Protein AF-A0A954Y7G8-F1 (afdb_monomer_lite)

Sequence (777 aa):
MRSQLVDWLDNVVYNYHSGFQAGESETDVNPNWRANFDGNTYVSNVGGSGRPMMTGGRTQNYDLYYGLNALDRDGDSSDDPITYTRAQAMADQSVVSSAYNWYATPFDAPPVWQNANPQEAYLRVLAEFGATPWDRDEVNQLMHDDVLARSGSRISDEAQLVARGVSNGGFGALGGGVAPLDSDGDGMPNDWETKHGTDPFSPNNNADYDQDGYTDLEEYLNDLAAFAAIGPLEFHGIGRYADSKRWTNDWEPSRMDEVRIGNAAAFVDAPGQKAGSLLLGHQDGAGGRLYLTSGWLEVSDGVTIDAAGSGRVEHYGGELRVLNGGVDIVDGEYNLYGGRLESPSVDKQAGALFGFSGGELSTDRIGFDLTNNGGVIEVGGEGVGQTVVEGDLTLNDGILSLDLSSTGDSDLLVVQGHATLGGTISLSGSTNGHGQSWIIMSADSFSGSFDFESPQFSITQNGNLLTLHWAGFLQAPVPEPATISAFALCAFVLVLWRRTAVLLVVLVASVSSGVQQASAVTVAGELVVDLRAYDLDANSSTWFNNDQTGATVGDFKKKGAGDLNVVSSVAGVGKALYLPLDDNTDGDGVIGNSVVSSSSTPTALEGNSSRSVEAWVYANSLSGSSTPVGWGHSGNGQMSSFRYTSNSVNGMFSGWFIDAGWGGATLPTGQWTHVAWTYDGASVRGFINGQLLSTVSLTSNTNYPLTTQDDLLVVGAGRSGETDSFNGYIADVRVHTGVLSPAAVANNFGEGILVGPSGVGGDYNNDGAVNAADYTV

Radius of gyration: 35.36 Å; chains: 1; bounding box: 102×67×94 Å

Foldseek 3Di:
DDQAEDEAALAEAAADPAAAEAEDPDPDPDRNHEYEHFLYEYAAFAVGDLAANYEYDPDQRYEYEYAKYWYDRPRHQDPDTHIDGPVRCCVDCSHHPDHYNYDPDDDDDDDDDHDPHNVLSVVCCLQDPDQCSPDDFPLRVVVSVCRNRSPDDDDPDQVVLVVVPAPPSNPTDDDDDDDADQQCPLQDHPVLCVLQVHDSNDNQQQPDSFPPPDGPVVLRVCLVRDDEDPAAWEAAAEEELQQLVRTPPSHRAHLDHHYEFAQYEYEDAAARHEHQEYEFNPDAQRQGEYEYAAHEYEYEAEYEYDHQQRGEYHYFAHEYAYHHAYYEFERYEYADAAYEYAGQEHYYDDNYYYHAQAYEYHYQEYAEEDAHNAYEYEAQPDAQGHHEYAAEYHDPEYEYEKEDELVQGIGEYEYAAEYEDEYAYHYDYDPPNAFHKHFHYFHCYYDDYYPYDDQQWDWDDDGRTIMITGPHHPDDDDDDDDDDDPDPPPDPPPPDDDDDDDDDDDDDPDPPPDPPQQDPQDAFAFWQFWFALQQDDCQAQWGAGSGPDPFYLGIKGFDPDGRFRWDQDALNDGIWGAQAPDDCPVPPQFRPRKIWGPHWGDPLPFFLFKKKKKWKWAAQDADDWAFQKWEADPDQLAIWTQTCHQDQWARGTDSPNQHHGQNRDDGDHRFIWMWMWIHHSFWIFIDILLDTRDIGGSVPDPPGGNGHDIDIMMGQAYYPRRHRGGHGIIGTIIMHSGGDDSVSSLSNSLLPRPNGSRSDFDPRVSPPDRDCVSSPD

Structure (mmCIF, N/CA/C/O backbone):
data_AF-A0A954Y7G8-F1
#
_entry.id   AF-A0A954Y7G8-F1
#
loop_
_atom_site.group_PDB
_atom_site.id
_atom_site.type_symbol
_atom_site.label_atom_id
_atom_site.label_alt_id
_atom_site.label_comp_id
_atom_site.label_asym_id
_atom_site.label_entity_id
_atom_site.label_seq_id
_atom_site.pdbx_PDB_ins_code
_atom_site.Cartn_x
_atom_site.Cartn_y
_atom_site.Cartn_z
_atom_site.occupancy
_atom_site.B_iso_or_equiv
_atom_site.auth_seq_id
_atom_site.auth_comp_id
_atom_site.auth_asym_id
_atom_site.auth_atom_id
_atom_site.pdbx_PDB_model_num
ATOM 1 N N . MET A 1 1 ? 37.444 12.276 -31.781 1.00 43.94 1 MET A N 1
ATOM 2 C CA . MET A 1 1 ? 36.540 11.615 -32.746 1.00 43.94 1 MET A CA 1
ATOM 3 C C . MET A 1 1 ? 35.509 10.870 -31.923 1.00 43.94 1 MET A C 1
ATOM 5 O O . MET A 1 1 ? 35.932 10.171 -31.012 1.00 43.94 1 MET A O 1
ATOM 9 N N . ARG A 1 2 ? 34.206 11.077 -32.155 1.00 44.97 2 ARG A N 1
ATOM 10 C CA . ARG A 1 2 ? 33.175 10.245 -31.516 1.00 44.97 2 ARG A CA 1
ATOM 11 C C . ARG A 1 2 ? 33.248 8.867 -32.173 1.00 44.97 2 ARG A C 1
ATOM 13 O O . ARG A 1 2 ? 33.074 8.787 -33.386 1.00 44.97 2 ARG A O 1
ATOM 20 N N . SER A 1 3 ? 33.577 7.832 -31.406 1.00 57.09 3 SER A N 1
ATOM 21 C CA . SER A 1 3 ? 33.286 6.456 -31.811 1.00 57.09 3 SER A CA 1
ATOM 22 C C . SER A 1 3 ? 31.768 6.300 -31.858 1.00 57.09 3 SER A C 1
ATOM 24 O O . SER A 1 3 ? 31.068 6.886 -31.032 1.00 57.09 3 SER A O 1
ATOM 26 N N . GLN A 1 4 ? 31.261 5.579 -32.854 1.00 77.62 4 GLN A N 1
ATOM 27 C CA . GLN A 1 4 ? 29.834 5.278 -32.947 1.00 77.62 4 GLN A CA 1
ATOM 28 C C . GLN A 1 4 ? 29.643 3.897 -32.326 1.00 77.62 4 GLN A C 1
ATOM 30 O O . GLN A 1 4 ? 30.236 2.926 -32.797 1.00 77.62 4 GLN A O 1
ATOM 35 N N . LEU A 1 5 ? 28.910 3.849 -31.214 1.00 85.00 5 LEU A N 1
ATOM 36 C CA . LEU A 1 5 ? 28.547 2.620 -30.519 1.00 85.00 5 LEU A CA 1
ATOM 37 C C . LEU A 1 5 ? 27.127 2.235 -30.931 1.00 85.00 5 LEU A C 1
ATOM 39 O O . LEU A 1 5 ? 26.235 3.080 -30.907 1.00 85.00 5 LEU A O 1
ATOM 43 N N . VAL A 1 6 ? 26.942 0.971 -31.297 1.00 87.31 6 VAL A N 1
ATOM 44 C CA . VAL A 1 6 ? 25.632 0.337 -31.437 1.00 87.31 6 VAL A CA 1
ATOM 45 C C . VAL A 1 6 ? 25.474 -0.649 -30.286 1.00 87.31 6 VAL A C 1
ATOM 47 O O . VAL A 1 6 ? 26.241 -1.604 -30.182 1.00 87.31 6 VAL A O 1
ATOM 50 N N . ASP A 1 7 ? 24.503 -0.403 -29.420 1.00 90.12 7 ASP A N 1
ATOM 51 C CA . ASP A 1 7 ? 24.153 -1.305 -28.327 1.00 90.12 7 ASP A CA 1
ATOM 52 C C . ASP A 1 7 ? 23.043 -2.232 -28.841 1.00 90.12 7 ASP A C 1
ATOM 54 O O . ASP A 1 7 ? 21.915 -1.793 -29.064 1.00 90.12 7 ASP A O 1
ATOM 58 N N . TRP A 1 8 ? 23.395 -3.473 -29.187 1.00 90.31 8 TRP A N 1
ATOM 59 C CA . TRP A 1 8 ? 22.492 -4.443 -29.813 1.00 90.31 8 TRP A CA 1
ATOM 60 C C . TRP A 1 8 ? 22.258 -5.603 -28.841 1.00 90.31 8 TRP A C 1
ATOM 62 O O . TRP A 1 8 ? 22.958 -6.623 -28.861 1.00 90.31 8 TRP A O 1
ATOM 72 N N . LEU A 1 9 ? 21.298 -5.385 -27.945 1.00 90.56 9 LEU A N 1
ATOM 73 C CA . LEU A 1 9 ? 21.000 -6.237 -26.798 1.00 90.56 9 LEU A CA 1
ATOM 74 C C . LEU A 1 9 ? 19.595 -6.842 -26.934 1.00 90.56 9 LEU A C 1
ATOM 76 O O . LEU A 1 9 ? 18.673 -6.150 -27.360 1.00 90.56 9 LEU A O 1
ATOM 80 N N . ASP A 1 10 ? 19.452 -8.128 -26.611 1.00 90.44 10 ASP A N 1
ATOM 81 C CA . ASP A 1 10 ? 18.176 -8.857 -26.456 1.00 90.44 10 ASP A CA 1
ATOM 82 C C . ASP A 1 10 ? 17.210 -8.853 -27.656 1.00 90.44 10 ASP A C 1
ATOM 84 O O . ASP A 1 10 ? 16.004 -9.063 -27.524 1.00 90.44 10 ASP A O 1
ATOM 88 N N . ASN A 1 11 ? 17.728 -8.673 -28.871 1.00 89.56 11 ASN A N 1
ATOM 89 C CA . ASN A 1 11 ? 16.902 -8.679 -30.076 1.00 89.56 11 ASN A CA 1
ATOM 90 C C . ASN A 1 11 ? 16.532 -10.107 -30.483 1.00 89.56 11 ASN A C 1
ATOM 92 O O . ASN A 1 11 ? 17.407 -10.955 -30.686 1.00 89.56 11 ASN A O 1
ATOM 96 N N . VAL A 1 12 ? 15.242 -10.331 -30.726 1.00 87.44 12 VAL A N 1
ATOM 97 C CA . VAL A 1 12 ? 14.721 -11.539 -31.375 1.00 87.44 12 VAL A CA 1
ATOM 98 C C . VAL A 1 12 ? 14.546 -11.275 -32.866 1.00 87.44 12 VAL A C 1
ATOM 100 O O . VAL A 1 12 ? 13.776 -10.405 -33.270 1.00 87.44 12 VAL A O 1
ATOM 103 N N . VAL A 1 13 ? 15.261 -12.025 -33.705 1.00 87.94 13 VAL A N 1
ATOM 104 C CA . VAL A 1 13 ? 15.278 -11.821 -35.158 1.00 87.94 13 VAL A CA 1
ATOM 105 C C . VAL A 1 13 ? 14.857 -13.097 -35.885 1.00 87.94 13 VAL A C 1
ATOM 107 O O . VAL A 1 13 ? 15.654 -14.007 -36.119 1.00 87.94 13 VAL A O 1
ATOM 110 N N . TYR A 1 14 ? 13.588 -13.140 -36.285 1.00 84.44 14 TYR A N 1
ATOM 111 C CA . TYR A 1 14 ? 12.996 -14.246 -37.034 1.00 84.44 14 TYR A CA 1
ATOM 112 C C . TYR A 1 14 ? 13.127 -14.067 -38.564 1.00 84.44 14 TYR A C 1
ATOM 114 O O . TYR A 1 14 ? 13.008 -12.960 -39.093 1.00 84.44 14 TYR A O 1
ATOM 122 N N . ASN A 1 15 ? 13.354 -15.171 -39.289 1.00 81.19 15 ASN A N 1
ATOM 123 C CA . ASN A 1 15 ? 13.344 -15.267 -40.760 1.00 81.19 15 ASN A CA 1
ATOM 124 C C . ASN A 1 15 ? 14.248 -14.240 -41.480 1.00 81.19 15 ASN A C 1
ATOM 126 O O . ASN A 1 15 ? 13.892 -13.604 -42.482 1.00 81.19 15 ASN A O 1
ATOM 130 N N . TYR A 1 16 ? 15.455 -14.059 -40.950 1.00 80.31 16 TYR A N 1
ATOM 131 C CA . TYR A 1 16 ? 16.419 -13.096 -41.465 1.00 80.31 16 TYR A CA 1
ATOM 132 C C . TYR A 1 16 ? 17.116 -13.593 -42.745 1.00 80.31 16 TYR A C 1
ATOM 134 O O . TYR A 1 16 ? 17.543 -14.741 -42.871 1.00 80.31 16 TYR A O 1
ATOM 142 N N . HIS A 1 17 ? 17.290 -12.688 -43.716 1.00 72.38 17 HIS A N 1
ATOM 143 C CA . HIS A 1 17 ? 18.068 -12.974 -44.932 1.00 72.38 17 HIS A CA 1
ATOM 144 C C . HIS A 1 17 ? 19.559 -12.650 -44.770 1.00 72.38 17 HIS A C 1
ATOM 146 O O . HIS A 1 17 ? 20.407 -13.243 -45.428 1.00 72.38 17 HIS A O 1
ATOM 152 N N . SER A 1 18 ? 19.887 -11.711 -43.897 1.00 71.44 18 SER A N 1
ATOM 153 C CA . SER A 1 18 ? 21.233 -11.422 -43.418 1.00 71.44 18 SER A CA 1
ATOM 154 C C . SER A 1 18 ? 21.058 -11.024 -41.964 1.00 71.44 18 SER A C 1
ATOM 156 O O . SER A 1 18 ? 20.142 -10.253 -41.680 1.00 71.44 18 SER A O 1
ATOM 158 N N . GLY A 1 19 ? 21.883 -11.561 -41.066 1.00 78.69 19 GLY A N 1
ATOM 159 C CA . GLY A 1 19 ? 21.891 -11.110 -39.677 1.00 78.69 19 GLY A CA 1
ATOM 160 C C . GLY A 1 19 ? 22.449 -9.687 -39.556 1.00 78.69 19 GLY A C 1
ATOM 161 O O . GLY A 1 19 ? 22.646 -9.011 -40.570 1.00 78.69 19 GLY A O 1
ATOM 162 N N . PHE A 1 20 ? 22.753 -9.243 -38.337 1.00 83.00 20 PHE A N 1
ATOM 163 C CA . PHE A 1 20 ? 23.319 -7.920 -38.072 1.00 83.00 20 PHE A CA 1
ATOM 164 C C . PHE A 1 20 ? 24.516 -7.621 -38.991 1.00 83.00 20 PHE A C 1
ATOM 166 O O . PHE A 1 20 ? 25.539 -8.314 -38.956 1.00 83.00 20 PHE A O 1
ATOM 173 N N . GLN A 1 21 ? 24.378 -6.610 -39.855 1.00 78.25 21 GLN A N 1
ATOM 174 C CA . GLN A 1 21 ? 25.394 -6.259 -40.846 1.00 78.25 21 GLN A CA 1
ATOM 175 C C . GLN A 1 21 ? 26.307 -5.151 -40.323 1.00 78.25 21 GLN A C 1
ATOM 177 O O . GLN A 1 21 ? 25.949 -3.978 -40.318 1.00 78.25 21 GLN A O 1
ATOM 182 N N . ALA A 1 22 ? 27.523 -5.532 -39.943 1.00 71.38 22 ALA A N 1
ATOM 183 C CA . ALA A 1 22 ? 28.572 -4.613 -39.518 1.00 71.38 22 ALA A CA 1
ATOM 184 C C . ALA A 1 22 ? 29.523 -4.328 -40.688 1.00 71.38 22 ALA A C 1
ATOM 186 O O . ALA A 1 22 ? 30.456 -5.090 -40.963 1.00 71.38 22 ALA A O 1
ATOM 187 N N . GLY A 1 23 ? 29.273 -3.240 -41.413 1.00 62.84 23 GLY A N 1
ATOM 188 C CA . GLY A 1 23 ? 30.077 -2.869 -42.572 1.00 62.84 23 GLY A CA 1
ATOM 189 C C . GLY A 1 23 ? 29.912 -1.413 -42.985 1.00 62.84 23 GLY A C 1
ATOM 190 O O . GLY A 1 23 ? 28.871 -0.798 -42.784 1.00 62.84 23 GLY A O 1
ATOM 191 N N . GLU A 1 24 ? 30.966 -0.885 -43.594 1.00 60.81 24 GLU A N 1
ATOM 192 C CA . GLU A 1 24 ? 31.040 0.456 -44.168 1.00 60.81 24 GLU A CA 1
ATOM 193 C C . GLU A 1 24 ? 30.759 0.427 -45.681 1.00 60.81 24 GLU A C 1
ATOM 195 O O . GLU A 1 24 ? 31.104 -0.532 -46.377 1.00 60.81 24 GLU A O 1
ATOM 200 N N . SER A 1 25 ? 30.121 1.479 -46.202 1.00 58.69 25 SER A N 1
ATOM 201 C CA . SER A 1 25 ? 29.846 1.649 -47.638 1.00 58.69 25 SER A CA 1
ATOM 202 C C . SER A 1 25 ? 30.961 2.383 -48.397 1.00 58.69 25 SER A C 1
ATOM 204 O O . SER A 1 25 ? 30.956 2.385 -49.629 1.00 58.69 25 SER A O 1
ATOM 206 N N . GLU A 1 26 ? 31.919 2.983 -47.685 1.00 54.97 26 GLU A N 1
ATOM 207 C CA . GLU A 1 26 ? 33.029 3.760 -48.244 1.00 54.97 26 GLU A CA 1
ATOM 208 C C . GLU A 1 26 ? 34.387 3.110 -47.956 1.00 54.97 26 GLU A C 1
ATOM 210 O O . GLU A 1 26 ? 34.553 2.337 -47.020 1.00 54.97 26 GLU A O 1
ATOM 215 N N . THR A 1 27 ? 35.394 3.434 -48.769 1.00 54.91 27 THR A N 1
ATOM 216 C CA . THR A 1 27 ? 36.765 2.903 -48.649 1.00 54.91 27 THR A CA 1
ATOM 217 C C . THR A 1 27 ? 37.603 3.610 -47.576 1.00 54.91 27 THR A C 1
ATOM 219 O O . THR A 1 27 ? 38.829 3.667 -47.697 1.00 54.91 27 THR A O 1
ATOM 222 N N . ASP A 1 28 ? 36.961 4.224 -46.584 1.00 52.75 28 ASP A N 1
ATOM 223 C CA . ASP A 1 28 ? 37.626 5.100 -45.626 1.00 52.75 28 ASP A CA 1
ATOM 224 C C . ASP A 1 28 ? 38.273 4.274 -44.510 1.00 52.75 28 ASP A C 1
ATOM 226 O O . ASP A 1 28 ? 37.631 3.519 -43.793 1.00 52.75 28 ASP A O 1
ATOM 230 N N . VAL A 1 29 ? 39.590 4.392 -44.364 1.00 54.19 29 VAL A N 1
ATOM 231 C CA . VAL A 1 29 ? 40.408 3.485 -43.537 1.00 54.19 29 VAL A CA 1
ATOM 232 C C . VAL A 1 29 ? 40.320 3.743 -42.021 1.00 54.19 29 VAL A C 1
ATOM 234 O O . VAL A 1 29 ? 41.244 3.362 -41.301 1.00 54.19 29 VAL A O 1
ATOM 237 N N . ASN A 1 30 ? 39.294 4.454 -41.522 1.00 57.56 30 ASN A N 1
ATOM 238 C CA . ASN A 1 30 ? 39.236 4.862 -40.107 1.00 57.56 30 ASN A CA 1
ATOM 239 C C . ASN A 1 30 ? 37.869 5.332 -39.522 1.00 57.56 30 ASN A C 1
ATOM 241 O O . ASN A 1 30 ? 37.814 6.422 -38.936 1.00 57.56 30 ASN A O 1
ATOM 245 N N . PRO A 1 31 ? 36.769 4.559 -39.587 1.00 57.84 31 PRO A N 1
ATOM 246 C CA . PRO A 1 31 ? 35.634 4.773 -38.693 1.00 57.84 31 PRO A CA 1
ATOM 247 C C . PRO A 1 31 ? 35.654 3.767 -37.527 1.00 57.84 31 PRO A C 1
ATOM 249 O O . PRO A 1 31 ? 35.390 2.584 -37.703 1.00 57.84 31 PRO A O 1
ATOM 252 N N . ASN A 1 32 ? 35.931 4.255 -36.311 1.00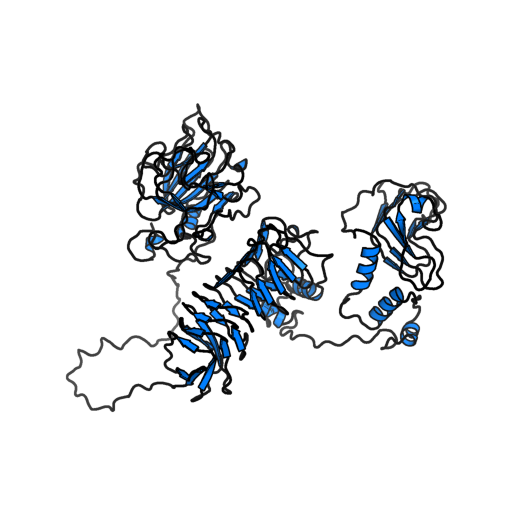 69.38 32 ASN A N 1
ATOM 253 C CA . ASN A 1 32 ? 35.915 3.462 -35.071 1.00 69.38 32 ASN A CA 1
ATOM 254 C C . ASN A 1 32 ? 34.476 3.077 -34.660 1.00 69.38 32 ASN A C 1
ATOM 256 O O . ASN A 1 32 ? 33.927 3.647 -33.707 1.00 69.38 32 ASN A O 1
ATOM 260 N N . TRP A 1 33 ? 33.858 2.154 -35.396 1.00 78.25 33 TRP A N 1
ATOM 261 C CA . TRP A 1 33 ? 32.575 1.552 -35.040 1.00 78.25 33 TRP A CA 1
ATOM 262 C C . TRP A 1 33 ? 32.755 0.494 -33.960 1.00 78.25 33 TRP A C 1
ATOM 264 O O . TRP A 1 33 ? 33.653 -0.346 -34.037 1.00 78.25 33 TRP A O 1
ATOM 274 N N . ARG A 1 34 ? 31.873 0.543 -32.965 1.00 85.44 34 ARG A N 1
ATOM 275 C CA . ARG A 1 34 ? 31.806 -0.397 -31.850 1.00 85.44 34 ARG A CA 1
ATOM 276 C C . ARG A 1 34 ? 30.417 -1.005 -31.787 1.00 85.44 34 ARG A C 1
ATOM 278 O O . ARG A 1 34 ? 29.441 -0.297 -32.027 1.00 85.44 34 ARG A O 1
ATOM 285 N N . ALA A 1 35 ? 30.315 -2.272 -31.405 1.00 88.00 35 ALA A N 1
ATOM 286 C CA . ALA A 1 35 ? 29.053 -2.818 -30.926 1.00 88.00 35 ALA A CA 1
ATOM 287 C C . ALA A 1 35 ? 29.220 -3.675 -29.678 1.00 88.00 35 ALA A C 1
ATOM 289 O O . ALA A 1 35 ? 30.183 -4.438 -29.571 1.00 88.00 35 ALA A O 1
ATOM 290 N N . ASN A 1 36 ? 28.238 -3.575 -28.790 1.00 91.38 36 ASN A N 1
ATOM 291 C CA . ASN A 1 36 ? 27.902 -4.645 -27.866 1.00 91.38 36 ASN A CA 1
ATOM 292 C C . ASN A 1 36 ? 26.857 -5.522 -28.564 1.00 91.38 36 ASN A C 1
ATOM 294 O O . ASN A 1 36 ? 25.878 -5.000 -29.093 1.00 91.38 36 ASN A O 1
ATOM 298 N N . PHE A 1 37 ? 27.092 -6.830 -28.618 1.00 92.25 37 PHE A N 1
ATOM 299 C CA . PHE A 1 37 ? 26.195 -7.801 -29.242 1.00 92.25 37 PHE A CA 1
ATOM 300 C C . PHE A 1 37 ? 25.951 -8.945 -28.256 1.00 92.25 37 PHE A C 1
ATOM 302 O O . PHE A 1 37 ? 26.748 -9.888 -28.163 1.00 92.25 37 PHE A O 1
ATOM 309 N N . ASP A 1 38 ? 24.893 -8.828 -27.460 1.00 92.69 38 ASP A N 1
ATOM 310 C CA . ASP A 1 38 ? 24.639 -9.707 -26.316 1.00 92.69 38 ASP A CA 1
ATOM 311 C C . ASP A 1 38 ? 23.150 -10.049 -26.155 1.00 92.69 38 ASP A C 1
ATOM 313 O O . ASP A 1 38 ? 22.292 -9.278 -26.568 1.00 92.69 38 ASP A O 1
ATOM 317 N N . GLY A 1 39 ? 22.845 -11.222 -25.604 1.00 93.00 39 GLY A N 1
ATOM 318 C CA . GLY A 1 39 ? 21.482 -11.703 -25.334 1.00 93.00 39 GLY A CA 1
ATOM 319 C C . GLY A 1 39 ? 20.543 -11.862 -26.540 1.00 93.00 39 GLY A C 1
ATOM 320 O O . GLY A 1 39 ? 19.366 -12.162 -26.371 1.00 93.00 39 GLY A O 1
ATOM 321 N N . ASN A 1 40 ? 21.024 -11.717 -27.778 1.00 92.94 40 ASN A N 1
ATOM 322 C CA . ASN A 1 40 ? 20.170 -11.787 -28.967 1.00 92.94 40 ASN A CA 1
ATOM 323 C C . ASN A 1 40 ? 19.841 -13.234 -29.368 1.00 92.94 40 ASN A C 1
ATOM 325 O O . ASN A 1 40 ? 20.706 -14.111 -29.288 1.00 92.94 40 ASN A O 1
ATOM 329 N N . THR A 1 41 ? 18.644 -13.450 -29.918 1.00 91.50 41 THR A N 1
ATOM 330 C CA . THR A 1 41 ? 18.193 -14.739 -30.469 1.00 91.50 41 THR A CA 1
ATOM 331 C C . THR A 1 41 ? 17.824 -14.609 -31.943 1.00 91.50 41 THR A C 1
ATOM 333 O O . THR A 1 41 ? 16.988 -13.797 -32.327 1.00 91.50 41 THR A O 1
ATOM 336 N N . TYR A 1 42 ? 18.436 -15.430 -32.790 1.00 89.69 42 TYR A N 1
ATOM 337 C CA . TYR A 1 42 ? 18.208 -15.453 -34.236 1.00 89.69 42 TYR A CA 1
ATOM 338 C C . TYR A 1 42 ? 17.591 -16.787 -34.646 1.00 89.69 42 TYR A C 1
ATOM 340 O O . TYR A 1 42 ? 18.183 -17.832 -34.385 1.00 89.69 42 TYR A O 1
ATOM 348 N N . VAL A 1 43 ? 16.437 -16.755 -35.318 1.00 86.38 43 VAL A N 1
ATOM 349 C CA . VAL A 1 43 ? 15.675 -17.960 -35.688 1.00 86.38 43 VAL A CA 1
ATOM 350 C C . VAL A 1 43 ? 15.424 -18.005 -37.193 1.00 86.38 43 VAL A C 1
ATOM 352 O O . VAL A 1 43 ? 14.922 -17.052 -37.797 1.00 86.38 43 VAL A O 1
ATOM 355 N N . SER A 1 44 ? 15.786 -19.125 -37.814 1.00 81.56 44 SER A N 1
ATOM 356 C CA . SER A 1 44 ? 15.522 -19.396 -39.230 1.00 81.56 44 SER A CA 1
ATOM 357 C C . SER A 1 44 ? 14.102 -19.933 -39.456 1.00 81.56 44 SER A C 1
ATOM 359 O O . SER A 1 44 ? 13.496 -20.531 -38.575 1.00 81.56 44 SER A O 1
ATOM 361 N N . ASN A 1 45 ? 13.559 -19.744 -40.659 1.00 80.88 45 ASN A N 1
ATOM 362 C CA . ASN A 1 45 ? 12.325 -20.415 -41.071 1.00 80.88 45 ASN A CA 1
ATOM 363 C C . ASN A 1 45 ? 12.586 -21.885 -41.464 1.00 80.88 45 ASN A C 1
ATOM 365 O O . ASN A 1 45 ? 13.735 -22.273 -41.704 1.00 80.88 45 ASN A O 1
ATOM 369 N N . VAL A 1 46 ? 11.524 -22.692 -41.589 1.00 71.81 46 VAL A N 1
ATOM 370 C CA . VAL A 1 46 ? 11.651 -24.101 -42.009 1.00 71.81 46 VAL A CA 1
ATOM 371 C C . VAL A 1 46 ? 12.300 -24.202 -43.400 1.00 71.81 46 VAL A C 1
ATOM 373 O O . VAL A 1 46 ? 11.843 -23.581 -44.362 1.00 71.81 46 VAL A O 1
ATOM 376 N N . GLY A 1 47 ? 13.360 -25.009 -43.520 1.00 65.50 47 GLY A N 1
ATOM 377 C CA . GLY A 1 47 ? 14.195 -25.117 -44.726 1.00 65.50 47 GLY A CA 1
ATOM 378 C C . GLY A 1 47 ? 15.193 -23.962 -44.894 1.00 65.50 47 GLY A C 1
ATOM 379 O O . GLY A 1 47 ? 15.435 -23.525 -46.021 1.00 65.50 47 GLY A O 1
ATOM 380 N N . GLY A 1 48 ? 15.709 -23.457 -43.770 1.00 63.16 48 GLY A N 1
ATOM 381 C CA . GLY A 1 48 ? 16.303 -22.132 -43.587 1.00 63.16 48 GLY A CA 1
ATOM 382 C C . GLY A 1 48 ? 17.535 -21.726 -44.410 1.00 63.16 48 GLY A C 1
ATOM 383 O O . GLY A 1 48 ? 18.069 -22.432 -45.266 1.00 63.16 48 GLY A O 1
ATOM 384 N N . SER A 1 49 ? 18.000 -20.502 -44.140 1.00 61.25 49 SER A N 1
ATOM 385 C CA . SER A 1 49 ? 19.010 -19.821 -44.960 1.00 61.25 49 SER A CA 1
ATOM 386 C C . SER A 1 49 ? 20.462 -20.249 -44.689 1.00 61.25 49 SER A C 1
ATOM 388 O O . SER A 1 49 ? 21.331 -19.973 -45.523 1.00 61.25 49 SER A O 1
ATOM 390 N N . GLY A 1 50 ? 20.727 -20.901 -43.547 1.00 67.44 50 GLY A N 1
ATOM 391 C CA . GLY A 1 50 ? 22.059 -21.338 -43.106 1.00 67.44 50 GLY A CA 1
ATOM 392 C C . GLY A 1 50 ? 23.030 -20.190 -42.801 1.00 67.44 50 GLY A C 1
ATOM 393 O O . GLY A 1 50 ? 24.230 -20.321 -43.052 1.00 67.44 50 GLY A O 1
ATOM 394 N N . ARG A 1 51 ? 22.523 -19.032 -42.348 1.00 78.75 51 ARG A N 1
ATOM 395 C CA . ARG A 1 51 ? 23.295 -17.779 -42.252 1.00 78.75 51 ARG A CA 1
ATOM 396 C C . ARG A 1 51 ? 23.679 -17.391 -40.821 1.00 78.75 51 ARG A C 1
ATOM 398 O O . ARG A 1 51 ? 22.877 -17.583 -39.911 1.00 78.75 51 ARG A O 1
ATOM 405 N N . PRO A 1 52 ? 24.862 -16.779 -40.632 1.00 86.25 52 PRO A N 1
ATOM 406 C CA . PRO A 1 52 ? 25.319 -16.308 -39.329 1.00 86.25 52 PRO A CA 1
ATOM 407 C C . PRO A 1 52 ? 24.460 -15.151 -38.792 1.00 86.25 52 PRO A C 1
ATOM 409 O O . PRO A 1 52 ? 23.945 -14.340 -39.569 1.00 86.25 52 PRO A O 1
ATOM 412 N N . MET A 1 53 ? 24.386 -15.040 -37.459 1.00 87.62 53 MET A N 1
ATOM 413 C CA . MET A 1 53 ? 23.714 -13.944 -36.735 1.00 87.62 53 MET A CA 1
ATOM 414 C C . MET A 1 53 ? 24.307 -12.577 -37.053 1.00 87.62 53 MET A C 1
ATOM 416 O O . MET A 1 53 ? 23.621 -11.563 -36.999 1.00 87.62 53 MET A O 1
ATOM 420 N N . MET A 1 54 ? 25.598 -12.553 -37.376 1.00 85.44 54 MET A N 1
ATOM 421 C CA . MET A 1 54 ? 26.344 -11.338 -37.651 1.00 85.44 54 MET A CA 1
ATOM 422 C C . MET A 1 54 ? 27.171 -11.520 -38.922 1.00 85.44 54 MET A C 1
ATOM 424 O O . MET A 1 54 ? 27.872 -12.522 -39.090 1.00 85.44 54 MET A O 1
ATOM 428 N N . THR A 1 55 ? 27.074 -10.559 -39.839 1.00 80.31 55 THR A N 1
ATOM 429 C CA . THR A 1 55 ? 27.799 -10.556 -41.115 1.00 80.31 55 THR A CA 1
ATOM 430 C C . THR A 1 55 ? 28.658 -9.303 -41.225 1.00 80.31 55 THR A C 1
ATOM 432 O O . THR A 1 55 ? 28.154 -8.190 -41.081 1.00 80.31 55 THR A O 1
ATOM 435 N N . GLY A 1 56 ? 29.955 -9.466 -41.485 1.00 69.00 56 GLY A N 1
ATOM 436 C CA . GLY A 1 56 ? 30.908 -8.352 -41.496 1.00 69.00 56 GLY A CA 1
ATOM 437 C C . GLY A 1 56 ? 31.410 -7.984 -42.888 1.00 69.00 56 GLY A C 1
ATOM 438 O O . GLY A 1 56 ? 31.504 -8.843 -43.769 1.00 69.00 56 GLY A O 1
ATOM 439 N N . GLY A 1 57 ? 31.790 -6.716 -43.062 1.00 62.47 57 GLY A N 1
ATOM 440 C CA . GLY A 1 57 ? 32.463 -6.209 -44.261 1.00 62.47 57 GLY A CA 1
ATOM 441 C C . GLY A 1 57 ? 33.799 -6.905 -44.584 1.00 62.47 57 GLY A C 1
ATOM 442 O O . GLY A 1 57 ? 34.273 -7.791 -43.875 1.00 62.47 57 GLY A O 1
ATOM 443 N N . ARG A 1 58 ? 34.437 -6.501 -45.693 1.00 57.00 58 ARG A N 1
ATOM 444 C CA . ARG A 1 58 ? 35.699 -7.112 -46.174 1.00 57.00 58 ARG A CA 1
ATOM 445 C C . ARG A 1 58 ? 36.961 -6.642 -45.423 1.00 57.00 58 ARG A C 1
ATOM 447 O O . ARG A 1 58 ? 38.053 -7.097 -45.756 1.00 57.00 58 ARG A O 1
ATOM 454 N N . THR A 1 59 ? 36.821 -5.737 -44.458 1.00 59.12 59 THR A N 1
ATOM 455 C CA . THR A 1 59 ? 37.892 -5.039 -43.725 1.00 59.12 59 THR A CA 1
ATOM 456 C C . THR A 1 59 ? 37.711 -5.208 -42.211 1.00 59.12 59 THR A C 1
ATOM 458 O O . THR A 1 59 ? 36.590 -5.173 -41.711 1.00 59.12 59 THR A O 1
ATOM 461 N N . GLN A 1 60 ? 38.810 -5.401 -41.468 1.00 62.59 60 GLN A N 1
ATOM 462 C CA . GLN A 1 60 ? 38.821 -5.603 -40.004 1.00 62.59 60 GLN A CA 1
ATOM 463 C C . GLN A 1 60 ? 38.694 -4.267 -39.239 1.00 62.59 60 GLN A C 1
ATOM 465 O O . GLN A 1 60 ? 39.548 -3.916 -38.428 1.00 62.59 60 GLN A O 1
ATOM 470 N N . ASN A 1 61 ? 37.640 -3.503 -39.531 1.00 68.81 61 ASN A N 1
ATOM 471 C CA . ASN A 1 61 ? 37.462 -2.119 -39.065 1.00 68.81 61 ASN A CA 1
ATOM 472 C C . ASN A 1 61 ? 36.361 -1.972 -37.992 1.00 68.81 61 ASN A C 1
ATOM 474 O O . ASN A 1 61 ? 35.884 -0.868 -37.752 1.00 68.81 61 ASN A O 1
ATOM 478 N N . TYR A 1 62 ? 35.920 -3.075 -37.376 1.00 79.12 62 TYR A N 1
ATOM 479 C CA . TYR A 1 62 ? 34.771 -3.089 -36.468 1.00 79.12 62 TYR A CA 1
ATOM 480 C C . TYR A 1 62 ? 35.131 -3.749 -35.130 1.00 79.12 62 TYR A C 1
ATOM 482 O O . TYR A 1 62 ? 35.525 -4.922 -35.085 1.00 79.12 62 TYR A O 1
ATOM 490 N N . ASP A 1 63 ? 34.992 -2.981 -34.053 1.00 86.00 63 ASP A N 1
ATOM 491 C CA . ASP A 1 63 ? 35.262 -3.394 -32.678 1.00 86.00 63 ASP A CA 1
ATOM 492 C C . ASP A 1 63 ? 34.001 -4.045 -32.082 1.00 86.00 63 ASP A C 1
ATOM 494 O O . ASP A 1 63 ? 32.927 -3.446 -32.060 1.00 86.00 63 ASP A O 1
ATOM 498 N N . LEU A 1 64 ? 34.107 -5.283 -31.604 1.00 88.06 64 LEU A N 1
ATOM 499 C CA . LEU A 1 64 ? 32.964 -6.088 -31.174 1.00 88.06 64 LEU A CA 1
ATOM 500 C C . LEU A 1 64 ? 33.170 -6.637 -29.763 1.00 88.06 64 LEU A C 1
ATOM 502 O O . LEU A 1 64 ? 34.038 -7.484 -29.544 1.00 88.06 64 LEU A O 1
ATOM 506 N N . TYR A 1 65 ? 32.321 -6.220 -28.829 1.00 92.12 65 TYR A N 1
ATOM 507 C CA . TYR A 1 65 ? 32.004 -7.035 -27.667 1.00 92.12 65 TYR A CA 1
ATOM 508 C C . TYR A 1 65 ? 30.883 -8.003 -28.045 1.00 92.12 65 TYR A C 1
ATOM 510 O O . TYR A 1 65 ? 29.882 -7.617 -28.641 1.00 92.12 65 TYR A O 1
ATOM 518 N N . TYR A 1 66 ? 31.068 -9.268 -27.691 1.00 92.88 66 TYR A N 1
ATOM 519 C CA . TYR A 1 66 ? 30.092 -10.326 -27.898 1.00 92.88 66 TYR A CA 1
ATOM 520 C C . TYR A 1 66 ? 30.003 -11.120 -26.596 1.00 92.88 66 TYR A C 1
ATOM 522 O O . TYR A 1 66 ? 31.038 -11.606 -26.118 1.00 92.88 66 TYR A O 1
ATOM 530 N N . GLY A 1 67 ? 28.801 -11.253 -26.040 1.00 93.25 67 GLY A N 1
ATOM 531 C CA . GLY A 1 67 ? 28.543 -12.039 -24.833 1.00 93.25 67 GLY A CA 1
ATOM 532 C C . GLY A 1 67 ? 27.982 -13.426 -25.144 1.00 93.25 67 GLY A C 1
ATOM 533 O O . GLY A 1 67 ? 28.720 -14.302 -25.620 1.00 93.25 67 GLY A O 1
ATOM 534 N N . LEU A 1 68 ? 26.698 -13.631 -24.854 1.00 94.25 68 LEU A N 1
ATOM 535 C CA . LEU A 1 68 ? 25.950 -14.870 -25.046 1.00 94.25 68 LEU A CA 1
ATOM 536 C C . LEU A 1 68 ? 24.743 -14.621 -25.959 1.00 94.25 68 LEU A C 1
ATOM 538 O O . LEU A 1 68 ? 23.806 -13.935 -25.585 1.00 94.25 68 LEU A O 1
ATOM 542 N N . ASN A 1 69 ? 24.746 -15.211 -27.153 1.00 94.31 69 ASN A N 1
ATOM 543 C CA . ASN A 1 69 ? 23.653 -15.070 -28.124 1.00 94.31 69 ASN A CA 1
ATOM 544 C C . ASN A 1 69 ? 23.204 -16.462 -28.590 1.00 94.31 69 ASN A C 1
ATOM 546 O O . ASN A 1 69 ? 24.024 -17.389 -28.602 1.00 94.31 69 ASN A O 1
ATOM 550 N N . ALA A 1 70 ? 21.937 -16.623 -28.972 1.00 92.69 70 ALA A N 1
ATOM 551 C CA . ALA A 1 70 ? 21.375 -17.889 -29.433 1.00 92.69 70 ALA A CA 1
ATOM 552 C C . ALA A 1 70 ? 21.050 -17.880 -30.932 1.00 92.69 70 ALA A C 1
ATOM 554 O O . ALA A 1 70 ? 20.591 -16.884 -31.489 1.00 92.69 70 ALA A O 1
ATOM 555 N N . LEU A 1 71 ? 21.293 -19.012 -31.589 1.00 89.75 71 LEU A N 1
ATOM 556 C CA . LEU A 1 71 ? 21.097 -19.186 -33.023 1.00 89.75 71 LEU A CA 1
ATOM 557 C C . LEU A 1 71 ? 20.397 -20.511 -33.310 1.00 89.75 71 LEU A C 1
ATOM 559 O O . LEU A 1 71 ? 20.957 -21.577 -33.053 1.00 89.75 71 LEU A O 1
ATOM 563 N N . ASP A 1 72 ? 19.233 -20.422 -33.943 1.00 86.56 72 ASP A N 1
ATOM 564 C CA . ASP A 1 72 ? 18.641 -21.512 -34.703 1.00 86.56 72 ASP A CA 1
ATOM 565 C C . ASP A 1 72 ? 18.877 -21.314 -36.209 1.00 86.56 72 ASP A C 1
ATOM 567 O O . ASP A 1 72 ? 18.517 -20.292 -36.814 1.00 86.56 72 ASP A O 1
ATOM 571 N N . ARG A 1 73 ? 19.519 -22.312 -36.821 1.00 81.31 73 ARG A N 1
ATOM 572 C CA . ARG A 1 73 ? 19.960 -22.267 -38.221 1.00 81.31 73 ARG A CA 1
ATOM 573 C C . ARG A 1 73 ? 19.764 -23.548 -39.013 1.00 81.31 73 ARG A C 1
ATOM 575 O O . ARG A 1 73 ? 20.061 -23.524 -40.210 1.00 81.31 73 ARG A O 1
ATOM 582 N N . ASP A 1 74 ? 19.395 -24.660 -38.382 1.00 74.94 74 ASP A N 1
ATOM 583 C CA . ASP A 1 74 ? 19.197 -25.903 -39.133 1.00 74.94 74 ASP A CA 1
ATOM 584 C C . ASP A 1 74 ? 17.854 -25.895 -39.879 1.00 74.94 74 ASP A C 1
ATOM 586 O O . ASP A 1 74 ? 17.730 -26.545 -40.922 1.00 74.94 74 ASP A O 1
ATOM 590 N N . GLY A 1 75 ? 16.928 -25.030 -39.444 1.00 70.44 75 GLY A N 1
ATOM 591 C CA . GLY A 1 75 ? 15.669 -24.766 -40.123 1.00 70.44 75 GLY A CA 1
ATOM 592 C C . GLY A 1 75 ? 14.745 -25.973 -40.081 1.00 70.44 75 GLY A C 1
ATOM 593 O O . GLY A 1 75 ? 14.041 -26.234 -41.063 1.00 70.44 75 GLY A O 1
ATOM 594 N N . ASP A 1 76 ? 14.786 -26.737 -38.993 1.00 73.12 76 ASP A N 1
ATOM 595 C CA . ASP A 1 76 ? 13.795 -27.760 -38.705 1.00 73.12 76 ASP A CA 1
ATOM 596 C C . ASP A 1 76 ? 12.520 -27.141 -38.069 1.00 73.12 76 ASP A C 1
ATOM 598 O O . ASP A 1 76 ? 12.312 -25.922 -38.082 1.00 73.12 76 ASP A O 1
ATOM 602 N N . SER A 1 77 ? 11.605 -27.991 -37.596 1.00 71.62 77 SER A N 1
ATOM 603 C CA . SER A 1 77 ? 10.346 -27.586 -36.953 1.00 71.62 77 SER A CA 1
ATOM 604 C C . SER A 1 77 ? 10.401 -27.540 -35.416 1.00 71.62 77 SER A C 1
ATOM 606 O O . SER A 1 77 ? 9.352 -27.422 -34.787 1.00 71.62 77 SER A O 1
ATOM 608 N N . SER A 1 78 ? 11.572 -27.732 -34.815 1.00 77.25 78 SER A N 1
ATOM 609 C CA . SER A 1 78 ? 11.816 -27.773 -33.371 1.00 77.25 78 SER A CA 1
ATOM 610 C C . SER A 1 78 ? 12.264 -26.391 -32.914 1.00 77.25 78 SER A C 1
ATOM 612 O O . SER A 1 78 ? 13.112 -25.794 -33.557 1.00 77.25 78 SER A O 1
ATOM 614 N N . ASP A 1 79 ? 11.695 -25.840 -31.841 1.00 74.12 79 ASP A N 1
ATOM 615 C CA . ASP A 1 79 ? 12.047 -24.477 -31.422 1.00 74.12 79 ASP A CA 1
ATOM 616 C C . ASP A 1 79 ? 13.181 -24.445 -30.381 1.00 74.12 79 ASP A C 1
ATOM 618 O O . ASP A 1 79 ? 12.962 -24.099 -29.221 1.00 74.12 79 ASP A O 1
ATOM 622 N N . ASP A 1 80 ? 14.390 -24.874 -30.774 1.00 81.31 80 ASP A N 1
ATOM 623 C CA . ASP A 1 80 ? 15.544 -25.073 -29.877 1.00 81.31 80 ASP A CA 1
ATOM 624 C C . ASP A 1 80 ? 16.824 -24.274 -30.247 1.00 81.31 80 ASP A C 1
ATOM 626 O O . ASP A 1 80 ? 17.901 -24.849 -30.445 1.00 81.31 80 ASP A O 1
ATOM 630 N N . PRO A 1 81 ? 16.778 -22.921 -30.248 1.00 85.75 81 PRO A N 1
ATOM 631 C CA . PRO A 1 81 ? 17.935 -22.078 -30.559 1.00 85.75 81 PRO A CA 1
ATOM 632 C C . PRO A 1 81 ? 19.130 -22.333 -29.623 1.00 85.75 81 PRO A C 1
ATOM 634 O O . PRO A 1 81 ? 19.048 -22.189 -28.400 1.00 85.75 81 PRO A O 1
ATOM 637 N N . ILE A 1 82 ? 20.287 -22.649 -30.212 1.00 88.75 82 ILE A N 1
ATOM 638 C CA . ILE A 1 82 ? 21.510 -23.047 -29.496 1.00 88.75 82 ILE A CA 1
ATOM 639 C C . ILE A 1 82 ? 22.295 -21.810 -29.042 1.00 88.75 82 ILE A C 1
ATOM 641 O O . ILE A 1 82 ? 22.564 -20.918 -29.847 1.00 88.75 82 ILE A O 1
ATOM 645 N N . THR A 1 83 ? 22.738 -21.763 -27.780 1.00 93.62 83 THR A N 1
ATOM 646 C CA . THR A 1 83 ? 23.610 -20.682 -27.286 1.00 93.62 83 THR A CA 1
ATOM 647 C C . THR A 1 83 ? 25.060 -20.802 -27.757 1.00 93.62 83 THR A C 1
ATOM 649 O O . THR A 1 83 ? 25.678 -21.869 -27.747 1.00 93.62 83 THR A O 1
ATOM 652 N N . TYR A 1 84 ? 25.645 -19.653 -28.094 1.00 93.50 84 TYR A N 1
ATOM 653 C CA . TYR A 1 84 ? 27.047 -19.505 -28.461 1.00 93.50 84 TYR A CA 1
ATOM 654 C C . TYR A 1 84 ? 27.702 -18.433 -27.594 1.00 93.50 84 TYR A C 1
ATOM 656 O O . TYR A 1 84 ? 27.357 -17.254 -27.680 1.00 93.50 84 TYR A O 1
ATOM 664 N N . THR A 1 85 ? 28.695 -18.832 -26.797 1.00 94.44 85 THR A N 1
ATOM 665 C CA . THR A 1 85 ? 29.608 -17.905 -26.106 1.00 94.44 85 THR A CA 1
ATOM 666 C C . THR A 1 85 ? 30.570 -17.244 -27.095 1.00 94.44 85 THR A C 1
ATOM 668 O O . THR A 1 85 ? 30.859 -17.801 -28.160 1.00 94.44 85 THR A O 1
ATOM 671 N N . ARG A 1 86 ? 31.180 -16.115 -26.705 1.00 92.69 86 ARG A N 1
ATOM 672 C CA . ARG A 1 86 ? 32.258 -15.453 -27.470 1.00 92.69 86 ARG A CA 1
ATOM 673 C C . ARG A 1 86 ? 33.311 -16.417 -28.025 1.00 92.69 86 ARG A C 1
ATOM 675 O O . ARG A 1 86 ? 33.675 -16.318 -29.191 1.00 92.69 86 ARG A O 1
ATOM 682 N N . ALA A 1 87 ? 33.797 -17.361 -27.217 1.00 92.69 87 ALA A N 1
ATOM 683 C CA . ALA A 1 87 ? 34.847 -18.292 -27.639 1.00 92.69 87 ALA A CA 1
ATOM 684 C C . ALA A 1 87 ? 34.383 -19.264 -28.740 1.00 92.69 87 ALA A C 1
ATOM 686 O O . ALA A 1 87 ? 35.175 -19.620 -29.610 1.00 92.69 87 ALA A O 1
ATOM 687 N N . GLN A 1 88 ? 33.108 -19.669 -28.726 1.00 94.19 88 GLN A N 1
ATOM 688 C CA . GLN A 1 88 ? 32.514 -20.508 -29.771 1.00 94.19 88 GLN A CA 1
ATOM 689 C C . GLN A 1 88 ? 32.226 -19.687 -31.037 1.00 94.19 88 GLN A C 1
ATOM 691 O O . GLN A 1 88 ? 32.576 -20.123 -32.130 1.00 94.19 88 GLN A O 1
ATOM 696 N N . ALA A 1 89 ? 31.681 -18.474 -30.897 1.00 90.75 89 ALA A N 1
ATOM 697 C CA . ALA A 1 89 ? 31.416 -17.567 -32.018 1.00 90.75 89 ALA A CA 1
ATOM 698 C C . ALA A 1 89 ? 32.702 -17.141 -32.757 1.00 90.75 89 ALA A C 1
ATOM 700 O O . ALA A 1 89 ? 32.723 -17.083 -33.983 1.00 90.75 89 ALA A O 1
ATOM 701 N N . MET A 1 90 ? 33.807 -16.932 -32.031 1.00 89.06 90 MET A N 1
ATOM 702 C CA . MET A 1 90 ? 35.140 -16.699 -32.611 1.00 89.06 90 MET A CA 1
ATOM 703 C C . MET A 1 90 ? 35.686 -17.896 -33.410 1.00 89.06 90 MET A C 1
ATOM 705 O O . MET A 1 90 ? 36.571 -17.713 -34.248 1.00 89.06 90 MET A O 1
ATOM 709 N N . ALA A 1 91 ? 35.213 -19.114 -33.127 1.00 90.94 91 ALA A N 1
ATOM 710 C CA . ALA A 1 91 ? 35.697 -20.353 -33.733 1.00 90.94 91 ALA A CA 1
ATOM 711 C C . ALA A 1 91 ? 34.814 -20.862 -34.891 1.00 90.94 91 ALA A C 1
ATOM 713 O O . ALA A 1 91 ? 35.325 -21.579 -35.753 1.00 90.94 91 ALA A O 1
ATOM 714 N N . ASP A 1 92 ? 33.527 -20.498 -34.937 1.00 89.62 92 ASP A N 1
ATOM 715 C CA . ASP A 1 92 ? 32.587 -20.909 -35.988 1.00 89.62 92 ASP A CA 1
ATOM 716 C C . ASP A 1 92 ? 32.136 -19.726 -36.868 1.00 89.62 92 ASP A C 1
ATOM 718 O O . ASP A 1 92 ? 31.229 -18.960 -36.533 1.00 89.62 92 ASP A O 1
ATOM 722 N N . GLN A 1 93 ? 32.718 -19.634 -38.070 1.00 86.50 93 GLN A N 1
ATOM 723 C CA . GLN A 1 93 ? 32.360 -18.621 -39.074 1.00 86.50 93 GLN A CA 1
ATOM 724 C C . GLN A 1 93 ? 30.925 -18.745 -39.617 1.00 86.50 93 GLN A C 1
ATOM 726 O O . GLN A 1 93 ? 30.434 -17.829 -40.274 1.00 86.50 93 GLN A O 1
ATOM 731 N N . SER A 1 94 ? 30.232 -19.857 -39.354 1.00 84.19 94 SER A N 1
ATOM 732 C CA . SER A 1 94 ? 28.806 -20.008 -39.667 1.00 84.19 94 SER A CA 1
ATOM 733 C C . SER A 1 94 ? 27.877 -19.476 -38.561 1.00 84.19 94 SER A C 1
ATOM 735 O O . SER A 1 94 ? 26.658 -19.505 -38.722 1.00 84.19 94 SER A O 1
ATOM 737 N N . VAL A 1 95 ? 28.440 -18.946 -37.466 1.00 87.44 95 VAL A N 1
ATOM 738 C CA . VAL A 1 95 ? 27.740 -18.185 -36.411 1.00 87.44 95 VAL A CA 1
ATOM 739 C C . VAL A 1 95 ? 28.003 -16.681 -36.566 1.00 87.44 95 VAL A C 1
ATOM 741 O O . VAL A 1 95 ? 27.066 -15.888 -36.484 1.00 87.44 95 VAL A O 1
ATOM 744 N N . VAL A 1 96 ? 29.252 -16.291 -36.867 1.00 88.00 96 VAL A N 1
ATOM 745 C CA . VAL A 1 96 ? 29.690 -14.897 -37.102 1.00 88.00 96 VAL A CA 1
ATOM 746 C C . VAL A 1 96 ? 30.648 -14.840 -38.308 1.00 88.00 96 VAL A C 1
ATOM 748 O O . VAL A 1 96 ? 31.716 -15.443 -38.285 1.00 88.00 96 VAL A O 1
ATOM 751 N N . SER A 1 97 ? 30.286 -14.132 -39.388 1.00 80.69 97 SER A N 1
ATOM 752 C CA . SER A 1 97 ? 30.826 -14.415 -40.741 1.00 80.69 97 SER A CA 1
ATOM 753 C C . SER A 1 97 ? 32.259 -13.967 -41.049 1.00 80.69 97 SER A C 1
ATOM 755 O O . SER A 1 97 ? 32.839 -14.420 -42.036 1.00 80.69 97 SER A O 1
ATOM 757 N N . SER A 1 98 ? 32.782 -12.987 -40.316 1.00 75.06 98 SER A N 1
ATOM 758 C CA . SER A 1 98 ? 33.956 -12.195 -40.712 1.00 75.06 98 SER A CA 1
ATOM 759 C C . SER A 1 98 ? 34.864 -11.938 -39.509 1.00 75.06 98 SER A C 1
ATOM 761 O O . SER A 1 98 ? 34.506 -12.221 -38.369 1.00 75.06 98 SER A O 1
ATOM 763 N N . ALA A 1 99 ? 36.072 -11.426 -39.747 1.00 72.00 99 ALA A N 1
ATOM 764 C CA . ALA A 1 99 ? 37.010 -11.132 -38.669 1.00 72.00 99 ALA A CA 1
ATOM 765 C C . ALA A 1 99 ? 36.750 -9.740 -38.064 1.00 72.00 99 ALA A C 1
ATOM 767 O O . ALA A 1 99 ? 36.920 -8.729 -38.742 1.00 72.00 99 ALA A O 1
ATOM 768 N N . TYR A 1 100 ? 36.385 -9.721 -36.784 1.00 81.44 100 TYR A N 1
ATOM 769 C CA . TYR A 1 100 ? 36.194 -8.529 -35.953 1.00 81.44 100 TYR A CA 1
ATOM 770 C C . TYR A 1 100 ? 37.393 -8.304 -35.025 1.00 81.44 100 TYR A C 1
ATOM 772 O O . TYR A 1 100 ? 38.146 -9.242 -34.740 1.00 81.44 100 TYR A O 1
ATOM 780 N N . ASN A 1 101 ? 37.536 -7.090 -34.490 1.00 85.12 101 ASN A N 1
ATOM 781 C CA . ASN A 1 101 ? 38.386 -6.861 -33.323 1.00 85.12 101 ASN A CA 1
ATOM 782 C C . ASN A 1 101 ? 37.575 -7.254 -32.083 1.00 85.12 101 ASN A C 1
ATOM 784 O O . ASN A 1 101 ? 36.659 -6.537 -31.693 1.00 85.12 101 ASN A O 1
ATOM 788 N N . TRP A 1 102 ? 37.861 -8.413 -31.490 1.00 87.50 102 TRP A N 1
ATOM 789 C CA . TRP A 1 102 ? 37.067 -8.950 -30.379 1.00 87.50 102 TRP A CA 1
ATOM 790 C C . TRP A 1 102 ? 37.495 -8.358 -29.032 1.00 87.50 102 TRP A C 1
ATOM 792 O O . TRP A 1 102 ? 38.660 -8.462 -28.642 1.00 87.50 102 TRP A O 1
ATOM 802 N N . TYR A 1 103 ? 36.536 -7.803 -28.294 1.00 91.38 103 TYR A N 1
ATOM 803 C CA . TYR A 1 103 ? 36.724 -7.226 -26.966 1.00 91.38 103 TYR A CA 1
ATOM 804 C C . TYR A 1 103 ? 36.198 -8.157 -25.871 1.00 91.38 103 TYR A C 1
ATOM 806 O O . TYR A 1 103 ? 35.230 -8.900 -26.043 1.00 91.38 103 TYR A O 1
ATOM 814 N N . ALA A 1 104 ? 36.893 -8.157 -24.731 1.00 92.19 104 ALA A N 1
ATOM 815 C CA . ALA A 1 104 ? 36.602 -9.071 -23.628 1.00 92.19 104 ALA A CA 1
ATOM 816 C C . ALA A 1 104 ? 35.466 -8.592 -22.708 1.00 92.19 104 ALA A C 1
ATOM 818 O O . ALA A 1 104 ? 34.865 -9.421 -22.024 1.00 92.19 104 ALA A O 1
ATOM 819 N N . THR A 1 105 ? 35.208 -7.285 -22.713 1.00 92.62 105 THR A N 1
ATOM 820 C CA . THR A 1 105 ? 34.262 -6.536 -21.876 1.00 92.62 105 THR A CA 1
ATOM 821 C C . THR A 1 105 ? 33.381 -5.660 -22.770 1.00 92.62 105 THR A C 1
ATOM 823 O O . THR A 1 105 ? 33.881 -5.239 -23.822 1.00 92.62 105 THR A O 1
ATOM 826 N N . PRO A 1 106 ? 32.137 -5.346 -22.368 1.00 92.19 106 PRO A N 1
ATOM 827 C CA . PRO A 1 106 ? 31.292 -4.407 -23.097 1.00 92.19 106 PRO A CA 1
ATOM 828 C C . PRO A 1 106 ? 31.927 -3.018 -23.185 1.00 92.19 106 PRO A C 1
ATOM 830 O O . PRO A 1 106 ? 32.775 -2.631 -22.370 1.00 92.19 106 PRO A O 1
ATOM 833 N N . PHE A 1 107 ? 31.526 -2.276 -24.210 1.00 92.00 107 PHE A N 1
ATOM 834 C CA . PHE A 1 107 ? 31.765 -0.848 -24.325 1.00 92.00 107 PHE A CA 1
ATOM 835 C C . PHE A 1 107 ? 30.753 -0.085 -23.470 1.00 92.00 107 PHE A C 1
ATOM 837 O O . PHE A 1 107 ? 29.597 -0.484 -23.370 1.00 92.00 107 PHE A O 1
ATOM 844 N N . ASP A 1 108 ? 31.211 1.025 -22.897 1.00 91.62 108 ASP A N 1
ATOM 845 C CA . ASP A 1 108 ? 30.419 1.926 -22.061 1.00 91.62 108 ASP A CA 1
ATOM 846 C C . ASP A 1 108 ? 29.202 2.482 -22.825 1.00 91.62 108 ASP A C 1
ATOM 848 O O . ASP A 1 108 ? 29.362 3.156 -23.850 1.00 91.62 108 ASP A O 1
ATOM 852 N N . ALA A 1 109 ? 28.009 2.168 -22.323 1.00 87.38 109 ALA A N 1
ATOM 853 C CA . ALA A 1 109 ? 26.699 2.529 -22.856 1.00 87.38 109 ALA A CA 1
ATOM 854 C C . ALA A 1 109 ? 25.781 2.957 -21.693 1.00 87.38 109 ALA A C 1
ATOM 856 O O . ALA A 1 109 ? 26.041 2.568 -20.550 1.00 87.38 109 ALA A O 1
ATOM 857 N N . PRO A 1 110 ? 24.717 3.747 -21.938 1.00 83.88 110 PRO A N 1
ATOM 858 C CA . PRO A 1 110 ? 23.671 3.951 -20.939 1.00 83.88 110 PRO A CA 1
ATOM 859 C C . PRO A 1 110 ? 23.130 2.591 -20.472 1.00 83.88 110 PRO A C 1
ATOM 861 O O . PRO A 1 110 ? 22.896 1.736 -21.324 1.00 83.88 110 PRO A O 1
ATOM 864 N N . PRO A 1 111 ? 22.938 2.367 -19.161 1.00 76.81 111 PRO A N 1
ATOM 865 C CA . PRO A 1 111 ? 22.422 1.096 -18.680 1.00 76.81 111 PRO A CA 1
ATOM 866 C C . PRO A 1 111 ? 21.017 0.869 -19.238 1.00 76.81 111 PRO A C 1
ATOM 868 O O . PRO A 1 111 ? 20.131 1.707 -19.073 1.00 76.81 111 PRO A O 1
ATOM 871 N N . VAL A 1 112 ? 20.829 -0.277 -19.882 1.00 77.94 112 VAL A N 1
ATOM 872 C CA . VAL A 1 112 ? 19.519 -0.824 -20.231 1.00 77.94 112 VAL A CA 1
ATOM 873 C C . VAL A 1 112 ? 19.373 -2.171 -19.539 1.00 77.94 112 VAL A C 1
ATOM 875 O O . VAL A 1 112 ? 20.361 -2.874 -19.315 1.00 77.94 112 VAL A O 1
ATOM 878 N N . TRP A 1 113 ? 18.146 -2.510 -19.157 1.00 72.69 113 TRP A N 1
ATOM 879 C CA . TRP A 1 113 ? 17.853 -3.807 -18.563 1.00 72.69 113 TRP A CA 1
ATOM 880 C C . TRP A 1 113 ? 18.078 -4.928 -19.590 1.00 72.69 113 TRP A C 1
ATOM 882 O O . TRP A 1 113 ? 17.804 -4.741 -20.778 1.00 72.69 113 TRP A O 1
ATOM 892 N N . GLN A 1 114 ? 18.570 -6.081 -19.131 1.00 77.25 114 GLN A N 1
ATOM 893 C CA . GLN A 1 114 ? 18.868 -7.235 -19.975 1.00 77.25 114 GLN A CA 1
ATOM 894 C C . GLN A 1 114 ? 18.402 -8.545 -19.316 1.00 77.25 114 GLN A C 1
ATOM 896 O O . GLN A 1 114 ? 18.598 -8.738 -18.114 1.00 77.25 114 GLN A O 1
ATOM 901 N N . ASN A 1 115 ? 17.830 -9.454 -20.110 1.00 81.75 115 ASN A N 1
ATOM 902 C CA . ASN A 1 115 ? 17.469 -10.815 -19.709 1.00 81.75 115 ASN A CA 1
ATOM 903 C C . ASN A 1 115 ? 18.726 -11.596 -19.284 1.00 81.75 115 ASN A C 1
ATOM 905 O O . ASN A 1 115 ? 19.825 -11.354 -19.792 1.00 81.75 115 ASN A O 1
ATOM 909 N N . ALA A 1 116 ? 18.589 -12.599 -18.407 1.00 79.75 116 ALA A N 1
ATOM 910 C CA . ALA A 1 116 ? 19.754 -13.355 -17.937 1.00 79.75 116 ALA A CA 1
ATOM 911 C C . ALA A 1 116 ? 20.362 -14.251 -19.035 1.00 79.75 116 ALA A C 1
ATOM 913 O O . ALA A 1 116 ? 21.517 -14.677 -18.929 1.00 79.75 116 ALA A O 1
ATOM 914 N N . ASN A 1 117 ? 19.595 -14.560 -20.086 1.00 86.38 117 ASN A N 1
ATOM 915 C CA . ASN A 1 117 ? 20.053 -15.282 -21.269 1.00 86.38 117 ASN A CA 1
ATOM 916 C C . ASN A 1 117 ? 19.162 -15.012 -22.507 1.00 86.38 117 ASN A C 1
ATOM 918 O O . ASN A 1 117 ? 18.004 -14.615 -22.372 1.00 86.38 117 ASN A O 1
ATOM 922 N N . PRO A 1 118 ? 19.672 -15.284 -23.726 1.00 89.94 118 PRO A N 1
ATOM 923 C CA . PRO A 1 118 ? 18.918 -15.113 -24.973 1.00 89.94 118 PRO A CA 1
ATOM 924 C C . PRO A 1 118 ? 17.626 -15.948 -25.096 1.00 89.94 118 PRO A C 1
ATOM 926 O O . PRO A 1 118 ? 16.726 -15.559 -25.845 1.00 89.94 118 PRO A O 1
ATOM 929 N N . GLN A 1 119 ? 17.494 -17.082 -24.396 1.00 84.88 119 GLN A N 1
ATOM 930 C CA . GLN A 1 119 ? 16.262 -17.887 -24.416 1.00 84.88 119 GLN A CA 1
ATOM 931 C C . GLN A 1 119 ? 15.122 -17.213 -23.643 1.00 84.88 119 GLN A C 1
ATOM 933 O O . GLN A 1 119 ? 13.986 -17.244 -24.107 1.00 84.88 119 GLN A O 1
ATOM 938 N N . GLU A 1 120 ? 15.410 -16.565 -22.514 1.00 83.00 120 GLU A N 1
ATOM 939 C CA . GLU A 1 120 ? 14.430 -15.745 -21.787 1.00 83.00 120 GLU A CA 1
ATOM 940 C C . GLU A 1 120 ? 13.953 -14.569 -22.641 1.00 83.00 120 GLU A C 1
ATOM 942 O O . GLU A 1 120 ? 12.747 -14.405 -22.814 1.00 83.00 120 GLU A O 1
ATOM 947 N N . ALA A 1 121 ? 14.877 -13.841 -23.285 1.00 83.31 121 ALA A N 1
ATOM 948 C CA . ALA A 1 121 ? 14.529 -12.778 -24.232 1.00 83.31 121 ALA A CA 1
ATOM 949 C C . ALA A 1 121 ? 13.603 -13.285 -25.356 1.00 83.31 121 ALA A C 1
ATOM 951 O O . ALA A 1 121 ? 12.640 -12.617 -25.733 1.00 83.31 121 ALA A O 1
ATOM 952 N N . TYR A 1 122 ? 13.860 -14.496 -25.862 1.00 84.69 122 TYR A N 1
ATOM 953 C CA . TYR A 1 122 ? 13.044 -15.131 -26.894 1.00 84.69 122 TYR A CA 1
ATOM 954 C C . TYR A 1 122 ? 11.624 -15.469 -26.426 1.00 84.69 122 TYR A C 1
ATOM 956 O O . TYR A 1 122 ? 10.653 -15.053 -27.061 1.00 84.69 122 TYR A O 1
ATOM 964 N N . LEU A 1 123 ? 11.501 -16.175 -25.299 1.00 83.81 123 LEU A N 1
ATOM 965 C CA . LEU A 1 123 ? 10.208 -16.531 -24.711 1.00 83.81 123 LEU A CA 1
ATOM 966 C C . LEU A 1 123 ? 9.397 -15.286 -24.343 1.00 83.81 123 LEU A C 1
ATOM 968 O O . LEU A 1 123 ? 8.191 -15.246 -24.585 1.00 83.81 123 LEU A O 1
ATOM 972 N N . ARG A 1 124 ? 10.065 -14.254 -23.819 1.00 79.44 124 ARG A N 1
ATOM 973 C CA . ARG A 1 124 ? 9.433 -12.997 -23.433 1.00 79.44 124 ARG A CA 1
ATOM 974 C C . ARG A 1 124 ? 8.868 -12.241 -24.632 1.00 79.44 124 ARG A C 1
ATOM 976 O O . ARG A 1 124 ? 7.700 -11.873 -24.616 1.00 79.44 124 ARG A O 1
ATOM 983 N N . VAL A 1 125 ? 9.648 -12.060 -25.701 1.00 82.75 125 VAL A N 1
ATOM 984 C CA . VAL A 1 125 ? 9.143 -11.402 -26.921 1.00 82.75 125 VAL A CA 1
ATOM 985 C C . VAL A 1 125 ? 7.965 -12.180 -27.514 1.00 82.75 125 VAL A C 1
ATOM 987 O O . VAL A 1 125 ? 6.991 -11.562 -27.929 1.00 82.75 125 VAL A O 1
ATOM 990 N N . LEU A 1 126 ? 7.991 -13.516 -27.516 1.00 81.69 126 LEU A N 1
ATOM 991 C CA . LEU A 1 126 ? 6.838 -14.310 -27.962 1.00 81.69 126 LEU A CA 1
ATOM 992 C C . LEU A 1 126 ? 5.592 -14.084 -27.091 1.00 81.69 126 LEU A C 1
ATOM 994 O O . LEU A 1 126 ? 4.497 -13.925 -27.631 1.00 81.69 126 LEU A O 1
ATOM 998 N N . ALA A 1 127 ? 5.755 -14.028 -25.767 1.00 80.00 127 ALA A N 1
ATOM 999 C CA . ALA A 1 127 ? 4.662 -13.783 -24.832 1.00 80.00 127 ALA A CA 1
ATOM 1000 C C . ALA A 1 127 ? 4.086 -12.360 -24.944 1.00 80.00 127 ALA A C 1
ATOM 1002 O O . ALA A 1 127 ? 2.866 -12.199 -24.897 1.00 80.00 127 ALA A O 1
ATOM 1003 N N . GLU A 1 128 ? 4.933 -11.347 -25.149 1.00 78.25 128 GLU A N 1
ATOM 1004 C CA . GLU A 1 128 ? 4.592 -9.929 -24.957 1.00 78.25 128 GLU A CA 1
ATOM 1005 C C . GLU A 1 128 ? 4.554 -9.075 -26.241 1.00 78.25 128 GLU A C 1
ATOM 1007 O O . GLU A 1 128 ? 4.164 -7.912 -26.171 1.00 78.25 128 GLU A O 1
ATOM 1012 N N . PHE A 1 129 ? 4.914 -9.586 -27.429 1.00 77.81 129 PHE A N 1
ATOM 1013 C CA . PHE A 1 129 ? 4.898 -8.735 -28.632 1.00 77.81 129 PHE A CA 1
ATOM 1014 C C . PHE A 1 129 ? 3.482 -8.241 -29.005 1.00 77.81 129 PHE A C 1
ATOM 1016 O O . PHE A 1 129 ? 2.486 -8.974 -28.931 1.00 77.81 129 PHE A O 1
ATOM 1023 N N . GLY A 1 130 ? 3.440 -7.017 -29.539 1.00 73.31 130 GLY A N 1
ATOM 1024 C CA . GLY A 1 130 ? 2.224 -6.317 -29.955 1.00 73.31 130 GLY A CA 1
ATOM 1025 C C . GLY A 1 130 ? 1.889 -5.156 -29.018 1.00 73.31 130 GLY A C 1
ATOM 1026 O O . GLY A 1 130 ? 2.591 -4.920 -28.045 1.00 73.31 130 GLY A O 1
ATOM 1027 N N . ALA A 1 131 ? 0.826 -4.414 -29.336 1.00 70.56 131 ALA A N 1
ATOM 1028 C CA . ALA A 1 131 ? 0.290 -3.386 -28.437 1.00 70.56 131 ALA A CA 1
ATOM 1029 C C . ALA A 1 131 ? -0.657 -3.976 -27.373 1.00 70.56 131 ALA A C 1
ATOM 1031 O O . ALA A 1 131 ? -0.838 -3.387 -26.317 1.00 70.56 131 ALA A O 1
ATOM 1032 N N . THR A 1 132 ? -1.252 -5.140 -27.656 1.00 73.12 132 THR A N 1
ATOM 1033 C CA . THR A 1 132 ? -2.217 -5.843 -26.798 1.00 73.12 132 THR A CA 1
ATOM 1034 C C . THR A 1 132 ? -1.896 -7.346 -26.767 1.00 73.12 132 THR A C 1
ATOM 1036 O O . THR A 1 132 ? -2.609 -8.153 -27.365 1.00 73.12 132 THR A O 1
ATOM 1039 N N . PRO A 1 133 ? -0.797 -7.784 -26.123 1.00 74.88 133 PRO A N 1
ATOM 1040 C CA . PRO A 1 133 ? -0.390 -9.195 -26.144 1.00 74.88 133 PRO A CA 1
ATOM 1041 C C . PRO A 1 133 ? -1.422 -10.157 -25.524 1.00 74.88 133 PRO A C 1
ATOM 1043 O O . PRO A 1 133 ? -1.434 -11.338 -25.872 1.00 74.88 133 PRO A O 1
ATOM 1046 N N . TRP A 1 134 ? -2.310 -9.661 -24.656 1.00 72.31 134 TRP A N 1
ATOM 1047 C CA . TRP A 1 134 ? -3.439 -10.401 -24.076 1.00 72.31 134 TRP A CA 1
ATOM 1048 C C . TRP A 1 134 ? -4.672 -10.514 -24.993 1.00 72.31 134 TRP A C 1
ATOM 1050 O O . TRP A 1 134 ? -5.477 -11.421 -24.799 1.00 72.31 134 TRP A O 1
ATOM 1060 N N . ASP A 1 135 ? -4.818 -9.636 -25.991 1.00 77.81 135 ASP A N 1
ATOM 1061 C CA . ASP A 1 135 ? -5.924 -9.634 -26.961 1.00 77.81 135 ASP A CA 1
ATOM 1062 C C . ASP A 1 135 ? -5.384 -9.260 -28.351 1.00 77.81 135 ASP A C 1
ATOM 1064 O O . ASP A 1 135 ? -5.370 -8.099 -28.772 1.00 77.81 135 ASP A O 1
ATOM 1068 N N . ARG A 1 136 ? -4.814 -10.262 -29.030 1.00 84.06 136 ARG A N 1
ATOM 1069 C CA . ARG A 1 136 ? -4.161 -10.102 -30.334 1.00 84.06 136 ARG A CA 1
ATOM 1070 C C . ARG A 1 136 ? -5.188 -10.124 -31.458 1.00 84.06 136 ARG A C 1
ATOM 1072 O O . ARG A 1 136 ? -5.966 -11.070 -31.570 1.00 84.06 136 ARG A O 1
ATOM 1079 N N . ASP A 1 137 ? -5.114 -9.142 -32.355 1.00 84.75 137 ASP A N 1
ATOM 1080 C CA . ASP A 1 137 ? -5.904 -9.161 -33.588 1.00 84.75 137 ASP A CA 1
ATOM 1081 C C . ASP A 1 137 ? -5.474 -10.287 -34.557 1.00 84.75 137 ASP A C 1
ATOM 1083 O O . ASP A 1 137 ? -4.467 -10.974 -34.360 1.00 84.75 137 ASP A O 1
ATOM 1087 N N . GLU A 1 138 ? -6.239 -10.479 -35.637 1.00 88.62 138 GLU A N 1
ATOM 1088 C CA . GLU A 1 138 ? -5.981 -11.524 -36.640 1.00 88.62 138 GLU A CA 1
ATOM 1089 C C . GLU A 1 138 ? -4.583 -11.444 -37.289 1.00 88.62 138 GLU A C 1
ATOM 1091 O O . GLU A 1 138 ? -4.047 -12.470 -37.711 1.00 88.62 138 GLU A O 1
ATOM 1096 N N . VAL A 1 139 ? -3.990 -10.250 -37.402 1.00 87.62 139 VAL A N 1
ATOM 1097 C CA . VAL A 1 139 ? -2.669 -10.037 -38.016 1.00 87.62 139 VAL A CA 1
ATOM 1098 C C . VAL A 1 139 ? -1.570 -10.317 -36.997 1.00 87.62 139 VAL A C 1
ATOM 1100 O O . VAL A 1 139 ? -0.632 -11.058 -37.301 1.00 87.62 139 VAL A O 1
ATOM 1103 N N . ASN A 1 140 ? -1.701 -9.790 -35.778 1.00 86.31 140 ASN A N 1
ATOM 1104 C CA . ASN A 1 140 ? -0.798 -10.077 -34.670 1.00 86.31 140 ASN A CA 1
ATOM 1105 C C . ASN A 1 140 ? -0.775 -11.578 -34.353 1.00 86.31 140 ASN A C 1
ATOM 1107 O O . ASN A 1 140 ? 0.307 -12.156 -34.272 1.00 86.31 140 ASN A O 1
ATOM 1111 N N . GLN A 1 141 ? -1.932 -12.237 -34.255 1.00 87.44 141 GLN A N 1
ATOM 1112 C CA . GLN A 1 141 ? -2.003 -13.679 -34.010 1.00 87.44 141 GLN A CA 1
ATOM 1113 C C . GLN A 1 141 ? -1.360 -14.487 -35.148 1.00 87.44 141 GLN A C 1
ATOM 1115 O O . GLN A 1 141 ? -0.591 -15.410 -34.888 1.00 87.44 141 GLN A O 1
ATOM 1120 N N . LEU A 1 142 ? -1.580 -14.106 -36.413 1.00 89.00 142 LEU A N 1
ATOM 1121 C CA . LEU A 1 142 ? -0.913 -14.758 -37.545 1.00 89.00 142 LEU A CA 1
ATOM 1122 C C . LEU A 1 142 ? 0.615 -14.598 -37.492 1.00 89.00 142 LEU A C 1
ATOM 1124 O O . LEU A 1 142 ? 1.334 -15.525 -37.860 1.00 89.00 142 LEU A O 1
ATOM 1128 N N . MET A 1 143 ? 1.113 -13.439 -37.047 1.00 86.12 143 MET A N 1
ATOM 1129 C CA . MET A 1 143 ? 2.547 -13.189 -36.877 1.00 86.12 143 MET A CA 1
ATOM 1130 C C . MET A 1 143 ? 3.150 -13.990 -35.716 1.00 86.12 143 MET A C 1
ATOM 1132 O O . MET A 1 143 ? 4.240 -14.530 -35.883 1.00 86.12 143 MET A O 1
ATOM 1136 N N . HIS A 1 144 ? 2.447 -14.117 -34.585 1.00 86.06 144 HIS A N 1
ATOM 1137 C CA . HIS A 1 144 ? 2.832 -15.000 -33.475 1.00 86.06 144 HIS A CA 1
ATOM 1138 C C . HIS A 1 144 ? 2.994 -16.446 -33.952 1.00 86.06 144 HIS A C 1
ATOM 1140 O O . HIS A 1 144 ? 4.059 -17.055 -33.817 1.00 86.06 144 HIS A O 1
ATOM 1146 N N . ASP A 1 145 ? 1.937 -16.965 -34.576 1.00 86.50 145 ASP A N 1
ATOM 1147 C CA . ASP A 1 145 ? 1.868 -18.351 -35.019 1.00 86.50 145 ASP A CA 1
ATOM 1148 C C . ASP A 1 145 ? 2.897 -18.630 -36.127 1.00 86.50 145 ASP A C 1
ATOM 1150 O O . ASP A 1 145 ? 3.419 -19.738 -36.212 1.00 86.50 145 ASP A O 1
ATOM 1154 N N . ASP A 1 146 ? 3.263 -17.623 -36.929 1.00 85.56 146 ASP A N 1
ATOM 1155 C CA . ASP A 1 146 ? 4.335 -17.717 -37.925 1.00 85.56 146 ASP A CA 1
ATOM 1156 C C . ASP A 1 146 ? 5.734 -17.890 -37.344 1.00 85.56 146 ASP A C 1
ATOM 1158 O O . ASP A 1 146 ? 6.559 -18.561 -37.974 1.00 85.56 146 ASP A O 1
ATOM 1162 N N . VAL A 1 147 ? 6.019 -17.265 -36.198 1.00 81.56 147 VAL A N 1
ATOM 1163 C CA . VAL A 1 147 ? 7.307 -17.430 -35.515 1.00 81.56 147 VAL A CA 1
ATOM 1164 C C . VAL A 1 147 ? 7.352 -18.823 -34.889 1.00 81.56 147 VAL A C 1
ATOM 1166 O O . VAL A 1 147 ? 8.263 -19.585 -35.206 1.00 81.56 147 VAL A O 1
ATOM 1169 N N . LEU A 1 148 ? 6.318 -19.204 -34.125 1.00 81.50 148 LEU A N 1
ATOM 1170 C CA . LEU A 1 148 ? 6.223 -20.522 -33.478 1.00 81.50 148 LEU A CA 1
ATOM 1171 C C . LEU A 1 148 ? 6.224 -21.692 -34.475 1.00 81.50 148 LEU A C 1
ATOM 1173 O O . LEU A 1 148 ? 6.947 -22.669 -34.297 1.00 81.50 148 LEU A O 1
ATOM 1177 N N . ALA A 1 149 ? 5.427 -21.612 -35.544 1.00 82.38 149 ALA A N 1
ATOM 1178 C CA . ALA A 1 149 ? 5.373 -22.641 -36.586 1.00 82.38 149 ALA A CA 1
ATOM 1179 C C . ALA A 1 149 ? 6.504 -22.508 -37.622 1.00 82.38 149 ALA A C 1
ATOM 1181 O O . ALA A 1 149 ? 6.587 -23.309 -38.560 1.00 82.38 149 ALA A O 1
ATOM 1182 N N . ARG A 1 150 ? 7.356 -21.481 -37.484 1.00 81.25 150 ARG A N 1
ATOM 1183 C CA . ARG A 1 150 ? 8.475 -21.146 -38.376 1.00 81.25 150 ARG A CA 1
ATOM 1184 C C . ARG A 1 150 ? 8.072 -21.033 -39.857 1.00 81.25 150 ARG A C 1
ATOM 1186 O O . ARG A 1 150 ? 8.914 -21.206 -40.746 1.00 81.25 150 ARG A O 1
ATOM 1193 N N . SER A 1 151 ? 6.810 -20.690 -40.125 1.00 82.38 151 SER A N 1
ATOM 1194 C CA . SER A 1 151 ? 6.170 -20.667 -41.449 1.00 82.38 151 SER A CA 1
ATOM 1195 C C . SER A 1 151 ? 6.166 -19.308 -42.152 1.00 82.38 151 SER A C 1
ATOM 1197 O O . SER A 1 151 ? 5.783 -19.231 -43.324 1.00 82.38 151 SER A O 1
ATOM 1199 N N . GLY A 1 152 ? 6.581 -18.244 -41.464 1.00 79.12 152 GLY A N 1
ATOM 1200 C CA . GLY A 1 152 ? 6.440 -16.881 -41.954 1.00 79.12 152 GLY A CA 1
ATOM 1201 C C . GLY A 1 152 ? 7.202 -16.577 -43.238 1.00 79.12 152 GLY A C 1
ATOM 1202 O O . GLY A 1 152 ? 8.196 -17.207 -43.607 1.00 79.12 152 GLY A O 1
ATOM 1203 N N . SER A 1 153 ? 6.727 -15.555 -43.946 1.00 78.50 153 SER A N 1
ATOM 1204 C CA . SER A 1 153 ? 7.320 -15.085 -45.197 1.00 78.50 153 SER A CA 1
ATOM 1205 C C . SER A 1 153 ? 7.108 -13.582 -45.382 1.00 78.50 153 SER A C 1
ATOM 1207 O O . SER A 1 153 ? 6.313 -12.957 -44.682 1.00 78.50 153 SER A O 1
ATOM 1209 N N . ARG A 1 154 ? 7.848 -12.975 -46.318 1.00 78.44 154 ARG A N 1
ATOM 1210 C CA . ARG A 1 154 ? 7.735 -11.541 -46.619 1.00 78.44 154 ARG A CA 1
ATOM 1211 C C . ARG A 1 154 ? 6.407 -11.234 -47.311 1.00 78.44 154 ARG A C 1
ATOM 1213 O O . ARG A 1 154 ? 6.308 -11.373 -48.530 1.00 78.44 154 ARG A O 1
ATOM 1220 N N . ILE A 1 155 ? 5.443 -10.746 -46.536 1.00 83.12 155 ILE A N 1
ATOM 1221 C CA . ILE A 1 155 ? 4.202 -10.158 -47.046 1.00 83.12 155 ILE A CA 1
ATOM 1222 C C . ILE A 1 155 ? 4.578 -8.998 -47.975 1.00 83.12 155 ILE A C 1
ATOM 1224 O O . ILE A 1 155 ? 5.256 -8.057 -47.563 1.00 83.12 155 ILE A O 1
ATOM 1228 N N . SER A 1 156 ? 4.205 -9.109 -49.249 1.00 85.88 156 SER A N 1
ATOM 1229 C CA . SER A 1 156 ? 4.530 -8.108 -50.283 1.00 85.88 156 SER A CA 1
ATOM 1230 C C . SER A 1 156 ? 3.308 -7.329 -50.783 1.00 85.88 156 SER A C 1
ATOM 1232 O O . SER A 1 156 ? 3.472 -6.307 -51.446 1.00 85.88 156 SER A O 1
ATOM 1234 N N . ASP A 1 157 ? 2.110 -7.823 -50.474 1.00 89.06 157 ASP A N 1
ATOM 1235 C CA . ASP A 1 157 ? 0.805 -7.220 -50.741 1.00 89.06 157 ASP A CA 1
ATOM 1236 C C . ASP A 1 157 ? -0.240 -7.837 -49.789 1.00 89.06 157 ASP A C 1
ATOM 1238 O O . ASP A 1 157 ? -0.054 -8.946 -49.277 1.00 89.06 157 ASP A O 1
ATOM 1242 N N . GLU A 1 158 ? -1.340 -7.130 -49.541 1.00 88.88 158 GLU A N 1
ATOM 1243 C CA . GLU A 1 158 ? -2.363 -7.504 -48.558 1.00 88.88 158 GLU A CA 1
ATOM 1244 C C . GLU A 1 158 ? -3.190 -8.731 -48.990 1.00 88.88 158 GLU A C 1
ATOM 1246 O O . GLU A 1 158 ? -3.731 -9.453 -48.149 1.00 88.88 158 GLU A O 1
ATOM 1251 N N . ALA A 1 159 ? -3.235 -9.056 -50.289 1.00 90.62 159 ALA A N 1
ATOM 1252 C CA . ALA A 1 159 ? -3.927 -10.255 -50.765 1.00 90.62 159 ALA A CA 1
ATOM 1253 C C . ALA A 1 159 ? -3.227 -11.548 -50.304 1.00 90.62 159 ALA A C 1
ATOM 1255 O O . ALA A 1 159 ? -3.876 -12.593 -50.199 1.00 90.62 159 ALA A O 1
ATOM 1256 N N . GLN A 1 160 ? -1.936 -11.481 -49.957 1.00 91.06 160 GLN A N 1
ATOM 1257 C CA . GLN A 1 160 ? -1.217 -12.579 -49.305 1.00 91.06 160 GLN A CA 1
ATOM 1258 C C . GLN A 1 160 ? -1.724 -12.831 -47.879 1.00 91.06 160 GLN A C 1
ATOM 1260 O O . GLN A 1 160 ? -1.781 -13.986 -47.468 1.00 91.06 160 GLN A O 1
ATOM 1265 N N . LEU A 1 161 ? -2.156 -11.798 -47.147 1.00 91.25 161 LEU A N 1
ATOM 1266 C CA . LEU A 1 161 ? -2.783 -11.953 -45.828 1.00 91.25 161 LEU A CA 1
ATOM 1267 C C . LEU A 1 161 ? -4.201 -12.532 -45.953 1.00 91.25 161 LEU A C 1
ATOM 1269 O O . LEU A 1 161 ? -4.538 -13.482 -45.247 1.00 91.25 161 LEU A O 1
ATOM 1273 N N . VAL A 1 162 ? -4.987 -12.076 -46.937 1.00 91.62 162 VAL A N 1
ATOM 1274 C CA . VAL A 1 162 ? -6.306 -12.669 -47.254 1.00 91.62 162 VAL A CA 1
ATOM 1275 C C . VAL A 1 162 ? -6.194 -14.155 -47.601 1.00 91.62 162 VAL A C 1
ATOM 1277 O O . VAL A 1 162 ? -6.970 -14.973 -47.112 1.00 91.62 162 VAL A O 1
ATOM 1280 N N . ALA A 1 163 ? -5.205 -14.534 -48.417 1.00 91.44 163 ALA A N 1
ATOM 1281 C CA . ALA A 1 163 ? -4.957 -15.930 -48.781 1.00 91.44 163 ALA A CA 1
ATOM 1282 C C . ALA A 1 163 ? -4.577 -16.818 -47.578 1.00 91.44 163 ALA A C 1
ATOM 1284 O O . ALA A 1 163 ? -4.671 -18.043 -47.668 1.00 91.44 163 ALA A O 1
ATOM 1285 N N . ARG A 1 164 ? -4.167 -16.203 -46.463 1.00 89.38 164 ARG A N 1
ATOM 1286 C CA . ARG A 1 164 ? -3.812 -16.850 -45.197 1.00 89.38 164 ARG A CA 1
ATOM 1287 C C . ARG A 1 164 ? -4.922 -16.798 -44.143 1.00 89.38 164 ARG A C 1
ATOM 1289 O O . ARG A 1 164 ? -4.724 -17.314 -43.051 1.00 89.38 164 ARG A O 1
ATOM 1296 N N . GLY A 1 165 ? -6.087 -16.245 -44.484 1.00 90.31 165 GLY A N 1
ATOM 1297 C CA . GLY A 1 165 ? -7.277 -16.233 -43.631 1.00 90.31 165 GLY A CA 1
ATOM 1298 C C . GLY A 1 165 ? -7.546 -14.918 -42.899 1.00 90.31 165 GLY A C 1
ATOM 1299 O O . GLY A 1 165 ? -8.596 -14.816 -42.275 1.00 90.31 165 GLY A O 1
ATOM 1300 N N . VAL A 1 166 ? -6.671 -13.912 -43.013 1.00 92.12 166 VAL A N 1
ATOM 1301 C CA . VAL A 1 166 ? -6.910 -12.584 -42.422 1.00 92.12 166 VAL A CA 1
ATOM 1302 C C . VAL A 1 166 ? -8.095 -11.919 -43.118 1.00 92.12 166 VAL A C 1
ATOM 1304 O O . VAL A 1 166 ? -8.164 -11.863 -44.353 1.00 92.12 166 VAL A O 1
ATOM 1307 N N . SER A 1 167 ? -9.040 -11.406 -42.335 1.00 91.50 167 SER A N 1
ATOM 1308 C CA . SER A 1 167 ? -10.256 -10.789 -42.851 1.00 91.50 167 SER A CA 1
ATOM 1309 C C . SER A 1 167 ? -10.017 -9.345 -43.331 1.00 91.50 167 SER A C 1
ATOM 1311 O O . SER A 1 167 ? -8.882 -8.890 -43.498 1.00 91.50 167 SER A O 1
ATOM 1313 N N . ASN A 1 168 ? -11.103 -8.627 -43.645 1.00 90.94 168 ASN A N 1
ATOM 1314 C CA . ASN A 1 168 ? -11.080 -7.206 -44.021 1.00 90.94 168 ASN A CA 1
ATOM 1315 C C . ASN A 1 168 ? -10.077 -6.845 -45.144 1.00 90.94 168 ASN A C 1
ATOM 1317 O O . ASN A 1 168 ? -9.431 -5.803 -45.124 1.00 90.94 168 ASN A O 1
ATOM 1321 N N . GLY A 1 169 ? -9.897 -7.733 -46.127 1.00 89.88 169 GLY A N 1
ATOM 1322 C CA . GLY A 1 169 ? -8.957 -7.499 -47.230 1.00 89.88 169 GLY A CA 1
ATOM 1323 C C . GLY A 1 169 ? -7.473 -7.586 -46.848 1.00 89.88 169 GLY A C 1
ATOM 1324 O O . GLY A 1 169 ? -6.644 -7.136 -47.631 1.00 89.88 169 GLY A O 1
ATOM 1325 N N . GLY A 1 170 ? -7.143 -8.186 -45.699 1.00 89.56 170 GLY A N 1
ATOM 1326 C CA . GLY A 1 170 ? -5.775 -8.385 -45.215 1.00 89.56 170 GLY A CA 1
ATOM 1327 C C . GLY A 1 170 ? -5.385 -7.465 -44.056 1.00 89.56 170 GLY A C 1
ATOM 1328 O O . GLY A 1 170 ? -4.310 -7.641 -43.498 1.00 89.56 170 GLY A O 1
ATOM 1329 N N . PHE A 1 171 ? -6.255 -6.527 -43.670 1.00 87.75 171 PHE A N 1
ATOM 1330 C CA . PHE A 1 171 ? -6.047 -5.627 -42.527 1.00 87.75 171 PHE A CA 1
ATOM 1331 C C . PHE A 1 171 ? -6.522 -6.201 -41.187 1.00 87.75 171 PHE A C 1
ATOM 1333 O O . PHE A 1 171 ? -6.277 -5.593 -40.153 1.00 87.75 171 PHE A O 1
ATOM 1340 N N . GLY A 1 172 ? -7.220 -7.338 -41.208 1.00 88.50 172 GLY A N 1
ATOM 1341 C CA . GLY A 1 172 ? -7.837 -7.924 -40.025 1.00 88.50 172 GLY A CA 1
ATOM 1342 C C . GLY A 1 172 ? -9.138 -7.229 -39.614 1.00 88.50 172 GLY A C 1
ATOM 1343 O O . GLY A 1 172 ? -9.434 -6.091 -40.003 1.00 88.50 172 GLY A O 1
ATOM 1344 N N . ALA A 1 173 ? -9.946 -7.943 -38.837 1.00 84.88 173 ALA A N 1
ATOM 1345 C CA . ALA A 1 173 ? -11.074 -7.366 -38.123 1.00 84.88 173 ALA A CA 1
ATOM 1346 C C . ALA A 1 173 ? -10.602 -6.916 -36.738 1.00 84.88 173 ALA A C 1
ATOM 1348 O O . ALA A 1 173 ? -10.239 -7.746 -35.910 1.00 84.88 173 ALA A O 1
ATOM 1349 N N . LEU A 1 174 ? -10.647 -5.609 -36.478 1.00 75.00 174 LEU A N 1
ATOM 1350 C CA . LEU A 1 174 ? -10.518 -5.098 -35.117 1.00 75.00 174 LEU A CA 1
ATOM 1351 C C . LEU A 1 174 ? -11.827 -5.372 -34.372 1.00 75.00 174 LEU A C 1
ATOM 1353 O O . LEU A 1 174 ? -12.907 -5.006 -34.852 1.00 75.00 174 LEU A O 1
ATOM 1357 N N . GLY A 1 175 ? -11.731 -6.014 -33.207 1.00 70.06 175 GLY A N 1
ATOM 1358 C CA . GLY A 1 175 ? -12.852 -6.145 -32.284 1.00 70.06 175 GLY A CA 1
ATOM 1359 C C . GLY A 1 175 ? -13.321 -4.758 -31.854 1.00 70.06 175 GLY A C 1
ATOM 1360 O O . GLY A 1 175 ? -12.556 -3.982 -31.291 1.00 70.06 175 GLY A O 1
ATOM 1361 N N . GLY A 1 176 ? -14.573 -4.412 -32.154 1.00 67.44 176 GLY A N 1
ATOM 1362 C CA . GLY A 1 176 ? -15.149 -3.157 -31.682 1.00 67.44 176 GLY A CA 1
ATOM 1363 C C . GLY A 1 176 ? -15.468 -3.247 -30.192 1.00 67.44 176 GLY A C 1
ATOM 1364 O O . GLY A 1 176 ? -16.239 -4.119 -29.793 1.00 67.44 176 GLY A O 1
ATOM 1365 N N . GLY A 1 177 ? -14.921 -2.335 -29.391 1.00 71.62 177 GLY A N 1
ATOM 1366 C CA . GLY A 1 177 ? -15.348 -2.131 -28.008 1.00 71.62 177 GLY A CA 1
ATOM 1367 C C . GLY A 1 177 ? -16.624 -1.290 -27.918 1.00 71.62 177 GLY A C 1
ATOM 1368 O O . GLY A 1 177 ? -16.947 -0.516 -28.825 1.00 71.62 177 GLY A O 1
ATOM 1369 N N . VAL A 1 178 ? -17.338 -1.402 -26.797 1.00 82.62 178 VAL A N 1
ATOM 1370 C CA . VAL A 1 178 ? -18.227 -0.319 -26.358 1.00 82.62 178 VAL A CA 1
ATOM 1371 C C . VAL A 1 178 ? -17.312 0.748 -25.771 1.00 82.62 178 VAL A C 1
ATOM 1373 O O . VAL A 1 178 ? -16.596 0.462 -24.817 1.00 82.62 178 VAL A O 1
ATOM 1376 N N . ALA A 1 179 ? -17.291 1.943 -26.364 1.00 84.44 179 ALA A N 1
ATOM 1377 C CA . ALA A 1 179 ? -16.577 3.063 -25.764 1.00 84.44 179 ALA A CA 1
ATOM 1378 C C . ALA A 1 179 ? -17.167 3.324 -24.364 1.00 84.44 179 ALA A C 1
ATOM 1380 O O . ALA A 1 179 ? -18.400 3.379 -24.260 1.00 84.44 179 ALA A O 1
ATOM 1381 N N . PRO A 1 180 ? -16.335 3.454 -23.314 1.00 90.75 180 PRO A N 1
ATOM 1382 C CA . PRO A 1 180 ? -16.793 3.894 -22.003 1.00 90.75 180 PRO A CA 1
ATOM 1383 C C . PRO A 1 180 ? -17.580 5.205 -22.095 1.00 90.75 180 PRO A C 1
ATOM 1385 O O . PRO A 1 180 ? -17.445 5.956 -23.066 1.00 90.75 180 PRO A O 1
ATOM 1388 N N . LEU A 1 181 ? -18.420 5.477 -21.096 1.00 95.81 181 LEU A N 1
ATOM 1389 C CA . LEU A 1 181 ? -19.082 6.772 -21.024 1.00 95.81 181 LEU A CA 1
ATOM 1390 C C . LEU A 1 181 ? -18.040 7.833 -20.658 1.00 95.81 181 LEU A C 1
ATOM 1392 O O . LEU A 1 181 ? -17.418 7.738 -19.608 1.00 95.81 181 LEU A O 1
ATOM 1396 N N . ASP A 1 182 ? -17.891 8.802 -21.550 1.00 95.75 182 ASP A N 1
ATOM 1397 C CA . ASP A 1 182 ? -17.155 10.055 -21.395 1.00 95.75 182 ASP A CA 1
ATOM 1398 C C . ASP A 1 182 ? -18.216 11.158 -21.575 1.00 95.75 182 ASP A C 1
ATOM 1400 O O . ASP A 1 182 ? -18.878 11.254 -22.621 1.00 95.75 182 ASP A O 1
ATOM 1404 N N . SER A 1 183 ? -18.509 11.870 -20.488 1.00 97.31 183 SER A N 1
ATOM 1405 C CA . SER A 1 183 ? -19.656 12.775 -20.359 1.00 97.31 183 SER A CA 1
ATOM 1406 C C . SER A 1 183 ? -19.376 14.188 -20.881 1.00 97.31 183 SER A C 1
ATOM 1408 O O . SER A 1 183 ? -20.329 14.880 -21.265 1.00 97.31 183 SER A O 1
ATOM 1410 N N . ASP A 1 184 ? -18.115 14.627 -20.907 1.00 95.50 184 ASP A N 1
ATOM 1411 C CA . ASP A 1 184 ? -17.718 15.969 -21.350 1.00 95.50 184 ASP A CA 1
ATOM 1412 C C . ASP A 1 184 ? -16.883 15.995 -22.646 1.00 95.50 184 ASP A C 1
ATOM 1414 O O . ASP A 1 184 ? -16.883 17.011 -23.357 1.00 95.50 184 ASP A O 1
ATOM 1418 N N . GLY A 1 185 ? -16.322 14.851 -23.039 1.00 96.06 185 GLY A N 1
ATOM 1419 C CA . GLY A 1 185 ? -15.621 14.610 -24.292 1.00 96.06 185 GLY A CA 1
ATOM 1420 C C . GLY A 1 185 ? -14.121 14.895 -24.250 1.00 96.06 185 GLY A C 1
ATOM 1421 O O . GLY A 1 185 ? -13.563 15.194 -25.314 1.00 96.06 185 GLY A O 1
ATOM 1422 N N . ASP A 1 186 ? -13.482 14.884 -23.077 1.00 95.19 186 ASP A N 1
ATOM 1423 C CA . ASP A 1 186 ? -12.056 15.197 -22.930 1.00 95.19 186 ASP A CA 1
ATOM 1424 C C . ASP A 1 186 ? -11.097 14.020 -23.197 1.00 95.19 186 ASP A C 1
ATOM 1426 O O . ASP A 1 186 ? -9.908 14.239 -23.465 1.00 95.19 186 ASP A O 1
ATOM 1430 N N . GLY A 1 187 ? -11.635 12.797 -23.267 1.00 93.56 187 GLY A N 1
ATOM 1431 C CA . GLY A 1 187 ? -10.903 11.565 -23.554 1.00 93.56 187 GLY A CA 1
ATOM 1432 C C . GLY A 1 187 ? -10.733 10.624 -22.361 1.00 93.56 187 GLY A C 1
ATOM 1433 O O . GLY A 1 187 ? -10.218 9.521 -22.565 1.00 93.56 187 GLY A O 1
ATOM 1434 N N . MET A 1 188 ? -11.169 11.018 -21.162 1.00 95.12 188 MET A N 1
ATOM 1435 C CA . MET A 1 188 ? -11.186 10.179 -19.961 1.00 95.12 188 MET A CA 1
ATOM 1436 C C . MET A 1 188 ? -12.607 9.627 -19.693 1.00 95.12 188 MET A C 1
ATOM 1438 O O . MET A 1 188 ? -13.595 10.316 -19.928 1.00 95.12 188 MET A O 1
ATOM 1442 N N . PRO A 1 189 ? -12.767 8.361 -19.258 1.00 96.38 189 PRO A N 1
ATOM 1443 C CA . PRO A 1 189 ? -14.073 7.825 -18.874 1.00 96.38 189 PRO A CA 1
ATOM 1444 C C . PRO A 1 189 ? -14.541 8.289 -17.497 1.00 96.38 189 PRO A C 1
ATOM 1446 O O . PRO A 1 189 ? -13.769 8.213 -16.541 1.00 96.38 189 PRO A O 1
ATOM 1449 N N . ASN A 1 190 ? -15.846 8.526 -17.349 1.00 94.19 190 ASN A N 1
ATOM 1450 C CA . ASN A 1 190 ? -16.478 8.900 -16.080 1.00 94.19 190 ASN A CA 1
ATOM 1451 C C . ASN A 1 190 ? -16.110 7.971 -14.908 1.00 94.19 190 ASN A C 1
ATOM 1453 O O . ASN A 1 190 ? -15.964 8.423 -13.773 1.00 94.19 190 ASN A O 1
ATOM 1457 N N . ASP A 1 191 ? -16.013 6.663 -15.170 1.00 90.50 191 ASP A N 1
ATOM 1458 C CA . ASP A 1 191 ? -15.711 5.645 -14.156 1.00 90.50 191 ASP A CA 1
ATOM 1459 C C . ASP A 1 191 ? -14.241 5.724 -13.704 1.00 90.50 191 ASP A C 1
ATOM 1461 O O . ASP A 1 191 ? -13.930 5.485 -12.537 1.00 90.50 191 ASP A O 1
ATOM 1465 N N . TRP A 1 192 ? -13.334 6.088 -14.620 1.00 91.00 192 TRP A N 1
ATOM 1466 C CA . TRP A 1 192 ? -11.934 6.359 -14.296 1.00 91.00 192 TRP A CA 1
ATOM 1467 C C . TRP A 1 192 ? -11.849 7.659 -13.496 1.00 91.00 192 TRP A C 1
ATOM 1469 O O . TRP A 1 192 ? -11.358 7.654 -12.374 1.00 91.00 192 TRP A O 1
ATOM 1479 N N . GLU A 1 193 ? -12.432 8.738 -14.004 1.00 93.12 193 GLU A N 1
ATOM 1480 C CA . GLU A 1 193 ? -12.456 10.052 -13.358 1.00 93.12 193 GLU A CA 1
ATOM 1481 C C . GLU A 1 193 ? -12.993 10.017 -11.921 1.00 93.12 193 GLU A C 1
ATOM 1483 O O . GLU A 1 193 ? -12.334 10.470 -10.983 1.00 93.12 193 GLU A O 1
ATOM 1488 N N . THR A 1 194 ? -14.150 9.378 -11.719 1.00 88.75 194 THR A N 1
ATOM 1489 C CA . THR A 1 194 ? -14.778 9.229 -10.394 1.00 88.75 194 THR A CA 1
ATOM 1490 C C . THR A 1 194 ? -13.845 8.520 -9.407 1.00 88.75 194 THR A C 1
ATOM 1492 O O . THR A 1 194 ? -13.771 8.911 -8.242 1.00 88.75 194 THR A O 1
ATOM 1495 N N . LYS A 1 195 ? -13.093 7.511 -9.866 1.00 83.81 195 LYS A N 1
ATOM 1496 C CA . LYS A 1 195 ? -12.127 6.756 -9.051 1.00 83.81 195 LYS A CA 1
ATOM 1497 C C . LYS A 1 195 ? -10.858 7.554 -8.713 1.00 83.81 195 LYS A C 1
ATOM 1499 O O . LYS A 1 195 ? -10.265 7.335 -7.656 1.00 83.81 195 LYS A O 1
ATOM 1504 N N . HIS A 1 196 ? -10.440 8.473 -9.581 1.00 84.94 196 HIS A N 1
ATOM 1505 C CA . HIS A 1 196 ? -9.269 9.333 -9.353 1.00 84.94 196 HIS A CA 1
ATOM 1506 C C . HIS A 1 196 ? -9.663 10.670 -8.682 1.00 84.94 196 HIS A C 1
ATOM 1508 O O . HIS A 1 196 ? -8.810 11.458 -8.289 1.00 84.94 196 HIS A O 1
ATOM 1514 N N . GLY A 1 197 ? -10.962 10.890 -8.435 1.00 86.38 197 GLY A N 1
ATOM 1515 C CA . GLY A 1 197 ? -11.485 12.044 -7.699 1.00 86.38 197 GLY A CA 1
ATOM 1516 C C . GLY A 1 197 ? -11.673 13.304 -8.548 1.00 86.38 197 GLY A C 1
ATOM 1517 O O . GLY A 1 197 ? -11.812 14.394 -7.984 1.00 86.38 197 GLY A O 1
ATOM 1518 N N . THR A 1 198 ? -11.683 13.170 -9.876 1.00 88.75 198 THR A N 1
ATOM 1519 C CA . THR A 1 198 ? -11.990 14.259 -10.814 1.00 88.75 198 THR A CA 1
ATOM 1520 C C . THR A 1 198 ? -13.510 14.383 -11.035 1.00 88.75 198 THR A C 1
ATOM 1522 O O . THR A 1 198 ? -14.296 13.654 -10.425 1.00 88.75 198 THR A O 1
ATOM 1525 N N . ASP A 1 199 ? -13.962 15.370 -11.819 1.00 91.56 199 ASP A N 1
ATOM 1526 C CA . ASP A 1 199 ? -15.391 15.653 -12.048 1.00 91.56 199 ASP A CA 1
ATOM 1527 C C . ASP A 1 199 ? -15.788 15.253 -13.479 1.00 91.56 199 ASP A C 1
ATOM 1529 O O . ASP A 1 199 ? -15.490 16.036 -14.381 1.00 91.56 199 ASP A O 1
ATOM 1533 N N . PRO A 1 200 ? -16.538 14.142 -13.683 1.00 96.38 200 PRO A N 1
ATOM 1534 C CA . PRO A 1 200 ? -16.929 13.619 -15.002 1.00 96.38 200 PRO A CA 1
ATOM 1535 C C . PRO A 1 200 ? -17.781 14.528 -15.898 1.00 96.38 200 PRO A C 1
ATOM 1537 O O . PRO A 1 200 ? -18.432 14.070 -16.836 1.00 96.38 200 PRO A O 1
ATOM 1540 N N . PHE A 1 201 ? -17.927 15.801 -15.557 1.00 96.31 201 PHE A N 1
ATOM 1541 C CA . PHE A 1 201 ? -18.679 16.792 -16.316 1.00 96.31 201 PHE A CA 1
ATOM 1542 C C . PHE A 1 201 ? -17.865 18.077 -16.557 1.00 96.31 201 PHE A C 1
ATOM 1544 O O . PHE A 1 201 ? -18.445 19.100 -16.950 1.00 96.31 201 PHE A O 1
ATOM 1551 N N . SER A 1 202 ? -16.556 18.059 -16.289 1.00 96.12 202 SER A N 1
ATOM 1552 C CA . SER A 1 202 ? -15.667 19.217 -16.322 1.00 96.12 202 SER A CA 1
ATOM 1553 C C . SER A 1 202 ? -14.309 18.877 -16.961 1.00 96.12 202 SER A C 1
ATOM 1555 O O . SER A 1 202 ? -13.400 18.503 -16.226 1.00 96.12 202 SER A O 1
ATOM 1557 N N . PRO A 1 203 ? -14.081 19.199 -18.251 1.00 95.81 203 PRO A N 1
ATOM 1558 C CA . PRO A 1 203 ? -12.955 18.661 -19.014 1.00 95.81 203 PRO A CA 1
ATOM 1559 C C . PRO A 1 203 ? -11.615 19.091 -18.409 1.00 95.81 203 PRO A C 1
ATOM 1561 O O . PRO A 1 203 ? -11.211 20.260 -18.520 1.00 95.81 203 PRO A O 1
ATOM 1564 N N . ASN A 1 204 ? -10.946 18.146 -17.750 1.00 93.81 204 ASN A N 1
ATOM 1565 C CA . ASN A 1 204 ? -9.742 18.345 -16.953 1.00 93.81 204 ASN A CA 1
ATOM 1566 C C . ASN A 1 204 ? -8.568 17.460 -17.382 1.00 93.81 204 ASN A C 1
ATOM 1568 O O . ASN A 1 204 ? -7.548 17.491 -16.716 1.00 93.81 204 ASN A O 1
ATOM 1572 N N . ASN A 1 205 ? -8.613 16.828 -18.555 1.00 95.50 205 ASN A N 1
ATOM 1573 C CA . ASN A 1 205 ? -7.536 16.040 -19.178 1.00 95.50 205 ASN A CA 1
ATOM 1574 C C . ASN A 1 205 ? -6.108 16.662 -19.212 1.00 95.50 205 ASN A C 1
ATOM 1576 O O . ASN A 1 205 ? -5.166 15.990 -19.623 1.00 95.50 205 ASN A O 1
ATOM 1580 N N . ASN A 1 206 ? -5.945 17.959 -18.901 1.00 96.00 206 ASN A N 1
ATOM 1581 C CA . ASN A 1 206 ? -4.652 18.664 -18.789 1.00 96.00 206 ASN A CA 1
ATOM 1582 C C . ASN A 1 206 ? -4.382 19.205 -17.364 1.00 96.00 206 ASN A C 1
ATOM 1584 O O . ASN A 1 206 ? -3.532 20.086 -17.196 1.00 96.00 206 ASN A O 1
ATOM 1588 N N . ALA A 1 207 ? -5.178 18.798 -16.377 1.00 94.62 207 ALA A N 1
ATOM 1589 C CA . ALA A 1 207 ? -4.878 18.974 -14.968 1.00 94.62 207 ALA A CA 1
ATOM 1590 C C . ALA A 1 207 ? -3.896 17.877 -14.521 1.00 94.62 207 ALA A C 1
ATOM 1592 O O . ALA A 1 207 ? -3.314 17.193 -15.360 1.00 94.62 207 ALA A O 1
ATOM 1593 N N . ASP A 1 208 ? -3.649 17.849 -13.220 1.00 87.19 208 ASP A N 1
ATOM 1594 C CA . ASP A 1 208 ? -2.636 17.057 -12.529 1.00 87.19 208 ASP A CA 1
ATOM 1595 C C . ASP A 1 208 ? -3.209 16.872 -11.112 1.00 87.19 208 ASP A C 1
ATOM 1597 O O . ASP A 1 208 ? -3.066 17.750 -10.247 1.00 87.19 208 ASP A O 1
ATOM 1601 N N . TYR A 1 209 ? -4.080 15.867 -10.949 1.00 84.12 209 TYR A N 1
ATOM 1602 C CA . TYR A 1 209 ? -4.921 15.729 -9.748 1.00 84.12 209 TYR A CA 1
ATOM 1603 C C . TYR A 1 209 ? -4.123 15.310 -8.501 1.00 84.12 209 TYR A C 1
ATOM 1605 O O . TYR A 1 209 ? -4.510 15.683 -7.385 1.00 84.12 209 TYR A O 1
ATOM 1613 N N . ASP A 1 210 ? -2.997 14.609 -8.671 1.00 78.38 210 ASP A N 1
ATOM 1614 C CA . ASP A 1 210 ? -2.130 14.137 -7.585 1.00 78.38 210 ASP A CA 1
ATOM 1615 C C . ASP A 1 210 ? -0.861 15.003 -7.359 1.00 78.38 210 ASP A C 1
ATOM 1617 O O . ASP A 1 210 ? -0.298 14.985 -6.257 1.00 78.38 210 ASP A O 1
ATOM 1621 N N . GLN A 1 211 ? -0.511 15.872 -8.322 1.00 81.31 211 GLN A N 1
ATOM 1622 C CA . GLN A 1 211 ? 0.641 16.789 -8.338 1.00 81.31 211 GLN A CA 1
ATOM 1623 C C . GLN A 1 211 ? 2.012 16.119 -8.552 1.00 81.31 211 GLN A C 1
ATOM 1625 O O . GLN A 1 211 ? 3.032 16.654 -8.088 1.00 81.31 211 GLN A O 1
ATOM 1630 N N . ASP A 1 212 ? 2.071 14.983 -9.253 1.00 71.75 212 ASP A N 1
ATOM 1631 C CA . ASP A 1 212 ? 3.328 14.336 -9.650 1.00 71.75 212 ASP A CA 1
ATOM 1632 C C . ASP A 1 212 ? 3.996 14.977 -10.892 1.00 71.75 212 ASP A C 1
ATOM 1634 O O . ASP A 1 212 ? 5.231 14.959 -11.022 1.00 71.75 212 ASP A O 1
ATOM 1638 N N . GLY A 1 213 ? 3.205 15.659 -11.731 1.00 83.75 213 GLY A N 1
ATOM 1639 C CA . GLY A 1 213 ? 3.644 16.388 -12.921 1.00 83.75 213 GLY A CA 1
ATOM 1640 C C . GLY A 1 213 ? 3.335 15.733 -14.274 1.00 83.75 213 GLY A C 1
ATOM 1641 O O . GLY A 1 213 ? 3.744 16.303 -15.296 1.00 83.75 213 GLY A O 1
ATOM 1642 N N . TYR A 1 214 ? 2.641 14.594 -14.310 1.00 84.75 214 TYR A N 1
ATOM 1643 C CA . TYR A 1 214 ? 1.928 14.112 -15.497 1.00 84.75 214 TYR A CA 1
ATOM 1644 C C . TYR A 1 214 ? 0.526 14.726 -15.583 1.00 84.75 214 TYR A C 1
ATOM 1646 O O . TYR A 1 214 ? 0.058 15.403 -14.670 1.00 84.75 214 TYR A O 1
ATOM 1654 N N . THR A 1 215 ? -0.123 14.576 -16.738 1.00 94.38 215 THR A N 1
ATOM 1655 C CA . THR A 1 215 ? -1.527 14.974 -16.890 1.00 94.38 215 THR A CA 1
ATOM 1656 C C . THR A 1 215 ? -2.479 13.819 -16.622 1.00 94.38 215 THR A C 1
ATOM 1658 O O . THR A 1 215 ? -2.167 12.680 -16.964 1.00 94.38 215 THR A O 1
ATOM 1661 N N . ASP A 1 216 ? -3.685 14.124 -16.139 1.00 92.06 216 ASP A N 1
ATOM 1662 C CA . ASP A 1 216 ? -4.749 13.135 -15.899 1.00 92.06 216 ASP A CA 1
ATOM 1663 C C . ASP A 1 216 ? -4.966 12.202 -17.123 1.00 92.06 216 ASP A C 1
ATOM 1665 O O . ASP A 1 216 ? -5.153 10.992 -16.995 1.00 92.06 216 ASP A O 1
ATOM 1669 N N . LEU A 1 217 ? -4.842 12.737 -18.350 1.00 94.62 217 LEU A N 1
ATOM 1670 C CA . LEU A 1 217 ? -4.918 11.948 -19.586 1.00 94.62 217 LEU A CA 1
ATOM 1671 C C . LEU A 1 217 ? -3.698 11.043 -19.824 1.00 94.62 217 LEU A C 1
ATOM 1673 O O . LEU A 1 217 ? -3.843 9.957 -20.386 1.00 94.62 217 LEU A O 1
ATOM 1677 N N . GLU A 1 218 ? -2.493 11.484 -19.464 1.00 92.12 218 GLU A N 1
ATOM 1678 C CA . GLU A 1 218 ? -1.287 10.652 -19.544 1.00 92.12 218 GLU A CA 1
ATOM 1679 C C . GLU A 1 218 ? -1.367 9.488 -18.554 1.00 92.12 218 GLU A C 1
ATOM 1681 O O . GLU A 1 218 ? -1.036 8.366 -18.939 1.00 92.12 218 GLU A O 1
ATOM 1686 N N . GLU A 1 219 ? -1.900 9.712 -17.350 1.00 88.00 219 GLU A N 1
ATOM 1687 C CA . GLU A 1 219 ? -2.210 8.644 -16.397 1.00 88.00 219 GLU A CA 1
ATOM 1688 C C . GLU A 1 219 ? -3.255 7.669 -16.941 1.00 88.00 219 GLU A C 1
ATOM 1690 O O . GLU A 1 219 ? -2.992 6.467 -16.967 1.00 88.00 219 GLU A O 1
ATOM 1695 N N . TYR A 1 220 ? -4.391 8.148 -17.464 1.00 90.62 220 TYR A N 1
ATOM 1696 C CA . TYR A 1 220 ? -5.405 7.274 -18.068 1.00 90.62 220 TYR A CA 1
ATOM 1697 C C . TYR A 1 220 ? -4.839 6.420 -19.221 1.00 90.62 220 TYR A C 1
ATOM 1699 O O . TYR A 1 220 ? -5.125 5.224 -19.338 1.00 90.62 220 TYR A O 1
ATOM 1707 N N . LEU A 1 221 ? -3.999 7.008 -20.077 1.00 89.69 221 LEU A N 1
ATOM 1708 C CA . LEU A 1 221 ? -3.358 6.285 -21.178 1.00 89.69 221 LEU A CA 1
ATOM 1709 C C . LEU A 1 221 ? -2.298 5.288 -20.688 1.00 89.69 221 LEU A C 1
ATOM 1711 O O . LEU A 1 221 ? -2.204 4.193 -21.248 1.00 89.69 221 LEU A O 1
ATOM 1715 N N . ASN A 1 222 ? -1.528 5.633 -19.652 1.00 84.19 222 ASN A N 1
ATOM 1716 C CA . ASN A 1 222 ? -0.574 4.731 -19.004 1.00 84.19 222 ASN A CA 1
ATOM 1717 C C . ASN A 1 222 ? -1.298 3.542 -18.353 1.00 84.19 222 ASN A C 1
ATOM 1719 O O . ASN A 1 222 ? -0.911 2.389 -18.546 1.00 84.19 222 ASN A O 1
ATOM 1723 N N . ASP A 1 223 ? -2.423 3.811 -17.694 1.00 83.00 223 ASP A N 1
ATOM 1724 C CA . ASP A 1 223 ? -3.332 2.814 -17.142 1.00 83.00 223 ASP A CA 1
ATOM 1725 C C . ASP A 1 223 ? -3.814 1.824 -18.195 1.00 83.00 223 ASP A C 1
ATOM 1727 O O . ASP A 1 223 ? -3.723 0.609 -18.004 1.00 83.00 223 ASP A O 1
ATOM 1731 N N . LEU A 1 224 ? -4.316 2.305 -19.332 1.00 81.19 224 LEU A N 1
ATOM 1732 C CA . LEU A 1 224 ? -4.715 1.422 -20.426 1.00 81.19 224 LEU A CA 1
ATOM 1733 C C . LEU A 1 224 ? -3.533 0.592 -20.948 1.00 81.19 224 LEU A C 1
ATOM 1735 O O . LEU A 1 224 ? -3.697 -0.601 -21.204 1.00 81.19 224 LEU A O 1
ATOM 1739 N N . ALA A 1 225 ? -2.355 1.207 -21.074 1.00 79.81 225 ALA A N 1
ATOM 1740 C CA . ALA A 1 225 ? -1.155 0.599 -21.641 1.00 79.81 225 ALA A CA 1
ATOM 1741 C C . ALA A 1 225 ? -0.386 -0.339 -20.690 1.00 79.81 225 ALA A C 1
ATOM 1743 O O . ALA A 1 225 ? 0.554 -0.992 -21.146 1.00 79.81 225 ALA A O 1
ATOM 1744 N N . ALA A 1 226 ? -0.762 -0.420 -19.408 1.00 79.81 226 ALA A N 1
ATOM 1745 C CA . ALA A 1 226 ? -0.056 -1.193 -18.387 1.00 79.81 226 ALA A CA 1
ATOM 1746 C C . ALA A 1 226 ? 0.262 -2.639 -18.817 1.00 79.81 226 ALA A C 1
ATOM 1748 O O . ALA A 1 226 ? -0.615 -3.392 -19.253 1.00 79.81 226 ALA A O 1
ATOM 1749 N N . PHE A 1 227 ? 1.527 -3.028 -18.642 1.00 77.81 227 PHE A N 1
ATOM 1750 C CA . PHE A 1 227 ? 2.080 -4.329 -19.007 1.00 77.81 227 PHE A CA 1
ATOM 1751 C C . PHE A 1 227 ? 2.997 -4.861 -17.904 1.00 77.81 227 PHE A C 1
ATOM 1753 O O . PHE A 1 227 ? 3.495 -4.094 -17.085 1.00 77.81 227 PHE A O 1
ATOM 1760 N N . ALA A 1 228 ? 3.216 -6.177 -17.902 1.00 79.75 228 ALA A N 1
ATOM 1761 C CA . ALA A 1 228 ? 3.949 -6.844 -16.837 1.00 79.75 228 ALA A CA 1
ATOM 1762 C C . ALA A 1 228 ? 5.442 -6.470 -16.800 1.00 79.75 228 ALA A C 1
ATOM 1764 O O . ALA A 1 228 ? 6.150 -6.490 -17.814 1.00 79.75 228 ALA A O 1
ATOM 1765 N N . ALA A 1 229 ? 5.921 -6.215 -15.589 1.00 79.88 229 ALA A N 1
ATOM 1766 C CA . ALA A 1 229 ? 7.310 -6.211 -15.194 1.00 79.88 229 ALA A CA 1
ATOM 1767 C C . ALA A 1 229 ? 7.949 -7.590 -15.392 1.00 79.88 229 ALA A C 1
ATOM 1769 O O . ALA A 1 229 ? 7.304 -8.636 -15.511 1.00 79.88 229 ALA A O 1
ATOM 1770 N N . ILE A 1 230 ? 9.278 -7.591 -15.423 1.00 68.62 230 ILE A N 1
ATOM 1771 C CA . ILE A 1 230 ? 10.062 -8.720 -15.919 1.00 68.62 230 ILE A CA 1
ATOM 1772 C C . ILE A 1 230 ? 10.419 -9.659 -14.766 1.00 68.62 230 ILE A C 1
ATOM 1774 O O . ILE A 1 230 ? 11.580 -9.814 -14.381 1.00 68.62 230 ILE A O 1
ATOM 1778 N N . GLY A 1 231 ? 9.371 -10.252 -14.197 1.00 79.31 231 GLY A N 1
ATOM 1779 C CA . GLY A 1 231 ? 9.393 -10.969 -12.927 1.00 79.31 231 GLY A CA 1
ATOM 1780 C C . GLY A 1 231 ? 8.972 -10.088 -11.741 1.00 79.31 231 GLY A C 1
ATOM 1781 O O . GLY A 1 231 ? 8.697 -8.902 -11.922 1.00 79.31 231 GLY A O 1
ATOM 1782 N N . PRO A 1 232 ? 8.905 -10.663 -10.525 1.00 88.06 232 PRO A N 1
ATOM 1783 C CA . PRO A 1 232 ? 8.361 -9.971 -9.361 1.00 88.06 232 PRO A CA 1
ATOM 1784 C C . PRO A 1 232 ? 9.159 -8.730 -8.944 1.00 88.06 232 PRO A C 1
ATOM 1786 O O . PRO A 1 232 ? 10.394 -8.739 -8.904 1.00 88.06 232 PRO A O 1
ATOM 1789 N N . LEU A 1 233 ? 8.433 -7.680 -8.571 1.00 91.38 233 LEU A N 1
ATOM 1790 C CA . LEU A 1 233 ? 8.961 -6.420 -8.065 1.00 91.38 233 LEU A CA 1
ATOM 1791 C C . LEU A 1 233 ? 9.113 -6.509 -6.546 1.00 91.38 233 LEU A C 1
ATOM 1793 O O . LEU A 1 233 ? 8.132 -6.628 -5.819 1.00 91.38 233 LEU A O 1
ATOM 1797 N N . GLU A 1 234 ? 10.347 -6.440 -6.053 1.00 91.44 234 GLU A N 1
ATOM 1798 C CA . GLU A 1 234 ? 10.636 -6.402 -4.614 1.00 91.44 234 GLU A CA 1
ATOM 1799 C C . GLU A 1 234 ? 10.767 -4.934 -4.170 1.00 91.44 234 GLU A C 1
ATOM 1801 O O . GLU A 1 234 ? 11.425 -4.146 -4.855 1.00 91.44 234 GLU A O 1
ATOM 1806 N N . PHE A 1 235 ? 10.155 -4.570 -3.038 1.00 90.12 235 PHE A N 1
ATOM 1807 C CA . PHE A 1 235 ? 10.271 -3.247 -2.413 1.00 90.12 235 PHE A CA 1
ATOM 1808 C C . PHE A 1 235 ? 11.476 -3.183 -1.471 1.00 90.12 235 PHE A C 1
ATOM 1810 O O . PHE A 1 235 ? 11.668 -4.073 -0.637 1.00 90.12 235 PHE A O 1
ATOM 1817 N N . HIS A 1 236 ? 12.251 -2.097 -1.535 1.00 80.25 236 HIS A N 1
ATOM 1818 C CA . HIS A 1 236 ? 13.506 -1.953 -0.792 1.00 80.25 236 HIS A CA 1
ATOM 1819 C C . HIS A 1 236 ? 13.515 -0.737 0.149 1.00 80.25 236 HIS A C 1
ATOM 1821 O O . HIS A 1 236 ? 13.371 0.421 -0.255 1.00 80.25 236 HIS A O 1
ATOM 1827 N N . GLY A 1 237 ? 13.790 -0.998 1.431 1.00 71.81 237 GLY A N 1
ATOM 1828 C CA . GLY A 1 237 ? 13.945 0.030 2.464 1.00 71.81 237 GLY A CA 1
ATOM 1829 C C . GLY A 1 237 ? 12.615 0.561 3.009 1.00 71.81 237 GLY A C 1
ATOM 1830 O O . GLY A 1 237 ? 11.687 -0.202 3.250 1.00 71.81 237 GLY A O 1
ATOM 1831 N N . ILE A 1 238 ? 12.550 1.870 3.267 1.00 76.75 238 ILE A N 1
ATOM 1832 C CA . ILE A 1 238 ? 11.393 2.555 3.873 1.00 76.75 238 ILE A CA 1
ATOM 1833 C C . ILE A 1 238 ? 11.013 3.745 2.981 1.00 76.75 238 ILE A C 1
ATOM 1835 O O . ILE A 1 238 ? 11.874 4.598 2.734 1.00 76.75 238 ILE A O 1
ATOM 1839 N N . GLY A 1 239 ? 9.783 3.813 2.459 1.00 71.69 239 GLY A N 1
ATOM 1840 C CA . GLY A 1 239 ? 9.370 4.898 1.554 1.00 71.69 239 GLY A CA 1
ATOM 1841 C C . GLY A 1 239 ? 7.976 4.759 0.928 1.00 71.69 239 GLY A C 1
ATOM 1842 O O . GLY A 1 239 ? 7.273 3.780 1.159 1.00 71.69 239 GLY A O 1
ATOM 1843 N N . ARG A 1 240 ? 7.584 5.757 0.127 1.00 84.88 240 ARG A N 1
ATOM 1844 C CA . ARG A 1 240 ? 6.324 5.773 -0.635 1.00 84.88 240 ARG A CA 1
ATOM 1845 C C . ARG A 1 240 ? 6.280 4.622 -1.648 1.00 84.88 240 ARG A C 1
ATOM 1847 O O . ARG A 1 240 ? 7.285 4.345 -2.296 1.00 84.88 240 ARG A O 1
ATOM 1854 N N . TYR A 1 241 ? 5.113 4.001 -1.805 1.00 90.44 241 TYR A N 1
ATOM 1855 C CA . TYR A 1 241 ? 4.866 2.929 -2.773 1.00 90.44 241 TYR A CA 1
ATOM 1856 C C . TYR A 1 241 ? 5.116 3.400 -4.217 1.00 90.44 241 TYR A C 1
ATOM 1858 O O . TYR A 1 241 ? 5.817 2.726 -4.957 1.00 90.44 241 TYR A O 1
ATOM 1866 N N . ALA A 1 242 ? 4.638 4.590 -4.589 1.00 85.69 242 ALA A N 1
ATOM 1867 C CA . ALA A 1 242 ? 4.845 5.198 -5.910 1.00 85.69 242 ALA A CA 1
ATOM 1868 C C . ALA A 1 242 ? 6.278 5.718 -6.201 1.00 85.69 242 ALA A C 1
ATOM 1870 O O . ALA A 1 242 ? 6.554 6.229 -7.281 1.00 85.69 242 ALA A O 1
ATOM 1871 N N . ASP A 1 243 ? 7.237 5.628 -5.266 1.00 82.94 243 ASP A N 1
ATOM 1872 C CA . ASP A 1 243 ? 8.636 5.961 -5.589 1.00 82.94 243 ASP A CA 1
ATOM 1873 C C . ASP A 1 243 ? 9.251 4.799 -6.384 1.00 82.94 243 ASP A C 1
ATOM 1875 O O . ASP A 1 243 ? 9.748 3.832 -5.805 1.00 82.94 243 ASP A O 1
ATOM 1879 N N . SER A 1 244 ? 9.218 4.895 -7.720 1.00 84.00 244 SER A N 1
ATOM 1880 C CA . SER A 1 244 ? 9.713 3.864 -8.649 1.00 84.00 244 SER A CA 1
ATOM 1881 C C . SER A 1 244 ? 11.112 3.337 -8.296 1.00 84.00 244 SER A C 1
ATOM 1883 O O . SER A 1 244 ? 11.383 2.148 -8.440 1.00 84.00 244 SER A O 1
ATOM 1885 N N . LYS A 1 245 ? 11.980 4.178 -7.716 1.00 83.94 245 LYS A N 1
ATOM 1886 C CA . LYS A 1 245 ? 13.354 3.837 -7.289 1.00 83.94 245 LYS A CA 1
ATOM 1887 C C . LYS A 1 245 ? 13.434 2.970 -6.030 1.00 83.94 245 LYS A C 1
ATOM 1889 O O . LYS A 1 245 ? 14.531 2.627 -5.585 1.00 83.94 245 LYS A O 1
ATOM 1894 N N . ARG A 1 246 ? 12.300 2.655 -5.401 1.00 86.94 246 ARG A N 1
ATOM 1895 C CA . ARG A 1 246 ? 12.208 1.686 -4.296 1.00 86.94 246 ARG A CA 1
ATOM 1896 C C . ARG A 1 246 ? 11.920 0.277 -4.770 1.00 86.94 246 ARG A C 1
ATOM 1898 O O . ARG A 1 246 ? 12.056 -0.651 -3.976 1.00 86.94 246 ARG A O 1
ATOM 1905 N N . TRP A 1 247 ? 11.578 0.119 -6.039 1.00 88.62 247 TRP A N 1
ATOM 1906 C CA . TRP A 1 247 ? 11.323 -1.162 -6.667 1.00 88.62 247 TRP A CA 1
ATOM 1907 C C . TRP A 1 247 ? 12.542 -1.664 -7.428 1.00 88.62 247 TRP A C 1
ATOM 1909 O O . TRP A 1 247 ? 13.391 -0.900 -7.897 1.00 88.62 247 TRP A O 1
ATOM 1919 N N . THR A 1 248 ? 12.626 -2.981 -7.582 1.00 84.75 248 THR A N 1
ATOM 1920 C CA . THR A 1 248 ? 13.618 -3.600 -8.462 1.00 84.75 248 THR A CA 1
ATOM 1921 C C . THR A 1 248 ? 13.498 -3.039 -9.890 1.00 84.75 248 THR A C 1
ATOM 1923 O O . THR A 1 248 ? 12.431 -3.096 -10.491 1.00 84.75 248 THR A O 1
ATOM 1926 N N . ASN A 1 249 ? 14.619 -2.575 -10.455 1.00 77.62 249 ASN A N 1
ATOM 1927 C CA . ASN A 1 249 ? 14.741 -1.976 -11.798 1.00 77.62 249 ASN A CA 1
ATOM 1928 C C . ASN A 1 249 ? 14.146 -0.560 -11.982 1.00 77.62 249 ASN A C 1
ATOM 1930 O O . ASN A 1 249 ? 13.901 -0.178 -13.124 1.00 77.62 249 ASN A O 1
ATOM 1934 N N . ASP A 1 250 ? 13.967 0.223 -10.910 1.00 83.69 250 ASP A N 1
ATOM 1935 C CA . ASP A 1 250 ? 13.384 1.581 -10.952 1.00 83.69 250 ASP A CA 1
ATOM 1936 C C . ASP A 1 250 ? 11.976 1.602 -11.604 1.00 83.69 250 ASP A C 1
ATOM 1938 O O . ASP A 1 250 ? 11.655 2.475 -12.414 1.00 83.69 250 ASP A O 1
ATOM 1942 N N . TRP A 1 251 ? 11.149 0.600 -11.282 1.00 81.69 251 TRP A N 1
ATOM 1943 C CA . TRP A 1 251 ? 9.881 0.291 -11.952 1.00 81.69 251 TRP A CA 1
ATOM 1944 C C . TRP A 1 251 ? 8.681 0.422 -11.008 1.00 81.69 251 TRP A C 1
ATOM 1946 O O . TRP A 1 251 ? 8.575 -0.337 -10.049 1.00 81.69 251 TRP A O 1
ATOM 1956 N N . GLU A 1 252 ? 7.749 1.335 -11.282 1.00 86.94 252 GLU A N 1
ATOM 1957 C CA . GLU A 1 252 ? 6.511 1.416 -10.499 1.00 86.94 252 GLU A CA 1
ATOM 1958 C C . GLU A 1 252 ? 5.546 0.263 -10.847 1.00 86.94 252 GLU A C 1
ATOM 1960 O O . GLU A 1 252 ? 5.303 0.020 -12.032 1.00 86.94 252 GLU A O 1
ATOM 1965 N N . PRO A 1 253 ? 5.000 -0.465 -9.852 1.00 92.25 253 PRO A N 1
ATOM 1966 C CA . PRO A 1 253 ? 4.095 -1.573 -10.101 1.00 92.25 253 PRO A CA 1
ATOM 1967 C C . PRO A 1 253 ? 2.788 -1.192 -10.794 1.00 92.25 253 PRO A C 1
ATOM 1969 O O . PRO A 1 253 ? 2.134 -0.198 -10.484 1.00 92.25 253 PRO A O 1
ATOM 1972 N N . SER A 1 254 ? 2.373 -2.070 -11.697 1.00 89.75 254 SER A N 1
ATOM 1973 C CA . SER A 1 254 ? 1.120 -2.009 -12.430 1.00 89.75 254 SER A CA 1
ATOM 1974 C C . SER A 1 254 ? 0.140 -3.097 -11.979 1.00 89.75 254 SER A C 1
ATOM 1976 O O . SER A 1 254 ? 0.488 -4.042 -11.269 1.00 89.75 254 SER A O 1
ATOM 1978 N N . ARG A 1 255 ? -1.095 -3.039 -12.496 1.00 89.81 255 ARG A N 1
ATOM 1979 C CA . ARG A 1 255 ? -2.121 -4.086 -12.314 1.00 89.81 255 ARG A CA 1
ATOM 1980 C C . ARG A 1 255 ? -1.725 -5.490 -12.811 1.00 89.81 255 ARG A C 1
ATOM 1982 O O . ARG A 1 255 ? -2.494 -6.423 -12.626 1.00 89.81 255 ARG A O 1
ATOM 1989 N N . MET A 1 256 ? -0.589 -5.633 -13.496 1.00 88.12 256 MET A N 1
ATOM 1990 C CA . MET A 1 256 ? -0.097 -6.906 -14.038 1.00 88.12 256 MET A CA 1
ATOM 1991 C C . MET A 1 256 ? 1.008 -7.533 -13.173 1.00 88.12 256 MET A C 1
ATOM 1993 O O . MET A 1 256 ? 1.448 -8.644 -13.469 1.00 88.12 256 MET A O 1
ATOM 1997 N N . ASP A 1 257 ? 1.482 -6.828 -12.140 1.00 92.56 257 ASP A N 1
ATOM 1998 C CA . ASP A 1 257 ? 2.766 -7.127 -11.506 1.00 92.56 257 ASP A CA 1
ATOM 1999 C C . ASP A 1 257 ? 2.632 -7.907 -10.200 1.00 92.56 257 ASP A C 1
ATOM 2001 O O . ASP A 1 257 ? 1.843 -7.563 -9.319 1.00 92.56 257 ASP A O 1
ATOM 2005 N N . GLU A 1 258 ? 3.452 -8.947 -10.040 1.00 93.75 258 GLU A N 1
ATOM 2006 C CA . GLU A 1 258 ? 3.658 -9.565 -8.732 1.00 93.75 258 GLU A CA 1
ATOM 2007 C C . GLU A 1 258 ? 4.572 -8.659 -7.899 1.00 93.75 258 GLU A C 1
ATOM 2009 O O . GLU A 1 258 ? 5.742 -8.453 -8.221 1.00 93.75 258 GLU A O 1
ATOM 2014 N N . VAL A 1 259 ? 4.023 -8.124 -6.819 1.00 94.88 259 VAL A N 1
ATOM 2015 C CA . VAL A 1 259 ? 4.648 -7.165 -5.918 1.00 94.88 259 VAL A CA 1
ATOM 2016 C C . VAL A 1 259 ? 4.980 -7.841 -4.599 1.00 94.88 259 VAL A C 1
ATOM 2018 O O . VAL A 1 259 ? 4.162 -8.557 -4.026 1.00 94.88 259 VAL A O 1
ATOM 2021 N N . ARG A 1 260 ? 6.181 -7.589 -4.082 1.00 93.12 260 ARG A N 1
ATOM 2022 C CA . ARG A 1 260 ? 6.702 -8.218 -2.870 1.00 93.12 260 ARG A CA 1
ATOM 2023 C C . ARG A 1 260 ? 7.285 -7.183 -1.928 1.00 93.12 260 ARG A C 1
ATOM 2025 O O . ARG A 1 260 ? 8.165 -6.411 -2.296 1.00 93.12 260 ARG A O 1
ATOM 2032 N N . ILE A 1 261 ? 6.836 -7.198 -0.681 1.00 91.12 261 ILE A N 1
ATOM 2033 C CA . ILE A 1 261 ? 7.392 -6.373 0.392 1.00 91.12 261 ILE A CA 1
ATOM 2034 C C . ILE A 1 261 ? 8.053 -7.331 1.382 1.00 91.12 261 ILE A C 1
ATOM 2036 O O . ILE A 1 261 ? 7.393 -7.862 2.269 1.00 91.12 261 ILE A O 1
ATOM 2040 N N . GLY A 1 262 ? 9.347 -7.604 1.188 1.00 84.38 262 GLY A N 1
ATOM 2041 C CA . GLY A 1 262 ? 10.108 -8.577 1.979 1.00 84.38 262 GLY A CA 1
ATOM 2042 C C . GLY A 1 262 ? 10.451 -8.080 3.385 1.00 84.38 262 GLY A C 1
ATOM 2043 O O . GLY A 1 262 ? 9.733 -8.350 4.337 1.00 84.38 262 GLY A O 1
ATOM 2044 N N . ASN A 1 263 ? 11.569 -7.365 3.538 1.00 80.19 263 ASN A N 1
ATOM 2045 C CA . ASN A 1 263 ? 12.004 -6.764 4.809 1.00 80.19 263 ASN A CA 1
ATOM 2046 C C . ASN A 1 263 ? 12.094 -5.237 4.654 1.00 80.19 263 ASN A C 1
ATOM 2048 O O . ASN A 1 263 ? 13.178 -4.650 4.694 1.00 80.19 263 ASN A O 1
ATOM 2052 N N . ALA A 1 264 ? 10.945 -4.632 4.365 1.00 80.38 264 ALA A N 1
ATOM 2053 C CA . ALA A 1 264 ? 10.799 -3.251 3.922 1.00 80.38 264 ALA A CA 1
ATOM 2054 C C . ALA A 1 264 ? 9.445 -2.677 4.383 1.00 80.38 264 ALA A C 1
ATOM 2056 O O . ALA A 1 264 ? 8.561 -3.437 4.785 1.00 80.38 264 ALA A O 1
ATOM 2057 N N . ALA A 1 265 ? 9.281 -1.355 4.326 1.00 81.88 265 ALA A N 1
ATOM 2058 C CA . ALA A 1 265 ? 8.060 -0.653 4.722 1.00 81.88 265 ALA A CA 1
ATOM 2059 C C . ALA A 1 265 ? 7.597 0.316 3.625 1.00 81.88 265 ALA A C 1
ATOM 2061 O O . ALA A 1 265 ? 8.217 1.365 3.417 1.00 81.88 265 ALA A O 1
ATOM 2062 N N . ALA A 1 266 ? 6.511 -0.043 2.938 1.00 85.12 266 ALA A N 1
ATOM 2063 C CA . ALA A 1 266 ? 5.882 0.774 1.904 1.00 85.12 266 ALA A CA 1
ATOM 2064 C C . ALA A 1 266 ? 4.732 1.609 2.486 1.00 85.12 266 ALA A C 1
ATOM 2066 O O . ALA A 1 266 ? 3.958 1.115 3.308 1.00 85.12 266 ALA A O 1
ATOM 2067 N N . PHE A 1 267 ? 4.602 2.854 2.029 1.00 86.31 267 PHE A N 1
ATOM 2068 C CA . PHE A 1 267 ? 3.518 3.768 2.403 1.00 86.31 267 PHE A CA 1
ATOM 2069 C C . PHE A 1 267 ? 2.645 4.094 1.187 1.00 86.31 267 PHE A C 1
ATOM 2071 O O . PHE A 1 267 ? 3.166 4.541 0.164 1.00 86.31 267 PHE A O 1
ATOM 2078 N N . VAL A 1 268 ? 1.334 3.895 1.316 1.00 87.94 268 VAL A N 1
ATOM 2079 C CA . VAL A 1 268 ? 0.305 4.356 0.374 1.00 87.94 268 VAL A CA 1
ATOM 2080 C C . VAL A 1 268 ? -0.312 5.619 0.968 1.00 87.94 268 VAL A C 1
ATOM 2082 O O . VAL A 1 268 ? -1.005 5.577 1.990 1.00 87.94 268 VAL A O 1
ATOM 2085 N N . ASP A 1 269 ? 0.039 6.758 0.377 1.00 81.75 269 ASP A N 1
ATOM 2086 C CA . ASP A 1 269 ? -0.343 8.099 0.824 1.00 81.75 269 ASP A CA 1
ATOM 2087 C C . ASP A 1 269 ? -0.972 8.968 -0.285 1.00 81.75 269 ASP A C 1
ATOM 2089 O O . ASP A 1 269 ? -1.422 10.082 -0.004 1.00 81.75 269 ASP A O 1
ATOM 2093 N N . ALA A 1 270 ? -1.063 8.443 -1.506 1.00 80.50 270 ALA A N 1
ATOM 2094 C CA . ALA A 1 270 ? -1.663 9.052 -2.691 1.00 80.50 270 ALA A CA 1
ATOM 2095 C C . ALA A 1 270 ? -2.663 8.064 -3.339 1.00 80.50 270 ALA A C 1
ATOM 2097 O O . ALA A 1 270 ? -2.688 6.896 -2.956 1.00 80.50 270 ALA A O 1
ATOM 2098 N N . PRO A 1 271 ? -3.567 8.505 -4.229 1.00 82.75 271 PRO A N 1
ATOM 2099 C CA . PRO A 1 271 ? -4.268 7.617 -5.166 1.00 82.75 271 PRO A CA 1
ATOM 2100 C C . PRO A 1 271 ? -3.303 7.059 -6.229 1.00 82.75 271 PRO A C 1
ATOM 2102 O O . PRO A 1 271 ? -2.167 7.515 -6.325 1.00 82.75 271 PRO A O 1
ATOM 2105 N N . GLY A 1 272 ? -3.759 6.102 -7.043 1.00 80.56 272 GLY A N 1
ATOM 2106 C CA . GLY A 1 272 ? -3.072 5.681 -8.273 1.00 80.56 272 GLY A CA 1
ATOM 2107 C C . GLY A 1 272 ? -2.315 4.349 -8.204 1.00 80.56 272 GLY A C 1
ATOM 2108 O O . GLY A 1 272 ? -2.050 3.764 -9.253 1.00 80.56 272 GLY A O 1
ATOM 2109 N N . GLN A 1 273 ? -1.996 3.816 -7.017 1.00 91.31 273 GLN A N 1
ATOM 2110 C CA . GLN A 1 273 ? -1.086 2.664 -6.894 1.00 91.31 273 GLN A CA 1
ATOM 2111 C C . GLN A 1 273 ? -1.762 1.328 -7.212 1.00 91.31 273 GLN A C 1
ATOM 2113 O O . GLN A 1 273 ? -2.938 1.111 -6.898 1.00 91.31 273 GLN A O 1
ATOM 2118 N N . LYS A 1 274 ? -1.007 0.405 -7.828 1.00 93.44 274 LYS A N 1
ATOM 2119 C CA . LYS A 1 274 ? -1.548 -0.854 -8.368 1.00 93.44 274 LYS A CA 1
ATOM 2120 C C . LYS A 1 274 ? -0.627 -2.039 -8.135 1.00 93.44 274 LYS A C 1
ATOM 2122 O O . LYS A 1 274 ? 0.583 -1.887 -8.091 1.00 93.44 274 LYS A O 1
ATOM 2127 N N . ALA A 1 275 ? -1.207 -3.230 -8.066 1.00 96.31 275 ALA A N 1
ATOM 2128 C CA . ALA A 1 275 ? -0.502 -4.498 -8.206 1.00 96.31 275 ALA A CA 1
ATOM 2129 C C . ALA A 1 275 ? -1.358 -5.499 -8.998 1.00 96.31 275 ALA A C 1
ATOM 2131 O O . ALA A 1 275 ? -2.589 -5.409 -9.029 1.00 96.31 275 ALA A O 1
ATOM 2132 N N . GLY A 1 276 ? -0.717 -6.495 -9.604 1.00 95.31 276 GLY A N 1
ATOM 2133 C CA . GLY A 1 276 ? -1.373 -7.752 -9.958 1.00 95.31 276 GLY A CA 1
ATOM 2134 C C . GLY A 1 276 ? -1.631 -8.551 -8.685 1.00 95.31 276 GLY A C 1
ATOM 2135 O O . GLY A 1 276 ? -2.749 -8.593 -8.181 1.00 95.31 276 GLY A O 1
ATOM 2136 N N . SER A 1 277 ? -0.564 -9.074 -8.086 1.00 95.88 277 SER A N 1
ATOM 2137 C CA . SER A 1 277 ? -0.591 -9.783 -6.798 1.00 95.88 277 SER A CA 1
ATOM 2138 C C . SER A 1 277 ? 0.310 -9.074 -5.789 1.00 95.88 277 SER A C 1
ATOM 2140 O O . SER A 1 277 ? 1.375 -8.601 -6.169 1.00 95.88 277 SER A O 1
ATOM 2142 N N . LEU A 1 278 ? -0.059 -9.027 -4.508 1.00 96.19 278 LEU A N 1
ATOM 2143 C CA . LEU A 1 278 ? 0.744 -8.394 -3.454 1.00 96.19 278 LEU A CA 1
ATOM 2144 C C . LEU A 1 278 ? 1.109 -9.396 -2.351 1.00 96.19 278 LEU A C 1
ATOM 2146 O O . LEU A 1 278 ? 0.233 -9.940 -1.690 1.00 96.19 278 LEU A O 1
ATOM 2150 N N . LEU A 1 279 ? 2.403 -9.603 -2.110 1.00 93.38 279 LEU A N 1
ATOM 2151 C CA . LEU A 1 279 ? 2.922 -10.518 -1.095 1.00 93.38 279 LEU A CA 1
ATOM 2152 C C . LEU A 1 279 ? 3.711 -9.748 -0.025 1.00 93.38 279 LEU A C 1
ATOM 2154 O O . LEU A 1 279 ? 4.738 -9.131 -0.317 1.00 93.38 279 LEU A O 1
ATOM 2158 N N . LEU A 1 280 ? 3.279 -9.823 1.233 1.00 91.25 280 LEU A N 1
ATOM 2159 C CA . LEU A 1 280 ? 3.986 -9.245 2.377 1.00 91.25 280 LEU A CA 1
ATOM 2160 C C . LEU A 1 280 ? 4.740 -10.321 3.156 1.00 91.25 280 LEU A C 1
ATOM 2162 O O . LEU A 1 280 ? 4.132 -11.265 3.652 1.00 91.25 280 LEU A O 1
ATOM 2166 N N . GLY A 1 281 ? 6.051 -10.121 3.305 1.00 76.25 281 GLY A N 1
ATOM 2167 C CA . GLY A 1 281 ? 6.947 -10.942 4.119 1.00 76.25 281 GLY A CA 1
ATOM 2168 C C . GLY A 1 281 ? 7.394 -12.271 3.502 1.00 76.25 281 GLY A C 1
ATOM 2169 O O . GLY A 1 281 ? 7.920 -13.109 4.222 1.00 76.25 281 GLY A O 1
ATOM 2170 N N . HIS A 1 282 ? 7.273 -12.420 2.175 1.00 70.50 282 HIS A N 1
ATOM 2171 C CA . HIS A 1 282 ? 7.534 -13.614 1.337 1.00 70.50 282 HIS A CA 1
ATOM 2172 C C . HIS A 1 282 ? 8.853 -14.410 1.576 1.00 70.50 282 HIS A C 1
ATOM 2174 O O . HIS A 1 282 ? 9.072 -15.451 0.957 1.00 70.50 282 HIS A O 1
ATOM 2180 N N . GLN A 1 283 ? 9.761 -13.954 2.439 1.00 66.06 283 GLN A N 1
ATOM 2181 C CA . GLN A 1 283 ? 11.004 -14.645 2.797 1.00 66.06 283 GLN A CA 1
ATOM 2182 C C . GLN A 1 283 ? 11.011 -14.976 4.299 1.00 66.06 283 GLN A C 1
ATOM 2184 O O . GLN A 1 283 ? 10.644 -14.133 5.111 1.00 66.06 283 GLN A O 1
ATOM 2189 N N . ASP A 1 284 ? 11.479 -16.172 4.679 1.00 54.03 284 ASP A N 1
ATOM 2190 C CA . ASP A 1 284 ? 11.508 -16.647 6.076 1.00 54.03 284 ASP A CA 1
ATOM 2191 C C . ASP A 1 284 ? 12.057 -15.589 7.065 1.00 54.03 284 ASP A C 1
ATOM 2193 O O . ASP A 1 284 ? 13.259 -15.311 7.105 1.00 54.03 284 ASP A O 1
ATOM 2197 N N . GLY A 1 285 ? 11.174 -15.031 7.904 1.00 52.91 285 GLY A N 1
ATOM 2198 C CA . GLY A 1 285 ? 11.514 -14.039 8.932 1.00 52.91 285 GLY A CA 1
ATOM 2199 C C . GLY A 1 285 ? 11.674 -12.592 8.442 1.00 52.91 285 GLY A C 1
ATOM 2200 O O . GLY A 1 285 ? 12.248 -11.777 9.168 1.00 52.91 285 GLY A O 1
ATOM 2201 N N . ALA A 1 286 ? 11.202 -12.264 7.237 1.00 62.53 286 ALA A N 1
ATOM 2202 C CA . ALA A 1 286 ? 11.228 -10.917 6.676 1.00 62.53 286 ALA A CA 1
ATOM 2203 C C . ALA A 1 286 ? 9.962 -10.123 7.062 1.00 62.53 286 ALA A C 1
ATOM 2205 O O . ALA A 1 286 ? 8.851 -10.438 6.639 1.00 62.53 286 ALA A O 1
ATOM 2206 N N . GLY A 1 287 ? 10.133 -9.077 7.878 1.00 70.31 287 GLY A N 1
ATOM 2207 C CA . GLY A 1 287 ? 9.030 -8.346 8.515 1.00 70.31 287 GLY A CA 1
ATOM 2208 C C . GLY A 1 287 ? 8.399 -7.257 7.651 1.00 70.31 287 GLY A C 1
ATOM 2209 O O . GLY A 1 287 ? 8.399 -6.093 8.056 1.00 70.31 287 GLY A O 1
ATOM 2210 N N . GLY A 1 288 ? 7.921 -7.621 6.462 1.00 79.44 288 GLY A N 1
ATOM 2211 C CA . GLY A 1 288 ? 7.405 -6.700 5.448 1.00 79.44 288 GLY A CA 1
ATOM 2212 C C . GLY A 1 288 ? 6.145 -5.956 5.875 1.00 79.44 288 GLY A C 1
ATOM 2213 O O . GLY A 1 288 ? 5.233 -6.553 6.447 1.00 79.44 288 GLY A O 1
ATOM 2214 N N . ARG A 1 289 ? 6.085 -4.649 5.596 1.00 85.31 289 ARG A N 1
ATOM 2215 C CA . ARG A 1 289 ? 4.982 -3.781 6.030 1.00 85.31 289 ARG A CA 1
ATOM 2216 C C . ARG A 1 289 ? 4.392 -2.962 4.901 1.00 85.31 289 ARG A C 1
ATOM 2218 O O . ARG A 1 289 ? 5.126 -2.302 4.166 1.00 85.31 289 ARG A O 1
ATOM 2225 N N . LEU A 1 290 ? 3.067 -2.936 4.851 1.00 92.88 290 LEU A N 1
ATOM 2226 C CA . LEU A 1 290 ? 2.309 -1.952 4.094 1.00 92.88 290 LEU A CA 1
ATOM 2227 C C . LEU A 1 290 ? 1.547 -1.055 5.066 1.00 92.88 290 LEU A C 1
ATOM 2229 O O . LEU A 1 290 ? 0.802 -1.539 5.917 1.00 92.88 290 LEU A O 1
ATOM 2233 N N . TYR A 1 291 ? 1.721 0.247 4.900 1.00 88.12 291 TYR A N 1
ATOM 2234 C CA . TYR A 1 291 ? 1.003 1.280 5.625 1.00 88.12 291 TYR A CA 1
ATOM 2235 C C . TYR A 1 291 ? 0.053 1.987 4.659 1.00 88.12 291 TYR A C 1
ATOM 2237 O O . TYR A 1 291 ? 0.521 2.677 3.753 1.00 88.12 291 TYR A O 1
ATOM 2245 N N . LEU A 1 292 ? -1.260 1.840 4.846 1.00 88.25 292 LEU A N 1
ATOM 2246 C CA . LEU A 1 292 ? -2.250 2.629 4.106 1.00 88.25 292 LEU A CA 1
ATOM 2247 C C . LEU A 1 292 ? -2.659 3.827 4.958 1.00 88.25 292 LEU A C 1
ATOM 2249 O O . LEU A 1 292 ? -3.244 3.660 6.030 1.00 88.25 292 LEU A O 1
ATOM 2253 N N . THR A 1 293 ? -2.300 5.030 4.513 1.00 79.62 293 THR A N 1
ATOM 2254 C CA . THR A 1 293 ? -2.547 6.283 5.244 1.00 79.62 293 THR A CA 1
ATOM 2255 C C . THR A 1 293 ? -3.536 7.205 4.537 1.00 79.62 293 THR A C 1
ATOM 2257 O O . THR A 1 293 ? -4.307 7.891 5.208 1.00 79.62 293 THR A O 1
ATOM 2260 N N . SER A 1 294 ? -3.535 7.220 3.204 1.00 78.31 294 SER A N 1
ATOM 2261 C CA . SER A 1 294 ? -4.443 8.015 2.367 1.00 78.31 294 SER A CA 1
ATOM 2262 C C . SER A 1 294 ? -4.402 7.525 0.919 1.00 78.31 294 SER A C 1
ATOM 2264 O O . SER A 1 294 ? -3.496 6.787 0.548 1.00 78.31 294 SER A O 1
ATOM 2266 N N . GLY A 1 295 ? -5.370 7.953 0.101 1.00 86.00 295 GLY A N 1
ATOM 2267 C CA . GLY A 1 295 ? -5.451 7.551 -1.304 1.00 86.00 295 GLY A CA 1
ATOM 2268 C C . GLY A 1 295 ? -5.908 6.104 -1.478 1.00 86.00 295 GLY A C 1
ATOM 2269 O O . GLY A 1 295 ? -6.782 5.678 -0.725 1.00 86.00 295 GLY A O 1
ATOM 2270 N N . TRP A 1 296 ? -5.379 5.361 -2.453 1.00 91.62 296 TRP A N 1
ATOM 2271 C CA . TRP A 1 296 ? -5.818 3.983 -2.694 1.00 91.62 296 TRP A CA 1
ATOM 2272 C C . TRP A 1 296 ? -4.769 3.092 -3.362 1.00 91.62 296 TRP A C 1
ATOM 2274 O O . TRP A 1 296 ? -3.995 3.540 -4.204 1.00 91.62 296 TRP A O 1
ATOM 2284 N N . LEU A 1 297 ? -4.807 1.802 -3.016 1.00 96.38 297 LEU A N 1
ATOM 2285 C CA . LEU A 1 297 ? -4.067 0.726 -3.674 1.00 96.38 297 LEU A CA 1
ATOM 2286 C C . LEU A 1 297 ? -5.052 -0.308 -4.233 1.00 96.38 297 LEU A C 1
ATOM 2288 O O . LEU A 1 297 ? -5.844 -0.883 -3.486 1.00 96.38 297 LEU A O 1
ATOM 2292 N N . GLU A 1 298 ? -4.972 -0.573 -5.535 1.00 95.56 298 GLU A N 1
ATOM 2293 C CA . GLU A 1 298 ? -5.769 -1.603 -6.208 1.00 95.56 298 GLU A CA 1
ATOM 2294 C C . GLU A 1 298 ? -4.924 -2.841 -6.537 1.00 95.56 298 GLU A C 1
ATOM 2296 O O . GLU A 1 298 ? -3.892 -2.753 -7.199 1.00 95.56 298 GLU A O 1
ATOM 2301 N N . VAL A 1 299 ? -5.374 -4.013 -6.098 1.00 97.75 299 VAL A N 1
ATOM 2302 C CA . VAL A 1 299 ? -4.700 -5.298 -6.304 1.00 97.75 299 VAL A CA 1
ATOM 2303 C C . VAL A 1 299 ? -5.607 -6.202 -7.133 1.00 97.75 299 VAL A C 1
ATOM 2305 O O . VAL A 1 299 ? -6.720 -6.534 -6.727 1.00 97.75 299 VAL A O 1
ATOM 2308 N N . SER A 1 300 ? -5.155 -6.595 -8.321 1.00 94.94 300 SER A N 1
ATOM 2309 C CA . SER A 1 300 ? -6.024 -7.282 -9.285 1.00 94.94 300 SER A CA 1
ATOM 2310 C C . SER A 1 300 ? -6.358 -8.711 -8.870 1.00 94.94 300 SER A C 1
ATOM 2312 O O . SER A 1 300 ? -7.510 -9.126 -8.970 1.00 94.94 300 SER A O 1
ATOM 2314 N N . ASP A 1 301 ? -5.374 -9.464 -8.390 1.00 95.38 301 ASP A N 1
ATOM 2315 C CA . ASP A 1 301 ? -5.486 -10.899 -8.139 1.00 95.38 301 ASP A CA 1
ATOM 2316 C C . ASP A 1 301 ? -5.681 -11.213 -6.655 1.00 95.38 301 ASP A C 1
ATOM 2318 O O . ASP A 1 301 ? -6.609 -11.936 -6.312 1.00 95.38 301 ASP A O 1
ATOM 2322 N N . GLY A 1 302 ? -4.840 -10.686 -5.761 1.00 97.06 302 GLY A N 1
ATOM 2323 C CA . GLY A 1 302 ? -4.935 -10.993 -4.331 1.00 97.06 302 GLY A CA 1
ATOM 2324 C C . GLY A 1 302 ? -3.788 -10.458 -3.477 1.00 97.06 302 GLY A C 1
ATOM 2325 O O . GLY A 1 302 ? -2.717 -10.111 -3.983 1.00 97.06 302 GLY A O 1
ATOM 2326 N N . VAL A 1 303 ? -4.025 -10.410 -2.166 1.00 97.69 303 VAL A N 1
ATOM 2327 C CA . VAL A 1 303 ? -3.055 -9.986 -1.148 1.00 97.69 303 VAL A CA 1
ATOM 2328 C C . VAL A 1 303 ? -2.738 -11.164 -0.233 1.00 97.69 303 VAL A C 1
ATOM 2330 O O . VAL A 1 303 ? -3.622 -11.656 0.459 1.00 97.69 303 VAL A O 1
ATOM 2333 N N . THR A 1 304 ? -1.473 -11.566 -0.163 1.00 94.56 304 THR A N 1
ATOM 2334 C CA . THR A 1 304 ? -0.997 -12.626 0.735 1.00 94.56 304 THR A CA 1
ATOM 2335 C C . THR A 1 304 ? -0.097 -12.036 1.813 1.00 94.56 304 THR A C 1
ATOM 2337 O O . THR A 1 304 ? 0.894 -11.372 1.508 1.00 94.56 304 THR A O 1
ATOM 2340 N N . ILE A 1 305 ? -0.399 -12.312 3.082 1.00 92.94 305 ILE A N 1
ATOM 2341 C CA . ILE A 1 305 ? 0.420 -11.904 4.232 1.00 92.94 305 ILE A CA 1
ATOM 2342 C C . ILE A 1 305 ? 1.016 -13.166 4.865 1.00 92.94 305 ILE A C 1
ATOM 2344 O O . ILE A 1 305 ? 0.357 -13.861 5.641 1.00 92.94 305 ILE A O 1
ATOM 2348 N N . ASP A 1 306 ? 2.258 -13.483 4.503 1.00 80.44 306 ASP A N 1
ATOM 2349 C CA . ASP A 1 306 ? 2.931 -14.748 4.819 1.00 80.44 306 ASP A CA 1
ATOM 2350 C C . ASP A 1 306 ? 4.404 -14.497 5.146 1.00 80.44 306 ASP A C 1
ATOM 2352 O O . ASP A 1 306 ? 5.140 -14.015 4.290 1.00 80.44 306 ASP A O 1
ATOM 2356 N N . ALA A 1 307 ? 4.818 -14.747 6.396 1.00 60.28 307 ALA A N 1
ATOM 2357 C CA . ALA A 1 307 ? 6.078 -14.197 6.907 1.00 60.28 307 ALA A CA 1
ATOM 2358 C C . ALA A 1 307 ? 6.631 -14.836 8.198 1.00 60.28 307 ALA A C 1
ATOM 2360 O O . ALA A 1 307 ? 7.377 -14.173 8.932 1.00 60.28 307 ALA A O 1
ATOM 2361 N N . ALA A 1 308 ? 6.223 -16.059 8.552 1.00 61.88 308 ALA A N 1
ATOM 2362 C CA . ALA A 1 308 ? 6.577 -16.695 9.833 1.00 61.88 308 ALA A CA 1
ATOM 2363 C C . ALA A 1 308 ? 6.310 -15.799 11.079 1.00 61.88 308 ALA A C 1
ATOM 2365 O O . ALA A 1 308 ? 7.133 -15.727 11.999 1.00 61.88 308 ALA A O 1
ATOM 2366 N N . GLY A 1 309 ? 5.200 -15.049 11.073 1.00 54.75 309 GLY A N 1
ATOM 2367 C CA . GLY A 1 309 ? 4.741 -14.170 12.155 1.00 54.75 309 GLY A CA 1
ATOM 2368 C C . GLY A 1 309 ? 5.128 -12.687 12.045 1.00 54.75 309 GLY A C 1
ATOM 2369 O O . GLY A 1 309 ? 4.990 -11.961 13.033 1.00 54.75 309 GLY A O 1
ATOM 2370 N N . SER A 1 310 ? 5.667 -12.216 10.909 1.00 65.50 310 SER A N 1
ATOM 2371 C CA . SER A 1 310 ? 6.320 -10.890 10.838 1.00 65.50 310 SER A CA 1
ATOM 2372 C C . SER A 1 310 ? 5.772 -9.865 9.828 1.00 65.50 310 SER A C 1
ATOM 2374 O O . SER A 1 310 ? 6.051 -8.675 9.997 1.00 65.50 310 SER A O 1
ATOM 2376 N N . GLY A 1 311 ? 4.974 -10.284 8.844 1.00 82.19 311 GLY A N 1
ATOM 2377 C CA . GLY A 1 311 ? 4.392 -9.433 7.802 1.00 82.19 311 GLY A CA 1
ATOM 2378 C C . GLY A 1 311 ? 3.102 -8.763 8.276 1.00 82.19 311 GLY A C 1
ATOM 2379 O O . GLY A 1 311 ? 2.285 -9.419 8.928 1.00 82.19 311 GLY A O 1
ATOM 2380 N N . ARG A 1 312 ? 2.933 -7.465 7.983 1.00 86.31 312 ARG A N 1
ATOM 2381 C CA . ARG A 1 312 ? 1.807 -6.656 8.489 1.00 86.31 312 ARG A CA 1
ATOM 2382 C C . ARG A 1 312 ? 1.228 -5.699 7.457 1.00 86.31 312 ARG A C 1
ATOM 2384 O O . ARG A 1 312 ? 1.975 -5.002 6.770 1.00 86.31 312 ARG A O 1
ATOM 2391 N N . VAL A 1 313 ? -0.096 -5.598 7.428 1.00 93.81 313 VAL A N 1
ATOM 2392 C CA . VAL A 1 313 ? -0.808 -4.465 6.823 1.00 93.81 313 VAL A CA 1
ATOM 2393 C C . VAL A 1 313 ? -1.412 -3.631 7.946 1.00 93.81 313 VAL A C 1
ATOM 2395 O O . VAL A 1 313 ? -2.255 -4.127 8.689 1.00 93.81 313 VAL A O 1
ATOM 2398 N N . GLU A 1 314 ? -0.998 -2.370 8.052 1.00 85.44 314 GLU A N 1
ATOM 2399 C CA . GLU A 1 314 ? -1.566 -1.400 8.992 1.00 85.44 314 GLU A CA 1
ATOM 2400 C C . GLU A 1 314 ? -2.417 -0.400 8.189 1.00 85.44 314 GLU A C 1
ATOM 2402 O O . GLU A 1 314 ? -1.890 0.457 7.468 1.00 85.44 314 GLU A O 1
ATOM 2407 N N . HIS A 1 315 ? -3.741 -0.537 8.262 1.00 89.81 315 HIS A N 1
ATOM 2408 C CA . HIS A 1 315 ? -4.692 0.255 7.483 1.00 89.81 315 HIS A CA 1
ATOM 2409 C C . HIS A 1 315 ? -5.290 1.368 8.352 1.00 89.81 315 HIS A C 1
ATOM 2411 O O . HIS A 1 315 ? -6.151 1.139 9.205 1.00 89.81 315 HIS A O 1
ATOM 2417 N N . TYR A 1 316 ? -4.789 2.587 8.149 1.00 72.88 316 TYR A N 1
ATOM 2418 C CA . TYR A 1 316 ? -5.160 3.796 8.890 1.00 72.88 316 TYR A CA 1
ATOM 2419 C C . TYR A 1 316 ? -6.122 4.708 8.126 1.00 72.88 316 TYR A C 1
ATOM 2421 O O . TYR A 1 316 ? -6.899 5.436 8.744 1.00 72.88 316 TYR A O 1
ATOM 2429 N N . GLY A 1 317 ? -6.050 4.699 6.798 1.00 78.06 317 GLY A N 1
ATOM 2430 C CA . GLY A 1 317 ? -6.826 5.556 5.913 1.00 78.06 317 GLY A CA 1
ATOM 2431 C C . GLY A 1 317 ? -6.587 5.205 4.447 1.00 78.06 317 GLY A C 1
ATOM 2432 O O . GLY A 1 317 ? -5.685 4.433 4.133 1.00 78.06 317 GLY A O 1
ATOM 2433 N N . GLY A 1 318 ? -7.381 5.804 3.561 1.00 86.94 318 GLY A N 1
ATOM 2434 C CA . GLY A 1 318 ? -7.409 5.431 2.147 1.00 86.94 318 GLY A CA 1
ATOM 2435 C C . GLY A 1 318 ? -8.247 4.178 1.886 1.00 86.94 318 GLY A C 1
ATOM 2436 O O . GLY A 1 318 ? -9.136 3.851 2.674 1.00 86.94 318 GLY A O 1
ATOM 2437 N N . GLU A 1 319 ? -7.973 3.507 0.774 1.00 95.12 319 GLU A N 1
ATOM 2438 C CA . GLU A 1 319 ? -8.653 2.284 0.347 1.00 95.12 319 GLU A CA 1
ATOM 2439 C C . GLU A 1 319 ? -7.642 1.203 -0.067 1.00 95.12 319 GLU A C 1
ATOM 2441 O O . GLU A 1 319 ? -6.662 1.478 -0.762 1.00 95.12 319 GLU A O 1
ATOM 2446 N N . LEU A 1 320 ? -7.900 -0.043 0.336 1.00 97.88 320 LEU A N 1
ATOM 2447 C CA . LEU A 1 320 ? -7.288 -1.228 -0.264 1.00 97.88 320 LEU A CA 1
ATOM 2448 C C . LEU A 1 320 ? -8.392 -1.993 -0.981 1.00 97.88 320 LEU A C 1
ATOM 2450 O O . LEU A 1 320 ? -9.285 -2.524 -0.319 1.00 97.88 320 LEU A O 1
ATOM 2454 N N . ARG A 1 321 ? -8.303 -2.074 -2.308 1.00 96.62 321 ARG A N 1
ATOM 2455 C CA . ARG A 1 321 ? -9.272 -2.790 -3.137 1.00 96.62 321 ARG A CA 1
ATOM 2456 C C . ARG A 1 321 ? -8.639 -4.024 -3.759 1.00 96.62 321 ARG A C 1
ATOM 2458 O O . ARG A 1 321 ? -7.635 -3.909 -4.457 1.00 96.62 321 ARG A O 1
ATOM 2465 N N . VAL A 1 322 ? -9.229 -5.194 -3.537 1.00 97.81 322 VAL A N 1
ATOM 2466 C CA . VAL A 1 322 ? -8.855 -6.451 -4.200 1.00 97.81 322 VAL A CA 1
ATOM 2467 C C . VAL A 1 322 ? -9.947 -6.816 -5.200 1.00 97.81 322 VAL A C 1
ATOM 2469 O O . VAL A 1 322 ? -11.114 -6.834 -4.829 1.00 97.81 322 VAL A O 1
ATOM 2472 N N . LEU A 1 323 ? -9.598 -7.086 -6.463 1.00 93.25 323 LEU A N 1
ATOM 2473 C CA . LEU A 1 323 ? -10.602 -7.253 -7.525 1.00 93.25 323 LEU A CA 1
ATOM 2474 C C . LEU A 1 323 ? -11.095 -8.698 -7.711 1.00 93.25 323 LEU A C 1
ATOM 2476 O O . LEU A 1 323 ? -12.301 -8.930 -7.698 1.00 93.25 323 LEU A O 1
ATOM 2480 N N . ASN A 1 324 ? -10.195 -9.664 -7.939 1.00 91.12 324 ASN A N 1
ATOM 2481 C CA . ASN A 1 324 ? -10.588 -11.015 -8.381 1.00 91.12 324 ASN A CA 1
ATOM 2482 C C . ASN A 1 324 ? -10.474 -12.111 -7.306 1.00 91.12 324 ASN A C 1
ATOM 2484 O O . ASN A 1 324 ? -11.235 -13.079 -7.351 1.00 91.12 324 ASN A O 1
ATOM 2488 N N . GLY A 1 325 ? -9.512 -12.004 -6.387 1.00 93.38 325 GLY A N 1
ATOM 2489 C CA . GLY A 1 325 ? -9.284 -12.963 -5.299 1.00 93.38 325 GLY A CA 1
ATOM 2490 C C . GLY A 1 325 ? -9.589 -12.365 -3.931 1.00 93.38 325 GLY A C 1
ATOM 2491 O O . GLY A 1 325 ? -10.651 -11.783 -3.740 1.00 93.38 325 GLY A O 1
ATOM 2492 N N . GLY A 1 326 ? -8.688 -12.537 -2.964 1.00 96.50 326 GLY A N 1
ATOM 2493 C CA . GLY A 1 326 ? -8.940 -12.148 -1.576 1.00 96.50 326 GLY A CA 1
ATOM 2494 C C . GLY A 1 326 ? -7.715 -11.629 -0.830 1.00 96.50 326 GLY A C 1
ATOM 2495 O O . GLY A 1 326 ? -6.624 -11.493 -1.391 1.00 96.50 326 GLY A O 1
ATOM 2496 N N . VAL A 1 327 ? -7.915 -11.356 0.459 1.00 98.31 327 VAL A N 1
ATOM 2497 C CA . VAL A 1 327 ? -6.848 -11.121 1.437 1.00 98.31 327 VAL A CA 1
ATOM 2498 C C . VAL A 1 327 ? -6.622 -12.412 2.226 1.00 98.31 327 VAL A C 1
ATOM 2500 O O . VAL A 1 327 ? -7.434 -12.766 3.080 1.00 98.31 327 VAL A O 1
ATOM 2503 N N . ASP A 1 328 ? -5.513 -13.096 1.947 1.00 96.56 328 ASP A N 1
ATOM 2504 C CA . ASP A 1 328 ? -5.088 -14.348 2.579 1.00 96.56 328 ASP A CA 1
ATOM 2505 C C . ASP A 1 328 ? -4.020 -14.085 3.656 1.00 96.56 328 ASP A C 1
ATOM 2507 O O . ASP A 1 328 ? -2.847 -13.827 3.364 1.00 96.56 328 ASP A O 1
ATOM 2511 N N . ILE A 1 329 ? -4.399 -14.187 4.931 1.00 95.00 329 ILE A N 1
ATOM 2512 C CA . ILE A 1 329 ? -3.487 -13.988 6.068 1.00 95.00 329 ILE A CA 1
ATOM 2513 C C . ILE A 1 329 ? -2.961 -15.351 6.543 1.00 95.00 329 ILE A C 1
ATOM 2515 O O . ILE A 1 329 ? -3.626 -16.089 7.277 1.00 95.00 329 ILE A O 1
ATOM 2519 N N . VAL A 1 330 ? -1.757 -15.712 6.101 1.00 91.19 330 VAL A N 1
ATOM 2520 C CA . VAL A 1 330 ? -1.147 -17.031 6.330 1.00 91.19 330 VAL A CA 1
ATOM 2521 C C . VAL A 1 330 ? -0.537 -17.123 7.726 1.00 91.19 330 VAL A C 1
ATOM 2523 O O . VAL A 1 330 ? -0.993 -17.912 8.547 1.00 91.19 330 VAL A O 1
ATOM 2526 N N . ASP A 1 331 ? 0.461 -16.291 8.015 1.00 86.31 331 ASP A N 1
ATOM 2527 C CA . ASP A 1 331 ? 1.126 -16.227 9.323 1.00 86.31 331 ASP A CA 1
ATOM 2528 C C . ASP A 1 331 ? 1.621 -14.798 9.569 1.00 86.31 331 ASP A C 1
ATOM 2530 O O . ASP A 1 331 ? 2.812 -14.516 9.707 1.00 86.31 331 ASP A O 1
ATOM 2534 N N . GLY A 1 332 ? 0.677 -13.864 9.508 1.00 86.62 332 GLY A N 1
ATOM 2535 C CA . GLY A 1 332 ? 0.907 -12.438 9.676 1.00 86.62 332 GLY A CA 1
ATOM 2536 C C . GLY A 1 332 ? -0.321 -11.744 10.247 1.00 86.62 332 GLY A C 1
ATOM 2537 O O . GLY A 1 332 ? -1.177 -12.372 10.879 1.00 86.62 332 GLY A O 1
ATOM 2538 N N . GLU A 1 333 ? -0.389 -10.437 10.031 1.00 88.75 333 GLU A N 1
ATOM 2539 C CA . GLU A 1 333 ? -1.379 -9.571 10.659 1.00 88.75 333 GLU A CA 1
ATOM 2540 C C . GLU A 1 333 ? -1.939 -8.554 9.661 1.00 88.75 333 GLU A C 1
ATOM 2542 O O . GLU A 1 333 ? -1.195 -7.904 8.927 1.00 88.75 333 GLU A O 1
ATOM 2547 N N . TYR A 1 334 ? -3.260 -8.408 9.643 1.00 95.19 334 TYR A N 1
ATOM 2548 C CA . TYR A 1 334 ? -3.935 -7.286 8.999 1.00 95.19 334 TYR A CA 1
ATOM 2549 C C . TYR A 1 334 ? -4.685 -6.515 10.074 1.00 95.19 334 TYR A C 1
ATOM 2551 O O . TYR A 1 334 ? -5.532 -7.093 10.756 1.00 95.19 334 TYR A O 1
ATOM 2559 N N . ASN A 1 335 ? -4.421 -5.220 10.199 1.00 89.44 335 ASN A N 1
ATOM 2560 C CA . ASN A 1 335 ? -5.113 -4.356 11.139 1.00 89.44 335 ASN A CA 1
ATOM 2561 C C . ASN A 1 335 ? -5.882 -3.253 10.411 1.00 89.44 335 ASN A C 1
ATOM 2563 O O . ASN A 1 335 ? -5.298 -2.374 9.780 1.00 89.44 335 ASN A O 1
ATOM 2567 N N . LEU A 1 336 ? -7.208 -3.295 10.535 1.00 89.38 336 LEU A N 1
ATOM 2568 C CA . LEU A 1 336 ? -8.137 -2.295 10.031 1.00 89.38 336 LEU A CA 1
ATOM 2569 C C . LEU A 1 336 ? -8.529 -1.335 11.164 1.00 89.38 336 LEU A C 1
ATOM 2571 O O . LEU A 1 336 ? -9.345 -1.652 12.040 1.00 89.38 336 LEU A O 1
ATOM 2575 N N . TYR A 1 337 ? -7.901 -0.160 11.144 1.00 78.75 337 TYR A N 1
ATOM 2576 C CA . TYR A 1 337 ? -8.110 0.934 12.096 1.00 78.75 337 TYR A CA 1
ATOM 2577 C C . TYR A 1 337 ? -8.885 2.109 11.481 1.00 78.75 337 TYR A C 1
ATOM 2579 O O . TYR A 1 337 ? -9.534 2.874 12.192 1.00 78.75 337 TYR A O 1
ATOM 2587 N N . GLY A 1 338 ? -8.796 2.269 10.162 1.00 77.81 338 GLY A N 1
ATOM 2588 C CA . GLY A 1 338 ? -9.402 3.335 9.371 1.00 77.81 338 GLY A CA 1
ATOM 2589 C C . GLY A 1 338 ? -9.296 3.009 7.880 1.00 77.81 338 GLY A C 1
ATOM 2590 O O . GLY A 1 338 ? -8.718 1.988 7.520 1.00 77.81 338 GLY A O 1
ATOM 2591 N N . GLY A 1 339 ? -9.848 3.865 7.020 1.00 90.81 339 GLY A N 1
ATOM 2592 C CA . GLY A 1 339 ? -9.936 3.580 5.581 1.00 90.81 339 GLY A CA 1
ATOM 2593 C C . GLY A 1 339 ? -10.977 2.507 5.244 1.00 90.81 339 GLY A C 1
ATOM 2594 O O . GLY A 1 339 ? -11.818 2.187 6.088 1.00 90.81 339 GLY A O 1
ATOM 2595 N N . ARG A 1 340 ? -10.931 1.978 4.018 1.00 95.69 340 ARG A N 1
ATOM 2596 C CA . ARG A 1 340 ? -11.869 0.970 3.489 1.00 95.69 340 ARG A CA 1
ATOM 2597 C C . ARG A 1 340 ? -11.115 -0.216 2.891 1.00 95.69 340 ARG A C 1
ATOM 2599 O O . ARG A 1 340 ? -10.330 -0.048 1.963 1.00 95.69 340 ARG A O 1
ATOM 2606 N N . LEU A 1 341 ? -11.347 -1.417 3.414 1.00 98.06 341 LEU A N 1
ATOM 2607 C CA . LEU A 1 341 ? -10.949 -2.669 2.773 1.00 98.06 341 LEU A CA 1
ATOM 2608 C C . LEU A 1 341 ? -12.132 -3.195 1.956 1.00 98.06 341 LEU A C 1
ATOM 2610 O O . LEU A 1 341 ? -13.129 -3.617 2.539 1.00 98.06 341 LEU A O 1
ATOM 2614 N N . GLU A 1 342 ? -11.993 -3.215 0.632 1.00 97.38 342 GLU A N 1
ATOM 2615 C CA . GLU A 1 342 ? -12.924 -3.878 -0.285 1.00 97.38 342 GLU A CA 1
ATOM 2616 C C . GLU A 1 342 ? -12.248 -5.126 -0.880 1.00 97.38 342 GLU A C 1
ATOM 2618 O O . GLU A 1 342 ? -11.169 -5.033 -1.465 1.00 97.38 342 GLU A O 1
ATOM 2623 N N . SER A 1 343 ? -12.837 -6.312 -0.699 1.00 97.00 343 SER A N 1
ATOM 2624 C CA . SER A 1 343 ? -12.260 -7.575 -1.192 1.00 97.00 343 SER A CA 1
ATOM 2625 C C . SER A 1 343 ? -13.309 -8.691 -1.297 1.00 97.00 343 SER A C 1
ATOM 2627 O O . SER A 1 343 ? -14.039 -8.896 -0.327 1.00 97.00 343 SER A O 1
ATOM 2629 N N . PRO A 1 344 ? -13.361 -9.499 -2.376 1.00 96.56 344 PRO A N 1
ATOM 2630 C CA . PRO A 1 344 ? -14.271 -10.645 -2.482 1.00 96.56 344 PRO A CA 1
ATOM 2631 C C . PRO A 1 344 ? -14.185 -11.629 -1.304 1.00 96.56 344 PRO A C 1
ATOM 2633 O O . PRO A 1 344 ? -15.213 -12.133 -0.850 1.00 96.56 344 PRO A O 1
ATOM 2636 N N . SER A 1 345 ? -12.992 -11.868 -0.743 1.00 97.62 345 SER A N 1
ATOM 2637 C CA . SER A 1 345 ? -12.874 -12.555 0.551 1.00 97.62 345 SER A CA 1
ATOM 2638 C C . SER A 1 345 ? -11.760 -12.036 1.455 1.00 97.62 345 SER A C 1
ATOM 2640 O O . SER A 1 345 ? -10.782 -11.430 1.005 1.00 97.62 345 SER A O 1
ATOM 2642 N N . VAL A 1 346 ? -11.911 -12.301 2.754 1.00 98.50 346 VAL A N 1
ATOM 2643 C CA . VAL A 1 346 ? -10.845 -12.202 3.756 1.00 98.50 346 VAL A CA 1
ATOM 2644 C C . VAL A 1 346 ? -10.755 -13.540 4.488 1.00 98.50 346 VAL A C 1
ATOM 2646 O O . VAL A 1 346 ? -11.701 -13.985 5.146 1.00 98.50 346 VAL A O 1
ATOM 2649 N N . ASP A 1 347 ? -9.602 -14.185 4.384 1.00 97.88 347 ASP A N 1
ATOM 2650 C CA . ASP A 1 347 ? -9.321 -15.514 4.915 1.00 97.88 347 ASP A CA 1
ATOM 2651 C C . ASP A 1 347 ? -8.067 -15.473 5.793 1.00 97.88 347 ASP A C 1
ATOM 2653 O O . ASP A 1 347 ? -7.153 -14.677 5.580 1.00 97.88 347 ASP A O 1
ATOM 2657 N N . LYS A 1 348 ? -8.001 -16.334 6.815 1.00 94.69 348 LYS A N 1
ATOM 2658 C CA . LYS A 1 348 ? -6.806 -16.427 7.662 1.00 94.69 348 LYS A CA 1
ATOM 2659 C C . LYS A 1 348 ? -6.574 -17.824 8.216 1.00 94.69 348 LYS A C 1
ATOM 2661 O O . LYS A 1 348 ? -7.522 -18.532 8.560 1.00 94.69 348 LYS A O 1
ATOM 2666 N N . GLN A 1 349 ? -5.311 -18.212 8.368 1.00 92.75 349 GLN A N 1
ATOM 2667 C CA . GLN A 1 349 ? -4.958 -19.497 8.974 1.00 92.75 349 GLN A CA 1
ATOM 2668 C C . GLN A 1 349 ? -4.936 -19.430 10.514 1.00 92.75 349 GLN A C 1
ATOM 2670 O O . GLN A 1 349 ? -5.154 -18.393 11.150 1.00 92.75 349 GLN A O 1
ATOM 2675 N N . ALA A 1 350 ? -4.707 -20.582 11.148 1.00 86.75 350 ALA A N 1
ATOM 2676 C CA . ALA A 1 350 ? -4.649 -20.701 12.600 1.00 86.75 350 ALA A CA 1
ATOM 2677 C C . ALA A 1 350 ? -3.327 -20.135 13.151 1.00 86.75 350 ALA A C 1
ATOM 2679 O O . ALA A 1 350 ? -2.288 -20.781 13.057 1.00 86.75 350 ALA A O 1
ATOM 2680 N N . GLY A 1 351 ? -3.394 -18.953 13.766 1.00 82.38 351 GLY A N 1
ATOM 2681 C CA . GLY A 1 351 ? -2.240 -18.209 14.292 1.00 82.38 351 GLY A CA 1
ATOM 2682 C C . GLY A 1 351 ? -2.214 -16.769 13.780 1.00 82.38 351 GLY A C 1
ATOM 2683 O O . GLY A 1 351 ? -1.943 -15.855 14.554 1.00 82.38 351 GLY A O 1
ATOM 2684 N N . ALA A 1 352 ? -2.628 -16.576 12.526 1.00 89.88 352 ALA A N 1
ATOM 2685 C CA . ALA A 1 352 ? -2.773 -15.276 11.887 1.00 89.88 352 ALA A CA 1
ATOM 2686 C C . 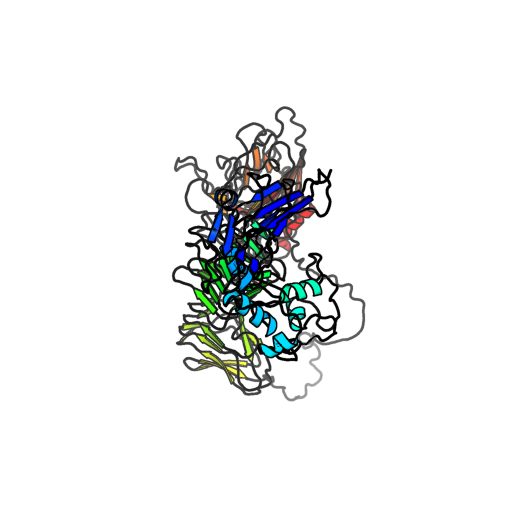ALA A 1 352 ? -3.834 -14.384 12.556 1.00 89.88 352 ALA A C 1
ATOM 2688 O O . ALA A 1 352 ? -4.869 -14.859 13.058 1.00 89.88 352 ALA A O 1
ATOM 2689 N N . LEU A 1 353 ? -3.588 -13.074 12.517 1.00 88.56 353 LEU A N 1
ATOM 2690 C CA . LEU A 1 353 ? -4.383 -12.047 13.185 1.00 88.56 353 LEU A CA 1
ATOM 2691 C C . LEU A 1 353 ? -5.118 -11.154 12.177 1.00 88.56 353 LEU A C 1
ATOM 2693 O O . LEU A 1 353 ? -4.562 -10.751 11.159 1.00 88.56 353 LEU A O 1
ATOM 2697 N N . PHE A 1 354 ? -6.369 -10.831 12.502 1.00 94.94 354 PHE A N 1
ATOM 2698 C CA . PHE A 1 354 ? -7.143 -9.779 11.848 1.00 94.94 354 PHE A CA 1
ATOM 2699 C C . PHE A 1 354 ? -7.660 -8.843 12.942 1.00 94.94 354 PHE A C 1
ATOM 2701 O O . PHE A 1 354 ? -8.554 -9.217 13.708 1.00 94.94 354 PHE A O 1
ATOM 2708 N N . GLY A 1 355 ? -7.045 -7.672 13.078 1.00 88.00 355 GLY A N 1
ATOM 2709 C CA . GLY A 1 355 ? -7.483 -6.626 13.992 1.00 88.00 355 GLY A CA 1
ATOM 2710 C C . GLY A 1 355 ? -8.538 -5.757 13.321 1.00 88.00 355 GLY A C 1
ATOM 2711 O O . GLY A 1 355 ? -8.297 -5.208 12.253 1.00 88.00 355 GLY A O 1
ATOM 2712 N N . PHE A 1 356 ? -9.705 -5.611 13.947 1.00 93.00 356 PHE A N 1
ATOM 2713 C CA . PHE A 1 356 ? -10.781 -4.761 13.438 1.00 93.00 356 PHE A CA 1
ATOM 2714 C C . PHE A 1 356 ? -11.326 -3.885 14.565 1.00 93.00 356 PHE A C 1
ATOM 2716 O O . PHE A 1 356 ? -12.025 -4.352 15.474 1.00 93.00 356 PHE A O 1
ATOM 2723 N N . SER A 1 357 ? -10.923 -2.617 14.547 1.00 83.88 357 SER A N 1
ATOM 2724 C CA . SER A 1 357 ? -11.241 -1.621 15.581 1.00 83.88 357 SER A CA 1
ATOM 2725 C C . SER A 1 357 ? -11.652 -0.258 15.019 1.00 83.88 357 SER A C 1
ATOM 2727 O O . SER A 1 357 ? -12.043 0.619 15.784 1.00 83.88 357 SER A O 1
ATOM 2729 N N . GLY A 1 358 ? -11.626 -0.097 13.698 1.00 82.38 358 GLY A N 1
ATOM 2730 C CA . GLY A 1 358 ? -12.162 1.051 12.976 1.00 82.38 358 GLY A CA 1
ATOM 2731 C C . GLY A 1 358 ? -12.210 0.753 11.478 1.00 82.38 358 GLY A C 1
ATOM 2732 O O . GLY A 1 358 ? -12.142 -0.410 11.084 1.00 82.38 358 GLY A O 1
ATOM 2733 N N . GLY A 1 359 ? -12.326 1.791 10.651 1.00 91.06 359 GLY A N 1
ATOM 2734 C CA . GLY A 1 359 ? -12.425 1.650 9.192 1.00 91.06 359 GLY A CA 1
ATOM 2735 C C . GLY A 1 359 ? -13.699 0.948 8.722 1.00 91.06 359 GLY A C 1
ATOM 2736 O O . GLY A 1 359 ? -14.635 0.746 9.496 1.00 91.06 359 GLY A O 1
ATOM 2737 N N . GLU A 1 360 ? -13.725 0.596 7.444 1.00 96.94 360 GLU A N 1
ATOM 2738 C CA . GLU A 1 360 ? -14.833 -0.068 6.762 1.00 96.94 360 GLU A CA 1
ATOM 2739 C C . GLU A 1 360 ? -14.360 -1.369 6.108 1.00 96.94 360 GLU A C 1
ATOM 2741 O O . GLU A 1 360 ? -13.342 -1.394 5.418 1.00 96.94 360 GLU A O 1
ATOM 2746 N N . LEU A 1 361 ? -15.085 -2.457 6.360 1.00 97.88 361 LEU A N 1
ATOM 2747 C CA . LEU A 1 361 ? -14.843 -3.781 5.800 1.00 97.88 361 LEU A CA 1
ATOM 2748 C C . LEU A 1 361 ? -16.001 -4.146 4.873 1.00 97.88 361 LEU A C 1
ATOM 2750 O O . LEU A 1 361 ? -17.120 -4.345 5.348 1.00 97.88 361 LEU A O 1
ATOM 2754 N N . SER A 1 362 ? -15.700 -4.271 3.583 1.00 96.56 362 SER A N 1
ATOM 2755 C CA . SER A 1 362 ? -16.636 -4.605 2.512 1.00 96.56 362 SER A CA 1
ATOM 2756 C C . SER A 1 362 ? -16.188 -5.893 1.827 1.00 96.56 362 SER A C 1
ATOM 2758 O O . SER A 1 362 ? -15.101 -5.960 1.248 1.00 96.56 362 SER A O 1
ATOM 2760 N N . THR A 1 363 ? -16.965 -6.968 1.974 1.00 96.31 363 THR A N 1
ATOM 2761 C CA . THR A 1 363 ? -16.571 -8.294 1.475 1.00 96.31 363 THR A CA 1
ATOM 2762 C C . THR A 1 363 ? -17.744 -9.263 1.361 1.00 96.31 363 THR A C 1
ATOM 2764 O O . THR A 1 363 ? -18.655 -9.239 2.191 1.00 96.31 363 THR A O 1
ATOM 2767 N N . ASP A 1 364 ? -17.705 -10.168 0.381 1.00 95.19 364 ASP A N 1
ATOM 2768 C CA . ASP A 1 364 ? -18.706 -11.232 0.235 1.00 95.19 364 ASP A CA 1
ATOM 2769 C C . ASP A 1 364 ? -18.492 -12.359 1.260 1.00 95.19 364 ASP A C 1
ATOM 2771 O O . ASP A 1 364 ? -19.454 -13.006 1.691 1.00 95.19 364 ASP A O 1
ATOM 2775 N N . ARG A 1 365 ? -17.240 -12.633 1.667 1.00 97.31 365 ARG A N 1
ATOM 2776 C CA . ARG A 1 365 ? -16.908 -13.790 2.518 1.00 97.31 365 ARG A CA 1
ATOM 2777 C C . ARG A 1 365 ? -15.756 -13.545 3.498 1.00 97.31 365 ARG A C 1
ATOM 2779 O O . ARG A 1 365 ? -14.632 -13.246 3.117 1.00 97.31 365 ARG A O 1
ATOM 2786 N N . ILE A 1 366 ? -16.017 -13.850 4.765 1.00 98.62 366 ILE A N 1
ATOM 2787 C CA . ILE A 1 366 ? -15.067 -13.844 5.878 1.00 98.62 366 ILE A CA 1
ATOM 2788 C C . ILE A 1 366 ? -14.906 -15.286 6.375 1.00 98.62 366 ILE A C 1
ATOM 2790 O O . ILE A 1 366 ? -15.817 -15.854 6.983 1.00 98.62 366 ILE A O 1
ATOM 2794 N N . GLY A 1 367 ? -13.749 -15.894 6.109 1.00 98.06 367 GLY A N 1
ATOM 2795 C CA . GLY A 1 367 ? -13.474 -17.318 6.362 1.00 98.06 367 GLY A CA 1
ATOM 2796 C C . GLY A 1 367 ? -13.160 -17.696 7.818 1.00 98.06 367 GLY A C 1
ATOM 2797 O O . GLY A 1 367 ? -12.548 -18.736 8.060 1.00 98.06 367 GLY A O 1
ATOM 2798 N N . PHE A 1 368 ? -13.487 -16.844 8.795 1.00 98.06 368 PHE A N 1
ATOM 2799 C CA . PHE A 1 368 ? -13.066 -16.991 10.194 1.00 98.06 368 PHE A CA 1
ATOM 2800 C C . PHE A 1 368 ? -14.016 -16.294 11.185 1.00 98.06 368 PHE A C 1
ATOM 2802 O O . PHE A 1 368 ? -14.927 -15.572 10.784 1.00 98.06 368 PHE A O 1
ATOM 2809 N N . ASP A 1 369 ? -13.787 -16.502 12.489 1.00 97.88 369 ASP A N 1
ATOM 2810 C CA . ASP A 1 369 ? -14.526 -15.836 13.572 1.00 97.88 369 ASP A CA 1
ATOM 2811 C C . ASP A 1 369 ? -14.225 -14.324 13.602 1.00 97.88 369 ASP A C 1
ATOM 2813 O O . ASP A 1 369 ? -13.113 -13.909 13.947 1.00 97.88 369 ASP A O 1
ATOM 2817 N N . LEU A 1 370 ? -15.205 -13.480 13.271 1.00 97.81 370 LEU A N 1
ATOM 2818 C CA . LEU A 1 370 ? -15.021 -12.028 13.209 1.00 97.81 370 LEU A CA 1
ATOM 2819 C C . LEU A 1 370 ? -15.336 -11.365 14.555 1.00 97.81 370 LEU A C 1
ATOM 2821 O O . LEU A 1 370 ? -16.415 -11.547 15.116 1.00 97.81 370 LEU A O 1
ATOM 2825 N N . THR A 1 371 ? -14.431 -10.512 15.038 1.00 95.50 371 THR A N 1
ATOM 2826 C CA . THR A 1 371 ? -14.701 -9.594 16.157 1.00 95.50 371 THR A CA 1
ATOM 2827 C C . THR A 1 371 ? -14.560 -8.151 15.686 1.00 95.50 371 THR A C 1
ATOM 2829 O O . THR A 1 371 ? -13.466 -7.742 15.312 1.00 95.50 371 THR A O 1
ATOM 2832 N N . ASN A 1 372 ? -15.646 -7.379 15.737 1.00 92.06 372 ASN A N 1
ATOM 2833 C CA . ASN A 1 372 ? -15.649 -5.940 15.477 1.00 92.06 372 ASN A CA 1
ATOM 2834 C C . ASN A 1 372 ? -15.599 -5.165 16.805 1.00 92.06 372 ASN A C 1
ATOM 2836 O O . ASN A 1 372 ? -16.425 -5.393 17.694 1.00 92.06 372 ASN A O 1
ATOM 2840 N N . ASN A 1 373 ? -14.626 -4.259 16.933 1.00 87.06 373 ASN A N 1
ATOM 2841 C CA . ASN A 1 373 ? -14.416 -3.412 18.109 1.00 87.06 373 ASN A CA 1
ATOM 2842 C C . ASN A 1 373 ? -14.578 -1.904 17.824 1.00 87.06 373 ASN A C 1
ATOM 2844 O O . ASN A 1 373 ? -14.062 -1.104 18.600 1.00 87.06 373 ASN A O 1
ATOM 2848 N N . GLY A 1 374 ? -15.245 -1.512 16.730 1.00 80.06 374 GLY A N 1
ATOM 2849 C CA . GLY A 1 374 ? -15.510 -0.098 16.420 1.00 80.06 374 GLY A CA 1
ATOM 2850 C C . GLY A 1 374 ? -15.600 0.279 14.935 1.00 80.06 374 GLY A C 1
ATOM 2851 O O . GLY A 1 374 ? -15.883 1.435 14.629 1.00 80.06 374 GLY A O 1
ATOM 2852 N N . GLY A 1 375 ? -15.370 -0.655 14.009 1.00 88.31 375 GLY A N 1
ATOM 2853 C CA . GLY A 1 375 ? -15.445 -0.420 12.565 1.00 88.31 375 GLY A CA 1
ATOM 2854 C C . GLY A 1 375 ? -16.842 -0.595 11.962 1.00 88.31 375 GLY A C 1
ATOM 2855 O O . GLY A 1 375 ? -17.809 -0.962 12.641 1.00 88.31 375 GLY A O 1
ATOM 2856 N N . VAL A 1 376 ? -16.935 -0.344 10.659 1.00 95.62 376 VAL A N 1
ATOM 2857 C CA . VAL A 1 376 ? -18.131 -0.515 9.827 1.00 95.62 376 VAL A CA 1
ATOM 2858 C C . VAL A 1 376 ? -18.036 -1.839 9.073 1.00 95.62 376 VAL A C 1
ATOM 2860 O O . VAL A 1 376 ? -17.057 -2.076 8.374 1.00 95.62 376 VAL A O 1
ATOM 2863 N N . ILE A 1 377 ? -19.044 -2.701 9.195 1.00 96.69 377 ILE A N 1
ATOM 2864 C CA . ILE A 1 377 ? -19.235 -3.828 8.272 1.00 96.69 377 ILE A CA 1
ATOM 2865 C C . ILE A 1 377 ? -20.214 -3.357 7.200 1.00 96.69 377 ILE A C 1
ATOM 2867 O O . ILE A 1 377 ? -21.387 -3.135 7.509 1.00 96.69 377 ILE A O 1
ATOM 2871 N N . GLU A 1 378 ? -19.732 -3.197 5.972 1.00 95.75 378 GLU A N 1
ATOM 2872 C CA . GLU A 1 378 ? -20.556 -2.985 4.783 1.00 95.75 378 GLU A CA 1
ATOM 2873 C C . GLU A 1 378 ? -20.963 -4.364 4.249 1.00 95.75 378 GLU A C 1
AT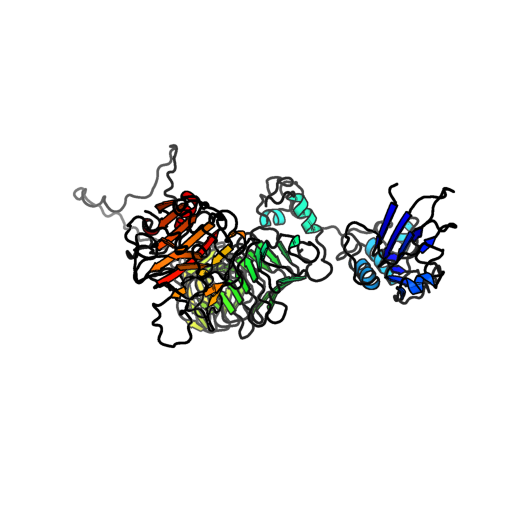OM 2875 O O . GLU A 1 378 ? -20.114 -5.198 3.929 1.00 95.75 378 GLU A O 1
ATOM 2880 N N . VAL A 1 379 ? -22.265 -4.655 4.243 1.00 94.19 379 VAL A N 1
ATOM 2881 C CA . VAL A 1 379 ? -22.772 -5.972 3.843 1.00 94.19 379 VAL A CA 1
ATOM 2882 C C . VAL A 1 379 ? -23.072 -5.963 2.352 1.00 94.19 379 VAL A C 1
ATOM 2884 O O . VAL A 1 379 ? -23.829 -5.127 1.895 1.00 94.19 379 VAL A O 1
ATOM 2887 N N . GLY A 1 380 ? -22.535 -6.916 1.594 1.00 83.50 380 GLY A N 1
ATOM 2888 C CA . GLY A 1 380 ? -22.878 -7.085 0.176 1.00 83.50 380 GLY A CA 1
ATOM 2889 C C . GLY A 1 380 ? -22.320 -6.042 -0.804 1.00 83.50 380 GLY A C 1
ATOM 2890 O O . GLY A 1 380 ? -22.543 -6.201 -2.003 1.00 83.50 380 GLY A O 1
ATOM 2891 N N . GLY A 1 381 ? -21.577 -5.039 -0.327 1.00 81.81 381 GLY A N 1
ATOM 2892 C CA . GLY A 1 381 ? -20.932 -4.018 -1.157 1.00 81.81 381 GLY A CA 1
ATOM 2893 C C . GLY A 1 381 ? -21.910 -2.976 -1.712 1.00 81.81 381 GLY A C 1
ATOM 2894 O O . GLY A 1 381 ? -22.839 -2.548 -1.033 1.00 81.81 381 GLY A O 1
ATOM 2895 N N . GLU A 1 382 ? -21.693 -2.535 -2.955 1.00 72.25 382 GLU A N 1
ATOM 2896 C CA . GLU A 1 382 ? -22.544 -1.516 -3.579 1.00 72.25 382 GLU A CA 1
ATOM 2897 C C . GLU A 1 382 ? -23.924 -2.065 -3.987 1.00 72.25 382 GLU A C 1
ATOM 2899 O O . GLU A 1 382 ? -24.100 -2.690 -5.039 1.00 72.25 382 GLU A O 1
ATOM 2904 N N . GLY A 1 383 ? -24.942 -1.736 -3.192 1.00 78.19 383 GLY A N 1
ATOM 2905 C CA . GLY A 1 383 ? -26.326 -2.137 -3.430 1.00 78.19 383 GLY A CA 1
ATOM 2906 C C . GLY A 1 383 ? -26.693 -3.444 -2.730 1.00 78.19 383 GLY A C 1
ATOM 2907 O O . GLY A 1 383 ? -25.929 -3.991 -1.952 1.00 78.19 383 GLY A O 1
ATOM 2908 N N . VAL A 1 384 ? -27.896 -3.961 -3.013 1.00 83.25 384 VAL A N 1
ATOM 2909 C CA . VAL A 1 384 ? -28.418 -5.134 -2.292 1.00 83.25 384 VAL A CA 1
ATOM 2910 C C . VAL A 1 384 ? -27.618 -6.407 -2.598 1.00 83.25 384 VAL A C 1
ATOM 2912 O O . VAL A 1 384 ? -27.746 -6.971 -3.691 1.00 83.25 384 VAL A O 1
ATOM 2915 N N . GLY A 1 385 ? -26.878 -6.889 -1.598 1.00 91.12 385 GLY A N 1
ATOM 2916 C CA . GLY A 1 385 ? -25.987 -8.045 -1.680 1.00 91.12 385 GLY A CA 1
ATOM 2917 C C . GLY A 1 385 ? -26.020 -8.965 -0.449 1.00 91.12 385 GLY A C 1
ATOM 2918 O O . GLY A 1 385 ? -27.015 -9.074 0.272 1.00 91.12 385 GLY A O 1
ATOM 2919 N N . GLN A 1 386 ? -24.935 -9.713 -0.234 1.00 95.19 386 GLN A N 1
ATOM 2920 C CA . GLN A 1 386 ? -24.810 -10.668 0.870 1.00 95.19 386 GLN A CA 1
ATOM 2921 C C . GLN A 1 386 ? -23.353 -10.784 1.329 1.00 95.19 386 GLN A C 1
ATOM 2923 O O . GLN A 1 386 ? -22.477 -11.028 0.510 1.00 95.19 386 GLN A O 1
ATOM 2928 N N . THR A 1 387 ? -23.124 -10.758 2.644 1.00 97.81 387 THR A N 1
ATOM 2929 C CA . THR A 1 387 ? -21.829 -11.119 3.252 1.00 97.81 387 THR A CA 1
ATOM 2930 C C . THR A 1 387 ? -21.978 -12.392 4.079 1.00 97.81 387 THR A C 1
ATOM 2932 O O . THR A 1 387 ? -22.973 -12.573 4.785 1.00 97.81 387 THR A O 1
ATOM 2935 N N . VAL A 1 388 ? -20.992 -13.286 4.023 1.00 98.56 388 VAL A N 1
ATOM 2936 C CA . VAL A 1 388 ? -20.958 -14.545 4.781 1.00 98.56 388 VAL A CA 1
ATOM 2937 C C . VAL A 1 388 ? -19.802 -14.537 5.778 1.00 98.56 388 VAL A C 1
ATOM 2939 O O . VAL A 1 388 ? -18.651 -14.434 5.378 1.00 98.56 388 VAL A O 1
ATOM 2942 N N . VAL A 1 389 ? -20.088 -14.730 7.064 1.00 98.62 389 VAL A N 1
ATOM 2943 C CA . VAL A 1 389 ? -19.097 -15.051 8.103 1.00 98.62 389 VAL A CA 1
ATOM 2944 C C . VAL A 1 389 ? -19.169 -16.556 8.357 1.00 98.62 389 VAL A C 1
ATOM 2946 O O . VAL A 1 389 ? -20.201 -17.060 8.797 1.00 98.62 389 VAL A O 1
ATOM 2949 N N . GLU A 1 390 ? -18.101 -17.296 8.057 1.00 98.19 390 GLU A N 1
ATOM 2950 C CA . GLU A 1 390 ? -18.077 -18.763 8.208 1.00 98.19 390 GLU A CA 1
ATOM 2951 C C . GLU A 1 390 ? -17.898 -19.232 9.663 1.00 98.19 390 GLU A C 1
ATOM 2953 O O . GLU A 1 390 ? -18.152 -20.397 9.970 1.00 98.19 390 GLU A O 1
ATOM 2958 N N . GLY A 1 391 ? -17.491 -18.327 10.556 1.00 96.88 391 GLY A N 1
ATOM 2959 C CA . GLY A 1 391 ? -17.347 -18.562 11.992 1.00 96.88 391 GLY A CA 1
ATOM 2960 C C . GLY A 1 391 ? -18.421 -17.889 12.853 1.00 96.88 391 GLY A C 1
ATOM 2961 O O . GLY A 1 391 ? -19.529 -17.580 12.399 1.00 96.88 391 GLY A O 1
ATOM 2962 N N . ASP A 1 392 ? -18.068 -17.648 14.113 1.00 98.25 392 ASP A N 1
ATOM 2963 C CA . ASP A 1 392 ? -18.816 -16.792 15.035 1.00 98.25 392 ASP A CA 1
ATOM 2964 C C . ASP A 1 392 ? -18.634 -15.300 14.674 1.00 98.25 392 ASP A C 1
ATOM 2966 O O . ASP A 1 392 ? -17.593 -14.877 14.171 1.00 98.25 392 ASP A O 1
ATOM 2970 N N . LEU A 1 393 ? -19.636 -14.472 14.980 1.00 98.19 393 LEU A N 1
ATOM 2971 C CA . LEU A 1 393 ? -19.572 -13.012 14.877 1.00 98.19 393 LEU A CA 1
ATOM 2972 C C . LEU A 1 393 ? -19.712 -12.383 16.265 1.00 98.19 393 LEU A C 1
ATOM 2974 O O . LEU A 1 393 ? -20.679 -12.647 16.980 1.00 98.19 393 LEU A O 1
ATOM 2978 N N . THR A 1 394 ? -18.798 -11.486 16.624 1.00 97.25 394 THR A N 1
ATOM 2979 C CA . THR A 1 394 ? -18.888 -10.669 17.839 1.00 97.25 394 THR A CA 1
ATOM 2980 C C . THR A 1 394 ? -18.828 -9.187 17.496 1.00 97.25 394 THR A C 1
ATOM 2982 O O . THR A 1 394 ? -17.791 -8.682 17.076 1.00 97.25 394 THR A O 1
ATOM 2985 N N . LEU A 1 395 ? -19.936 -8.478 17.704 1.00 94.06 395 LEU A N 1
ATOM 2986 C CA . LEU A 1 395 ? -20.013 -7.022 17.601 1.00 94.06 395 LEU A CA 1
ATOM 2987 C C . LEU A 1 395 ? -19.909 -6.427 19.011 1.00 94.06 395 LEU A C 1
ATOM 2989 O O . LEU A 1 395 ? -20.902 -6.371 19.735 1.00 94.06 395 LEU A O 1
ATOM 2993 N N . ASN A 1 396 ? -18.704 -6.022 19.422 1.00 83.81 396 ASN A N 1
ATOM 2994 C CA . ASN A 1 396 ? -18.504 -5.343 20.707 1.00 83.81 396 ASN A CA 1
ATOM 2995 C C . ASN A 1 396 ? -18.925 -3.869 20.618 1.00 83.81 396 ASN A C 1
ATOM 2997 O O . ASN A 1 396 ? -19.575 -3.357 21.528 1.00 83.81 396 ASN A O 1
ATOM 3001 N N . ASP A 1 397 ? -18.572 -3.220 19.508 1.00 77.62 397 ASP A N 1
ATOM 3002 C CA . ASP A 1 397 ? -18.959 -1.859 19.128 1.00 77.62 397 ASP A CA 1
ATOM 3003 C C . ASP A 1 397 ? -18.887 -1.728 17.589 1.00 77.62 397 ASP A C 1
ATOM 3005 O O . ASP A 1 397 ? -18.444 -2.660 16.911 1.00 77.62 397 ASP A O 1
ATOM 3009 N N . GLY A 1 398 ? -19.307 -0.588 17.039 1.00 84.62 398 GLY A N 1
ATOM 3010 C CA . GLY A 1 398 ? -19.229 -0.269 15.610 1.00 84.62 398 GLY A CA 1
ATOM 3011 C C . GLY A 1 398 ? -20.587 -0.175 14.910 1.00 84.62 398 GLY A C 1
ATOM 3012 O O . GLY A 1 398 ? -21.634 0.028 15.536 1.00 84.62 398 GLY A O 1
ATOM 3013 N N . ILE A 1 399 ? -20.563 -0.287 13.581 1.00 88.75 399 ILE A N 1
ATOM 3014 C CA . ILE A 1 399 ? -21.728 -0.108 12.704 1.00 88.75 399 ILE A CA 1
ATOM 3015 C C . ILE A 1 399 ? -21.884 -1.333 11.799 1.00 88.75 399 ILE A C 1
ATOM 3017 O O . ILE A 1 399 ? -20.924 -1.787 11.182 1.00 88.75 399 ILE A O 1
ATOM 3021 N N . LEU A 1 400 ? -23.111 -1.833 11.671 1.00 93.38 400 LEU A N 1
ATOM 3022 C CA . LEU A 1 400 ? -23.517 -2.690 10.559 1.00 93.38 400 LEU A CA 1
ATOM 3023 C C . LEU A 1 400 ? -24.246 -1.822 9.524 1.00 93.38 400 LEU A C 1
ATOM 3025 O O . LEU A 1 400 ? -25.310 -1.281 9.835 1.00 93.38 400 LEU A O 1
ATOM 3029 N N . SER A 1 401 ? -23.669 -1.652 8.336 1.00 93.50 401 SER A N 1
ATOM 3030 C CA . SER A 1 401 ? -24.272 -0.899 7.231 1.00 93.50 401 SER A CA 1
ATOM 3031 C C . SER A 1 401 ? -25.064 -1.841 6.327 1.00 93.50 401 SER A C 1
ATOM 3033 O O . SER A 1 401 ? -24.595 -2.938 6.026 1.00 93.50 401 SER A O 1
ATOM 3035 N N . LEU A 1 402 ? -26.287 -1.442 5.964 1.00 91.25 402 LEU A N 1
ATOM 3036 C CA . LEU A 1 402 ? -27.226 -2.254 5.187 1.00 91.25 402 LEU A CA 1
ATOM 3037 C C . LEU A 1 402 ? -28.028 -1.390 4.203 1.00 91.25 402 LEU A C 1
ATOM 3039 O O . LEU A 1 402 ? -28.717 -0.444 4.600 1.00 91.25 402 LEU A O 1
ATOM 3043 N N . ASP A 1 403 ? -28.043 -1.793 2.944 1.00 89.31 403 ASP A N 1
ATOM 3044 C CA . ASP A 1 403 ? -28.873 -1.266 1.878 1.00 89.31 403 ASP A CA 1
ATOM 3045 C C . ASP A 1 403 ? -30.246 -1.955 1.810 1.00 89.31 403 ASP A C 1
ATOM 3047 O O . ASP A 1 403 ? -30.411 -3.176 1.927 1.00 89.31 403 ASP A O 1
ATOM 3051 N N . LEU A 1 404 ? -31.284 -1.134 1.613 1.00 86.12 404 LEU A N 1
ATOM 3052 C CA . LEU A 1 404 ? -32.674 -1.573 1.500 1.00 86.12 404 LEU A CA 1
ATOM 3053 C C . LEU A 1 404 ? -33.258 -1.224 0.128 1.00 86.12 404 LEU A C 1
ATOM 3055 O O . LEU A 1 404 ? -33.304 -0.059 -0.284 1.00 86.12 404 LEU A O 1
ATOM 3059 N N . SER A 1 405 ? -33.829 -2.217 -0.553 1.00 78.69 405 SER A N 1
ATOM 3060 C CA . SER A 1 405 ? -34.598 -1.987 -1.778 1.00 78.69 405 SER A CA 1
ATOM 3061 C C . SER A 1 405 ? -36.068 -1.654 -1.492 1.00 78.69 405 SER A C 1
ATOM 3063 O O . SER A 1 405 ? -36.669 -2.077 -0.499 1.00 78.69 405 SER A O 1
ATOM 3065 N N . SER A 1 406 ? -36.701 -0.971 -2.450 1.00 68.81 406 SER A N 1
ATOM 3066 C CA . SER A 1 406 ? -38.157 -0.750 -2.443 1.00 68.81 406 SER A CA 1
ATOM 3067 C C . SER A 1 406 ? -38.988 -1.989 -2.831 1.00 68.81 406 SER A C 1
ATOM 3069 O O . SER A 1 406 ? -40.218 -1.965 -2.715 1.00 68.81 406 SER A O 1
ATOM 3071 N N . THR A 1 407 ? -38.343 -3.068 -3.295 1.00 68.56 407 THR A N 1
ATOM 3072 C CA . THR A 1 407 ? -38.985 -4.331 -3.699 1.00 68.56 407 THR A CA 1
ATOM 3073 C C . THR A 1 407 ? -39.157 -5.328 -2.552 1.00 68.56 407 THR A C 1
ATOM 3075 O O . THR A 1 407 ? -39.961 -6.251 -2.688 1.00 68.56 407 THR A O 1
ATOM 3078 N N . GLY A 1 408 ? -38.503 -5.095 -1.410 1.00 69.44 408 GLY A N 1
ATOM 3079 C CA . GLY A 1 408 ? -38.527 -5.972 -0.231 1.00 69.44 408 GLY A CA 1
ATOM 3080 C C . GLY A 1 408 ? -37.255 -6.804 -0.055 1.00 69.44 408 GLY A C 1
ATOM 3081 O O . GLY A 1 408 ? -37.132 -7.523 0.933 1.00 69.44 408 GLY A O 1
ATOM 3082 N N . ASP A 1 409 ? -36.310 -6.677 -0.983 1.00 82.50 409 ASP A N 1
ATOM 3083 C CA . ASP A 1 409 ? -34.958 -7.219 -0.885 1.00 82.50 409 ASP A CA 1
ATOM 3084 C C . ASP A 1 409 ? -34.086 -6.279 -0.029 1.00 82.50 409 ASP A C 1
ATOM 3086 O O . ASP A 1 409 ? -34.300 -5.060 -0.016 1.00 82.50 409 ASP A O 1
ATOM 3090 N N . SER A 1 410 ? -33.123 -6.832 0.693 1.00 87.94 410 SER A N 1
ATOM 3091 C CA . SER A 1 410 ? -32.142 -6.112 1.510 1.00 87.94 410 SER A CA 1
ATOM 3092 C C . SER A 1 410 ? -30.836 -6.871 1.508 1.00 87.94 410 SER A C 1
ATOM 3094 O O . SER A 1 410 ? -30.833 -8.073 1.227 1.00 87.94 410 SER A O 1
ATOM 3096 N N . ASP A 1 411 ? -29.784 -6.202 1.953 1.00 93.75 411 ASP A N 1
ATOM 3097 C CA . ASP A 1 411 ? -28.582 -6.889 2.392 1.00 93.75 411 ASP A CA 1
ATOM 3098 C C . ASP A 1 411 ? -28.879 -7.964 3.430 1.00 93.75 411 ASP A C 1
ATOM 3100 O O . ASP A 1 411 ? -29.805 -7.854 4.249 1.00 93.75 411 ASP A O 1
ATOM 3104 N N . LEU A 1 412 ? -28.060 -9.011 3.385 1.00 95.50 412 LEU A N 1
ATOM 3105 C CA . LEU A 1 412 ? -28.136 -10.148 4.282 1.00 95.50 412 LEU A CA 1
ATOM 3106 C C . LEU A 1 412 ? -26.744 -10.510 4.805 1.00 95.50 412 LEU A C 1
ATOM 3108 O O . LEU A 1 412 ? -25.906 -11.018 4.061 1.00 95.50 412 LEU A O 1
ATOM 3112 N N . LEU A 1 413 ? -26.527 -10.346 6.111 1.00 97.62 413 LEU A N 1
ATOM 3113 C CA . LEU A 1 413 ? -25.361 -10.927 6.776 1.00 97.62 413 LEU A CA 1
ATOM 3114 C C . LEU A 1 413 ? -25.663 -12.373 7.201 1.00 97.62 413 LEU A C 1
ATOM 3116 O O . LEU A 1 413 ? -26.549 -12.628 8.020 1.00 97.62 413 LEU A O 1
ATOM 3120 N N . VAL A 1 414 ? -24.925 -13.343 6.670 1.00 98.38 414 VAL A N 1
ATOM 3121 C CA . VAL A 1 414 ? -25.049 -14.759 7.041 1.00 98.38 414 VAL A CA 1
ATOM 3122 C C . VAL A 1 414 ? -23.888 -15.151 7.940 1.00 98.38 414 VAL A C 1
ATOM 3124 O O . VAL A 1 414 ? -22.779 -15.358 7.466 1.00 98.38 414 VAL A O 1
ATOM 3127 N N . VAL A 1 415 ? -24.152 -15.303 9.233 1.00 98.56 415 VAL A N 1
ATOM 3128 C CA . VAL A 1 415 ? -23.209 -15.870 10.202 1.00 98.56 415 VAL A CA 1
ATOM 3129 C C . VAL A 1 415 ? -23.474 -17.372 10.292 1.00 98.56 415 VAL A C 1
ATOM 3131 O O . VAL A 1 415 ? -24.605 -17.786 10.546 1.00 98.56 415 VAL A O 1
ATOM 3134 N N . GLN A 1 416 ? -22.468 -18.211 10.057 1.00 98.31 416 GLN A N 1
ATOM 3135 C CA . GLN A 1 416 ? -22.630 -19.669 10.146 1.00 98.31 416 GLN A CA 1
ATOM 3136 C C . GLN A 1 416 ? -22.516 -20.182 11.592 1.00 98.31 416 GLN A C 1
ATOM 3138 O O . GLN A 1 416 ? -23.044 -21.250 11.894 1.00 98.31 416 GLN A O 1
ATOM 3143 N N . GLY A 1 417 ? -21.883 -19.414 12.485 1.00 97.94 417 GLY A N 1
ATOM 3144 C CA . GLY A 1 417 ? -21.825 -19.658 13.927 1.00 97.94 417 GLY A CA 1
ATOM 3145 C C . GLY A 1 417 ? -22.815 -18.829 14.761 1.00 97.94 417 GLY A C 1
ATOM 3146 O O . GLY A 1 417 ? -23.934 -18.502 14.347 1.00 97.94 417 GLY A O 1
ATOM 3147 N N . HIS A 1 418 ? -22.405 -18.503 15.985 1.00 98.12 418 HIS A N 1
ATOM 3148 C CA . HIS A 1 418 ? -23.117 -17.633 16.916 1.00 98.12 418 HIS A CA 1
ATOM 3149 C C . HIS A 1 418 ? -22.875 -16.152 16.602 1.00 98.12 418 HIS A C 1
ATOM 3151 O O . HIS A 1 418 ? -21.738 -15.734 16.408 1.00 98.12 418 HIS A O 1
ATOM 3157 N N . ALA A 1 419 ? -23.929 -15.335 16.635 1.00 98.00 419 ALA A N 1
ATOM 3158 C CA . ALA A 1 419 ? -23.834 -13.885 16.489 1.00 98.00 419 ALA A CA 1
ATOM 3159 C C . ALA A 1 419 ? -24.121 -13.165 17.821 1.00 98.00 419 ALA A C 1
ATOM 3161 O O . ALA A 1 419 ? -25.258 -13.137 18.303 1.00 98.00 419 ALA A O 1
ATOM 3162 N N . THR A 1 420 ? -23.091 -12.549 18.399 1.00 97.12 420 THR A N 1
ATOM 3163 C CA . THR A 1 420 ? -23.200 -11.629 19.539 1.00 97.12 420 THR A CA 1
ATOM 3164 C C . THR A 1 420 ? -23.424 -10.215 19.013 1.00 97.12 420 THR A C 1
ATOM 3166 O O . THR A 1 420 ? -22.558 -9.649 18.347 1.00 97.12 420 THR A O 1
ATOM 3169 N N . LEU A 1 421 ? -24.599 -9.656 19.296 1.00 94.25 421 LEU A N 1
ATOM 3170 C CA . LEU A 1 421 ? -25.061 -8.375 18.770 1.00 94.25 421 LEU A CA 1
ATOM 3171 C C . LEU A 1 421 ? -24.763 -7.228 19.746 1.00 94.25 421 LEU A C 1
ATOM 3173 O O . LEU A 1 421 ? -25.171 -7.267 20.911 1.00 94.25 421 LEU A O 1
ATOM 3177 N N . GLY A 1 422 ? -24.142 -6.184 19.213 1.00 87.44 422 GLY A N 1
ATOM 3178 C CA . GLY A 1 422 ? -23.825 -4.910 19.850 1.00 87.44 422 GLY A CA 1
ATOM 3179 C C . GLY A 1 422 ? -23.570 -3.860 18.765 1.00 87.44 422 GLY A C 1
ATOM 3180 O O . GLY A 1 422 ? -23.820 -4.127 17.586 1.00 87.44 422 GLY A O 1
ATOM 3181 N N . GLY A 1 423 ? -23.111 -2.666 19.145 1.00 87.62 423 GLY A N 1
ATOM 3182 C CA . GLY A 1 423 ? -22.993 -1.539 18.214 1.00 87.62 423 GLY A CA 1
ATOM 3183 C C . GLY A 1 423 ? -24.347 -1.091 17.641 1.00 87.62 423 GLY A C 1
ATOM 3184 O O . GLY A 1 423 ? -25.406 -1.359 18.215 1.00 87.62 423 GLY A O 1
ATOM 3185 N N . THR A 1 424 ? -24.316 -0.410 16.498 1.00 89.12 424 THR A N 1
ATOM 3186 C CA . THR A 1 424 ? -25.484 0.221 15.855 1.00 89.12 424 THR A CA 1
ATOM 3187 C C . THR A 1 424 ? -25.731 -0.323 14.440 1.00 89.12 424 THR A C 1
ATOM 3189 O O . THR A 1 424 ? -24.881 -1.002 13.864 1.00 89.12 424 THR A O 1
ATOM 3192 N N . ILE A 1 425 ? -26.900 -0.026 13.860 1.00 89.38 425 ILE A N 1
ATOM 3193 C CA . ILE A 1 425 ? -27.203 -0.299 12.443 1.00 89.38 425 ILE A CA 1
ATOM 3194 C C . ILE A 1 425 ? -27.365 1.022 11.689 1.00 89.38 425 ILE A C 1
ATOM 3196 O O . ILE A 1 425 ? -28.162 1.873 12.096 1.00 89.38 425 ILE A O 1
ATOM 3200 N N . SER A 1 426 ? -26.667 1.144 10.561 1.00 89.12 426 SER A N 1
ATOM 3201 C CA . SER A 1 426 ? -26.898 2.164 9.536 1.00 89.12 426 SER A CA 1
ATOM 3202 C C . SER A 1 426 ? -27.761 1.581 8.414 1.00 89.12 426 SER A C 1
ATOM 3204 O O . SER A 1 426 ? -27.640 0.402 8.090 1.00 89.12 426 SER A O 1
ATOM 3206 N N . LEU A 1 427 ? -28.653 2.394 7.842 1.00 87.19 427 LEU A N 1
ATOM 3207 C CA . LEU A 1 427 ? -29.556 1.988 6.761 1.00 87.19 427 LEU A CA 1
ATOM 3208 C C . LEU A 1 427 ? -29.487 2.981 5.600 1.00 87.19 427 LEU A C 1
ATOM 3210 O O . LEU A 1 427 ? -29.748 4.174 5.792 1.00 87.19 427 LEU A O 1
ATOM 3214 N N . SER A 1 428 ? -29.240 2.471 4.399 1.00 82.44 428 SER A N 1
ATOM 3215 C CA . SER A 1 428 ? -29.246 3.216 3.137 1.00 82.44 428 SER A CA 1
ATOM 3216 C C . SER A 1 428 ? -30.257 2.618 2.135 1.00 82.44 428 SER A C 1
ATOM 3218 O O . SER A 1 428 ? -31.087 1.769 2.481 1.00 82.44 428 SER A O 1
ATOM 3220 N N . GLY A 1 429 ? -30.330 3.171 0.922 1.00 71.75 429 GLY A N 1
ATOM 3221 C CA . GLY A 1 429 ? -31.313 2.764 -0.088 1.00 71.75 429 GLY A CA 1
ATOM 3222 C C . GLY A 1 429 ? -32.729 3.362 0.058 1.00 71.75 429 GLY A C 1
ATOM 3223 O O . GLY A 1 429 ? -32.959 4.420 0.653 1.00 71.75 429 GLY A O 1
ATOM 3224 N N . SER A 1 430 ? -33.719 2.724 -0.581 1.00 62.62 430 SER A N 1
ATOM 3225 C CA . SER A 1 430 ? -35.059 3.292 -0.808 1.00 62.62 430 SER A CA 1
ATOM 3226 C C . SER A 1 430 ? -36.107 2.805 0.197 1.00 62.62 430 SER A C 1
ATOM 3228 O O . SER A 1 430 ? -36.880 1.881 -0.059 1.00 62.62 430 SER A O 1
ATOM 3230 N N . THR A 1 431 ? -36.237 3.527 1.309 1.00 59.31 431 THR A N 1
ATOM 3231 C CA . THR A 1 431 ? -37.177 3.245 2.418 1.00 59.31 431 THR A CA 1
ATOM 3232 C C . THR A 1 431 ? -38.673 3.464 2.105 1.00 59.31 431 THR A C 1
ATOM 3234 O O . THR A 1 431 ? -39.511 3.486 3.008 1.00 59.31 431 THR A O 1
ATOM 3237 N N . ASN A 1 432 ? -39.055 3.576 0.827 1.00 57.41 432 ASN A N 1
ATOM 3238 C CA . ASN A 1 432 ? -40.446 3.766 0.381 1.00 57.41 432 ASN A CA 1
ATOM 3239 C C . ASN A 1 432 ? -41.349 2.524 0.583 1.00 57.41 432 ASN A C 1
ATOM 3241 O O . ASN A 1 432 ? -42.559 2.598 0.343 1.00 57.41 432 ASN A O 1
ATOM 3245 N N . GLY A 1 433 ? -40.786 1.394 1.031 1.00 56.19 433 GLY A N 1
ATOM 3246 C CA . GLY A 1 433 ? -41.477 0.141 1.365 1.00 56.19 433 GLY A CA 1
ATOM 3247 C C . GLY A 1 433 ? -42.361 0.225 2.617 1.00 56.19 433 GLY A C 1
ATOM 3248 O O . GLY A 1 433 ? -42.138 -0.478 3.601 1.00 56.19 433 GLY A O 1
ATOM 3249 N N . HIS A 1 434 ? -43.389 1.076 2.596 1.00 58.94 434 HIS A N 1
ATOM 3250 C CA . HIS A 1 434 ? -44.360 1.213 3.684 1.00 58.94 434 HIS A CA 1
ATOM 3251 C C . HIS A 1 434 ? -45.001 -0.136 4.063 1.00 58.94 434 HIS A C 1
ATOM 3253 O O . HIS A 1 434 ? -45.800 -0.689 3.306 1.00 58.94 434 HIS A O 1
ATOM 3259 N N . GLY A 1 435 ? -44.702 -0.628 5.268 1.00 63.44 435 GLY A N 1
ATOM 3260 C CA . GLY A 1 435 ? -45.258 -1.871 5.813 1.00 63.44 435 GLY A CA 1
ATOM 3261 C C . GLY A 1 435 ? -44.571 -3.154 5.337 1.00 63.44 435 GLY A C 1
ATOM 3262 O O . GLY A 1 435 ? -45.165 -4.223 5.468 1.00 63.44 435 GLY A O 1
ATOM 3263 N N . GLN A 1 436 ? -43.364 -3.056 4.775 1.00 76.75 436 GLN A N 1
ATOM 3264 C CA . GLN A 1 436 ? -42.521 -4.211 4.461 1.00 76.75 436 GLN A CA 1
ATOM 3265 C C . GLN A 1 436 ? -41.636 -4.626 5.652 1.00 76.75 436 GLN A C 1
ATOM 3267 O O . GLN A 1 436 ? -41.511 -3.911 6.655 1.00 76.75 436 GLN A O 1
ATOM 3272 N N . SER A 1 437 ? -41.046 -5.813 5.512 1.00 85.94 437 SER A N 1
ATOM 3273 C CA . SER A 1 437 ? -40.104 -6.415 6.449 1.00 85.94 437 SER A CA 1
ATOM 3274 C C . SER A 1 437 ? -38.964 -7.057 5.660 1.00 85.94 437 SER A C 1
ATOM 3276 O O . SER A 1 437 ? -39.227 -7.713 4.653 1.00 85.94 437 SER A O 1
ATOM 3278 N N . TRP A 1 438 ? -37.736 -6.918 6.148 1.00 89.31 438 TRP A N 1
ATOM 3279 C CA . TRP A 1 438 ? -36.503 -7.339 5.483 1.00 89.31 438 TRP A CA 1
ATOM 3280 C C . TRP A 1 438 ? -35.717 -8.290 6.389 1.00 89.31 438 TRP A C 1
ATOM 3282 O O . TRP A 1 438 ? -35.653 -8.070 7.602 1.00 89.31 438 TRP A O 1
ATOM 3292 N N . ILE A 1 439 ? -35.142 -9.360 5.838 1.00 90.69 439 ILE A N 1
ATOM 3293 C CA . ILE A 1 439 ? -34.275 -10.274 6.596 1.00 90.69 439 ILE A CA 1
ATOM 3294 C C . ILE A 1 439 ? -32.852 -9.744 6.467 1.00 90.69 439 ILE A C 1
ATOM 3296 O O . ILE A 1 439 ? -32.244 -9.896 5.418 1.00 90.69 439 ILE A O 1
ATOM 3300 N N . ILE A 1 440 ? -32.349 -9.134 7.538 1.00 92.88 440 ILE A N 1
ATOM 3301 C CA . ILE A 1 440 ? -31.055 -8.437 7.537 1.00 92.88 440 ILE A CA 1
ATOM 3302 C C . ILE A 1 440 ? -29.894 -9.319 8.008 1.00 92.88 440 ILE A C 1
ATOM 3304 O O . ILE A 1 440 ? -28.734 -9.037 7.724 1.00 92.88 440 ILE A O 1
ATOM 3308 N N . MET A 1 441 ? -30.187 -10.389 8.754 1.00 96.69 441 MET A N 1
ATOM 3309 C CA . MET A 1 441 ? -29.160 -11.308 9.243 1.00 96.69 441 MET A CA 1
ATOM 3310 C C . MET A 1 441 ? -29.729 -12.698 9.534 1.00 96.69 441 MET A C 1
ATOM 3312 O O . MET A 1 441 ? -30.858 -12.831 10.021 1.00 96.69 441 MET A O 1
ATOM 3316 N N . SER A 1 442 ? -28.920 -13.732 9.315 1.00 97.69 442 SER A N 1
ATOM 3317 C CA . SER A 1 442 ? -29.162 -15.090 9.813 1.00 97.69 442 SER A CA 1
ATOM 3318 C C . SER A 1 442 ? -27.966 -15.599 10.611 1.00 97.69 442 SER A C 1
ATOM 3320 O O . SER A 1 442 ? -26.836 -15.368 10.195 1.00 97.69 442 SER A O 1
ATOM 3322 N N . ALA A 1 443 ? -28.215 -16.315 11.708 1.00 98.00 443 ALA A N 1
ATOM 3323 C CA . ALA A 1 443 ? -27.180 -16.952 12.524 1.00 98.00 443 ALA A CA 1
ATOM 3324 C C . ALA A 1 443 ? -27.664 -18.289 13.096 1.00 98.00 443 ALA A C 1
ATOM 3326 O O . ALA A 1 443 ? -28.871 -18.501 13.261 1.00 98.00 443 ALA A O 1
ATOM 3327 N N . ASP A 1 444 ? -26.736 -19.174 13.463 1.00 97.88 444 ASP A N 1
ATOM 3328 C CA . ASP A 1 444 ? -27.064 -20.452 14.109 1.00 97.88 444 ASP A CA 1
ATOM 3329 C C . ASP A 1 444 ? -27.716 -20.219 15.487 1.00 97.88 444 ASP A C 1
ATOM 3331 O O . ASP A 1 444 ? -28.632 -20.932 15.908 1.00 97.88 444 ASP A O 1
ATOM 3335 N N . SER A 1 445 ? -27.298 -19.143 16.165 1.00 97.31 445 SER A N 1
ATOM 3336 C CA . SER A 1 445 ? -27.987 -18.542 17.311 1.00 97.31 445 SER A CA 1
ATOM 3337 C C . SER A 1 445 ? -27.536 -17.093 17.539 1.00 97.31 445 SER A C 1
ATOM 3339 O O . SER A 1 445 ? -26.478 -16.692 17.064 1.00 97.31 445 SER A O 1
ATOM 3341 N N . PHE A 1 446 ? -28.320 -16.318 18.297 1.00 96.75 446 PHE A N 1
ATOM 3342 C CA . PHE A 1 446 ? -28.013 -14.922 18.637 1.00 96.75 446 PHE A CA 1
ATOM 3343 C C . PHE A 1 446 ? -27.897 -14.700 20.147 1.00 96.75 446 PHE A C 1
ATOM 3345 O O . PHE A 1 446 ? -28.580 -15.365 20.934 1.00 96.75 446 PHE A O 1
ATOM 3352 N N . SER A 1 447 ? -27.102 -13.708 20.542 1.00 95.75 447 SER A N 1
ATOM 3353 C CA . SER A 1 447 ? -27.142 -13.078 21.866 1.00 95.75 447 SER A CA 1
ATOM 3354 C C . SER A 1 447 ? -26.973 -11.556 21.751 1.00 95.75 447 SER A C 1
ATOM 3356 O O . SER A 1 447 ? -26.633 -11.048 20.688 1.00 95.75 447 SER A O 1
ATOM 3358 N N . GLY A 1 448 ? -27.244 -10.810 22.826 1.00 92.19 448 GLY A N 1
ATOM 3359 C CA . GLY A 1 448 ? -27.165 -9.343 22.811 1.00 92.19 448 GLY A CA 1
ATOM 3360 C C . GLY A 1 448 ? -28.297 -8.660 22.028 1.00 92.19 448 GLY A C 1
ATOM 3361 O O . GLY A 1 448 ? -29.367 -9.236 21.818 1.00 92.19 448 GLY A O 1
ATOM 3362 N N . SER A 1 449 ? -28.070 -7.402 21.650 1.00 88.25 449 SER A N 1
ATOM 3363 C CA . SER A 1 449 ? -28.977 -6.575 20.844 1.00 88.25 449 SER A CA 1
ATOM 3364 C C . SER A 1 449 ? -28.252 -5.326 20.343 1.00 88.25 449 SER A C 1
ATOM 3366 O O . SER A 1 449 ? -27.501 -4.728 21.109 1.00 88.25 449 SER A O 1
ATOM 3368 N N . PHE A 1 450 ? -28.553 -4.879 19.124 1.00 86.94 450 PHE A N 1
ATOM 3369 C CA . PHE A 1 450 ? -28.110 -3.573 18.625 1.00 86.94 450 PHE A CA 1
ATOM 3370 C C . PHE A 1 450 ? -28.662 -2.412 19.459 1.00 86.94 450 PHE A C 1
ATOM 3372 O O . PHE A 1 450 ? -29.826 -2.440 19.874 1.00 86.94 450 PHE A O 1
ATOM 3379 N N . ASP A 1 451 ? -27.862 -1.359 19.607 1.00 82.44 451 ASP A N 1
ATOM 3380 C CA . ASP A 1 451 ? -28.329 -0.033 20.003 1.00 82.44 451 ASP A CA 1
ATOM 3381 C C . ASP A 1 451 ? -28.965 0.645 18.776 1.00 82.44 451 ASP A C 1
ATOM 3383 O O . ASP A 1 451 ? -28.303 1.261 17.939 1.00 82.44 451 ASP A O 1
ATOM 3387 N N . PHE A 1 452 ? -30.267 0.409 18.590 1.00 74.19 452 PHE A N 1
ATOM 3388 C CA . PHE A 1 452 ? -31.007 0.809 17.392 1.00 74.19 452 PHE A CA 1
ATOM 3389 C C . PHE A 1 452 ? -32.238 1.655 17.741 1.00 74.19 452 PHE A C 1
ATOM 3391 O O . PHE A 1 452 ? -33.350 1.145 17.908 1.00 74.19 452 PHE A O 1
ATOM 3398 N N . GLU A 1 453 ? -32.053 2.975 17.805 1.00 63.62 453 GLU A N 1
ATOM 3399 C CA . GLU A 1 453 ? -33.141 3.944 17.980 1.00 63.62 453 GLU A CA 1
ATOM 3400 C C . GLU A 1 453 ? -33.628 4.519 16.637 1.00 63.62 453 GLU A C 1
ATOM 3402 O O . GLU A 1 453 ? -33.286 5.636 16.247 1.00 63.62 453 GLU A O 1
ATOM 3407 N N . SER A 1 454 ? -34.501 3.786 15.935 1.00 71.31 454 SER A N 1
ATOM 3408 C CA . SER A 1 454 ? -35.234 4.326 14.781 1.00 71.31 454 SER A CA 1
ATOM 3409 C C . SER A 1 454 ? -36.716 4.566 15.100 1.00 71.31 454 SER A C 1
ATOM 3411 O O . SER A 1 454 ? -37.423 3.635 15.481 1.00 71.31 454 SER A O 1
ATOM 3413 N N . PRO A 1 455 ? -37.268 5.776 14.873 1.00 69.00 455 PRO A N 1
ATOM 3414 C CA . PRO A 1 455 ? -38.701 6.032 15.031 1.00 69.00 455 PRO A CA 1
ATOM 3415 C C . PRO A 1 455 ? -39.553 5.455 13.885 1.00 69.00 455 PRO A C 1
ATOM 3417 O O . PRO A 1 455 ? -40.770 5.628 13.900 1.00 69.00 455 PRO A O 1
ATOM 3420 N N . GLN A 1 456 ? -38.929 4.844 12.871 1.00 78.81 456 GLN A N 1
ATOM 3421 C CA . GLN A 1 456 ? -39.586 4.299 11.677 1.00 78.81 456 GLN A CA 1
ATOM 3422 C C . GLN A 1 456 ? -39.450 2.780 11.544 1.00 78.81 456 GLN A C 1
ATOM 3424 O O . GLN A 1 456 ? -40.253 2.179 10.828 1.00 78.81 456 GLN A O 1
ATOM 3429 N N . PHE A 1 457 ? -38.475 2.167 12.219 1.00 84.81 457 PHE A N 1
ATOM 3430 C CA . PHE A 1 457 ? -38.133 0.755 12.076 1.00 84.81 457 PHE A CA 1
ATOM 3431 C C . PHE A 1 457 ? -38.000 0.057 13.432 1.00 84.81 457 PHE A C 1
ATOM 3433 O O . PHE A 1 457 ? -37.664 0.678 14.435 1.00 84.81 457 PHE A O 1
ATOM 3440 N N . SER A 1 458 ? -38.233 -1.252 13.458 1.00 87.31 458 SER A N 1
ATOM 3441 C CA . SER A 1 458 ? -37.989 -2.106 14.623 1.00 87.31 458 SER A CA 1
ATOM 3442 C C . SER A 1 458 ? -37.406 -3.451 14.200 1.00 87.31 458 SER A C 1
ATOM 3444 O O . SER A 1 458 ? -37.635 -3.907 13.083 1.00 87.31 458 SER A O 1
ATOM 3446 N N . ILE A 1 459 ? -36.648 -4.099 15.085 1.00 89.62 459 ILE A N 1
ATOM 3447 C CA . ILE A 1 459 ? -36.002 -5.388 14.808 1.00 89.62 459 ILE A CA 1
ATOM 3448 C C . ILE A 1 459 ? -36.671 -6.479 15.647 1.00 89.62 459 ILE A C 1
ATOM 3450 O O . ILE A 1 459 ? -36.937 -6.290 16.835 1.00 89.62 459 ILE A O 1
ATOM 3454 N N . THR A 1 460 ? -36.936 -7.636 15.039 1.00 90.56 460 THR A N 1
ATOM 3455 C CA . THR A 1 460 ? -37.394 -8.840 15.746 1.00 90.56 460 THR A CA 1
ATOM 3456 C C . THR A 1 460 ? -36.504 -10.029 15.423 1.00 90.56 460 THR A C 1
ATOM 3458 O O . THR A 1 460 ? -36.263 -10.307 14.248 1.00 90.56 460 THR A O 1
ATOM 3461 N N . GLN A 1 461 ? -36.124 -10.795 16.441 1.00 91.69 461 GLN A N 1
ATOM 3462 C CA . GLN A 1 461 ? -35.503 -12.103 16.262 1.00 91.69 461 GLN A CA 1
ATOM 3463 C C . GLN A 1 461 ? -36.575 -13.199 16.152 1.00 91.69 461 GLN A C 1
ATOM 3465 O O . GLN A 1 461 ? -37.410 -13.351 17.043 1.00 91.69 461 GLN A O 1
ATOM 3470 N N . ASN A 1 462 ? -36.524 -13.993 15.083 1.00 90.12 462 ASN A N 1
ATOM 3471 C CA . ASN A 1 462 ? -37.404 -15.135 14.832 1.00 90.12 462 ASN A CA 1
ATOM 3472 C C . ASN A 1 462 ? -36.565 -16.412 14.677 1.00 90.12 462 ASN A C 1
ATOM 3474 O O . ASN A 1 462 ? -36.298 -16.875 13.569 1.00 90.12 462 ASN A O 1
ATOM 3478 N N . GLY A 1 463 ? -36.126 -16.978 15.805 1.00 92.06 463 GLY A N 1
ATOM 3479 C CA . GLY A 1 463 ? -35.208 -18.120 15.820 1.00 92.06 463 GLY A CA 1
ATOM 3480 C C . GLY A 1 463 ? -33.830 -17.724 15.287 1.00 92.06 463 GLY A C 1
ATOM 3481 O O . GLY A 1 463 ? -33.136 -16.932 15.925 1.00 92.06 463 GLY A O 1
ATOM 3482 N N . ASN A 1 464 ? -33.486 -18.260 14.116 1.00 94.56 464 ASN A N 1
ATOM 3483 C CA . ASN A 1 464 ? -32.200 -18.107 13.427 1.00 94.56 464 ASN A CA 1
ATOM 3484 C C . ASN A 1 464 ? -32.161 -16.905 12.461 1.00 94.56 464 ASN A C 1
ATOM 3486 O O . ASN A 1 464 ? -31.197 -16.749 11.720 1.00 94.56 464 ASN A O 1
ATOM 3490 N N . LEU A 1 465 ? -33.192 -16.050 12.460 1.00 96.19 465 LEU A N 1
ATOM 3491 C CA . LEU A 1 465 ? -33.284 -14.858 11.608 1.00 96.19 465 LEU A CA 1
ATOM 3492 C C . LEU A 1 465 ? -33.502 -13.586 12.436 1.00 96.19 465 LEU A C 1
ATOM 3494 O O . LEU A 1 465 ? -34.329 -13.579 13.354 1.00 96.19 465 LEU A O 1
ATOM 3498 N N . LEU A 1 466 ? -32.847 -12.494 12.045 1.00 94.44 466 LEU A N 1
ATOM 3499 C CA . LEU A 1 466 ? -33.213 -11.129 12.421 1.00 94.44 466 LEU A CA 1
ATOM 3500 C C . LEU A 1 466 ? -33.976 -10.473 11.274 1.00 94.44 466 LEU A C 1
ATOM 3502 O O . LEU A 1 466 ? -33.558 -10.499 10.116 1.00 94.44 466 LEU A O 1
ATOM 3506 N N . THR A 1 467 ? -35.114 -9.876 11.608 1.00 92.00 467 THR A N 1
ATOM 3507 C CA . THR A 1 467 ? -35.993 -9.207 10.649 1.00 92.00 467 THR A CA 1
ATOM 3508 C C . THR A 1 467 ? -36.181 -7.753 11.057 1.00 92.00 467 THR A C 1
ATOM 3510 O O . THR A 1 467 ? -36.640 -7.483 12.169 1.00 92.00 467 THR A O 1
ATOM 3513 N N . LEU A 1 468 ? -35.855 -6.835 10.151 1.00 90.25 468 LEU A N 1
ATOM 3514 C CA . LEU A 1 468 ? -36.181 -5.416 10.241 1.00 90.25 468 LEU A CA 1
ATOM 3515 C C . LEU A 1 468 ? -37.624 -5.209 9.758 1.00 90.25 468 LEU A C 1
ATOM 3517 O O . LEU A 1 468 ? -38.014 -5.752 8.729 1.00 90.25 468 LEU A O 1
ATOM 3521 N N . HIS A 1 469 ? -38.423 -4.422 10.471 1.00 86.94 469 HIS A N 1
ATOM 3522 C CA . HIS A 1 469 ? -39.818 -4.125 10.133 1.00 86.94 469 HIS A CA 1
ATOM 3523 C C . HIS A 1 469 ? -40.038 -2.628 10.040 1.00 86.94 469 HIS A C 1
ATOM 3525 O O . HIS A 1 469 ? -39.616 -1.884 10.925 1.00 86.94 469 HIS A O 1
ATOM 3531 N N . TRP A 1 470 ? -40.785 -2.188 9.031 1.00 81.62 470 TRP A N 1
ATOM 3532 C CA . TRP A 1 470 ? -41.284 -0.820 8.986 1.00 81.62 470 TRP A CA 1
ATOM 3533 C C . TRP A 1 470 ? -42.420 -0.630 10.009 1.00 81.62 470 TRP A C 1
ATOM 3535 O O . TRP A 1 470 ? -43.514 -1.176 9.856 1.00 81.62 470 TRP A O 1
ATOM 3545 N N . ALA A 1 471 ? -42.171 0.164 11.051 1.00 70.00 471 ALA A N 1
ATOM 3546 C CA . ALA A 1 471 ? -43.129 0.498 12.111 1.00 70.00 471 ALA A CA 1
ATOM 3547 C C . ALA A 1 471 ? -43.940 1.777 11.812 1.00 70.00 471 ALA A C 1
ATOM 3549 O O . ALA A 1 471 ? -45.044 1.959 12.332 1.00 70.00 471 ALA A O 1
ATOM 3550 N N . GLY A 1 472 ? -43.408 2.644 10.945 1.00 64.75 472 GLY A N 1
ATOM 3551 C CA . GLY A 1 472 ? -44.034 3.893 10.518 1.00 64.75 472 GLY A CA 1
ATOM 3552 C C . GLY A 1 472 ? -43.970 5.034 11.531 1.00 64.75 472 GLY A C 1
ATOM 3553 O O . GLY A 1 472 ? -43.544 4.876 12.669 1.00 64.75 472 GLY A O 1
ATOM 3554 N N . PHE A 1 473 ? -44.380 6.231 11.102 1.00 60.84 473 PHE A N 1
ATOM 3555 C CA . PHE A 1 473 ? -44.307 7.423 11.948 1.00 60.84 473 PHE A CA 1
ATOM 3556 C C . PHE A 1 473 ? -45.289 7.341 13.125 1.00 60.84 473 PHE A C 1
ATOM 3558 O O . PHE A 1 473 ? -46.506 7.423 12.937 1.00 60.84 473 PHE A O 1
ATOM 3565 N N . LEU A 1 474 ? -44.760 7.299 14.350 1.00 47.78 474 LEU A N 1
ATOM 3566 C CA . LEU A 1 474 ? -45.528 7.542 15.572 1.00 47.78 474 LEU A CA 1
ATOM 3567 C C . LEU A 1 474 ? -46.100 8.972 15.576 1.00 47.78 474 LEU A C 1
ATOM 3569 O O . LEU A 1 474 ? -45.457 9.927 16.015 1.00 47.78 474 LEU A O 1
ATOM 3573 N N . GLN A 1 475 ? -47.346 9.131 15.119 1.00 41.31 475 GLN A N 1
ATOM 3574 C CA . GLN A 1 475 ? -48.117 10.345 15.380 1.00 41.31 475 GLN A CA 1
ATOM 3575 C C . GLN A 1 475 ? -48.399 10.451 16.882 1.00 41.31 475 GLN A C 1
ATOM 3577 O O . GLN A 1 475 ? -49.198 9.693 17.435 1.00 41.31 475 GLN A O 1
ATOM 3582 N N . ALA A 1 476 ? -47.784 11.436 17.539 1.00 38.16 476 ALA A N 1
ATOM 3583 C CA . ALA A 1 476 ? -48.198 11.845 18.874 1.00 38.16 476 ALA A CA 1
ATOM 3584 C C . ALA A 1 476 ? -49.690 12.255 18.851 1.00 38.16 476 ALA A C 1
ATOM 3586 O O . ALA A 1 476 ? -50.102 12.964 17.924 1.00 38.16 476 ALA A O 1
ATOM 3587 N N . PRO A 1 477 ? -50.518 11.858 19.839 1.00 37.97 477 PRO A N 1
ATOM 3588 C CA . PRO A 1 477 ? -51.941 12.178 19.818 1.00 37.97 477 PRO A CA 1
ATOM 3589 C C . PRO A 1 477 ? -52.146 13.688 19.965 1.00 37.97 477 PRO A C 1
ATOM 3591 O O . PRO A 1 477 ? -51.839 14.258 21.012 1.00 37.97 477 PRO A O 1
ATOM 3594 N N . VAL A 1 478 ? -52.693 14.339 18.936 1.00 38.31 478 VAL A N 1
ATOM 3595 C CA . VAL A 1 478 ? -53.118 15.742 19.021 1.00 38.31 478 VAL A CA 1
ATOM 3596 C C . VAL A 1 478 ? -54.395 15.806 19.870 1.00 38.31 478 VAL A C 1
ATOM 3598 O O . VAL A 1 478 ? -55.407 15.235 19.456 1.00 38.31 478 VAL A O 1
ATOM 3601 N N . PRO A 1 479 ? -54.407 16.475 21.039 1.00 37.41 479 PRO A N 1
ATOM 3602 C CA . PRO A 1 479 ? -55.622 16.604 21.837 1.00 37.41 479 PRO A CA 1
ATOM 3603 C C . PRO A 1 479 ? -56.600 17.577 21.170 1.00 37.41 479 PRO A C 1
ATOM 3605 O O . PRO A 1 479 ? -56.193 18.641 20.698 1.00 37.41 479 PRO A O 1
ATOM 3608 N N . GLU A 1 480 ? -57.897 17.258 21.174 1.00 37.03 480 GLU A N 1
ATOM 3609 C CA . GLU A 1 480 ? -58.925 18.198 20.710 1.00 37.03 480 GLU A CA 1
ATOM 3610 C C . GLU A 1 480 ? -58.924 19.502 21.541 1.00 37.03 480 GLU A C 1
ATOM 3612 O O . GLU A 1 480 ? -58.692 19.471 22.756 1.00 37.03 480 GLU A O 1
ATOM 3617 N N . PRO A 1 481 ? -59.212 20.666 20.925 1.00 40.47 481 PRO A N 1
ATOM 3618 C CA . PRO A 1 481 ? -59.089 21.964 21.581 1.00 40.47 481 PRO A CA 1
ATOM 3619 C C . PRO A 1 481 ? -60.260 22.253 22.536 1.00 40.47 481 PRO A C 1
ATOM 3621 O O . PRO A 1 481 ? -61.201 22.980 22.208 1.00 40.47 481 PRO A O 1
ATOM 3624 N N . ALA A 1 482 ? -60.176 21.739 23.764 1.00 38.00 482 ALA A N 1
ATOM 3625 C CA . ALA A 1 482 ? -61.050 22.151 24.858 1.00 38.00 482 ALA A CA 1
ATOM 3626 C C . ALA A 1 482 ? -60.659 23.552 25.374 1.00 38.00 482 ALA A C 1
ATOM 3628 O O . ALA A 1 482 ? -59.564 23.782 25.884 1.00 38.00 482 ALA A O 1
ATOM 3629 N N . THR A 1 483 ? -61.592 24.493 25.238 1.00 45.22 483 THR A N 1
ATOM 3630 C CA . THR A 1 483 ? -61.510 25.918 25.603 1.00 45.22 483 THR A CA 1
ATOM 3631 C C . THR A 1 483 ? -60.759 26.237 26.908 1.00 45.22 483 THR A C 1
ATOM 3633 O O . THR A 1 483 ? -61.226 25.877 27.990 1.00 45.22 483 THR A O 1
ATOM 3636 N N . ILE A 1 484 ? -59.693 27.046 26.830 1.00 33.62 484 ILE A N 1
ATOM 3637 C CA . ILE A 1 484 ? -59.061 27.683 28.000 1.00 33.62 484 ILE A CA 1
ATOM 3638 C C . ILE A 1 484 ? -59.440 29.168 28.049 1.00 33.62 484 ILE A C 1
ATOM 3640 O O . ILE A 1 484 ? -59.138 29.945 27.144 1.00 33.62 484 ILE A O 1
ATOM 3644 N N . SER A 1 485 ? -60.102 29.569 29.135 1.00 36.72 485 SER A N 1
ATOM 3645 C CA . SER A 1 485 ? -60.451 30.962 29.433 1.00 36.72 485 SER A CA 1
ATOM 3646 C C . SER A 1 485 ? -59.238 31.781 29.888 1.00 36.72 485 SER A C 1
ATOM 3648 O O . SER A 1 485 ? -58.365 31.276 30.594 1.00 36.72 485 SER A O 1
ATOM 3650 N N . ALA A 1 486 ? -59.221 33.071 29.551 1.00 34.94 486 ALA A N 1
ATOM 3651 C CA . ALA A 1 486 ? -58.095 33.980 29.766 1.00 34.94 486 ALA A CA 1
ATOM 3652 C C . ALA A 1 486 ? -57.809 34.329 31.247 1.00 34.94 486 ALA A C 1
ATOM 3654 O O . ALA A 1 486 ? -58.108 35.435 31.683 1.00 34.94 486 ALA A O 1
ATOM 3655 N N . PHE A 1 487 ? -57.190 33.414 32.004 1.00 38.16 487 PHE A N 1
ATOM 3656 C CA . PHE A 1 487 ? -56.532 33.700 33.295 1.00 38.16 487 PHE A CA 1
ATOM 3657 C C . PHE A 1 487 ? -55.369 32.728 33.622 1.00 38.16 487 PHE A C 1
ATOM 3659 O O . PHE A 1 487 ? -55.186 32.307 34.759 1.00 38.16 487 PHE A O 1
ATOM 3666 N N . ALA A 1 488 ? -54.547 32.387 32.620 1.00 32.09 488 ALA A N 1
ATOM 3667 C CA . ALA A 1 488 ? -53.307 31.608 32.801 1.00 32.09 488 ALA A CA 1
ATOM 3668 C C . ALA A 1 488 ? -52.130 32.103 31.926 1.00 32.09 488 ALA A C 1
ATOM 3670 O O . ALA A 1 488 ? -51.206 31.356 31.606 1.00 32.09 488 ALA A O 1
ATOM 3671 N N . LEU A 1 489 ? -52.139 33.382 31.531 1.00 31.75 489 LEU A N 1
ATOM 3672 C CA . LEU A 1 489 ? -51.126 33.974 30.650 1.00 31.75 489 LEU A CA 1
ATOM 3673 C C . LEU A 1 489 ? -49.884 34.457 31.431 1.00 31.75 489 LEU A C 1
ATOM 3675 O O . LEU A 1 489 ? -49.603 35.651 31.453 1.00 31.75 489 LEU A O 1
ATOM 3679 N N . CYS A 1 490 ? -49.165 33.548 32.104 1.00 31.94 490 CYS A N 1
ATOM 3680 C CA . CYS A 1 490 ? -47.853 33.878 32.695 1.00 31.94 490 CYS A CA 1
ATOM 3681 C C . CYS A 1 490 ? -46.914 32.695 33.028 1.00 31.94 490 CYS A C 1
ATOM 3683 O O . CYS A 1 490 ? -45.840 32.939 33.569 1.00 31.94 490 CYS A O 1
ATOM 3685 N N . ALA A 1 491 ? -47.276 31.436 32.734 1.00 31.94 491 ALA A N 1
ATOM 3686 C CA . ALA A 1 491 ? -46.497 30.259 33.171 1.00 31.94 491 ALA A CA 1
ATOM 3687 C C . ALA A 1 491 ? -46.187 29.214 32.073 1.00 31.94 491 ALA A C 1
ATOM 3689 O O . ALA A 1 491 ? -45.700 28.136 32.389 1.00 31.94 491 ALA A O 1
ATOM 3690 N N . PHE A 1 492 ? -46.458 29.508 30.793 1.00 29.94 492 PHE A N 1
ATOM 3691 C CA . PHE A 1 492 ? -46.371 28.523 29.695 1.00 29.94 492 PHE A CA 1
ATOM 3692 C C . PHE A 1 492 ? -45.610 29.019 28.444 1.00 29.94 492 PHE A C 1
ATOM 3694 O O . PHE A 1 492 ? -45.889 28.598 27.327 1.00 29.94 492 PHE A O 1
ATOM 3701 N N . VAL A 1 493 ? -44.634 29.920 28.621 1.00 30.59 493 VAL A N 1
ATOM 3702 C CA . VAL A 1 493 ? -43.822 30.510 27.523 1.00 30.59 493 VAL A CA 1
ATOM 3703 C C . VAL A 1 493 ? -42.324 30.154 27.646 1.00 30.59 493 VAL A C 1
ATOM 3705 O O . VAL A 1 493 ? -41.485 30.711 26.952 1.00 30.59 493 VAL A O 1
ATOM 3708 N N . LEU A 1 494 ? -41.959 29.203 28.519 1.00 28.58 494 LEU A N 1
ATOM 3709 C CA . LEU A 1 494 ? -40.555 28.905 28.860 1.00 28.58 494 LEU A CA 1
ATOM 3710 C C . LEU A 1 494 ? -40.015 27.539 28.388 1.00 28.58 494 LEU A C 1
ATOM 3712 O O . LEU A 1 494 ? -38.888 27.206 28.733 1.00 28.58 494 LEU A O 1
ATOM 3716 N N . VAL A 1 495 ? -40.779 26.753 27.613 1.00 31.73 495 VAL A N 1
ATOM 3717 C CA . VAL A 1 495 ? -40.369 25.378 27.223 1.00 31.73 495 VAL A CA 1
ATOM 3718 C C . VAL A 1 495 ? -40.420 25.092 25.710 1.00 31.73 495 VAL A C 1
ATOM 3720 O O . VAL A 1 495 ? -39.673 24.244 25.240 1.00 31.73 495 VAL A O 1
ATOM 3723 N N . LEU A 1 496 ? -41.227 25.802 24.912 1.00 30.56 496 LEU A N 1
ATOM 3724 C CA . LEU A 1 496 ? -41.448 25.474 23.488 1.00 30.56 496 LEU A CA 1
ATOM 3725 C C . LEU A 1 496 ? -41.362 26.709 22.574 1.00 30.56 496 LEU A C 1
ATOM 3727 O O . LEU A 1 496 ? -42.358 27.123 21.992 1.00 30.56 496 LEU A O 1
ATOM 3731 N N . TRP A 1 497 ? -40.169 27.311 22.460 1.00 26.52 497 TRP A N 1
ATOM 3732 C CA . TRP A 1 497 ? -39.870 28.362 21.464 1.00 26.52 497 TRP A CA 1
ATOM 3733 C C . TRP A 1 497 ? -38.373 28.406 21.070 1.00 26.52 497 TRP A C 1
ATOM 3735 O O . TRP A 1 497 ? -37.675 29.394 21.296 1.00 26.52 497 TRP A O 1
ATOM 3745 N N . ARG A 1 498 ? -37.862 27.328 20.457 1.00 26.09 498 ARG A N 1
ATOM 3746 C CA . ARG A 1 498 ? -36.660 27.340 19.590 1.00 26.09 498 ARG A CA 1
ATOM 3747 C C . ARG A 1 498 ? -36.845 26.320 18.460 1.00 26.09 498 ARG A C 1
ATOM 3749 O O . ARG A 1 498 ? -37.316 25.224 18.738 1.00 26.09 498 ARG A O 1
ATOM 3756 N N . ARG A 1 499 ? -36.410 26.679 17.236 1.00 28.19 499 ARG A N 1
ATOM 3757 C CA . ARG A 1 499 ? -36.779 26.074 15.926 1.00 28.19 499 ARG A CA 1
ATOM 3758 C C . ARG A 1 499 ? -38.245 26.408 15.565 1.00 28.19 499 ARG A C 1
ATOM 3760 O O . ARG A 1 499 ? -39.130 26.114 16.354 1.00 28.19 499 ARG A O 1
ATOM 3767 N N . THR A 1 500 ? -38.594 27.074 14.462 1.00 25.91 500 THR A N 1
ATOM 3768 C CA . THR A 1 500 ? -37.877 27.591 13.265 1.00 25.91 500 THR A CA 1
ATOM 3769 C C . THR A 1 500 ? -38.767 28.695 12.631 1.00 25.91 500 THR A C 1
ATOM 3771 O O . THR A 1 500 ? -39.944 28.765 12.968 1.00 25.91 500 THR A O 1
ATOM 3774 N N . ALA A 1 501 ? -38.362 29.607 11.734 1.00 27.70 501 ALA A N 1
ATOM 3775 C CA . ALA A 1 501 ? -37.082 29.994 11.113 1.00 27.70 501 ALA A CA 1
ATOM 3776 C C . ALA A 1 501 ? -37.191 31.462 10.602 1.00 27.70 501 ALA A C 1
ATOM 3778 O O . ALA A 1 501 ? -38.301 31.985 10.506 1.00 27.70 501 ALA A O 1
ATOM 3779 N N . VAL A 1 502 ? -36.081 32.107 10.200 1.00 25.66 502 VAL A N 1
ATOM 3780 C CA . VAL A 1 502 ? -36.093 33.328 9.356 1.00 25.66 502 VAL A CA 1
ATOM 3781 C C . VAL A 1 502 ? -34.988 33.251 8.304 1.00 25.66 502 VAL A C 1
ATOM 3783 O O . VAL A 1 502 ? -33.825 33.036 8.633 1.00 25.66 502 VAL A O 1
ATOM 3786 N N . LEU A 1 503 ? -35.364 33.485 7.047 1.00 27.72 503 LEU A N 1
ATOM 3787 C CA . LEU A 1 503 ? -34.469 33.639 5.904 1.00 27.72 503 LEU A CA 1
ATOM 3788 C C . LEU A 1 503 ? -34.281 35.145 5.628 1.00 27.72 503 LEU A C 1
ATOM 3790 O O . LEU A 1 503 ? -35.226 35.773 5.157 1.00 27.72 503 LEU A O 1
ATOM 3794 N N . LEU A 1 504 ? -33.107 35.735 5.902 1.00 21.94 504 LEU A N 1
ATOM 3795 C CA . LEU A 1 504 ? -32.604 36.884 5.126 1.00 21.94 504 LEU A CA 1
ATOM 3796 C C . LEU A 1 504 ? -31.111 37.180 5.360 1.00 21.94 504 LEU A C 1
ATOM 3798 O O . LEU A 1 504 ? -30.636 37.253 6.488 1.00 21.94 504 LEU A O 1
ATOM 3802 N N . VAL A 1 505 ? -30.426 37.416 4.243 1.00 31.62 505 VAL A N 1
ATOM 3803 C CA . VAL A 1 505 ? -29.032 37.840 4.043 1.00 31.62 505 VAL A CA 1
ATOM 3804 C C . VAL A 1 505 ? -28.463 38.781 5.122 1.00 31.62 505 VAL A C 1
ATOM 3806 O O . VAL A 1 505 ? -28.828 39.954 5.183 1.00 31.62 505 VAL A O 1
ATOM 3809 N N . VAL A 1 506 ? -27.456 38.302 5.862 1.00 22.73 506 VAL A N 1
ATOM 3810 C CA . VAL A 1 506 ? -26.404 39.119 6.499 1.00 22.73 506 VAL A CA 1
ATOM 3811 C C . VAL A 1 506 ? -25.068 38.392 6.332 1.00 22.73 506 VAL A C 1
ATOM 3813 O O . VAL A 1 506 ? -25.005 37.172 6.451 1.00 22.73 506 VAL A O 1
ATOM 3816 N N . LEU A 1 507 ? -24.012 39.154 6.047 1.00 28.42 507 LEU A N 1
ATOM 3817 C CA . LEU A 1 507 ? -22.632 38.688 5.906 1.00 28.42 507 LEU A CA 1
ATOM 3818 C C . LEU A 1 507 ? -22.177 37.944 7.180 1.00 28.42 507 LEU A C 1
ATOM 3820 O O . LEU A 1 507 ? -21.983 38.572 8.222 1.00 28.42 507 LEU A O 1
ATOM 3824 N N . VAL A 1 508 ? -22.001 36.622 7.113 1.00 25.41 508 VAL A N 1
ATOM 3825 C CA . VAL A 1 508 ? -21.450 35.843 8.231 1.00 25.41 508 VAL A CA 1
ATOM 3826 C C . VAL A 1 508 ? -19.932 35.820 8.102 1.00 25.41 508 VAL A C 1
ATOM 3828 O O . VAL A 1 508 ? -19.370 35.025 7.357 1.00 25.41 508 VAL A O 1
ATOM 3831 N N . ALA A 1 509 ? -19.266 36.686 8.865 1.00 26.77 509 ALA A N 1
ATOM 3832 C CA . ALA A 1 509 ? -17.902 36.408 9.290 1.00 26.77 509 ALA A CA 1
ATOM 3833 C C . ALA A 1 509 ? -17.978 35.244 10.288 1.00 26.77 509 ALA A C 1
ATOM 3835 O O . ALA A 1 509 ? -18.271 35.440 11.470 1.00 26.77 509 ALA A O 1
ATOM 3836 N N . SER A 1 510 ? -17.798 34.024 9.790 1.00 26.88 510 SER A N 1
ATOM 3837 C CA . SER A 1 510 ? -17.748 32.821 10.608 1.00 26.88 510 SER A CA 1
ATOM 3838 C C . SER A 1 510 ? -16.468 32.840 11.433 1.00 26.88 510 SER A C 1
ATOM 3840 O O . SER A 1 510 ? -15.413 32.414 10.969 1.00 26.88 510 SER A O 1
ATOM 3842 N N . VAL A 1 511 ? -16.564 33.306 12.680 1.00 26.44 511 VAL A N 1
ATOM 3843 C CA . VAL A 1 511 ? -15.617 32.876 13.711 1.00 26.44 511 VAL A CA 1
ATOM 3844 C C . VAL A 1 511 ? -15.988 31.437 14.040 1.00 26.44 511 VAL A C 1
ATOM 3846 O O . VAL A 1 511 ? -16.776 31.169 14.945 1.00 26.44 511 VAL A O 1
ATOM 3849 N N . SER A 1 512 ? -15.470 30.513 13.238 1.00 26.05 512 SER A N 1
ATOM 3850 C CA . SER A 1 512 ? -15.412 29.110 13.604 1.00 26.05 512 SER A CA 1
ATOM 3851 C C . SER A 1 512 ? -14.621 29.010 14.904 1.00 26.05 512 SER A C 1
ATOM 3853 O O . SER A 1 512 ? -13.427 29.309 14.929 1.00 26.05 512 SER A O 1
ATOM 3855 N N . SER A 1 513 ? -15.266 28.547 15.973 1.00 30.02 513 SER A N 1
ATOM 3856 C CA . SER A 1 513 ? -14.562 27.816 17.022 1.00 30.02 513 SER A CA 1
ATOM 3857 C C . SER A 1 513 ? -14.111 26.497 16.401 1.00 30.02 513 SER A C 1
ATOM 3859 O O . SER A 1 513 ? -14.780 25.474 16.539 1.00 30.02 513 SER A O 1
ATOM 3861 N N . GLY A 1 514 ? -13.046 26.565 15.603 1.00 24.72 514 GLY A N 1
ATOM 3862 C CA . GLY A 1 514 ? -12.432 25.384 15.038 1.00 24.72 514 GLY A CA 1
ATOM 3863 C C . GLY A 1 514 ? -11.892 24.553 16.187 1.00 24.72 514 GLY A C 1
ATOM 3864 O O . GLY A 1 514 ? -11.048 25.031 16.944 1.00 24.72 514 GLY A O 1
ATOM 3865 N N . VAL A 1 515 ? -12.348 23.306 16.281 1.00 27.47 515 VAL A N 1
ATOM 3866 C CA . VAL A 1 515 ? -11.411 22.247 16.640 1.00 27.47 515 VAL A CA 1
ATOM 3867 C C . VAL A 1 515 ? -10.387 22.287 15.515 1.00 27.47 515 VAL A C 1
ATOM 3869 O O . VAL A 1 515 ? -10.697 21.943 14.374 1.00 27.47 515 VAL A O 1
ATOM 3872 N N . GLN A 1 516 ? -9.238 22.893 15.794 1.00 28.97 516 GLN A N 1
ATOM 3873 C CA . GLN A 1 516 ? -8.168 23.000 14.822 1.00 28.97 516 GLN A CA 1
ATOM 3874 C C . GLN A 1 516 ? -7.623 21.585 14.656 1.00 28.97 516 GLN A C 1
ATOM 3876 O O . GLN A 1 516 ? -6.945 21.088 15.548 1.00 28.97 516 GLN A O 1
ATOM 3881 N N . GLN A 1 517 ? -7.993 20.934 13.550 1.00 32.31 517 GLN A N 1
ATOM 3882 C CA . GLN A 1 517 ? -7.397 19.674 13.119 1.00 32.31 517 GLN A CA 1
ATOM 3883 C C . GLN A 1 517 ? -5.878 19.832 13.228 1.00 32.31 517 GLN A C 1
ATOM 3885 O O . GLN A 1 517 ? -5.328 20.786 12.668 1.00 32.31 517 GLN A O 1
ATOM 3890 N N . ALA A 1 518 ? -5.234 18.980 14.028 1.00 35.50 518 ALA A N 1
ATOM 3891 C CA . ALA A 1 518 ? -3.814 19.118 14.306 1.00 35.50 518 ALA A CA 1
ATOM 3892 C C . ALA A 1 518 ? -3.041 19.047 12.984 1.00 35.50 518 ALA A C 1
ATOM 3894 O O . ALA A 1 518 ? -3.183 18.093 12.218 1.00 35.50 518 ALA A O 1
ATOM 3895 N N . SER A 1 519 ? -2.259 20.085 12.685 1.00 42.81 519 SER A N 1
ATOM 3896 C CA . SER A 1 519 ? -1.371 20.066 11.525 1.00 42.81 519 SER A CA 1
ATOM 3897 C C . SER A 1 519 ? -0.298 19.002 11.739 1.00 42.81 519 SER A C 1
ATOM 3899 O O . SER A 1 519 ? 0.200 18.860 12.857 1.00 42.81 519 SER A O 1
ATOM 3901 N N . ALA A 1 520 ? 0.093 18.315 10.661 1.00 61.12 520 ALA A N 1
ATOM 3902 C CA . ALA A 1 520 ? 1.147 17.303 10.683 1.00 61.12 520 ALA A CA 1
ATOM 3903 C C . ALA A 1 520 ? 2.391 17.759 11.473 1.00 61.12 520 ALA A C 1
ATOM 3905 O O . ALA A 1 520 ? 2.750 18.944 11.478 1.00 61.12 520 ALA A O 1
ATOM 3906 N N . VAL A 1 521 ? 3.043 16.799 12.137 1.00 76.62 521 VAL A N 1
ATOM 3907 C CA . VAL A 1 521 ? 4.220 17.025 12.988 1.00 76.62 521 VAL A CA 1
ATOM 3908 C C . VAL A 1 521 ? 5.262 17.855 12.239 1.00 76.62 521 VAL A C 1
ATOM 3910 O O . VAL A 1 521 ? 5.740 17.490 11.166 1.00 76.62 521 VAL A O 1
ATOM 3913 N N . THR A 1 522 ? 5.632 18.999 12.809 1.00 83.50 522 THR A N 1
ATOM 3914 C CA . THR A 1 522 ? 6.616 19.892 12.203 1.00 83.50 522 THR A CA 1
ATOM 3915 C C . THR A 1 522 ? 8.021 19.381 12.506 1.00 83.50 522 THR A C 1
ATOM 3917 O O . THR A 1 522 ? 8.444 19.352 13.661 1.00 83.50 522 THR A O 1
ATOM 3920 N N . VAL A 1 523 ? 8.770 19.025 11.463 1.00 87.25 523 VAL A N 1
ATOM 3921 C CA . VAL A 1 523 ? 10.154 18.536 11.555 1.00 87.25 523 VAL A CA 1
ATOM 3922 C C . VAL A 1 523 ? 11.151 19.680 11.332 1.00 87.25 523 VAL A C 1
ATOM 3924 O O . VAL A 1 523 ? 10.945 20.549 10.485 1.00 87.25 523 VAL A O 1
ATOM 3927 N N . ALA A 1 524 ? 12.261 19.686 12.077 1.00 85.69 524 ALA A N 1
ATOM 3928 C CA . ALA A 1 524 ? 13.395 20.576 11.823 1.00 85.69 524 ALA A CA 1
ATOM 3929 C C . ALA A 1 524 ? 14.621 19.781 11.357 1.00 85.69 524 ALA A C 1
ATOM 3931 O O . ALA A 1 524 ? 15.205 19.037 12.138 1.00 85.69 524 ALA A O 1
ATOM 3932 N N . GLY A 1 525 ? 15.058 19.982 10.113 1.00 87.25 525 GLY A N 1
ATOM 3933 C CA . GLY A 1 525 ? 16.107 19.150 9.518 1.00 87.25 525 GLY A CA 1
ATOM 3934 C C . GLY A 1 525 ? 15.562 17.760 9.192 1.00 87.25 525 GLY A C 1
ATOM 3935 O O . GLY A 1 525 ? 14.522 17.653 8.553 1.00 87.25 525 GLY A O 1
ATOM 3936 N N . GLU A 1 526 ? 16.250 16.724 9.653 1.00 85.44 526 GLU A N 1
ATOM 3937 C CA . GLU A 1 526 ? 15.848 15.320 9.529 1.00 85.44 526 GLU A CA 1
ATOM 3938 C C . GLU A 1 526 ? 15.298 14.807 10.863 1.00 85.44 526 GLU A C 1
ATOM 3940 O O . GLU A 1 526 ? 15.762 15.220 11.932 1.00 85.44 526 GLU A O 1
ATOM 3945 N N . LEU A 1 527 ? 14.313 13.913 10.792 1.00 86.75 527 LEU A N 1
ATOM 3946 C CA . LEU A 1 527 ? 13.753 13.199 11.934 1.00 86.75 527 LEU A CA 1
ATOM 3947 C C . LEU A 1 527 ? 14.511 11.873 12.056 1.00 86.75 527 LEU A C 1
ATOM 3949 O O . LEU A 1 527 ? 14.391 11.031 11.177 1.00 86.75 527 LEU A O 1
ATOM 3953 N N . VAL A 1 528 ? 15.332 11.741 13.098 1.00 89.44 528 VAL A N 1
ATOM 3954 C CA . VAL A 1 528 ? 16.206 10.577 13.368 1.00 89.44 528 VAL A CA 1
ATOM 3955 C C . VAL A 1 528 ? 15.503 9.555 14.259 1.00 89.44 528 VAL A C 1
ATOM 3957 O O . VAL A 1 528 ? 15.799 8.362 14.222 1.00 89.44 528 VAL A O 1
ATOM 3960 N N . VAL A 1 529 ? 14.581 10.038 15.094 1.00 91.88 529 VAL A N 1
ATOM 3961 C CA . VAL A 1 529 ? 13.740 9.223 15.968 1.00 91.88 529 VAL A CA 1
ATOM 3962 C C . VAL A 1 529 ? 12.300 9.701 15.836 1.00 91.88 529 VAL A C 1
ATOM 3964 O O . VAL A 1 529 ? 12.075 10.907 15.941 1.00 91.88 529 VAL A O 1
ATOM 3967 N N . ASP A 1 530 ? 11.365 8.772 15.638 1.00 90.44 530 ASP A N 1
ATOM 3968 C CA . ASP A 1 530 ? 9.912 8.975 15.739 1.00 90.44 530 ASP A CA 1
ATOM 3969 C C . ASP A 1 530 ? 9.262 7.706 16.309 1.00 90.44 530 ASP A C 1
ATOM 3971 O O . ASP A 1 530 ? 8.784 6.828 15.586 1.00 90.44 530 ASP A O 1
ATOM 3975 N N . LEU A 1 531 ? 9.323 7.581 17.632 1.00 89.56 531 LEU A N 1
ATOM 3976 C CA . LEU A 1 531 ? 8.768 6.459 18.386 1.00 89.56 531 LEU A CA 1
ATOM 3977 C C . LEU A 1 531 ? 7.373 6.831 18.867 1.00 89.56 531 LEU A C 1
ATOM 3979 O O . LEU A 1 531 ? 7.258 7.699 19.732 1.00 89.56 531 LEU A O 1
ATOM 3983 N N . ARG A 1 532 ? 6.325 6.186 18.348 1.00 85.56 532 ARG A N 1
ATOM 3984 C CA . ARG A 1 532 ? 4.935 6.554 18.653 1.00 85.56 532 ARG A CA 1
ATOM 3985 C C . ARG A 1 532 ? 4.368 5.601 19.696 1.00 85.56 532 ARG A C 1
ATOM 3987 O O . ARG A 1 532 ? 4.593 4.395 19.638 1.00 85.56 532 ARG A O 1
ATOM 3994 N N . ALA A 1 533 ? 3.627 6.129 20.662 1.00 80.81 533 ALA A N 1
ATOM 3995 C CA . ALA A 1 533 ? 2.924 5.361 21.686 1.00 80.81 533 ALA A CA 1
ATOM 3996 C C . ALA A 1 533 ? 2.011 4.294 21.073 1.00 80.81 533 ALA A C 1
ATOM 3998 O O . ALA A 1 533 ? 1.899 3.189 21.599 1.00 80.81 533 ALA A O 1
ATOM 3999 N N . TYR A 1 534 ? 1.403 4.629 19.938 1.00 70.56 534 TYR A N 1
ATOM 4000 C CA . TYR A 1 534 ? 0.562 3.749 19.146 1.00 70.56 534 TYR A CA 1
ATOM 4001 C C . TYR A 1 534 ? 1.207 2.388 18.812 1.00 70.56 534 TYR A C 1
ATOM 4003 O O . TYR A 1 534 ? 0.557 1.355 18.989 1.00 70.56 534 TYR A O 1
ATOM 4011 N N . ASP A 1 535 ? 2.491 2.389 18.426 1.00 70.81 535 ASP A N 1
ATOM 4012 C CA . ASP A 1 535 ? 3.247 1.217 17.938 1.00 70.81 535 ASP A CA 1
ATOM 4013 C C . ASP A 1 535 ? 3.639 0.219 19.047 1.00 70.81 535 ASP A C 1
ATOM 4015 O O . ASP A 1 535 ? 4.288 -0.801 18.795 1.00 70.81 535 ASP A O 1
ATOM 4019 N N . LEU A 1 536 ? 3.331 0.546 20.302 1.00 77.12 536 LEU A N 1
ATOM 4020 C CA . LEU A 1 536 ? 3.577 -0.315 21.450 1.00 77.12 536 LEU A CA 1
ATOM 4021 C C . LEU A 1 536 ? 2.394 -1.253 21.677 1.00 77.12 536 LEU A C 1
ATOM 4023 O O . LEU A 1 536 ? 1.253 -0.854 21.529 1.00 77.12 536 LEU A O 1
ATOM 4027 N N . ASP A 1 537 ? 2.641 -2.461 22.163 1.00 72.81 537 ASP A N 1
ATOM 4028 C CA . ASP A 1 537 ? 1.626 -3.372 22.689 1.00 72.81 537 ASP A CA 1
ATOM 4029 C C . ASP A 1 537 ? 2.167 -4.119 23.904 1.00 72.81 537 ASP A C 1
ATOM 4031 O O . ASP A 1 537 ? 3.373 -4.166 24.141 1.00 72.81 537 ASP A O 1
ATOM 4035 N N . ALA A 1 538 ? 1.274 -4.732 24.685 1.00 68.38 538 ALA A N 1
ATOM 4036 C CA . ALA A 1 538 ? 1.623 -5.420 25.933 1.00 68.38 538 ALA A CA 1
ATOM 4037 C C . ALA A 1 538 ? 2.692 -6.525 25.775 1.00 68.38 538 ALA A C 1
ATOM 4039 O O . ALA A 1 538 ? 3.332 -6.891 26.758 1.00 68.38 538 ALA A O 1
ATOM 4040 N N . ASN A 1 539 ? 2.884 -7.033 24.551 1.00 71.88 539 ASN A N 1
ATOM 4041 C CA . ASN A 1 539 ? 3.867 -8.057 24.194 1.00 71.88 539 ASN A CA 1
ATOM 4042 C C . ASN A 1 539 ? 4.952 -7.542 23.219 1.00 71.88 539 ASN A C 1
ATOM 4044 O O . ASN A 1 539 ? 5.679 -8.351 22.643 1.00 71.88 539 ASN A O 1
ATOM 4048 N N . SER A 1 540 ? 5.060 -6.229 22.970 1.00 74.19 540 SER A N 1
ATOM 4049 C CA . SER A 1 540 ? 6.085 -5.695 22.063 1.00 74.19 540 SER A CA 1
ATOM 4050 C C . SER A 1 540 ? 7.480 -6.000 22.594 1.00 74.19 540 SER A C 1
ATOM 4052 O O . SER A 1 540 ? 7.820 -5.631 23.712 1.00 74.19 540 SER A O 1
ATOM 4054 N N . SER A 1 541 ? 8.331 -6.609 21.772 1.00 81.56 541 SER A N 1
ATOM 4055 C CA . SER A 1 541 ? 9.764 -6.795 22.059 1.00 81.56 541 SER A CA 1
ATOM 4056 C C . SER A 1 541 ? 10.645 -5.697 21.445 1.00 81.56 541 SER A C 1
ATOM 4058 O O . SER A 1 541 ? 11.846 -5.621 21.712 1.00 81.56 541 SER A O 1
ATOM 4060 N N . THR A 1 542 ? 10.044 -4.841 20.615 1.00 82.44 542 THR A N 1
ATOM 4061 C CA . THR A 1 542 ? 10.679 -3.774 19.834 1.00 82.44 542 THR A CA 1
ATOM 4062 C C . THR A 1 542 ? 9.718 -2.583 19.750 1.00 82.44 542 THR A C 1
ATOM 4064 O O . THR A 1 542 ? 8.517 -2.790 19.603 1.00 82.44 542 THR A O 1
ATOM 4067 N N . TRP A 1 543 ? 10.236 -1.359 19.858 1.00 87.31 543 TRP A N 1
ATOM 4068 C CA . TRP A 1 543 ? 9.525 -0.109 19.589 1.00 87.31 543 TRP A CA 1
ATOM 4069 C C . TRP A 1 543 ? 10.057 0.403 18.254 1.00 87.31 543 TRP A C 1
ATOM 4071 O O . TRP A 1 543 ? 11.252 0.691 18.134 1.00 87.31 543 TRP A O 1
ATOM 4081 N N . PHE A 1 544 ? 9.199 0.407 17.239 1.00 80.56 544 PHE A N 1
ATOM 4082 C CA . PHE A 1 544 ? 9.609 0.693 15.869 1.00 80.56 544 PHE A CA 1
ATOM 4083 C C . PHE A 1 544 ? 9.888 2.177 15.670 1.00 80.56 544 PHE A C 1
ATOM 4085 O O . PHE A 1 544 ? 9.144 3.022 16.166 1.00 80.56 544 PHE A O 1
ATOM 4092 N N . ASN A 1 545 ? 10.972 2.486 14.962 1.00 85.12 545 ASN A N 1
ATOM 4093 C CA . ASN A 1 545 ? 11.342 3.861 14.657 1.00 85.12 545 ASN A CA 1
ATOM 4094 C C . ASN A 1 545 ? 10.719 4.272 13.318 1.00 85.12 545 ASN A C 1
ATOM 4096 O O . ASN A 1 545 ? 11.143 3.791 12.272 1.00 85.12 545 ASN A O 1
ATOM 4100 N N . ASN A 1 546 ? 9.726 5.163 13.329 1.00 74.00 546 ASN A N 1
ATOM 4101 C CA . ASN A 1 546 ? 8.996 5.573 12.119 1.00 74.00 546 ASN A CA 1
ATOM 4102 C C . ASN A 1 546 ? 9.746 6.649 11.317 1.00 74.00 546 ASN A C 1
ATOM 4104 O O . ASN A 1 546 ? 9.137 7.566 10.761 1.00 74.00 546 ASN A O 1
ATOM 4108 N N . ASP A 1 547 ? 11.077 6.596 11.297 1.00 68.25 547 ASP A N 1
ATOM 4109 C CA . ASP A 1 547 ? 11.873 7.648 10.692 1.00 68.25 547 ASP A CA 1
ATOM 4110 C C . ASP A 1 547 ? 11.900 7.527 9.161 1.00 68.25 547 ASP A C 1
ATOM 4112 O O . ASP A 1 547 ? 12.308 6.527 8.577 1.00 68.25 547 ASP A O 1
ATOM 4116 N N . GLN A 1 548 ? 11.420 8.576 8.492 1.00 49.41 548 GLN A N 1
ATOM 4117 C CA . GLN A 1 548 ? 11.246 8.616 7.036 1.00 49.41 548 GLN A CA 1
ATOM 4118 C C . GLN A 1 548 ? 12.462 9.227 6.309 1.00 49.41 548 GLN A C 1
ATOM 4120 O O . GLN A 1 548 ? 12.346 9.668 5.166 1.00 49.41 548 GLN A O 1
ATOM 4125 N N . THR A 1 549 ? 13.624 9.326 6.970 1.00 52.19 549 THR A N 1
ATOM 4126 C CA . THR A 1 549 ? 14.788 10.079 6.464 1.00 52.19 549 THR A CA 1
ATOM 4127 C C . THR A 1 549 ? 16.070 9.242 6.446 1.00 52.19 549 THR A C 1
ATOM 4129 O O . THR A 1 549 ? 16.159 8.193 7.069 1.00 52.19 549 THR A O 1
ATOM 4132 N N . GLY A 1 550 ? 17.088 9.678 5.695 1.00 49.06 550 GLY A N 1
ATOM 4133 C CA . GLY A 1 550 ? 18.293 8.873 5.439 1.00 49.06 550 GLY A CA 1
ATOM 4134 C C . GLY A 1 550 ? 19.259 8.708 6.623 1.00 49.06 550 GLY A C 1
ATOM 4135 O O . GLY A 1 550 ? 20.302 8.075 6.460 1.00 49.06 550 GLY A O 1
ATOM 4136 N N . ALA A 1 551 ? 18.951 9.284 7.787 1.00 62.56 551 ALA A N 1
ATOM 4137 C CA . ALA A 1 551 ? 19.822 9.344 8.958 1.00 62.56 551 ALA A CA 1
ATOM 4138 C C . ALA A 1 551 ? 19.166 8.670 10.178 1.00 62.56 551 ALA A C 1
ATOM 4140 O O . ALA A 1 551 ? 18.875 9.326 11.175 1.00 62.56 551 ALA A O 1
ATOM 4141 N N . THR A 1 552 ? 18.952 7.357 10.093 1.00 76.44 552 THR A N 1
ATOM 4142 C CA . THR A 1 552 ? 18.280 6.553 11.129 1.00 76.44 552 THR A CA 1
ATOM 4143 C C . THR A 1 552 ? 19.210 6.094 12.264 1.00 76.44 552 THR A C 1
ATOM 4145 O O . THR A 1 552 ? 20.421 5.949 12.078 1.00 76.44 552 THR A O 1
ATOM 4148 N N . VAL A 1 553 ? 18.630 5.784 13.430 1.00 83.44 553 VAL A N 1
ATOM 4149 C CA . VAL A 1 553 ? 19.233 4.913 14.469 1.00 83.44 553 VAL A CA 1
ATOM 4150 C C . VAL A 1 553 ? 18.600 3.507 14.512 1.00 83.44 553 VAL A C 1
ATOM 4152 O O . VAL A 1 553 ? 19.032 2.630 15.269 1.00 83.44 553 VAL A O 1
ATOM 4155 N N . GLY A 1 554 ? 17.588 3.274 13.675 1.00 84.81 554 GLY A N 1
ATOM 4156 C CA . GLY A 1 554 ? 16.751 2.081 13.632 1.00 84.81 554 GLY A CA 1
ATOM 4157 C C . GLY A 1 554 ? 15.974 1.819 14.925 1.00 84.81 554 GLY A C 1
ATOM 4158 O O . GLY A 1 554 ? 15.971 2.621 15.860 1.00 84.81 554 GLY A O 1
ATOM 4159 N N . ASP A 1 555 ? 15.317 0.664 14.972 1.00 90.00 555 ASP A N 1
ATOM 4160 C CA . ASP A 1 555 ? 14.366 0.321 16.031 1.00 90.00 555 ASP A CA 1
ATOM 4161 C C . ASP A 1 555 ? 14.976 0.240 17.433 1.00 90.00 555 ASP A C 1
ATOM 4163 O O . ASP A 1 555 ? 16.154 -0.084 17.616 1.00 90.00 555 ASP A O 1
ATOM 4167 N N . PHE A 1 556 ? 14.131 0.453 18.440 1.00 89.50 556 PHE A N 1
ATOM 4168 C CA . PHE A 1 556 ? 14.518 0.446 19.843 1.00 89.50 556 PHE A CA 1
ATOM 4169 C C . PHE A 1 556 ? 14.100 -0.858 20.519 1.00 89.50 556 PHE A C 1
ATOM 4171 O O . PHE A 1 556 ? 12.967 -1.316 20.397 1.00 89.50 556 PHE A O 1
ATOM 4178 N N . LYS A 1 557 ? 15.009 -1.463 21.282 1.00 88.19 557 LYS A N 1
ATOM 4179 C CA . LYS A 1 557 ? 14.762 -2.696 22.045 1.00 88.19 557 LYS A CA 1
ATOM 4180 C C . LYS A 1 557 ? 15.110 -2.480 23.505 1.00 88.19 557 LYS A C 1
ATOM 4182 O O . LYS A 1 557 ? 15.952 -1.644 23.826 1.00 88.19 557 LYS A O 1
ATOM 4187 N N . LYS A 1 558 ? 14.480 -3.236 24.404 1.00 86.06 558 LYS A N 1
ATOM 4188 C CA . LYS A 1 558 ? 14.817 -3.201 25.831 1.00 86.06 558 LYS A CA 1
ATOM 4189 C C . LYS A 1 558 ? 16.311 -3.439 26.023 1.00 86.06 558 LYS A C 1
ATOM 4191 O O . LYS A 1 558 ? 16.867 -4.391 25.476 1.00 86.06 558 LYS A O 1
ATOM 4196 N N . LYS A 1 559 ? 16.963 -2.590 26.818 1.00 77.31 559 LYS A N 1
ATOM 4197 C CA . LYS A 1 559 ? 18.353 -2.813 27.206 1.00 77.31 559 LYS A CA 1
ATOM 4198 C C . LYS A 1 559 ? 18.418 -4.111 28.015 1.00 77.31 559 LYS A C 1
ATOM 4200 O O . LYS A 1 559 ? 17.751 -4.235 29.036 1.00 77.31 559 LYS A O 1
ATOM 4205 N N . GLY A 1 560 ? 19.206 -5.076 27.543 1.00 73.69 560 GLY A N 1
ATOM 4206 C CA . GLY A 1 560 ? 19.212 -6.442 28.071 1.00 73.69 560 GLY A CA 1
ATOM 4207 C C . GLY A 1 560 ? 18.424 -7.394 27.170 1.00 73.69 560 GLY A C 1
ATOM 4208 O O . GLY A 1 560 ? 18.573 -7.353 25.951 1.00 73.69 560 GLY A O 1
ATOM 4209 N N . ALA A 1 561 ? 17.627 -8.281 27.766 1.00 69.06 561 ALA A N 1
ATOM 4210 C CA . ALA A 1 561 ? 16.793 -9.245 27.049 1.00 69.06 561 ALA A CA 1
ATOM 4211 C C . ALA A 1 561 ? 15.353 -9.249 27.588 1.00 69.06 561 ALA A C 1
ATOM 4213 O O . ALA A 1 561 ? 15.115 -8.925 28.753 1.00 69.06 561 ALA A O 1
ATOM 4214 N N . GLY A 1 562 ? 14.412 -9.675 26.743 1.00 75.94 562 GLY A N 1
ATOM 4215 C CA . GLY A 1 562 ? 12.982 -9.739 27.050 1.00 75.94 562 GLY A CA 1
ATOM 4216 C C . GLY A 1 562 ? 12.192 -8.543 26.521 1.00 75.94 562 GLY A C 1
ATOM 4217 O O . GLY A 1 562 ? 12.753 -7.616 25.936 1.00 75.94 562 GLY A O 1
ATOM 4218 N N . ASP A 1 563 ? 10.882 -8.594 26.735 1.00 78.12 563 ASP A N 1
ATOM 4219 C CA . ASP A 1 563 ? 9.929 -7.679 26.111 1.00 78.12 563 ASP A CA 1
ATOM 4220 C C . ASP A 1 563 ? 9.919 -6.284 26.753 1.00 78.12 563 ASP A C 1
ATOM 4222 O O . ASP A 1 563 ? 10.381 -6.073 27.887 1.00 78.12 563 ASP A O 1
ATOM 4226 N N . LEU A 1 564 ? 9.390 -5.319 26.000 1.00 84.44 564 LEU A N 1
ATOM 4227 C CA . LEU A 1 564 ? 9.155 -3.960 26.458 1.00 84.44 564 LEU A CA 1
ATOM 4228 C C . LEU A 1 564 ? 8.095 -3.954 27.559 1.00 84.44 564 LEU A C 1
ATOM 4230 O O . LEU A 1 564 ? 7.109 -4.683 27.523 1.00 84.44 564 LEU A O 1
ATOM 4234 N N . ASN A 1 565 ? 8.281 -3.083 28.543 1.00 86.25 565 ASN A N 1
ATOM 4235 C CA . ASN A 1 565 ? 7.341 -2.940 29.647 1.00 86.25 565 ASN A CA 1
ATOM 4236 C C . ASN A 1 565 ? 6.233 -1.954 29.255 1.00 86.25 565 ASN A C 1
ATOM 4238 O O . ASN A 1 565 ? 6.283 -0.788 29.638 1.00 86.25 565 ASN A O 1
ATOM 4242 N N . VAL A 1 566 ? 5.283 -2.390 28.430 1.00 85.62 566 VAL A N 1
ATOM 4243 C CA . VAL A 1 566 ? 4.208 -1.534 27.905 1.00 85.62 566 VAL A CA 1
ATOM 4244 C C . VAL A 1 566 ? 2.982 -1.572 28.813 1.00 85.62 566 VAL A C 1
ATOM 4246 O O . VAL A 1 566 ? 2.537 -2.634 29.245 1.00 85.62 566 VAL A O 1
ATOM 4249 N N . VAL A 1 567 ? 2.397 -0.402 29.067 1.00 81.94 567 VAL A N 1
ATOM 4250 C CA . VAL A 1 567 ? 1.094 -0.250 29.727 1.00 81.94 567 VAL A CA 1
ATOM 4251 C C . VAL A 1 567 ? 0.088 0.296 28.715 1.00 81.94 567 VAL A C 1
ATOM 4253 O O . VAL A 1 567 ? 0.410 1.205 27.958 1.00 81.94 567 VAL A O 1
ATOM 4256 N N . SER A 1 568 ? -1.127 -0.259 28.693 1.00 73.69 568 SER A N 1
ATOM 4257 C CA . SER A 1 568 ? -2.157 0.044 27.684 1.00 73.69 568 SER A CA 1
ATOM 4258 C C . SER A 1 568 ? -2.932 1.350 27.907 1.00 73.69 568 SER A C 1
ATOM 4260 O O . SER A 1 568 ? -3.618 1.806 26.997 1.00 73.69 568 SER A O 1
ATOM 4262 N N . SER A 1 569 ? -2.862 1.939 29.105 1.00 80.62 569 SER A N 1
ATOM 4263 C CA . SER A 1 569 ? -3.432 3.255 29.422 1.00 80.62 569 SER A CA 1
ATOM 4264 C C . SER A 1 569 ? -2.754 3.865 30.651 1.00 80.62 569 SER A C 1
ATOM 4266 O O . SER A 1 569 ? -2.637 3.195 31.681 1.00 80.62 569 SER A O 1
ATOM 4268 N N . VAL A 1 570 ? -2.361 5.141 30.588 1.00 79.12 570 VAL A N 1
ATOM 4269 C CA . VAL A 1 570 ? -1.875 5.906 31.751 1.00 79.12 570 VAL A CA 1
ATOM 4270 C C . VAL A 1 570 ? -2.774 7.121 31.960 1.00 79.12 570 VAL A C 1
ATOM 4272 O O . VAL A 1 570 ? -2.868 7.981 31.093 1.00 79.12 570 VAL A O 1
ATOM 4275 N N . ALA A 1 571 ? -3.452 7.188 33.110 1.00 75.50 571 ALA A N 1
ATOM 4276 C CA . ALA A 1 571 ? -4.444 8.230 33.423 1.00 75.50 571 ALA A CA 1
ATOM 4277 C C . ALA A 1 571 ? -5.565 8.382 32.363 1.00 75.50 571 ALA A C 1
ATOM 4279 O O . ALA A 1 571 ? -6.073 9.472 32.143 1.00 75.50 571 ALA A O 1
ATOM 4280 N N . GLY A 1 572 ? -5.960 7.286 31.701 1.00 63.78 572 GLY A N 1
ATOM 4281 C CA . GLY A 1 572 ? -6.963 7.306 30.626 1.00 63.78 572 GLY A CA 1
ATOM 4282 C C . GLY A 1 572 ? -6.400 7.666 29.247 1.00 63.78 572 GLY A C 1
ATOM 4283 O O . GLY A 1 572 ? -7.126 7.609 28.262 1.00 63.78 572 GLY A O 1
ATOM 4284 N N . VAL A 1 573 ? -5.103 7.969 29.159 1.00 65.31 573 VAL A N 1
ATOM 4285 C CA . VAL A 1 573 ? -4.431 8.455 27.955 1.00 65.31 573 VAL A CA 1
ATOM 4286 C C . VAL A 1 573 ? -3.372 7.454 27.500 1.00 65.31 573 VAL A C 1
ATOM 4288 O O . VAL A 1 573 ? -2.372 7.265 28.191 1.00 65.31 573 VAL A O 1
ATOM 4291 N N . GLY A 1 574 ? -3.607 6.858 26.327 1.00 67.44 574 GLY A N 1
ATOM 4292 C CA . GLY A 1 574 ? -2.617 6.192 25.471 1.00 67.44 574 GLY A CA 1
ATOM 4293 C C . GLY A 1 574 ? -1.831 5.002 26.032 1.00 67.44 574 GLY A C 1
ATOM 4294 O O . GLY A 1 574 ? -1.707 4.783 27.236 1.00 67.44 574 GLY A O 1
ATOM 4295 N N . LYS A 1 575 ? -1.248 4.223 25.121 1.00 79.12 575 LYS A N 1
ATOM 4296 C CA . LYS A 1 575 ? -0.241 3.224 25.488 1.00 79.12 575 LYS A CA 1
ATOM 4297 C C . LYS A 1 575 ? 1.066 3.945 25.863 1.00 79.12 575 LYS A C 1
ATOM 4299 O O . LYS A 1 575 ? 1.319 5.049 25.389 1.00 79.12 575 LYS A O 1
ATOM 4304 N N . ALA A 1 576 ? 1.905 3.356 26.711 1.00 81.12 576 ALA A N 1
ATOM 4305 C CA . ALA A 1 576 ? 3.181 3.970 27.090 1.00 81.12 576 ALA A CA 1
ATOM 4306 C C . ALA A 1 576 ? 4.232 2.950 27.538 1.00 81.12 576 ALA A C 1
ATOM 4308 O O . ALA A 1 576 ? 3.900 1.913 28.120 1.00 81.12 576 ALA A O 1
ATOM 4309 N N . LEU A 1 577 ? 5.511 3.288 27.354 1.00 78.81 577 LEU A N 1
ATOM 4310 C CA . LEU A 1 577 ? 6.625 2.556 27.955 1.00 78.81 577 LEU A CA 1
ATOM 4311 C C . LEU A 1 577 ? 6.707 2.895 29.450 1.00 78.81 577 LEU A C 1
ATOM 4313 O O . LEU A 1 577 ? 6.943 4.047 29.820 1.00 78.81 577 LEU A O 1
ATOM 4317 N N . TYR A 1 578 ? 6.532 1.896 30.312 1.00 79.44 578 TYR A N 1
ATOM 4318 C CA . TYR A 1 578 ? 6.594 2.029 31.765 1.00 79.44 578 TYR A CA 1
ATOM 4319 C C . TYR A 1 578 ? 8.019 1.833 32.298 1.00 79.44 578 TYR A C 1
ATOM 4321 O O . TYR A 1 578 ? 8.657 0.791 32.129 1.00 79.44 578 TYR A O 1
ATOM 4329 N N . LEU A 1 579 ? 8.500 2.852 33.004 1.00 70.81 579 LEU A N 1
ATOM 4330 C CA . LEU A 1 579 ? 9.850 2.975 33.537 1.00 70.81 579 LEU A CA 1
ATOM 4331 C C . LEU A 1 579 ? 9.755 3.172 35.061 1.00 70.81 579 LEU A C 1
ATOM 4333 O O . LEU A 1 579 ? 9.686 4.308 35.544 1.00 70.81 579 LEU A O 1
ATOM 4337 N N . PRO A 1 580 ? 9.658 2.079 35.844 1.00 59.16 580 PRO A N 1
ATOM 4338 C CA . PRO A 1 580 ? 9.687 2.165 37.299 1.00 59.16 580 PRO A CA 1
ATOM 4339 C C . PRO A 1 580 ? 11.028 2.727 37.793 1.00 59.16 580 PRO A C 1
ATOM 4341 O O . PRO A 1 580 ? 12.060 2.563 37.145 1.00 59.16 580 PRO A O 1
ATOM 4344 N N . LEU A 1 581 ? 11.028 3.325 38.992 1.00 55.22 581 LEU A N 1
ATOM 4345 C CA . LEU A 1 581 ? 12.268 3.500 39.750 1.00 55.22 581 LEU A CA 1
ATOM 4346 C C . LEU A 1 581 ? 12.859 2.131 40.047 1.00 55.22 581 LEU A C 1
ATOM 4348 O O . LEU A 1 581 ? 12.377 1.429 40.935 1.00 55.22 581 LEU A O 1
ATOM 4352 N N . ASP A 1 582 ? 13.902 1.791 39.309 1.00 53.62 582 ASP A N 1
ATOM 4353 C CA . ASP A 1 582 ? 14.650 0.574 39.540 1.00 53.62 582 ASP A CA 1
ATOM 4354 C C . ASP A 1 582 ? 15.481 0.707 40.822 1.00 53.62 582 ASP A C 1
ATOM 4356 O O . ASP A 1 582 ? 16.223 1.685 40.998 1.00 53.62 582 ASP A O 1
ATOM 4360 N N . ASP A 1 583 ? 15.351 -0.262 41.731 1.00 47.44 583 ASP A N 1
ATOM 4361 C CA . ASP A 1 583 ? 16.333 -0.441 42.788 1.00 47.44 583 ASP A CA 1
ATOM 4362 C C . ASP A 1 583 ? 17.401 -1.418 42.289 1.00 47.44 583 ASP A C 1
ATOM 4364 O O . ASP A 1 583 ? 17.116 -2.493 41.785 1.00 47.44 583 ASP A O 1
ATOM 4368 N N . ASN A 1 584 ? 18.667 -1.008 42.366 1.00 49.19 584 ASN A N 1
ATOM 4369 C CA . ASN A 1 584 ? 19.797 -1.763 41.817 1.00 49.19 584 ASN A CA 1
ATOM 4370 C C . ASN A 1 584 ? 20.098 -2.989 42.710 1.00 49.19 584 ASN A C 1
ATOM 4372 O O . ASN A 1 584 ? 21.060 -2.977 43.486 1.00 49.19 584 ASN A O 1
ATOM 4376 N N . THR A 1 585 ? 19.202 -3.984 42.699 1.00 41.00 585 THR A N 1
ATOM 4377 C CA . THR A 1 585 ? 19.159 -5.102 43.658 1.00 41.00 585 THR A CA 1
ATOM 4378 C C . THR A 1 585 ? 19.337 -6.489 43.044 1.00 41.00 585 THR A C 1
ATOM 4380 O O . THR A 1 585 ? 19.688 -7.413 43.784 1.00 41.00 585 THR A O 1
ATOM 4383 N N . ASP A 1 586 ? 19.178 -6.656 41.729 1.00 46.06 586 ASP A N 1
ATOM 4384 C CA . ASP A 1 586 ? 19.437 -7.917 41.017 1.00 46.06 586 ASP A CA 1
ATOM 4385 C C . ASP A 1 586 ? 20.914 -8.093 40.609 1.00 46.06 586 ASP A C 1
ATOM 4387 O O . ASP A 1 586 ? 21.432 -9.213 40.610 1.00 46.06 586 ASP A O 1
ATOM 4391 N N . GLY A 1 587 ? 21.629 -6.987 40.388 1.00 41.34 587 GLY A N 1
ATOM 4392 C CA . GLY A 1 587 ? 23.083 -6.938 40.259 1.00 41.34 587 GLY A CA 1
ATOM 4393 C C . GLY A 1 587 ? 23.631 -7.351 38.892 1.00 41.34 587 GLY A C 1
ATOM 4394 O O . GLY A 1 587 ? 24.798 -7.748 38.820 1.00 41.34 587 GLY A O 1
ATOM 4395 N N . ASP A 1 588 ? 22.833 -7.259 37.824 1.00 43.44 588 ASP A N 1
ATOM 4396 C CA . ASP A 1 588 ? 23.282 -7.530 36.450 1.00 43.44 588 ASP A CA 1
ATOM 4397 C C . ASP A 1 588 ? 23.898 -6.297 35.742 1.00 43.44 588 ASP A C 1
ATOM 4399 O O . ASP A 1 588 ? 24.671 -6.447 34.793 1.00 43.44 588 ASP A O 1
ATOM 4403 N N . GLY A 1 589 ? 23.638 -5.088 36.257 1.00 45.56 589 GLY A N 1
ATOM 4404 C CA . GLY A 1 589 ? 24.141 -3.819 35.719 1.00 45.56 589 GLY A CA 1
ATOM 4405 C C . GLY A 1 589 ? 23.288 -3.210 34.598 1.00 45.56 589 GLY A C 1
ATOM 4406 O O . GLY A 1 589 ? 23.735 -2.265 33.941 1.00 45.56 589 GLY A O 1
ATOM 4407 N N . VAL A 1 590 ? 22.084 -3.729 34.368 1.00 46.28 590 VAL A N 1
ATOM 4408 C CA . VAL A 1 590 ? 21.089 -3.196 33.434 1.00 46.28 590 VAL A CA 1
ATOM 4409 C C . VAL A 1 590 ? 20.186 -2.196 34.167 1.00 46.28 590 VAL A C 1
ATOM 4411 O O . VAL A 1 590 ? 19.895 -2.361 35.343 1.00 46.28 590 VAL A O 1
ATOM 4414 N N . ILE A 1 591 ? 19.750 -1.128 33.486 1.00 54.38 591 ILE A N 1
ATOM 4415 C CA . ILE A 1 591 ? 18.690 -0.250 34.004 1.00 54.38 591 ILE A CA 1
ATOM 4416 C C . ILE A 1 591 ? 17.345 -0.756 33.496 1.00 54.38 591 ILE A C 1
ATOM 4418 O O . ILE A 1 591 ? 17.082 -0.725 32.286 1.00 54.38 591 ILE A O 1
ATOM 4422 N N . GLY A 1 592 ? 16.494 -1.166 34.436 1.00 63.19 592 GLY A N 1
ATOM 4423 C CA . GLY A 1 592 ? 15.167 -1.712 34.206 1.00 63.19 592 GLY A CA 1
ATOM 4424 C C . GLY A 1 592 ? 14.349 -0.935 33.175 1.00 63.19 592 GLY A C 1
ATOM 4425 O O . GLY A 1 592 ? 14.062 0.250 33.323 1.00 63.19 592 GLY A O 1
ATOM 4426 N N . ASN A 1 593 ? 13.936 -1.657 32.132 1.00 75.50 593 ASN A N 1
ATOM 4427 C CA . ASN A 1 593 ? 12.959 -1.256 31.110 1.00 75.50 593 ASN A CA 1
ATOM 4428 C C . ASN A 1 593 ? 13.321 -0.067 30.202 1.00 75.50 593 ASN A C 1
ATOM 4430 O O . ASN A 1 593 ? 12.533 0.247 29.312 1.00 75.50 593 ASN A O 1
ATOM 4434 N N . SER A 1 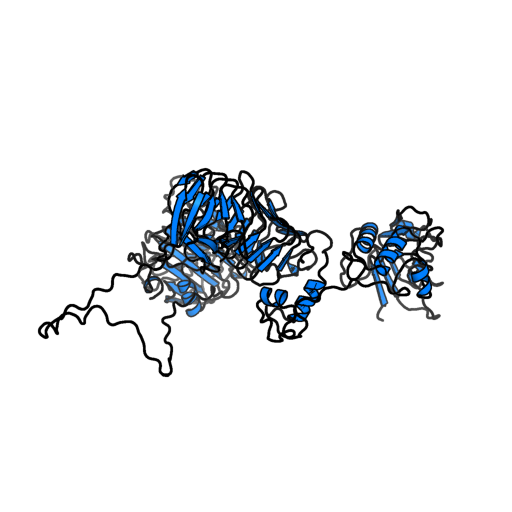594 ? 14.504 0.539 30.348 1.00 86.88 594 SER A N 1
ATOM 4435 C CA . SER A 1 594 ? 15.033 1.463 29.333 1.00 86.88 594 SER A CA 1
ATOM 4436 C C . SER A 1 594 ? 15.179 0.765 27.973 1.00 86.88 594 SER A C 1
ATOM 4438 O O . SER A 1 594 ? 15.455 -0.438 27.912 1.00 86.88 594 SER A O 1
ATOM 4440 N N . VAL A 1 595 ? 14.997 1.507 26.878 1.00 90.31 595 VAL A N 1
ATOM 4441 C CA . VAL A 1 595 ? 15.154 0.989 25.510 1.00 90.31 595 VAL A CA 1
ATOM 4442 C C . VAL A 1 595 ? 16.291 1.697 24.783 1.00 90.31 595 VAL A C 1
ATOM 4444 O O . VAL A 1 595 ? 16.528 2.887 24.988 1.00 90.31 595 VAL A O 1
ATOM 4447 N N . VAL A 1 596 ? 17.005 0.956 23.941 1.00 91.44 596 VAL A N 1
ATOM 4448 C CA . VAL A 1 596 ? 18.155 1.417 23.160 1.00 91.44 596 VAL A CA 1
ATOM 4449 C C . VAL A 1 596 ? 17.933 1.134 21.683 1.00 91.44 596 VAL A C 1
ATOM 4451 O O . VAL A 1 596 ? 17.426 0.073 21.320 1.00 91.44 596 VAL A O 1
ATOM 4454 N N . SER A 1 597 ? 18.316 2.093 20.851 1.00 91.94 597 SER A N 1
ATOM 4455 C CA . SER A 1 597 ? 18.318 1.982 19.389 1.00 91.94 597 SER A CA 1
ATOM 4456 C C . SER A 1 597 ? 19.247 0.875 18.880 1.00 91.94 597 SER A C 1
ATOM 4458 O O . SER A 1 597 ? 20.186 0.450 19.557 1.00 91.94 597 SER A O 1
ATOM 4460 N N . SER A 1 598 ? 18.980 0.410 17.660 1.00 89.50 598 SER A N 1
ATOM 4461 C CA . SER A 1 598 ? 19.748 -0.643 16.987 1.00 89.50 598 SER A CA 1
ATOM 4462 C C . SER A 1 598 ? 21.141 -0.203 16.512 1.00 89.50 598 SER A C 1
ATOM 4464 O O . SER A 1 598 ? 22.029 -1.043 16.361 1.00 89.50 598 SER A O 1
ATOM 4466 N N . SER A 1 599 ? 21.320 1.097 16.260 1.00 90.50 599 SER A N 1
ATOM 4467 C CA . SER A 1 599 ? 22.507 1.703 15.650 1.00 90.50 599 SER A CA 1
ATOM 4468 C C . SER A 1 599 ? 22.891 3.001 16.365 1.00 90.50 599 SER A C 1
ATOM 4470 O O . SER A 1 599 ? 22.040 3.682 16.936 1.00 90.50 599 SER A O 1
ATOM 4472 N N . SER A 1 600 ? 24.177 3.360 16.332 1.00 92.19 600 SER A N 1
ATOM 4473 C CA . SER A 1 600 ? 24.657 4.618 16.919 1.00 92.19 600 SER A CA 1
ATOM 4474 C C . SER A 1 600 ? 24.069 5.842 16.213 1.00 92.19 600 SER A C 1
ATOM 4476 O O . SER A 1 600 ? 23.786 5.802 15.016 1.00 92.19 600 SER A O 1
ATOM 4478 N N . THR A 1 601 ? 23.941 6.954 16.939 1.00 92.38 601 THR A N 1
ATOM 4479 C CA . THR A 1 601 ? 23.480 8.235 16.384 1.00 92.38 601 THR A CA 1
ATOM 4480 C C . THR A 1 601 ? 24.291 8.682 15.163 1.00 92.38 601 THR A C 1
ATOM 4482 O O . THR A 1 601 ? 25.519 8.617 15.219 1.00 92.38 601 THR A O 1
ATOM 4485 N N . PRO A 1 602 ? 23.649 9.215 14.106 1.00 91.00 602 PRO A N 1
ATOM 4486 C CA . PRO A 1 602 ? 24.339 9.711 12.918 1.00 91.00 602 PRO A CA 1
ATOM 4487 C C . PRO A 1 602 ? 25.161 10.976 13.208 1.00 91.00 602 PRO A C 1
ATOM 4489 O O . PRO A 1 602 ? 24.845 11.749 14.116 1.00 91.00 602 PRO A O 1
ATOM 4492 N N . THR A 1 603 ? 26.138 11.266 12.340 1.00 90.62 603 THR A N 1
ATOM 4493 C CA . THR A 1 603 ? 27.064 12.414 12.467 1.00 90.62 603 THR A CA 1
ATOM 4494 C C . THR A 1 603 ? 26.389 13.785 12.584 1.00 90.62 603 THR A C 1
ATOM 4496 O O . THR A 1 603 ? 26.968 14.726 13.132 1.00 90.62 603 THR A O 1
ATOM 4499 N N . ALA A 1 604 ? 25.136 13.913 12.142 1.00 90.50 604 ALA A N 1
ATOM 4500 C CA . ALA A 1 604 ? 24.323 15.110 12.333 1.00 90.50 604 ALA A CA 1
ATOM 4501 C C . ALA A 1 604 ? 23.981 15.393 13.817 1.00 90.50 604 ALA A C 1
ATOM 4503 O O . ALA A 1 604 ? 23.844 16.555 14.199 1.00 90.50 604 ALA A O 1
ATOM 4504 N N . LEU A 1 605 ? 23.897 14.364 14.670 1.00 92.75 605 LEU A N 1
ATOM 4505 C CA . LEU A 1 605 ? 23.626 14.471 16.114 1.00 92.75 605 LEU A CA 1
ATOM 4506 C C . LEU A 1 605 ? 24.891 14.461 16.994 1.00 92.75 605 LEU A C 1
ATOM 4508 O O . LEU A 1 605 ? 24.796 14.599 18.218 1.00 92.75 605 LEU A O 1
ATOM 4512 N N . GLU A 1 606 ? 26.071 14.358 16.390 1.00 92.62 606 GLU A N 1
ATOM 4513 C CA . 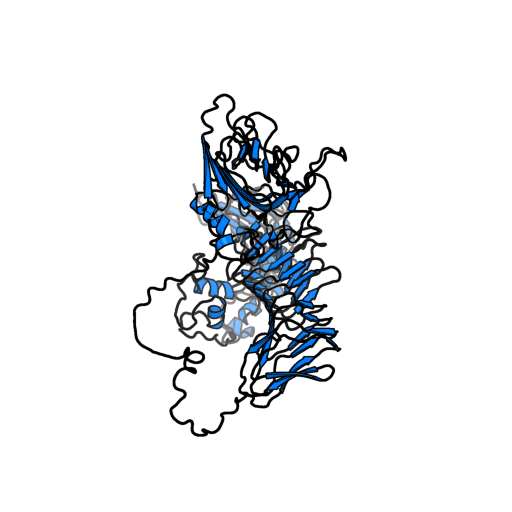GLU A 1 606 ? 27.364 14.409 17.077 1.00 92.62 606 GLU A CA 1
ATOM 4514 C C . GLU A 1 606 ? 27.841 15.858 17.335 1.00 92.62 606 GLU A C 1
ATOM 4516 O O . GLU A 1 606 ? 27.177 16.858 17.024 1.00 92.62 606 GLU A O 1
ATOM 4521 N N . GLY A 1 607 ? 29.021 15.983 17.947 1.00 92.56 607 GLY A N 1
ATOM 4522 C CA . GLY A 1 607 ? 29.797 17.214 18.048 1.00 92.56 607 GLY A CA 1
ATOM 4523 C C . GLY A 1 607 ? 29.040 18.372 18.702 1.00 92.56 607 GLY A C 1
ATOM 4524 O O . GLY A 1 607 ? 28.377 18.206 19.725 1.00 92.56 607 GLY A O 1
ATOM 4525 N N . ASN A 1 608 ? 29.135 19.549 18.081 1.00 92.69 608 ASN A N 1
ATOM 4526 C CA . ASN A 1 608 ? 28.450 20.789 18.472 1.00 92.69 608 ASN A CA 1
ATOM 4527 C C . ASN A 1 608 ? 27.331 21.160 17.464 1.00 92.69 608 ASN A C 1
ATOM 4529 O O . ASN A 1 608 ? 27.012 22.337 17.294 1.00 92.69 608 ASN A O 1
ATOM 4533 N N . SER A 1 609 ? 26.790 20.182 16.730 1.00 93.62 609 SER A N 1
ATOM 4534 C CA . SER A 1 609 ? 25.739 20.406 15.725 1.00 93.62 609 SER A CA 1
ATOM 4535 C C . SER A 1 609 ? 24.435 20.924 16.351 1.00 93.62 609 SER A C 1
ATOM 4537 O O . SER A 1 609 ? 24.233 20.839 17.566 1.00 93.62 609 SER A O 1
ATOM 4539 N N . SER A 1 610 ? 23.533 21.462 15.527 1.00 94.88 610 SER A N 1
ATOM 4540 C CA . SER A 1 610 ? 22.150 21.710 15.950 1.00 94.88 610 SER A CA 1
ATOM 4541 C C . SER A 1 610 ? 21.430 20.399 16.266 1.00 94.88 610 SER A C 1
ATOM 4543 O O . SER A 1 610 ? 21.853 19.341 15.805 1.00 94.88 610 SER A O 1
ATOM 4545 N N . ARG A 1 611 ? 20.354 20.478 17.055 1.00 95.31 611 ARG A N 1
ATOM 4546 C CA . ARG A 1 611 ? 19.401 19.378 17.291 1.00 95.31 611 ARG A CA 1
ATOM 4547 C C . ARG A 1 611 ? 18.205 19.836 18.115 1.00 95.31 611 ARG A C 1
ATOM 4549 O O . ARG A 1 611 ? 18.290 20.833 18.837 1.00 95.31 611 ARG A O 1
ATOM 4556 N N . SER A 1 612 ? 17.119 19.076 18.058 1.00 97.50 612 SER A N 1
ATOM 4557 C CA . SER A 1 612 ? 15.968 19.214 18.956 1.00 97.50 612 SER A CA 1
ATOM 4558 C C . SER A 1 612 ? 15.506 17.843 19.428 1.00 97.50 612 SER A C 1
ATOM 4560 O O . SER A 1 612 ? 15.636 16.869 18.694 1.00 97.50 612 SER A O 1
ATOM 4562 N N . VAL A 1 613 ? 14.974 17.770 20.641 1.00 97.19 613 VAL A N 1
ATOM 4563 C CA . VAL A 1 613 ? 14.402 16.547 21.212 1.00 97.19 613 VAL A CA 1
ATOM 4564 C C . VAL A 1 613 ? 13.088 16.906 21.874 1.00 97.19 613 VAL A C 1
ATOM 4566 O O . VAL A 1 613 ? 13.037 17.887 22.620 1.00 97.19 613 VAL A O 1
ATOM 4569 N N . GLU A 1 614 ? 12.059 16.105 21.641 1.00 95.94 614 GLU A N 1
ATOM 4570 C CA . GLU A 1 614 ? 10.776 16.190 22.330 1.00 95.94 614 GLU A CA 1
ATOM 4571 C C . GLU A 1 614 ? 10.282 14.803 22.759 1.00 95.94 614 GLU A C 1
ATOM 4573 O O . GLU A 1 614 ? 10.661 13.787 22.174 1.00 95.94 614 GLU A O 1
ATOM 4578 N N . ALA A 1 615 ? 9.504 14.764 23.837 1.00 95.75 615 ALA A N 1
ATOM 4579 C CA . ALA A 1 615 ? 8.893 13.554 24.373 1.00 95.75 615 ALA A CA 1
ATOM 4580 C C . ALA A 1 615 ? 7.603 13.894 25.129 1.00 95.75 615 ALA A C 1
ATOM 4582 O O . ALA A 1 615 ? 7.534 14.935 25.794 1.00 95.75 615 ALA A O 1
ATOM 4583 N N . TRP A 1 616 ? 6.626 12.991 25.129 1.00 94.19 616 TRP A N 1
ATOM 4584 C CA . TRP A 1 616 ? 5.560 13.006 26.128 1.00 94.19 616 TRP A CA 1
ATOM 4585 C C . TRP A 1 616 ? 5.964 12.174 27.343 1.00 94.19 616 TRP A C 1
ATOM 4587 O O . TRP A 1 616 ? 6.378 11.020 27.231 1.00 94.19 616 TRP A O 1
ATOM 4597 N N . VAL A 1 617 ? 5.857 12.761 28.536 1.00 93.88 617 VAL A N 1
ATOM 4598 C CA . VAL A 1 617 ? 6.269 12.110 29.785 1.00 93.88 617 VAL A CA 1
ATOM 4599 C C . VAL A 1 617 ? 5.207 12.231 30.872 1.00 93.88 617 VAL A C 1
ATOM 4601 O O . VAL A 1 617 ? 4.625 13.293 31.080 1.00 93.88 617 VAL A O 1
ATOM 4604 N N . TYR A 1 618 ? 4.999 11.149 31.617 1.00 92.75 618 TYR A N 1
ATOM 4605 C CA . TYR A 1 618 ? 4.236 11.139 32.863 1.00 92.75 618 TYR A CA 1
ATOM 4606 C C . TYR A 1 618 ? 5.209 10.810 33.994 1.00 92.75 618 TYR A C 1
ATOM 4608 O O . TYR A 1 618 ? 5.532 9.646 34.232 1.00 92.75 618 TYR A O 1
ATOM 4616 N N . ALA A 1 619 ? 5.734 11.830 34.675 1.00 91.25 619 ALA A N 1
ATOM 4617 C CA . ALA A 1 619 ? 6.685 11.636 35.768 1.00 91.25 619 ALA A CA 1
ATOM 4618 C C . ALA A 1 619 ? 5.962 11.255 37.070 1.00 91.25 619 ALA A C 1
ATOM 4620 O O . ALA A 1 619 ? 5.109 12.002 37.556 1.00 91.25 619 ALA A O 1
ATOM 4621 N N . ASN A 1 620 ? 6.338 10.129 37.685 1.00 88.25 620 ASN A N 1
ATOM 4622 C CA . ASN A 1 620 ? 5.782 9.711 38.979 1.00 88.25 620 ASN A CA 1
ATOM 4623 C C . ASN A 1 620 ? 6.346 10.549 40.142 1.00 88.25 620 ASN A C 1
ATOM 4625 O O . ASN A 1 620 ? 5.651 10.805 41.125 1.00 88.25 620 ASN A O 1
ATOM 4629 N N . SER A 1 621 ? 7.617 10.960 40.061 1.00 85.56 621 SER A N 1
ATOM 4630 C CA . SER A 1 621 ? 8.251 11.873 41.019 1.00 85.56 621 SER A CA 1
ATOM 4631 C C . SER A 1 621 ? 9.518 12.515 40.442 1.00 85.56 621 SER A C 1
ATOM 4633 O O . SER A 1 621 ? 10.137 11.981 39.524 1.00 85.56 621 SER A O 1
ATOM 4635 N N . LEU A 1 622 ? 9.938 13.647 41.017 1.00 83.31 622 LEU A N 1
ATOM 4636 C CA . LEU A 1 622 ? 11.218 14.288 40.701 1.00 83.31 622 LEU A CA 1
ATOM 4637 C C . LEU A 1 622 ? 12.319 13.744 41.626 1.00 83.31 622 LEU A C 1
ATOM 4639 O O . LEU A 1 622 ? 12.539 14.272 42.719 1.00 83.31 622 LEU A O 1
ATOM 4643 N N . SER A 1 623 ? 13.014 12.690 41.200 1.00 66.44 623 SER A N 1
ATOM 4644 C CA . SER A 1 623 ? 14.093 12.056 41.970 1.00 66.44 623 SER A CA 1
ATOM 4645 C C . SER A 1 623 ? 15.415 12.016 41.203 1.00 66.44 623 SER A C 1
ATOM 4647 O O . SER A 1 623 ? 15.490 11.437 40.124 1.00 66.44 623 SER A O 1
ATOM 4649 N N . GLY A 1 624 ? 16.478 12.565 41.800 1.00 69.94 624 GLY A N 1
ATOM 4650 C CA . GLY A 1 624 ? 17.850 12.445 41.295 1.00 69.94 624 GLY A CA 1
ATOM 4651 C C . GLY A 1 624 ? 18.089 13.088 39.922 1.00 69.94 624 GLY A C 1
ATOM 4652 O O . GLY A 1 624 ? 17.482 14.102 39.567 1.00 69.94 624 GLY A O 1
ATOM 4653 N N . SER A 1 625 ? 19.023 12.500 39.176 1.00 74.31 625 SER A N 1
ATOM 4654 C CA . SER A 1 625 ? 19.129 12.674 37.728 1.00 74.31 625 SER A CA 1
ATOM 4655 C C . SER A 1 625 ? 18.129 11.721 37.076 1.00 74.31 625 SER A C 1
ATOM 4657 O O . SER A 1 625 ? 18.194 10.523 37.335 1.00 74.31 625 SER A O 1
ATOM 4659 N N . SER A 1 626 ? 17.230 12.235 36.244 1.00 84.75 626 SER A N 1
ATOM 4660 C CA . SER A 1 626 ? 16.186 11.434 35.605 1.00 84.75 626 SER A CA 1
ATOM 4661 C C . SER A 1 626 ? 16.063 11.863 34.150 1.00 84.75 626 SER A C 1
ATOM 4663 O O . SER A 1 626 ? 15.946 13.063 33.894 1.00 84.75 626 SER A O 1
ATOM 4665 N N . THR A 1 627 ? 16.176 10.923 33.211 1.00 89.56 627 THR A N 1
ATOM 4666 C CA . THR A 1 627 ? 16.473 11.230 31.801 1.00 89.56 627 THR A CA 1
ATOM 4667 C C . THR A 1 627 ? 15.491 10.526 30.863 1.00 89.56 627 THR A C 1
ATOM 4669 O O . THR A 1 627 ? 15.647 9.329 30.630 1.00 89.56 627 THR A O 1
ATOM 4672 N N . PRO A 1 628 ? 14.481 11.232 30.314 1.00 92.00 628 PRO A N 1
ATOM 4673 C CA . PRO A 1 628 ? 13.610 10.667 29.288 1.00 92.00 628 PRO A CA 1
ATOM 4674 C C . PRO A 1 628 ? 14.340 10.190 28.027 1.00 92.00 628 PRO A C 1
ATOM 4676 O O . PRO A 1 628 ? 13.993 9.137 27.504 1.00 92.00 628 PRO A O 1
ATOM 4679 N N . VAL A 1 629 ? 15.342 10.935 27.544 1.00 94.19 629 VAL A N 1
ATOM 4680 C CA . VAL A 1 629 ? 16.044 10.645 26.277 1.00 94.19 629 VAL A CA 1
ATOM 4681 C C . VAL A 1 629 ? 17.523 11.027 26.384 1.00 94.19 629 VAL A C 1
ATOM 4683 O O . VAL A 1 629 ? 17.835 12.125 26.853 1.00 94.19 629 VAL A O 1
ATOM 4686 N N . GLY A 1 630 ? 18.456 10.193 25.919 1.00 92.81 630 GLY A N 1
ATOM 4687 C CA . GLY A 1 630 ? 19.877 10.560 25.919 1.00 92.81 630 GLY A CA 1
ATOM 4688 C C . GLY A 1 630 ? 20.797 9.697 25.057 1.00 92.81 630 GLY A C 1
ATOM 4689 O O . GLY A 1 630 ? 20.471 8.564 24.724 1.00 92.81 630 GLY A O 1
ATOM 4690 N N . TRP A 1 631 ? 21.963 10.246 24.704 1.00 93.69 631 TRP A N 1
ATOM 4691 C CA . TRP A 1 631 ? 23.038 9.555 23.975 1.00 93.69 631 TRP A CA 1
ATOM 4692 C C . TRP A 1 631 ? 24.423 10.154 24.276 1.00 93.69 631 TRP A C 1
ATOM 4694 O O . TRP A 1 631 ? 24.538 11.252 24.837 1.00 93.69 631 TRP A O 1
ATOM 4704 N N . GLY A 1 632 ? 25.474 9.440 23.872 1.00 92.19 632 GLY A N 1
ATOM 4705 C CA . GLY A 1 632 ? 26.876 9.866 23.912 1.00 92.19 632 GLY A CA 1
ATOM 4706 C C . GLY A 1 632 ? 27.629 9.504 25.200 1.00 92.19 632 GLY A C 1
ATOM 4707 O O . GLY A 1 632 ? 27.053 9.172 26.232 1.00 92.19 632 GLY A O 1
ATOM 4708 N N . HIS A 1 633 ? 28.958 9.584 25.149 1.00 89.12 633 HIS A N 1
ATOM 4709 C CA . HIS A 1 633 ? 29.854 8.957 26.125 1.00 89.12 633 HIS A CA 1
ATOM 4710 C C . HIS A 1 633 ? 29.990 9.655 27.493 1.00 89.12 633 HIS A C 1
ATOM 4712 O O . HIS A 1 633 ? 29.630 10.812 27.712 1.00 89.12 633 HIS A O 1
ATOM 4718 N N . SER A 1 634 ? 30.599 8.934 28.440 1.00 82.88 634 SER A N 1
ATOM 4719 C CA . SER A 1 634 ? 30.790 9.300 29.853 1.00 82.88 634 SER A CA 1
ATOM 4720 C C . SER A 1 634 ? 31.821 10.410 30.149 1.00 82.88 634 SER A C 1
ATOM 4722 O O . SER A 1 634 ? 32.269 10.539 31.289 1.00 82.88 634 SER A O 1
ATOM 4724 N N . GLY A 1 635 ? 32.186 11.229 29.157 1.00 83.75 635 GLY A N 1
ATOM 4725 C CA . GLY A 1 635 ? 33.176 12.304 29.282 1.00 83.75 635 GLY A CA 1
ATOM 4726 C C . GLY A 1 635 ? 32.607 13.728 29.252 1.00 83.75 635 GLY A C 1
ATOM 4727 O O . GLY A 1 635 ? 31.452 13.981 28.909 1.00 83.75 635 GLY A O 1
ATOM 4728 N N . ASN A 1 636 ? 33.458 14.694 29.606 1.00 89.25 636 ASN A N 1
ATOM 4729 C CA . ASN A 1 636 ? 33.099 16.110 29.710 1.00 89.25 636 ASN A CA 1
ATOM 4730 C C . ASN A 1 636 ? 32.681 16.679 28.341 1.00 89.25 636 ASN A C 1
ATOM 4732 O O . ASN A 1 636 ? 33.525 16.821 27.460 1.00 89.25 636 ASN A O 1
ATOM 4736 N N . GLY A 1 637 ? 31.405 17.039 28.177 1.00 88.06 637 GLY A N 1
ATOM 4737 C CA . GLY A 1 637 ? 30.854 17.529 26.909 1.00 88.06 637 GLY A CA 1
ATOM 4738 C C . GLY A 1 637 ? 30.511 16.435 25.891 1.00 88.06 637 GLY A C 1
ATOM 4739 O O . GLY A 1 637 ? 30.101 16.772 24.786 1.00 88.06 637 GLY A O 1
ATOM 4740 N N . GLN A 1 638 ? 30.656 15.147 26.226 1.00 91.81 638 GLN A N 1
ATOM 4741 C CA . GLN A 1 638 ? 30.556 14.039 25.260 1.00 91.81 638 GLN A CA 1
ATOM 4742 C C . GLN A 1 638 ? 29.170 13.390 25.140 1.00 91.81 638 GLN A C 1
ATOM 4744 O O . GLN A 1 638 ? 28.988 12.514 24.296 1.00 91.81 638 GLN A O 1
ATOM 4749 N N . MET A 1 639 ? 28.188 13.854 25.913 1.00 91.00 639 MET A N 1
ATOM 4750 C CA . MET A 1 639 ? 26.801 13.377 25.879 1.00 91.00 639 MET A CA 1
ATOM 4751 C C . MET A 1 639 ? 25.816 14.501 25.550 1.00 91.00 639 MET A C 1
ATOM 4753 O O . MET A 1 639 ? 26.118 15.680 25.748 1.00 91.00 639 MET A O 1
ATOM 4757 N N . SER A 1 640 ? 24.624 14.116 25.106 1.00 93.00 640 SER A N 1
ATOM 4758 C CA . SER A 1 640 ? 23.420 14.945 25.094 1.00 93.00 640 SER A CA 1
ATOM 4759 C C . SER A 1 640 ? 22.329 14.185 25.849 1.00 93.00 640 SER A C 1
ATOM 4761 O O . SER A 1 640 ? 21.802 13.197 25.353 1.00 93.00 640 SER A O 1
ATOM 4763 N N . SER A 1 641 ? 22.029 14.594 27.085 1.00 90.31 641 SER A N 1
ATOM 4764 C CA . SER A 1 641 ? 20.992 13.970 27.924 1.00 90.31 641 SER A CA 1
ATOM 4765 C C . SER A 1 641 ? 19.862 14.955 28.220 1.00 90.31 641 SER A C 1
ATOM 4767 O O . SER A 1 641 ? 20.093 15.965 28.891 1.00 90.31 641 SER A O 1
ATOM 4769 N N . PHE A 1 642 ? 18.647 14.642 27.762 1.00 92.31 642 PHE A N 1
ATOM 4770 C CA . PHE A 1 642 ? 17.415 15.339 28.125 1.00 92.31 642 PHE A CA 1
ATOM 4771 C C . PHE A 1 642 ? 16.998 14.911 29.528 1.00 92.31 642 PHE A C 1
ATOM 4773 O O . PHE A 1 642 ? 16.586 13.776 29.733 1.00 92.31 642 PHE A O 1
ATOM 4780 N N . ARG A 1 643 ? 17.103 15.810 30.501 1.00 89.75 643 ARG A N 1
ATOM 4781 C CA . ARG A 1 643 ? 16.753 15.555 31.897 1.00 89.75 643 ARG A CA 1
ATOM 4782 C C . ARG A 1 643 ? 15.400 16.158 32.267 1.00 89.75 643 ARG A C 1
ATOM 4784 O O . ARG A 1 643 ? 14.991 17.192 31.744 1.00 89.75 643 ARG A O 1
ATOM 4791 N N . TYR A 1 644 ? 14.733 15.512 33.216 1.00 91.25 644 TYR A N 1
ATOM 4792 C CA . TYR A 1 644 ? 13.482 15.954 33.823 1.00 91.25 644 TYR A CA 1
ATOM 4793 C C . TYR A 1 644 ? 13.633 15.991 35.348 1.00 91.25 644 TYR A C 1
ATOM 4795 O O . TYR A 1 644 ? 13.198 15.105 36.081 1.00 91.25 644 TYR A O 1
ATOM 4803 N N . THR A 1 645 ? 14.361 16.993 35.845 1.00 88.31 645 THR A N 1
ATOM 4804 C CA . THR A 1 645 ? 14.652 17.134 37.279 1.00 88.31 645 THR A CA 1
ATOM 4805 C C . THR A 1 645 ? 14.743 18.604 37.693 1.00 88.31 645 THR A C 1
ATOM 4807 O O . THR A 1 645 ? 15.088 19.478 36.900 1.00 88.31 645 THR A O 1
ATOM 4810 N N . SER A 1 646 ? 14.422 18.900 38.956 1.00 83.44 646 SER A N 1
ATOM 4811 C CA . SER A 1 646 ? 14.358 20.262 39.510 1.00 83.44 646 SER A CA 1
ATOM 4812 C C . SER A 1 646 ? 15.728 20.930 39.726 1.00 83.44 646 SER A C 1
ATOM 4814 O O . SER A 1 646 ? 15.810 22.012 40.312 1.00 83.44 646 SER A O 1
ATOM 4816 N N . ASN A 1 647 ? 16.821 20.318 39.256 1.00 84.50 647 ASN A N 1
ATOM 4817 C CA . ASN A 1 647 ? 18.156 20.901 39.330 1.00 84.50 647 ASN A CA 1
ATOM 4818 C C . ASN A 1 647 ? 18.239 22.203 38.505 1.00 84.50 647 ASN A C 1
ATOM 4820 O O . ASN A 1 647 ? 18.032 22.220 37.292 1.00 84.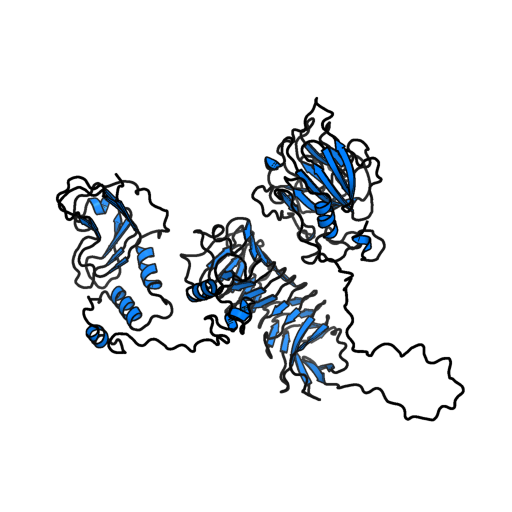50 647 ASN A O 1
ATOM 4824 N N . SER A 1 648 ? 18.585 23.314 39.156 1.00 83.38 648 SER A N 1
ATOM 4825 C CA . SER A 1 648 ? 18.646 24.633 38.514 1.00 83.38 648 SER A CA 1
ATOM 4826 C C . SER A 1 648 ? 19.802 24.805 37.520 1.00 83.38 648 SER A C 1
ATOM 4828 O O . SER A 1 648 ? 19.784 25.764 36.751 1.00 83.38 648 SER A O 1
ATOM 4830 N N . VAL A 1 649 ? 20.782 23.894 37.515 1.00 83.00 649 VAL A N 1
ATOM 4831 C CA . VAL A 1 649 ? 21.957 23.920 36.629 1.00 83.00 649 VAL A CA 1
ATOM 4832 C C . VAL A 1 649 ? 21.818 22.922 35.483 1.00 83.00 649 VAL A C 1
ATOM 4834 O O . VAL A 1 649 ? 21.973 23.323 34.337 1.00 83.00 649 VAL A O 1
ATOM 4837 N N . ASN A 1 650 ? 21.497 21.656 35.774 1.00 85.44 650 ASN A N 1
ATOM 4838 C CA . ASN A 1 650 ? 21.452 20.567 34.783 1.00 85.44 650 ASN A CA 1
ATOM 4839 C C . ASN A 1 650 ? 20.097 19.842 34.708 1.00 85.44 650 ASN A C 1
ATOM 4841 O O . ASN A 1 650 ? 20.019 18.672 34.340 1.00 85.44 650 ASN A O 1
ATOM 4845 N N . GLY A 1 651 ? 19.023 20.536 35.089 1.00 87.19 651 GLY A N 1
ATOM 4846 C CA . GLY A 1 651 ? 17.683 19.963 35.190 1.00 87.19 651 GLY A CA 1
ATOM 4847 C C . GLY A 1 651 ? 17.035 19.558 33.868 1.00 87.19 651 GLY A C 1
ATOM 4848 O O . GLY A 1 651 ? 16.172 18.685 33.895 1.00 87.19 651 GLY A O 1
ATOM 4849 N N . MET A 1 652 ? 17.436 20.189 32.756 1.00 92.06 652 MET A N 1
ATOM 4850 C CA . MET A 1 652 ? 16.816 20.086 31.424 1.00 92.06 652 MET A CA 1
ATOM 4851 C C . MET A 1 652 ? 17.746 19.434 30.400 1.00 92.06 652 MET A C 1
ATOM 4853 O O . MET A 1 652 ? 17.362 18.499 29.712 1.00 92.06 652 MET A O 1
ATOM 4857 N N . PHE A 1 653 ? 18.977 19.922 30.285 1.00 92.94 653 PHE A N 1
ATOM 4858 C CA . PHE A 1 653 ? 19.988 19.358 29.397 1.00 92.94 653 PHE A CA 1
ATOM 4859 C C . PHE A 1 653 ? 21.276 19.170 30.182 1.00 92.94 653 PHE A C 1
ATOM 4861 O O . PHE A 1 653 ? 21.665 20.048 30.959 1.00 92.94 653 PHE A O 1
ATOM 4868 N N . SER A 1 654 ? 21.957 18.051 29.950 1.00 90.44 654 SER A N 1
ATOM 4869 C CA . SER A 1 654 ? 23.315 17.861 30.438 1.00 90.44 654 SER A CA 1
ATOM 4870 C C . SER A 1 654 ? 24.227 17.255 29.382 1.00 90.44 654 SER A C 1
ATOM 4872 O O . SER A 1 654 ? 23.974 16.167 28.866 1.00 90.44 654 SER A O 1
ATOM 4874 N N . GLY A 1 655 ? 25.326 17.966 29.143 1.00 89.06 655 GLY A N 1
ATOM 4875 C CA . GLY A 1 655 ? 26.589 17.485 28.595 1.00 89.06 655 GLY A CA 1
ATOM 4876 C C . GLY A 1 655 ? 27.664 17.390 29.687 1.00 89.06 655 GLY A C 1
ATOM 4877 O O . GLY A 1 655 ? 28.841 17.635 29.417 1.00 89.06 655 GLY A O 1
ATOM 4878 N N . TRP A 1 656 ? 27.271 17.107 30.937 1.00 83.25 656 TRP A N 1
ATOM 4879 C CA . TRP A 1 656 ? 28.094 16.931 32.152 1.00 83.25 656 TRP A CA 1
ATOM 4880 C C . TRP A 1 656 ? 28.831 18.174 32.696 1.00 83.25 656 TRP A C 1
ATOM 4882 O O . TRP A 1 656 ? 28.916 18.363 33.906 1.00 83.25 656 TRP A O 1
ATOM 4892 N N . PHE A 1 657 ? 29.398 19.010 31.824 1.00 83.88 657 PHE A N 1
ATOM 4893 C CA . PHE A 1 657 ? 29.948 20.341 32.149 1.00 83.88 657 PHE A CA 1
ATOM 4894 C C . PHE A 1 657 ? 29.337 21.456 31.285 1.00 83.88 657 PHE A C 1
ATOM 4896 O O . PHE A 1 657 ? 29.680 22.633 31.431 1.00 83.88 657 PHE A O 1
ATOM 4903 N N . ILE A 1 658 ? 28.449 21.073 30.373 1.00 87.62 658 ILE A N 1
ATOM 4904 C CA . ILE A 1 658 ? 27.702 21.931 29.465 1.00 87.62 658 ILE A CA 1
ATOM 4905 C C . ILE A 1 658 ? 26.239 21.646 29.766 1.00 87.62 658 ILE A C 1
ATOM 4907 O O . ILE A 1 658 ? 25.635 20.740 29.205 1.00 87.62 658 ILE A O 1
ATOM 4911 N N . ASP A 1 659 ? 25.718 22.360 30.753 1.00 90.69 659 ASP A N 1
ATOM 4912 C CA . ASP A 1 659 ? 24.449 22.051 31.396 1.00 90.69 659 ASP A CA 1
ATOM 4913 C C . ASP A 1 659 ? 23.467 23.213 31.248 1.00 90.69 659 ASP A C 1
ATOM 4915 O O . ASP A 1 659 ? 23.858 24.385 31.238 1.00 90.69 659 ASP A O 1
ATOM 4919 N N . ALA A 1 660 ? 22.181 22.882 31.169 1.00 91.94 660 ALA A N 1
ATOM 4920 C CA . ALA A 1 660 ? 21.103 23.852 31.213 1.00 91.94 660 ALA A CA 1
ATOM 4921 C C . ALA A 1 660 ? 19.962 23.370 32.121 1.00 91.94 660 ALA A C 1
ATOM 4923 O O . ALA A 1 660 ? 19.559 22.204 32.099 1.00 91.94 660 ALA A O 1
ATOM 4924 N N . GLY A 1 661 ? 19.428 24.292 32.922 1.00 91.25 661 GLY A N 1
ATOM 4925 C CA . GLY A 1 661 ? 18.315 24.057 33.837 1.00 91.25 661 GLY A CA 1
ATOM 4926 C C . GLY A 1 661 ? 17.027 24.752 33.397 1.00 91.25 661 GLY A C 1
ATOM 4927 O O . GLY A 1 661 ? 17.031 25.692 32.597 1.00 91.25 661 GLY A O 1
ATOM 4928 N N . TRP A 1 662 ? 15.914 24.335 33.998 1.00 89.50 662 TRP A N 1
ATOM 4929 C CA . TRP A 1 662 ? 14.555 24.830 33.733 1.00 89.50 662 TRP A CA 1
ATOM 4930 C C . TRP A 1 662 ? 14.265 26.252 34.257 1.00 89.50 662 TRP A C 1
ATOM 4932 O O . TRP A 1 662 ? 13.127 26.580 34.576 1.00 89.50 662 TRP A O 1
ATOM 4942 N N . GLY A 1 663 ? 15.282 27.101 34.437 1.00 82.75 663 GLY A N 1
ATOM 4943 C CA . GLY A 1 663 ? 15.101 28.494 34.877 1.00 82.75 663 GLY A CA 1
ATOM 4944 C C . GLY A 1 663 ? 14.510 28.674 36.287 1.00 82.75 663 GLY A C 1
ATOM 4945 O O . GLY A 1 663 ? 14.139 29.787 36.649 1.00 82.75 663 GLY A O 1
ATOM 4946 N N . GLY A 1 664 ? 14.430 27.606 37.091 1.00 75.69 664 GLY A N 1
ATOM 4947 C CA . GLY A 1 664 ? 13.784 27.610 38.411 1.00 75.69 664 GLY A CA 1
ATOM 4948 C C . GLY A 1 664 ? 12.288 27.267 38.399 1.00 75.69 664 GLY A C 1
ATOM 4949 O O . GLY A 1 664 ? 11.625 27.448 39.420 1.00 75.69 664 GLY A O 1
ATOM 4950 N N . ALA A 1 665 ? 11.754 26.779 37.277 1.00 74.38 665 ALA A N 1
ATOM 4951 C CA . ALA A 1 665 ? 10.383 26.291 37.188 1.00 74.38 665 ALA A CA 1
ATOM 4952 C C . ALA A 1 665 ? 10.121 25.060 38.076 1.00 74.38 665 ALA A C 1
ATOM 4954 O O . ALA A 1 665 ? 11.024 24.275 38.373 1.00 74.38 665 ALA A O 1
ATOM 4955 N N . THR A 1 666 ? 8.858 24.874 38.463 1.00 82.56 666 THR A N 1
ATOM 4956 C CA . THR A 1 666 ? 8.380 23.624 39.075 1.00 82.56 666 THR A CA 1
ATOM 4957 C C . THR A 1 666 ? 7.921 22.700 37.952 1.00 82.56 666 THR A C 1
ATOM 4959 O O . THR A 1 666 ? 7.045 23.081 37.182 1.00 82.56 666 THR A O 1
ATOM 4962 N N . LEU A 1 667 ? 8.524 21.516 37.846 1.00 88.56 667 LEU A N 1
ATOM 4963 C CA . LEU A 1 667 ? 8.134 20.508 36.858 1.00 88.56 667 LEU A CA 1
ATOM 4964 C C . LEU A 1 667 ? 6.881 19.745 37.330 1.00 88.56 667 LEU A C 1
ATOM 4966 O O . LEU A 1 667 ? 6.835 19.382 38.511 1.00 88.56 667 LEU A O 1
ATOM 4970 N N . PRO A 1 668 ? 5.893 19.492 36.452 1.00 90.75 668 PRO A N 1
ATOM 4971 C CA . PRO A 1 668 ? 4.754 18.627 36.759 1.00 90.75 668 PRO A CA 1
ATOM 4972 C C . PRO A 1 668 ? 5.133 17.193 37.177 1.00 90.75 668 PRO A C 1
ATOM 4974 O O . PRO A 1 668 ? 6.184 16.663 36.828 1.00 90.75 668 PRO A O 1
ATOM 4977 N N . THR A 1 669 ? 4.243 16.539 37.923 1.00 91.94 669 THR A N 1
ATOM 4978 C CA . THR A 1 669 ? 4.302 15.099 38.240 1.00 91.94 669 THR A CA 1
ATOM 4979 C C . THR A 1 669 ? 2.884 14.578 38.435 1.00 91.94 669 THR A C 1
ATOM 4981 O O . THR A 1 669 ? 2.080 15.283 39.043 1.00 91.94 669 THR A O 1
ATOM 4984 N N . GLY A 1 670 ? 2.587 13.348 38.014 1.00 89.12 670 GLY A N 1
ATOM 4985 C CA . GLY A 1 670 ? 1.240 12.767 38.132 1.00 89.12 670 GLY A CA 1
ATOM 4986 C C . GLY A 1 670 ? 0.233 13.252 37.077 1.00 89.12 670 GLY A C 1
ATOM 4987 O O . GLY A 1 670 ? -0.973 13.174 37.302 1.00 89.12 670 GLY A O 1
ATOM 4988 N N . GLN A 1 671 ? 0.735 13.764 35.954 1.00 89.69 671 GLN A N 1
ATOM 4989 C CA . GLN A 1 671 ? -0.018 14.192 34.774 1.00 89.69 671 GLN A CA 1
ATOM 4990 C C . GLN A 1 671 ? 0.876 14.040 33.535 1.00 89.69 671 GLN A C 1
ATOM 4992 O O . GLN A 1 671 ? 2.108 14.029 33.666 1.00 89.69 671 GLN A O 1
ATOM 4997 N N . TRP A 1 672 ? 0.280 13.947 32.347 1.00 91.19 672 TRP A N 1
ATOM 4998 C CA . TRP A 1 672 ? 1.045 13.946 31.102 1.00 91.19 672 TRP A CA 1
ATOM 4999 C C . TRP A 1 672 ? 1.613 15.341 30.829 1.00 91.19 672 TRP A C 1
ATOM 5001 O O . TRP A 1 672 ? 1.010 16.369 31.136 1.00 91.19 672 TRP A O 1
ATOM 5011 N N . THR A 1 673 ? 2.840 15.382 30.323 1.00 92.38 673 THR A N 1
ATOM 5012 C CA . THR A 1 673 ? 3.575 16.619 30.058 1.00 92.38 673 THR A CA 1
ATOM 5013 C C . THR A 1 673 ? 4.382 16.444 28.781 1.00 92.38 673 THR A C 1
ATOM 5015 O O . THR A 1 673 ? 5.248 15.572 28.718 1.00 92.38 673 THR A O 1
ATOM 5018 N N . HIS A 1 674 ? 4.141 17.286 27.780 1.00 93.44 674 HIS A N 1
ATOM 5019 C CA . HIS A 1 674 ? 5.031 17.385 26.626 1.00 93.44 674 HIS A CA 1
ATOM 5020 C C . HIS A 1 674 ? 6.258 18.186 27.037 1.00 93.44 674 HIS A C 1
ATOM 5022 O O . HIS A 1 674 ? 6.149 19.273 27.612 1.00 93.44 674 HIS A O 1
ATOM 5028 N N . VAL A 1 675 ? 7.437 17.638 26.782 1.00 95.12 675 VAL A N 1
ATOM 5029 C CA . VAL A 1 675 ? 8.709 18.264 27.124 1.00 95.12 675 VAL A CA 1
ATOM 5030 C C . VAL A 1 675 ? 9.570 18.323 25.880 1.00 95.12 675 VAL A C 1
ATOM 5032 O O . VAL A 1 675 ? 9.732 17.324 25.188 1.00 95.12 675 VAL A O 1
ATOM 5035 N N . ALA A 1 676 ? 10.181 19.477 25.615 1.00 96.69 676 ALA A N 1
ATOM 5036 C CA . ALA A 1 676 ? 11.142 19.595 24.525 1.00 96.69 676 ALA A CA 1
ATOM 5037 C C . ALA A 1 676 ? 12.346 20.465 24.888 1.00 96.69 676 ALA A C 1
ATOM 5039 O O . ALA A 1 676 ? 12.266 21.369 25.725 1.00 96.69 676 ALA A O 1
ATOM 5040 N N . TRP A 1 677 ? 13.461 20.247 24.199 1.00 96.50 677 TRP A N 1
ATOM 5041 C CA . TRP A 1 677 ? 14.521 21.241 24.090 1.00 96.50 677 TRP A CA 1
ATOM 5042 C C . TRP A 1 677 ? 15.061 21.344 22.670 1.00 96.50 677 TRP A C 1
ATOM 5044 O O . TRP A 1 677 ? 15.040 20.401 21.886 1.00 96.50 677 TRP A O 1
ATOM 5054 N N . THR A 1 678 ? 15.584 22.523 22.349 1.00 97.69 678 THR A N 1
ATOM 5055 C CA . THR A 1 678 ? 16.239 22.805 21.066 1.00 97.69 678 THR A CA 1
ATOM 5056 C C . THR A 1 678 ? 17.609 23.412 21.330 1.00 97.69 678 THR A C 1
ATOM 5058 O O . THR A 1 678 ? 17.716 24.281 22.202 1.00 97.69 678 THR A O 1
ATOM 5061 N N . TYR A 1 679 ? 18.617 23.026 20.557 1.00 96.50 679 TYR A N 1
ATOM 5062 C CA . TYR A 1 679 ? 19.979 23.541 20.635 1.00 96.50 679 TYR A CA 1
ATOM 5063 C C . TYR A 1 679 ? 20.457 24.028 19.266 1.00 96.50 679 TYR A C 1
ATOM 5065 O O . TYR A 1 679 ? 20.422 23.290 18.284 1.00 96.50 679 TYR A O 1
ATOM 5073 N N . ASP A 1 680 ? 20.918 25.276 19.214 1.00 94.19 680 ASP A N 1
ATOM 5074 C CA . ASP A 1 680 ? 21.325 25.984 17.990 1.00 94.19 680 ASP A CA 1
ATOM 5075 C C . ASP A 1 680 ? 22.851 26.025 17.766 1.00 94.19 680 ASP A C 1
ATOM 5077 O O . ASP A 1 680 ? 23.346 26.817 16.964 1.00 94.19 680 ASP A O 1
ATOM 5081 N N . GLY A 1 681 ? 23.613 25.203 18.496 1.00 91.31 681 GLY A N 1
ATOM 5082 C CA . GLY A 1 681 ? 25.078 25.263 18.533 1.00 91.31 681 GLY A CA 1
ATOM 5083 C C . GLY A 1 681 ? 25.643 26.241 19.576 1.00 91.31 681 GLY A C 1
ATOM 5084 O O . GLY A 1 681 ? 26.850 26.231 19.825 1.00 91.31 681 GLY A O 1
ATOM 5085 N N . ALA A 1 682 ? 24.809 27.058 20.230 1.00 91.56 682 ALA A N 1
ATOM 5086 C CA . ALA A 1 682 ? 25.238 28.045 21.227 1.00 91.56 682 ALA A CA 1
ATOM 5087 C C . ALA A 1 682 ? 24.382 28.067 22.507 1.00 91.56 682 ALA A C 1
ATOM 5089 O O . ALA A 1 682 ? 24.916 28.300 23.595 1.00 91.56 682 ALA A O 1
ATOM 5090 N N . SER A 1 683 ? 23.075 27.832 22.405 1.00 93.62 683 SER A N 1
ATOM 5091 C CA . SER A 1 683 ? 22.108 27.956 23.500 1.00 93.62 683 SER A CA 1
ATOM 5092 C C . SER A 1 683 ? 21.088 26.822 23.484 1.00 93.62 683 SER A C 1
ATOM 5094 O O . SER A 1 683 ? 20.610 26.431 22.422 1.00 93.62 683 SER A O 1
ATOM 5096 N N . VAL A 1 684 ? 20.708 26.326 24.664 1.00 95.62 684 VAL A N 1
ATOM 5097 C CA . VAL A 1 684 ? 19.571 25.402 24.815 1.00 95.62 684 VAL A CA 1
ATOM 5098 C C . VAL A 1 684 ? 18.335 26.199 25.205 1.00 95.62 684 VAL A C 1
ATOM 5100 O O . VAL A 1 684 ? 18.377 26.996 26.145 1.00 95.62 684 VAL A O 1
ATOM 5103 N N . ARG A 1 685 ? 17.228 25.965 24.504 1.00 96.12 685 ARG A N 1
ATOM 5104 C CA . ARG A 1 685 ? 15.894 26.478 24.843 1.00 96.12 685 ARG A CA 1
ATOM 5105 C C . ARG A 1 685 ? 15.025 25.321 25.310 1.00 96.12 685 ARG A C 1
ATOM 5107 O O . ARG A 1 685 ? 14.988 24.310 24.618 1.00 96.12 685 ARG A O 1
ATOM 5114 N N . GLY A 1 686 ? 14.362 25.480 26.450 1.00 95.12 686 GLY A N 1
ATOM 5115 C CA . GLY A 1 686 ? 13.513 24.464 27.073 1.00 95.12 686 GLY A CA 1
ATOM 5116 C C . GLY A 1 686 ? 12.043 24.786 26.982 1.00 95.12 686 GLY A C 1
ATOM 5117 O O . GLY A 1 686 ? 11.669 25.938 27.208 1.00 95.12 686 GLY A O 1
ATOM 5118 N N . PHE A 1 687 ? 11.233 23.768 26.725 1.00 94.94 687 PHE A N 1
ATOM 5119 C CA . PHE A 1 687 ? 9.798 23.884 26.544 1.00 94.94 687 PHE A CA 1
ATOM 5120 C C . PHE A 1 687 ? 9.042 22.863 27.395 1.00 94.94 687 PHE A C 1
ATOM 5122 O O . PHE A 1 687 ? 9.498 21.731 27.564 1.00 94.94 687 PHE A O 1
ATOM 5129 N N . ILE A 1 688 ? 7.888 23.282 27.910 1.00 92.88 688 ILE A N 1
ATOM 5130 C CA . ILE A 1 688 ? 6.897 22.425 28.571 1.00 92.88 688 ILE A CA 1
ATOM 5131 C C . ILE A 1 688 ? 5.535 22.765 27.970 1.00 92.88 688 ILE A C 1
ATOM 5133 O O . ILE A 1 688 ? 5.200 23.947 27.900 1.00 92.88 688 ILE A O 1
ATOM 5137 N N . ASN A 1 689 ? 4.777 21.758 27.531 1.00 90.19 689 ASN A N 1
ATOM 5138 C CA . ASN A 1 689 ? 3.450 21.897 26.919 1.00 90.19 689 ASN A CA 1
ATOM 5139 C C . ASN A 1 689 ? 3.430 22.997 25.836 1.00 90.19 689 ASN A C 1
ATOM 5141 O O . ASN A 1 689 ? 2.709 23.991 25.923 1.00 90.19 689 ASN A O 1
ATOM 5145 N N . GLY A 1 690 ? 4.349 22.889 24.868 1.00 87.06 690 GLY A N 1
ATOM 5146 C CA . GLY A 1 690 ? 4.539 23.873 23.794 1.00 87.06 690 GLY A CA 1
ATOM 5147 C C . GLY A 1 690 ? 5.165 25.222 24.201 1.00 87.06 690 GLY A C 1
ATOM 5148 O O . GLY A 1 690 ? 5.588 25.987 23.333 1.00 87.06 690 GLY A O 1
ATOM 5149 N N . GLN A 1 691 ? 5.268 25.550 25.495 1.00 89.00 691 GLN A N 1
ATOM 5150 C CA . GLN A 1 691 ? 5.693 26.874 25.965 1.00 89.00 691 GLN A CA 1
ATOM 5151 C C . GLN A 1 691 ? 7.193 26.989 26.230 1.00 89.00 691 GLN A C 1
ATOM 5153 O O . GLN A 1 691 ? 7.751 26.214 27.001 1.00 89.00 691 GLN A O 1
ATOM 5158 N N . LEU A 1 692 ? 7.838 28.030 25.687 1.00 92.56 692 LEU A N 1
ATOM 5159 C CA . LEU A 1 692 ? 9.232 28.368 26.002 1.00 92.56 692 LEU A CA 1
ATOM 5160 C C . LEU A 1 692 ? 9.375 28.818 27.465 1.00 92.56 692 LEU A C 1
ATOM 5162 O O . LEU A 1 692 ? 8.883 29.878 27.849 1.00 92.56 692 LEU A O 1
ATOM 5166 N N . LEU A 1 693 ? 10.128 28.047 28.245 1.00 90.00 693 LEU A N 1
ATOM 5167 C CA . LEU A 1 693 ? 10.290 28.216 29.689 1.00 90.00 693 LEU A CA 1
ATOM 5168 C C . LEU A 1 693 ? 11.680 28.731 30.093 1.00 90.00 693 LEU A C 1
ATOM 5170 O O . LEU A 1 693 ? 11.813 29.517 31.028 1.00 90.00 693 LEU A O 1
ATOM 5174 N N . SER A 1 694 ? 12.730 28.288 29.397 1.00 90.75 694 SER A N 1
ATOM 5175 C CA . SER A 1 694 ? 14.125 28.617 29.720 1.00 90.75 694 SER A CA 1
ATOM 5176 C C . SER A 1 694 ? 14.956 28.810 28.455 1.00 90.75 694 SER A C 1
ATOM 5178 O O . SER A 1 694 ? 14.682 28.219 27.412 1.00 90.75 694 SER A O 1
ATOM 5180 N N . THR A 1 695 ? 15.993 29.643 28.527 1.00 94.19 695 THR A N 1
ATOM 5181 C CA . THR A 1 695 ? 17.026 29.769 27.490 1.00 94.19 695 THR A CA 1
ATOM 5182 C C . THR A 1 695 ? 18.372 29.960 28.172 1.00 94.19 695 THR A C 1
ATOM 5184 O O . THR A 1 695 ? 18.580 30.950 28.873 1.00 94.19 695 THR A O 1
ATOM 5187 N N . VAL A 1 696 ? 19.286 29.014 27.972 1.00 92.75 696 VAL A N 1
ATOM 5188 C CA . VAL A 1 696 ? 20.606 28.990 28.612 1.00 92.75 696 VAL A CA 1
ATOM 5189 C C . VAL A 1 696 ? 21.680 29.025 27.535 1.00 92.75 696 VAL A C 1
ATOM 5191 O O . VAL A 1 696 ? 21.742 28.139 26.686 1.00 92.75 696 VAL A O 1
ATOM 5194 N N . SER A 1 697 ? 22.540 30.044 27.577 1.00 90.88 697 SER A N 1
ATOM 5195 C CA . SER A 1 697 ? 23.688 30.150 26.675 1.00 90.88 697 SER A CA 1
ATOM 5196 C C . SER A 1 697 ? 24.865 29.334 27.210 1.00 90.88 697 SER A C 1
ATOM 5198 O O . SER A 1 697 ? 25.375 29.587 28.305 1.00 90.88 697 SER A O 1
ATOM 5200 N N . LEU A 1 698 ? 25.305 28.359 26.418 1.00 86.19 698 LEU A N 1
ATOM 5201 C CA . LEU A 1 698 ? 26.367 27.414 26.763 1.00 86.19 698 LEU A CA 1
ATOM 5202 C C . LEU A 1 698 ? 27.767 27.921 26.380 1.00 86.19 698 LEU A C 1
ATOM 5204 O O . LEU A 1 698 ? 28.772 27.363 26.815 1.00 86.19 698 LEU A O 1
ATOM 5208 N N . THR A 1 699 ? 27.862 29.028 25.635 1.00 73.50 699 THR A N 1
ATOM 5209 C CA . THR A 1 699 ? 29.130 29.596 25.132 1.00 73.50 699 THR A CA 1
ATOM 5210 C C . THR A 1 699 ? 30.047 30.178 26.219 1.00 73.50 699 THR A C 1
ATOM 5212 O O . THR A 1 699 ? 31.085 30.757 25.906 1.00 73.50 699 THR A O 1
ATOM 5215 N N . SER A 1 700 ? 29.667 30.083 27.495 1.00 60.41 700 SER A N 1
ATOM 5216 C CA . SER A 1 700 ? 30.426 30.613 28.634 1.00 60.41 700 SER A CA 1
ATOM 5217 C C . SER A 1 700 ? 31.521 29.665 29.148 1.00 60.41 700 SER A C 1
ATOM 5219 O O . SER A 1 700 ? 32.459 30.127 29.799 1.00 60.41 700 SER A O 1
ATOM 5221 N N . ASN A 1 701 ? 31.451 28.364 28.837 1.00 68.06 701 ASN A N 1
ATOM 5222 C CA . ASN A 1 701 ? 32.429 27.366 29.278 1.00 68.06 701 ASN A CA 1
ATOM 5223 C C . ASN A 1 701 ? 33.367 26.941 28.135 1.00 68.06 701 ASN A C 1
ATOM 5225 O O . ASN A 1 701 ? 33.154 25.939 27.459 1.00 68.06 701 ASN A O 1
ATOM 5229 N N . THR A 1 702 ? 34.458 27.684 27.945 1.00 70.44 702 THR A N 1
ATOM 5230 C CA . THR A 1 702 ? 35.462 27.398 26.901 1.00 70.44 702 THR A CA 1
ATOM 5231 C C . THR A 1 702 ? 36.401 26.230 27.223 1.00 70.44 702 THR A C 1
ATOM 5233 O O . THR A 1 702 ? 37.243 25.896 26.395 1.00 70.44 702 THR A O 1
ATOM 5236 N N . ASN A 1 703 ? 36.322 25.638 28.421 1.00 79.31 703 ASN A N 1
ATOM 5237 C CA . ASN A 1 703 ? 37.236 24.568 28.842 1.00 79.31 703 ASN A CA 1
ATOM 5238 C C . ASN A 1 703 ? 36.758 23.171 28.415 1.00 79.31 703 ASN A C 1
ATOM 5240 O O . ASN A 1 703 ? 37.579 22.265 28.309 1.00 79.31 703 ASN A O 1
ATOM 5244 N N . TYR A 1 704 ? 35.453 23.004 28.177 1.00 80.75 704 TYR A N 1
ATOM 5245 C CA . TYR A 1 704 ? 34.826 21.731 27.815 1.00 80.75 704 TYR A CA 1
ATOM 5246 C C . TYR A 1 704 ? 33.746 21.966 26.743 1.00 80.75 704 TYR A C 1
ATOM 5248 O O . TYR A 1 704 ? 32.577 22.066 27.096 1.00 80.75 704 TYR A O 1
ATOM 5256 N N . PRO A 1 705 ? 34.101 22.122 25.454 1.00 86.06 705 PRO A N 1
ATOM 5257 C CA . PRO A 1 705 ? 33.110 22.309 24.391 1.00 86.06 705 PRO A CA 1
ATOM 5258 C C . PRO A 1 705 ? 32.191 21.087 24.254 1.00 86.06 705 PRO A C 1
ATOM 5260 O O . PRO A 1 705 ? 32.614 19.955 24.512 1.00 86.06 705 PRO A O 1
ATOM 5263 N N . LEU A 1 706 ? 30.951 21.303 23.795 1.00 90.00 706 LEU A N 1
ATOM 5264 C CA . LEU A 1 706 ? 30.056 20.196 23.467 1.00 90.00 706 LEU A CA 1
ATOM 5265 C C . LEU A 1 706 ? 30.643 19.431 22.274 1.00 90.00 706 LEU A C 1
ATOM 5267 O O . LEU A 1 706 ? 30.877 19.975 21.198 1.00 90.00 706 LEU A O 1
ATOM 5271 N N . THR A 1 707 ? 30.957 18.169 22.518 1.00 92.19 707 THR A N 1
ATOM 5272 C CA . THR A 1 707 ? 31.652 17.252 21.616 1.00 92.19 707 THR A CA 1
ATOM 5273 C C . THR A 1 707 ? 30.965 15.894 21.700 1.00 92.19 707 THR A C 1
ATOM 5275 O O . THR A 1 707 ? 31.610 14.870 21.926 1.00 92.19 707 THR A O 1
ATOM 5278 N N . THR A 1 708 ? 29.631 15.900 21.573 1.00 93.38 708 THR A N 1
ATOM 5279 C CA . THR A 1 708 ? 28.795 14.700 21.689 1.00 93.38 708 THR A CA 1
ATOM 5280 C C . THR A 1 708 ? 29.341 13.598 20.781 1.00 93.38 708 THR A C 1
ATOM 5282 O O . THR A 1 708 ? 29.621 13.852 19.612 1.00 93.38 708 THR A O 1
ATOM 5285 N N . GLN A 1 709 ? 29.600 12.423 21.347 1.00 93.88 709 GLN A N 1
ATOM 5286 C CA . GLN A 1 709 ? 30.138 11.279 20.606 1.00 93.88 709 GLN A CA 1
ATOM 5287 C C . GLN A 1 709 ? 28.996 10.433 20.040 1.00 93.88 709 GLN A C 1
ATOM 5289 O O . GLN A 1 709 ? 27.872 10.506 20.547 1.00 93.88 709 GLN A O 1
ATOM 5294 N N . ASP A 1 710 ? 29.308 9.633 19.026 1.00 91.56 710 ASP A N 1
ATOM 5295 C CA . ASP A 1 710 ? 28.452 8.556 18.551 1.00 91.56 710 ASP A CA 1
ATOM 5296 C C . ASP A 1 710 ? 28.244 7.517 19.662 1.00 91.56 710 ASP A C 1
ATOM 5298 O O . ASP A 1 710 ? 29.188 7.084 20.317 1.00 91.56 710 ASP A O 1
ATOM 5302 N N . ASP A 1 711 ? 26.988 7.153 19.906 1.00 92.44 711 ASP A N 1
ATOM 5303 C CA . ASP A 1 711 ? 26.575 6.082 20.819 1.00 92.44 711 ASP A CA 1
ATOM 5304 C C . ASP A 1 711 ? 25.129 5.695 20.474 1.00 92.44 711 ASP A C 1
ATOM 5306 O O . ASP A 1 711 ? 24.458 6.406 19.718 1.00 92.44 711 ASP A O 1
ATOM 5310 N N . LEU A 1 712 ? 24.620 4.605 21.043 1.00 91.88 712 LEU A N 1
ATOM 5311 C CA . LEU A 1 712 ? 23.200 4.274 20.958 1.00 91.88 712 LEU A CA 1
ATOM 5312 C C . LEU A 1 712 ? 22.362 5.370 21.629 1.00 91.88 712 LEU A C 1
ATOM 5314 O O . LEU A 1 712 ? 22.643 5.803 22.753 1.00 91.88 712 LEU A O 1
ATOM 5318 N N . LEU A 1 713 ? 21.293 5.786 20.953 1.00 93.06 713 LEU A N 1
ATOM 5319 C CA . LEU A 1 713 ? 20.254 6.617 21.546 1.00 93.06 713 LEU A CA 1
ATOM 5320 C C . LEU A 1 713 ? 19.367 5.773 22.462 1.00 93.06 713 LEU A C 1
ATOM 5322 O O . LEU A 1 713 ? 19.004 4.643 22.125 1.00 93.06 713 LEU A O 1
ATOM 5326 N N . VAL A 1 714 ? 19.041 6.337 23.621 1.00 91.50 714 VAL A N 1
ATOM 5327 C CA . VAL A 1 714 ? 18.354 5.683 24.736 1.00 91.50 714 VAL A CA 1
ATOM 5328 C C . VAL A 1 714 ? 17.068 6.433 25.059 1.00 91.50 714 VAL A C 1
ATOM 5330 O O . VAL A 1 714 ? 17.079 7.663 25.137 1.00 91.50 714 VAL A O 1
ATOM 5333 N N . VAL A 1 715 ? 15.992 5.696 25.332 1.00 93.25 715 VAL A N 1
ATOM 5334 C CA . VAL A 1 715 ? 14.762 6.221 25.938 1.00 93.25 715 VAL A CA 1
ATOM 5335 C C . VAL A 1 715 ? 14.563 5.591 27.317 1.00 93.25 715 VAL A C 1
ATOM 5337 O O . VAL A 1 715 ? 14.716 4.383 27.509 1.00 93.25 715 VAL A O 1
ATOM 5340 N N . GLY A 1 716 ? 14.249 6.433 28.299 1.00 89.75 716 GLY A N 1
ATOM 5341 C CA . GLY A 1 716 ? 14.037 6.058 29.696 1.00 89.75 716 GLY A CA 1
ATOM 5342 C C . GLY A 1 716 ? 15.290 6.005 30.574 1.00 89.75 716 GLY A C 1
ATOM 5343 O O . GLY A 1 716 ? 15.184 5.661 31.750 1.00 89.75 716 GLY A O 1
ATOM 5344 N N . ALA A 1 717 ? 16.465 6.354 30.049 1.00 86.69 717 ALA A N 1
ATOM 5345 C CA . ALA A 1 717 ? 17.692 6.513 30.826 1.00 86.69 717 ALA A CA 1
ATOM 5346 C C . ALA A 1 717 ? 18.681 7.467 30.131 1.00 86.69 717 ALA A C 1
ATOM 5348 O O . ALA A 1 717 ? 18.488 7.880 28.987 1.00 86.69 717 ALA A O 1
ATOM 5349 N N . GLY A 1 718 ? 19.752 7.830 30.840 1.00 82.94 718 GLY A N 1
ATOM 5350 C CA . GLY A 1 718 ? 20.895 8.534 30.265 1.00 82.94 718 GLY A CA 1
ATOM 5351 C C . GLY A 1 718 ? 21.781 7.631 29.408 1.00 82.94 718 GLY A C 1
ATOM 5352 O O . GLY A 1 718 ? 21.447 6.478 29.143 1.00 82.94 718 GLY A O 1
ATOM 5353 N N . ARG A 1 719 ? 22.929 8.187 28.994 1.00 82.44 719 ARG A N 1
ATOM 5354 C CA . ARG A 1 719 ? 23.951 7.570 28.124 1.00 82.44 719 ARG A CA 1
ATOM 5355 C C . ARG A 1 719 ? 24.022 6.034 28.167 1.00 82.44 719 ARG A C 1
ATOM 5357 O O . ARG A 1 719 ? 24.139 5.443 29.245 1.00 82.44 719 ARG A O 1
ATOM 5364 N N . SER A 1 720 ? 23.935 5.411 26.991 1.00 67.81 720 SER A N 1
ATOM 5365 C CA . SER A 1 720 ? 23.994 3.954 26.784 1.00 67.81 720 SER A CA 1
ATOM 5366 C C . SER A 1 720 ? 23.057 3.120 27.698 1.00 67.81 720 SER A C 1
ATOM 5368 O O . SER A 1 720 ? 23.247 1.915 27.858 1.00 67.81 720 SER A O 1
ATOM 5370 N N . GLY A 1 721 ? 22.067 3.739 28.358 1.00 66.06 721 GLY A N 1
ATOM 5371 C CA . GLY A 1 721 ? 21.185 3.157 29.373 1.00 66.06 721 GLY A CA 1
ATOM 5372 C C . GLY A 1 721 ? 21.886 2.757 30.674 1.00 66.06 721 GLY A C 1
ATOM 5373 O O . GLY A 1 721 ? 21.512 1.755 31.277 1.00 66.06 721 GLY A O 1
ATOM 5374 N N . GLU A 1 722 ? 22.979 3.422 31.063 1.00 63.38 722 GLU A N 1
ATOM 5375 C CA . GLU A 1 722 ? 23.803 3.038 32.231 1.00 63.38 722 GLU A CA 1
ATOM 5376 C C . GLU A 1 722 ? 23.570 3.863 33.502 1.00 63.38 722 GLU A C 1
ATOM 5378 O O . GLU A 1 722 ? 23.920 3.422 34.596 1.00 63.38 722 GLU A O 1
ATOM 5383 N N . THR A 1 723 ? 23.022 5.073 33.385 1.00 72.94 723 THR A N 1
ATOM 5384 C CA . THR A 1 723 ? 22.785 5.974 34.526 1.00 72.94 723 THR A CA 1
ATOM 5385 C C . THR A 1 723 ? 21.519 6.804 34.328 1.00 72.94 723 THR A C 1
ATOM 5387 O O . THR A 1 723 ? 21.071 6.989 33.202 1.00 72.94 723 THR A O 1
ATOM 5390 N N . ASP A 1 724 ? 21.020 7.406 35.410 1.00 81.62 724 ASP A N 1
ATOM 5391 C CA . ASP A 1 724 ? 20.033 8.494 35.381 1.00 81.62 724 ASP A CA 1
ATOM 5392 C C . ASP A 1 724 ? 18.652 8.112 34.793 1.00 81.62 724 ASP A C 1
ATOM 5394 O O . ASP A 1 724 ? 18.101 8.839 33.960 1.00 81.62 724 ASP A O 1
ATOM 5398 N N . SER A 1 725 ? 18.103 6.971 35.229 1.00 83.00 725 SER A N 1
ATOM 5399 C CA . SER A 1 725 ? 16.810 6.401 34.811 1.00 83.00 725 SER A CA 1
ATOM 5400 C C . SER A 1 725 ? 15.633 7.377 34.926 1.00 83.00 725 SER A C 1
ATOM 5402 O O . SER A 1 725 ? 15.529 8.155 35.883 1.00 83.00 725 SER A O 1
ATOM 5404 N N . PHE A 1 726 ? 14.698 7.313 33.980 1.00 88.12 726 PHE A N 1
ATOM 5405 C CA . PHE A 1 726 ? 13.421 8.004 34.101 1.00 88.12 726 PHE A CA 1
ATOM 5406 C C . PHE A 1 726 ? 12.479 7.277 35.072 1.00 88.12 726 PHE A C 1
ATOM 5408 O O . PHE A 1 726 ? 12.422 6.054 35.072 1.00 88.12 726 PHE A O 1
ATOM 5415 N N . ASN A 1 727 ? 11.741 8.028 35.898 1.00 86.75 727 ASN A N 1
ATOM 5416 C CA . ASN A 1 727 ? 10.713 7.481 36.787 1.00 86.75 727 ASN A CA 1
ATOM 5417 C C . ASN A 1 727 ? 9.319 7.891 36.313 1.00 86.75 727 ASN A C 1
ATOM 5419 O O . ASN A 1 727 ? 8.834 8.977 36.654 1.00 86.75 727 ASN A O 1
ATOM 5423 N N . GLY A 1 728 ? 8.649 7.018 35.573 1.00 89.50 728 GLY A N 1
ATOM 5424 C CA . GLY A 1 728 ? 7.385 7.386 34.964 1.00 89.50 728 GLY A CA 1
ATOM 5425 C C . GLY A 1 728 ? 6.981 6.514 33.796 1.00 89.50 728 GLY A C 1
ATOM 5426 O O . GLY A 1 728 ? 7.294 5.327 33.733 1.00 89.50 728 GLY A O 1
ATOM 5427 N N . TYR A 1 729 ? 6.288 7.152 32.868 1.00 91.31 729 TYR A N 1
ATOM 5428 C CA . TYR A 1 729 ? 5.897 6.592 31.587 1.00 91.31 729 TYR A CA 1
ATOM 5429 C C . TYR A 1 729 ? 6.352 7.544 30.484 1.00 91.31 729 TYR A C 1
ATOM 5431 O O . TYR A 1 729 ? 6.359 8.762 30.691 1.00 91.31 729 TYR A O 1
ATOM 5439 N N . ILE A 1 730 ? 6.751 6.994 29.341 1.00 93.31 730 ILE A N 1
ATOM 5440 C CA . ILE A 1 730 ? 7.123 7.768 28.154 1.00 93.31 730 ILE A CA 1
ATOM 5441 C C . ILE A 1 730 ? 6.248 7.327 26.983 1.00 93.31 730 ILE A C 1
ATOM 5443 O O . ILE A 1 730 ? 6.056 6.132 26.751 1.00 93.31 730 ILE A O 1
ATOM 5447 N N . ALA A 1 731 ? 5.743 8.321 26.267 1.00 91.19 731 ALA A N 1
ATOM 5448 C CA . ALA A 1 731 ? 5.047 8.231 24.995 1.00 91.19 731 ALA A CA 1
ATOM 5449 C C . ALA A 1 731 ? 5.760 9.157 23.993 1.00 91.19 731 ALA A C 1
ATOM 5451 O O . ALA A 1 731 ? 6.477 10.068 24.410 1.00 91.19 731 ALA A O 1
ATOM 5452 N N . ASP A 1 732 ? 5.556 8.923 22.697 1.00 90.06 732 ASP A N 1
ATOM 5453 C CA . ASP A 1 732 ? 5.866 9.852 21.599 1.00 90.06 732 ASP A CA 1
ATOM 5454 C C . ASP A 1 732 ? 7.209 10.586 21.716 1.00 90.06 732 ASP A C 1
ATOM 5456 O O . ASP A 1 732 ? 7.271 11.740 22.144 1.00 90.06 732 ASP A O 1
ATOM 5460 N N . VAL A 1 733 ? 8.299 9.912 21.335 1.00 95.06 733 VAL A N 1
ATOM 5461 C CA . VAL A 1 733 ? 9.662 10.466 21.381 1.00 95.06 733 VAL A CA 1
ATOM 5462 C C . VAL A 1 733 ? 10.138 10.838 19.985 1.00 95.06 733 VAL A C 1
ATOM 5464 O O . VAL A 1 733 ? 10.184 9.986 19.098 1.00 95.06 733 VAL A O 1
ATOM 5467 N N . ARG A 1 734 ? 10.576 12.092 19.814 1.00 93.75 734 ARG A N 1
ATOM 5468 C CA . ARG A 1 734 ? 11.091 12.612 18.540 1.00 93.75 734 ARG A CA 1
ATOM 5469 C C . ARG A 1 734 ? 12.449 13.286 18.699 1.00 93.75 734 ARG A C 1
ATOM 5471 O O . ARG A 1 734 ? 12.687 14.042 19.645 1.00 93.75 734 ARG A O 1
ATOM 5478 N N . VAL A 1 735 ? 13.359 13.015 17.762 1.00 95.81 735 VAL A N 1
ATOM 5479 C CA . VAL A 1 735 ? 14.718 13.585 17.736 1.00 95.81 735 VAL A CA 1
ATOM 5480 C C . VAL A 1 735 ? 15.020 14.128 16.347 1.00 95.81 735 VAL A C 1
ATOM 5482 O O . VAL A 1 735 ? 14.954 13.410 15.354 1.00 95.81 735 VAL A O 1
ATOM 5485 N N . HIS A 1 736 ? 15.398 15.401 16.294 1.00 94.50 736 HIS A N 1
ATOM 5486 C CA . HIS A 1 736 ? 15.580 16.178 15.075 1.00 94.50 736 HIS A CA 1
ATOM 5487 C C . HIS A 1 736 ? 17.033 16.652 14.930 1.00 94.50 736 HIS A C 1
ATOM 5489 O O . HIS A 1 736 ? 17.624 17.119 15.908 1.00 94.50 736 HIS A O 1
ATOM 5495 N N . THR A 1 737 ? 17.593 16.639 13.717 1.00 93.50 737 THR A N 1
ATOM 5496 C CA . THR A 1 737 ? 18.938 17.200 13.438 1.00 93.50 737 THR A CA 1
ATOM 5497 C C . THR A 1 737 ? 18.959 18.736 13.377 1.00 93.50 737 THR A C 1
ATOM 5499 O O . THR A 1 737 ? 20.007 19.374 13.515 1.00 93.50 737 THR A O 1
ATOM 5502 N N . GLY A 1 738 ? 17.798 19.366 13.196 1.00 92.62 738 GLY A N 1
ATOM 5503 C CA . GLY A 1 738 ? 17.625 20.815 13.160 1.00 92.62 738 GLY A CA 1
ATOM 5504 C C . GLY A 1 738 ? 17.084 21.424 14.456 1.00 92.62 738 GLY A C 1
ATOM 5505 O O . GLY A 1 738 ? 16.880 20.767 15.478 1.00 92.62 738 GLY A O 1
ATOM 5506 N N . VAL A 1 739 ? 16.840 22.735 14.405 1.00 97.62 739 VAL A N 1
ATOM 5507 C CA . VAL A 1 739 ? 16.330 23.535 15.529 1.00 97.62 739 VAL A CA 1
ATOM 5508 C C . VAL A 1 739 ? 14.841 23.828 15.327 1.00 97.62 739 VAL A C 1
ATOM 5510 O O . VAL A 1 739 ? 14.492 24.640 14.469 1.00 97.62 739 VAL A O 1
ATOM 5513 N N . LEU A 1 740 ? 13.958 23.227 16.130 1.00 95.62 740 LEU A N 1
ATOM 5514 C CA . LEU A 1 740 ? 12.528 23.548 16.095 1.00 95.62 740 LEU A CA 1
ATOM 5515 C C . LEU A 1 740 ? 12.295 25.026 16.460 1.00 95.62 740 LEU A C 1
ATOM 5517 O O . LEU A 1 740 ? 12.972 25.619 17.312 1.00 95.62 740 LEU A O 1
ATOM 5521 N N . SER A 1 741 ? 11.322 25.655 15.803 1.00 94.44 741 SER A N 1
ATOM 5522 C CA . SER A 1 741 ? 10.851 26.985 16.199 1.00 94.44 741 SER A CA 1
ATOM 5523 C C . SER A 1 741 ? 9.884 26.870 17.389 1.00 94.44 741 SER A C 1
ATOM 5525 O O . SER A 1 741 ? 9.236 25.837 17.531 1.00 94.44 741 SER A O 1
ATOM 5527 N N . PRO A 1 742 ? 9.704 27.911 18.225 1.00 92.50 742 PRO A N 1
ATOM 5528 C CA . PRO A 1 742 ? 8.691 27.879 19.284 1.00 92.50 742 PRO A CA 1
ATOM 5529 C C . PRO A 1 742 ? 7.271 27.580 18.776 1.00 92.50 742 PRO A C 1
ATOM 5531 O O . PRO A 1 742 ? 6.500 26.944 19.480 1.00 92.50 742 PRO A O 1
ATOM 5534 N N . ALA A 1 743 ? 6.940 27.993 17.546 1.00 83.75 743 ALA A N 1
ATOM 5535 C CA . ALA A 1 743 ? 5.661 27.669 16.916 1.00 83.75 743 ALA A CA 1
ATOM 5536 C C . ALA A 1 743 ? 5.574 26.194 16.485 1.00 83.75 743 ALA A C 1
ATOM 5538 O O . ALA A 1 743 ? 4.513 25.598 16.607 1.00 83.75 743 ALA A O 1
ATOM 5539 N N . ALA A 1 744 ? 6.685 25.596 16.039 1.00 84.06 744 ALA A N 1
ATOM 5540 C CA . ALA A 1 744 ? 6.757 24.170 15.719 1.00 84.06 744 ALA A CA 1
ATOM 5541 C C . ALA A 1 744 ? 6.591 23.303 16.978 1.00 84.06 744 ALA A C 1
ATOM 5543 O O . ALA A 1 744 ? 5.785 22.386 16.977 1.00 84.06 744 ALA A O 1
ATOM 5544 N N . VAL A 1 745 ? 7.268 23.649 18.082 1.00 90.38 745 VAL A N 1
ATOM 5545 C CA . VAL A 1 745 ? 7.099 22.940 19.366 1.00 90.38 745 VAL A CA 1
ATOM 5546 C C . VAL A 1 745 ? 5.661 23.076 19.890 1.00 90.38 745 VAL A C 1
ATOM 5548 O O . VAL A 1 745 ? 5.102 22.116 20.405 1.00 90.38 745 VAL A O 1
ATOM 5551 N N . ALA A 1 746 ? 5.027 24.243 19.722 1.00 81.06 746 ALA A N 1
ATOM 5552 C CA . ALA A 1 746 ? 3.619 24.429 20.077 1.00 81.06 746 ALA A CA 1
ATOM 5553 C C . ALA A 1 746 ? 2.652 23.638 19.172 1.00 81.06 746 ALA A C 1
ATOM 5555 O O . ALA A 1 746 ? 1.653 23.130 19.671 1.00 81.06 746 ALA A O 1
ATOM 5556 N N . ASN A 1 747 ? 2.949 23.496 17.873 1.00 80.75 747 ASN A N 1
ATOM 5557 C CA . ASN A 1 747 ? 2.189 22.633 16.960 1.00 80.75 747 ASN A CA 1
ATOM 5558 C C . ASN A 1 747 ? 2.307 21.157 17.365 1.00 80.75 747 ASN A C 1
ATOM 5560 O O . ASN A 1 747 ? 1.292 20.486 17.500 1.00 80.75 747 ASN A O 1
ATOM 5564 N N . ASN A 1 748 ? 3.530 20.677 17.605 1.00 84.31 748 ASN A N 1
ATOM 5565 C CA . ASN A 1 748 ? 3.795 19.280 17.957 1.00 84.31 748 ASN A CA 1
ATOM 5566 C C . ASN A 1 748 ? 3.238 18.917 19.346 1.00 84.31 748 ASN A C 1
ATOM 5568 O O . ASN A 1 748 ? 2.840 17.782 19.561 1.00 84.31 748 ASN A O 1
ATOM 5572 N N . PHE A 1 749 ? 3.132 19.880 20.270 1.00 84.69 749 PHE A N 1
ATOM 5573 C CA . PHE A 1 749 ? 2.355 19.709 21.503 1.00 84.69 749 PHE A CA 1
ATOM 5574 C C . PHE A 1 749 ? 0.846 19.585 21.232 1.00 84.69 749 PHE A C 1
ATOM 5576 O O . PHE A 1 749 ? 0.192 18.711 21.794 1.00 84.69 749 PHE A O 1
ATOM 5583 N N . GLY A 1 750 ? 0.292 20.448 20.372 1.00 73.50 750 GLY A N 1
ATOM 5584 C CA . GLY A 1 750 ? -1.140 20.470 20.043 1.00 73.50 750 GLY A CA 1
ATOM 5585 C C . GLY A 1 750 ? -1.650 19.232 19.294 1.00 73.50 750 GLY A C 1
ATOM 5586 O O . GLY A 1 750 ? -2.857 19.046 19.181 1.00 73.50 750 GLY A O 1
ATOM 5587 N N . GLU A 1 751 ? -0.739 18.394 18.806 1.00 73.00 751 GLU A N 1
ATOM 5588 C CA . GLU A 1 751 ? -1.007 17.085 18.210 1.00 73.00 751 GLU A CA 1
ATOM 5589 C C . GLU A 1 751 ? -1.438 16.043 19.266 1.00 73.00 751 GLU A C 1
ATOM 5591 O O . GLU A 1 751 ? -2.309 15.219 18.999 1.00 73.00 751 GLU A O 1
ATOM 5596 N N . GLY A 1 752 ? -0.962 16.174 20.512 1.00 74.19 752 GLY A N 1
ATOM 5597 C CA . GLY A 1 752 ? -1.280 15.256 21.609 1.00 74.19 752 GLY A CA 1
ATOM 5598 C C . GLY A 1 752 ? -0.334 14.056 21.683 1.00 74.19 752 GLY A C 1
ATOM 5599 O O . GLY A 1 752 ? 0.782 14.111 21.171 1.00 74.19 752 GLY A O 1
ATOM 5600 N N . ILE A 1 753 ? -0.776 12.996 22.366 1.00 73.94 753 ILE A N 1
ATOM 5601 C CA . ILE A 1 753 ? -0.168 11.662 22.285 1.00 73.94 753 ILE A CA 1
ATOM 5602 C C . ILE A 1 753 ? -0.905 10.873 21.201 1.00 73.94 753 ILE A C 1
ATOM 5604 O O . ILE A 1 753 ? -2.134 10.762 21.242 1.00 73.94 753 ILE A O 1
ATOM 5608 N N . LEU A 1 754 ? -0.158 10.263 20.285 1.00 61.88 754 LEU A N 1
ATOM 5609 C CA . LEU A 1 754 ? -0.660 9.386 19.235 1.00 61.88 754 LEU A CA 1
ATOM 5610 C C . LEU A 1 754 ? -1.291 8.121 19.826 1.00 61.88 754 LEU A C 1
ATOM 5612 O O . LEU A 1 754 ? -0.644 7.099 20.053 1.00 61.88 754 LEU A O 1
ATOM 5616 N N . VAL A 1 755 ? -2.604 8.194 20.035 1.00 50.34 755 VAL A N 1
ATOM 5617 C CA . VAL A 1 755 ? -3.480 7.056 20.362 1.00 50.34 755 VAL A CA 1
ATOM 5618 C C . VAL A 1 755 ? -4.139 6.432 19.124 1.00 50.34 755 VAL A C 1
ATOM 5620 O O . VAL A 1 755 ? -4.849 5.437 19.237 1.00 50.34 755 VAL A O 1
ATOM 5623 N N . GLY A 1 756 ? -3.889 7.006 17.946 1.00 44.84 756 GLY A N 1
ATOM 5624 C CA . GLY A 1 756 ? -4.373 6.574 16.635 1.00 44.84 756 GLY A CA 1
ATOM 5625 C C . GLY A 1 756 ? -4.206 7.687 15.589 1.00 44.84 756 GLY A C 1
ATOM 5626 O O . GLY A 1 756 ? -3.827 8.802 15.958 1.00 44.84 756 GLY A O 1
ATOM 5627 N N . PRO A 1 757 ? -4.525 7.432 14.305 1.00 33.50 757 PRO A N 1
ATOM 5628 C CA . PRO A 1 757 ? -4.276 8.368 13.195 1.00 33.50 757 PRO A CA 1
ATOM 5629 C C . PRO A 1 757 ? -4.976 9.730 13.316 1.00 33.50 757 PRO A C 1
ATOM 5631 O O . PRO A 1 757 ? -4.580 10.693 12.667 1.00 33.50 757 PRO A O 1
ATOM 5634 N N . SER A 1 758 ? -6.028 9.816 14.133 1.00 33.59 758 SER A N 1
ATOM 5635 C CA . SER A 1 758 ? -6.865 11.006 14.298 1.00 33.59 758 SER A CA 1
ATOM 5636 C C . SER A 1 758 ? -6.617 11.792 15.594 1.00 33.59 758 SER A C 1
ATOM 5638 O O . SER A 1 758 ? -7.422 12.670 15.902 1.00 33.59 758 SER A O 1
ATOM 5640 N N . GLY A 1 759 ? -5.571 11.471 16.373 1.00 42.12 759 GLY A N 1
ATOM 5641 C CA . GLY A 1 759 ? -5.170 12.238 17.566 1.00 42.12 759 GLY A CA 1
ATOM 5642 C C . GLY A 1 759 ? -6.305 12.465 18.576 1.00 42.12 759 GLY A C 1
ATOM 5643 O O . GLY A 1 759 ? -6.679 13.604 18.857 1.00 42.12 759 GLY A O 1
ATOM 5644 N N . VAL A 1 760 ? -6.918 11.388 19.084 1.00 38.91 760 VAL A N 1
ATOM 5645 C CA . VAL A 1 760 ? -8.102 11.509 19.953 1.00 38.91 760 VAL A CA 1
ATOM 5646 C C . VAL A 1 760 ? -7.736 12.091 21.320 1.00 38.91 760 VAL A C 1
ATOM 5648 O O . VAL A 1 760 ? -6.854 11.590 22.010 1.00 38.91 760 VAL A O 1
ATOM 5651 N N . GLY A 1 761 ? -8.492 13.123 21.707 1.00 51.91 761 GLY A N 1
ATOM 5652 C CA . GLY A 1 761 ? -8.446 13.824 22.989 1.00 51.91 761 GLY A CA 1
ATOM 5653 C C . GLY A 1 761 ? -8.116 12.964 24.210 1.00 51.91 761 GLY A C 1
ATOM 5654 O O . GLY A 1 761 ? -8.902 12.097 24.591 1.00 51.91 761 GLY A O 1
ATOM 5655 N N . GLY A 1 762 ? -6.994 13.279 24.859 1.00 53.66 762 GLY A N 1
ATOM 5656 C CA . GLY A 1 762 ? -6.617 12.758 26.170 1.00 53.66 762 GLY A CA 1
ATOM 5657 C C . GLY A 1 762 ? -6.809 13.797 27.277 1.00 53.66 762 GLY A C 1
ATOM 5658 O O . GLY A 1 762 ? -6.612 14.985 27.046 1.00 53.66 762 GLY A O 1
ATOM 5659 N N . ASP A 1 763 ? -7.162 13.337 28.480 1.00 54.66 763 ASP A N 1
ATOM 5660 C CA . ASP A 1 763 ? -7.135 14.127 29.720 1.00 54.66 763 ASP A CA 1
ATOM 5661 C C . ASP A 1 763 ? -5.670 14.244 30.181 1.00 54.66 763 ASP A C 1
ATOM 5663 O O . ASP A 1 763 ? -5.169 13.468 31.001 1.00 54.66 763 ASP A O 1
ATOM 5667 N N . TYR A 1 764 ? -4.921 15.147 29.543 1.00 58.91 764 TYR A N 1
ATOM 5668 C CA . TYR A 1 764 ? -3.495 15.335 29.812 1.00 58.91 764 TYR A CA 1
ATOM 5669 C C . TYR A 1 764 ? -3.265 16.066 31.138 1.00 58.91 764 TYR A C 1
ATOM 5671 O O . TYR A 1 764 ? -2.211 15.889 31.759 1.00 58.91 764 TYR A O 1
ATOM 5679 N N . ASN A 1 765 ? -4.233 16.878 31.577 1.00 59.28 765 ASN A N 1
ATOM 5680 C CA . ASN A 1 765 ? -4.136 17.669 32.801 1.00 59.28 765 ASN A CA 1
ATOM 5681 C C . ASN A 1 765 ? -4.609 16.916 34.073 1.00 59.28 765 ASN A C 1
ATOM 5683 O O . ASN A 1 765 ? -4.272 17.346 35.181 1.00 59.28 765 ASN A O 1
ATOM 5687 N N . ASN A 1 766 ? -5.281 15.765 33.915 1.00 58.03 766 ASN A N 1
ATOM 5688 C CA . ASN A 1 766 ? -5.829 14.899 34.966 1.00 58.03 766 ASN A CA 1
ATOM 5689 C C . ASN A 1 766 ? -6.954 15.574 35.793 1.00 58.03 766 ASN A C 1
ATOM 5691 O O . ASN A 1 766 ? -7.044 15.380 37.012 1.00 58.03 766 ASN A O 1
ATOM 5695 N N . ASP A 1 767 ? -7.794 16.398 35.148 1.00 63.12 767 ASP A N 1
ATOM 5696 C CA . ASP A 1 767 ? -8.956 17.080 35.750 1.00 63.12 767 ASP A CA 1
ATOM 5697 C C . ASP A 1 767 ? -10.254 16.251 35.709 1.00 63.12 767 ASP A C 1
ATOM 5699 O O . ASP A 1 767 ? -11.202 16.543 36.454 1.00 63.12 767 ASP A O 1
ATOM 5703 N N . GLY A 1 768 ? -10.267 15.167 34.928 1.00 52.38 768 GLY A N 1
ATOM 5704 C CA . GLY A 1 768 ? -11.387 14.249 34.754 1.00 52.38 768 GLY A CA 1
ATOM 5705 C C . GLY A 1 768 ? -12.254 14.522 33.521 1.00 52.38 768 GLY A C 1
ATOM 5706 O O . GLY A 1 768 ? -13.318 13.903 33.404 1.00 52.38 768 GLY A O 1
ATOM 5707 N N . ALA A 1 769 ? -11.869 15.440 32.628 1.00 46.06 769 ALA A N 1
ATOM 5708 C CA . ALA A 1 769 ? -12.625 15.760 31.421 1.00 46.06 769 ALA A CA 1
ATOM 5709 C C . ALA A 1 769 ? -11.733 16.127 30.223 1.00 46.06 769 ALA A C 1
ATOM 5711 O O . ALA A 1 769 ? -11.158 17.204 30.188 1.00 46.06 769 ALA A O 1
ATOM 5712 N N . VAL A 1 770 ? -11.765 15.314 29.161 1.00 52.59 770 VAL A N 1
ATOM 5713 C CA . VAL A 1 770 ? -11.143 15.644 27.864 1.00 52.59 770 VAL A CA 1
ATOM 5714 C C . VAL A 1 770 ? -11.744 16.937 27.299 1.00 52.59 770 VAL A C 1
ATOM 5716 O O . VAL A 1 770 ? -12.915 16.970 26.902 1.00 52.59 770 VAL A O 1
ATOM 5719 N N . ASN A 1 771 ? -10.971 18.022 27.281 1.00 54.91 771 ASN A N 1
ATOM 5720 C CA . ASN A 1 771 ? -11.450 19.345 26.897 1.00 54.91 771 ASN A CA 1
ATOM 5721 C C . ASN A 1 771 ? -10.343 20.249 26.313 1.00 54.91 771 ASN A C 1
ATOM 5723 O O . ASN A 1 771 ? -9.185 19.871 26.190 1.00 54.91 771 ASN A O 1
ATOM 5727 N N . ALA A 1 772 ? -10.690 21.478 25.914 1.00 48.31 772 ALA A N 1
ATOM 5728 C CA . ALA A 1 772 ? -9.714 22.396 25.318 1.00 48.31 772 ALA A CA 1
ATOM 5729 C C . ALA A 1 772 ? -8.542 22.738 26.265 1.00 48.31 772 ALA A C 1
ATOM 5731 O O . ALA A 1 772 ? -7.454 23.023 25.777 1.00 48.31 772 ALA A O 1
ATOM 5732 N N . ALA A 1 773 ? -8.737 22.668 27.589 1.00 54.00 773 ALA A N 1
ATOM 5733 C CA . ALA A 1 773 ? -7.689 22.884 28.588 1.00 54.00 773 ALA A CA 1
ATOM 5734 C C . ALA A 1 773 ? -6.568 21.830 28.560 1.00 54.00 773 ALA A C 1
ATOM 5736 O O . ALA A 1 773 ? -5.479 22.113 29.048 1.00 54.00 773 ALA A O 1
ATOM 5737 N N . ASP A 1 774 ? -6.789 20.657 27.964 1.00 51.56 774 ASP A N 1
ATOM 5738 C CA . ASP A 1 774 ? -5.728 19.666 27.733 1.00 51.56 774 ASP A CA 1
ATOM 5739 C C . ASP A 1 774 ? -4.733 20.119 26.652 1.00 51.56 774 ASP A C 1
ATOM 5741 O O . ASP A 1 774 ? -3.565 19.734 26.660 1.00 51.56 774 ASP A O 1
ATOM 5745 N N . TYR A 1 775 ? -5.187 21.001 25.758 1.00 49.81 775 TYR A N 1
ATOM 5746 C CA . TYR A 1 775 ? -4.447 21.519 24.606 1.00 49.81 775 TYR A CA 1
ATOM 5747 C C . TYR A 1 775 ? -4.099 23.014 24.731 1.00 49.81 775 TYR A C 1
ATOM 5749 O O . TYR A 1 775 ? -3.431 23.573 23.857 1.00 49.81 775 TYR A O 1
ATOM 5757 N N . THR A 1 776 ? -4.531 23.693 25.802 1.00 40.69 776 THR A N 1
ATOM 5758 C CA . THR A 1 776 ? -4.249 25.118 26.037 1.00 40.69 776 THR A CA 1
ATOM 5759 C C . THR A 1 776 ? -3.504 25.371 27.341 1.00 40.69 776 THR A C 1
ATOM 5761 O O . THR A 1 776 ? -3.956 24.955 28.400 1.00 40.69 776 THR A O 1
ATOM 5764 N N . VAL A 1 777 ? -2.430 26.158 27.208 1.00 37.38 777 VAL A N 1
ATOM 5765 C CA . VAL A 1 777 ? -1.736 27.006 28.207 1.00 37.38 777 VAL A CA 1
ATOM 5766 C C . VAL A 1 777 ? -2.437 27.205 29.557 1.00 37.38 777 VAL A C 1
ATOM 5768 O O . VAL A 1 777 ? -3.518 27.837 29.552 1.00 37.38 777 VAL A O 1
#

pLDDT: mean 80.35, std 17.44, range [21.94, 98.62]

Secondary structure (DSSP, 8-state):
---EEEEEES-EEES-SS-EEE--SS--S---EEEEEES-EEEPPTT-----SEEE-SSS-EEEEE-EEEEE-S--SS--PEEEEHHHHTT-TTTB-S--EEESSPPP-------SSHHHHHHHHHHH-SS-TTS--HHHHHHHHHHHTT------STHHHHTTT-SGGGT--PPPPPPPP-SSSSSS-HHHHHHHT--TTS--TT--SSSSSS-HHHHHHHHHH----SS-EEB-SEEETT-GGGBTTS----TT-EEEESS-EEEE-SS-EEEEEEEESTTTT---EEEE-SSEEEEEEEEEE-STT--EEEE-SSEEEE-SSEEEESSSEEEESSSEEE-SEEEE-SS-EEEESSSEEEESEE-S-EEEEEEEEEESSSSS-EEEESS-EEEEEEEEEEEE-TTS-B-EEEESSEEEE-SEEEEEE-TT-TT-EEEEEE-SEEEE------SSEEEEEETTEEEEEE-------PPP-----SS-TTSSSSSS--------------------PPP-PPPSS-EEEEE-GGG--TT-SEE-----SS-----EEESSSS---EES-BTTB--EEEE----S-S-S---TT-EEEEEEPPGGGSBT--EEEEEEEEES---SS--SEEEE-SSTT-EEEE--S--TTTSSEE-SSSEE--TTPPPP-SSEEEEEEEE-SSEEEEEETTEEEEEEE-TT-TTS---BPP-EEEESSSGGGSS----EEEEEEEEESS---HHHHHHHHHT---SSTT-----SS-SSS-SGGGT--